Protein 1OLZ (pdb70)

GO terms:
  GO:0042802 identical protein binding (F, IPI)
  GO:0005515 protein binding (F, IPI)
  GO:0005102 signaling receptor binding (F, IDA)
  GO:0038023 signaling receptor activity (F, IDA)
  GO:0001934 positive regulation of protein phosphorylation (P, IDA)
  GO:0005886 plasma membrane (C, IDA)
  GO:0030335 positive regulation of cell migration (P, IDA)
  GO:0005886 plasma membrane (C, EXP)
  GO:0004888 transmembrane signaling receptor activity (F, IMP)
  GO:0043547 positive regulation of GTPase activity (P, IMP)
  GO:0031344 regulation of cell projection organization (P, IMP)
  GO:0051897 positive regulation of phosphatidylinositol 3-kinase/protein kinase B signal transduction (P, IMP)
  GO:0048672 positive regulation of collateral sprouting (P, IMP)
  GO:0048814 regulation of dendrite morphogenesis (P, IMP)
  GO:0071526 semaphorin-plexin signaling pathway (P, IMP)
  GO:0008360 regulation of cell shape (P, IMP)
  GO:0070486 leukocyte aggregation (P, IMP)
  GO:0043066 negative regulation of apoptotic process (P, TAS)
  GO:0006955 immune response (P, TAS)
  GO:0007155 cell adhesion (P, TAS)

InterPro domains:
  IPR001627 Sema domain [PF01403] (293-480)
  IPR001627 Sema domain [PS51004] (19-500)
  IPR001627 Sema domain [SM00630] (50-482)
  IPR002165 Plexin repeat [PF01437] (503-554)
  IPR003598 Immunoglobulin subtype 2 [SM00408] (567-631)
  IPR003599 Immunoglobulin domain subtype [SM00409] (561-647)
  IPR007110 Immunoglobulin-like domain [PS50835] (554-636)
  IPR013151 Immunoglobulin-like beta-sandwich domain [PF00047] (563-635)
  IPR013783 Immunoglobulin-like fold [G3DSA:2.60.40.10] (560-649)
  IPR015943 WD40/YVTN repeat-like-containing domain superfamily [G3DSA:2.130.10.10] (22-502)
  IPR016201 PSI domain [SM00423] (502-554)
  IPR027231 Semaphorin [PTHR11036] (15-802)
  IPR036179 Immunoglobulin-like domain superfamily [SSF48726] (563-650)
  IPR036352 Sema domain superfamily [SSF101912] (26-500)

B-factor: mean 39.12, std 22.1, range [2.0, 100.0]

Organism: Homo sapiens (NCBI:txid9606)

Solvent-accessible surface area: 52770 Å² total

Radius of gyration: 36.14 Å; Cα contacts (8 Å, |Δi|>4): 3297; chains: 2; bounding box: 96×76×99 Å

Secondary structure (P-SEA, 3-state):
cccccccccccccbbbbbbbccccccccbbbbcccccbbbbbcccbbbbccccccccccccccccccaaaaaaaaaacccccccccccccbbbbccccbbbbbcccccbbbbbbbcccccccccccccccccccccccccccccccccbbbbbccccccccccccccccccbbbbbcccccccccccccccccccccccbbbbbbbbbccccccccccccccbbbbbbbbcccccccccccccccccccbbbbbcccccccccccccbbbbbbbccccbbbbbbbbbbccccccccbbbbbbaaaaaaaacbbbbbbbcccccccccccccccccccccccccccaaaaaacccccccccaaaaaaaacccccccccccccccccccccccccccbbbbbbbcccccccbbbbbbcccbbbbbbbbcccccccccccccccccccccbbbbbccccccbbbbbcccbbbbbccccccccccaaaaaacccccccccccccccccccccccccccbbbbccccccccccccccccbbbbbcccbbbbbbbbbccccccccccccccccccccccbbbccccbbbbcccccccbbbbbbbbbbbcccbbbbbbcccccccccc/cccccccccccccbbbbbbbcccccccccccccccccbbbbbcccbbbbccccccccccbbbbbbbcaaaaaaaaaacccccccccccccbbbbccccbbbbbcccccbbbbbbbccccccccccccccccccccccccccbbbbcccbbbbbccccccccccccccccccbbbbccccccccccccccbbbbbbbcccbbbbbbbbbcccccccccccbbbbbbbbbbbccccccccccccccccbbbbbbcccccccccccccccbbbbbbcccccbbbbbbbbbbccccccccbbbbbbaaaaaaaacbbbbbbbbbccccbbbbbbbccccccccccccccaaaaaacccccccccaaaaaaaaaccccccccccccccccccccccccccbbbbbbbcccccccbbbbbbcccbbbbbbbbcccccccccccccccccccccbbbbbccccccbbbbbcccbbbbbccccccccccaaaaaaaccccccccccccccccccccccccccbbbbccccccccccccccbbbbbbccccbbbbbbbbbcccccccccccccbbbbcccccbbbccccbbbbcccccccbbbbbbbbbbbccccccccccbbbbbbbcc

Foldseek 3Di:
DADDAFFAAELPVDDWAFAFDPPWWAFQDWDAAPLLQWIWTFTWQKIWIAGNVHRNHTDDMEGHWADPVQLVVLCVVVDDSVPWQIWGWDAWADQDNQWTWTWTLNSQFIWIFIQGNVVRYTPPPGHGCQQAYGNTPPWAKEWDQDPNWIWIWFARHPVRHQTKTWIDDPAATAIADSDCLQAASKHWAYKAWAQDDDVDFIKIKTKTKHFDQADDDPDTDIFIKIWIATPQARAEAPFRRRYTQQIAMETAWAADVVVPGGFGGWQHWEWADDPPDDWIKIKTKTAHPPPGPAKIFIFIATVVLVVCQSPPFFFWAFDDPDPVHTHIGTDDDDADPVGGNDACDDVCVVVVNPHNHPDDVSSSVVCSGTRYTPDHRAGDVNHTLDMDPPFAWRYWYWDWDAFLVRDIWTWIWTFGQQQKIWTWTADVVHIHTLYMYRQDPNRHGFNDKDWRDDQAFIWMWTGGRRTIMIGGSDDQQSQQALLRQQQSLDRQWWAAVVVSGIDGPRRDPGPSVRTHYDNQSPSVPPDDADQAAEEEDEAEAQAKDKADFDDRTPQKQKFKAWPNGTDDADDPQWDQVPVTIIMGGRHHQVPFGKMWIKIWHCTHPDIDIHTHYIYGYGYDD/DADDAFFAAEQPVFDWAFADDPPWFAFQDWDAQPPAQWIWTFTWQKIWIARVVHRNHTDDMEGHWADVVLLVVLVVVVDDSPPFQTWGWDAWADQDNQWTWIWTLNSLFIWIWIQGNVVRYTPPPGDRCQQADGNTPPWAWEWDQDPNWIWIWTARHSVSPFTWTWTCDPQATAIADRDCLQAAAKHWAYKAWACDDDPDFIKIKTKTKHFDQADDDPDTDIFIKIWIATPQARAAAPFRRRYTQQIAMETAWAADVVVPGTFGGWQYWEWADDPVDPWIKIKTKGAHPPPGPAKIFIFIATPVLVVCQSPPFFFWAWDCPDHPDIHIGTDDDDADDPGGNGDCDDSNVVVVHDHNHPDDVSSSVVCSRTRYTDDHRAGDVRHTLDMDGPFAWRYWYWDWDAFLVGDIWTWIWTFGQQQKIWTWTCADNGIHTLYMYRQDPNRHGFNDKDWDDDDQWTWMWTAGRRTIMIGTNDRQQSQQAQLSQQQSLDRQWWAQVVVRGIHGQRNDPRPSVRTHYDSLSDSVPGPPLVGDAEDEAAAAAQDKDKAAFDDRGPQWQKFKADPHGGDDQDPDQWHADPRGIIMGGGRHFVRAAKMWIWIWHARHVDIDIGGRHIYGYGHDD

Nearest PDB structures (foldseek):
  1olz-assembly1_B  TM=9.917E-01  e=0.000E+00  Homo sapiens
  3ol2-assembly1_A-2  TM=9.903E-01  e=0.000E+00  Homo sapiens
  3oky-assembly1_B  TM=8.927E-01  e=6.796E-47  Mus musculus
  6wts-assembly1_A  TM=8.864E-01  e=2.588E-46  Homo sapiens
  3afc-assembly1_A  TM=8.771E-01  e=1.260E-46  Mus musculus

Structure (mmCIF, N/CA/C/O backbone):
data_1OLZ
#
_entry.id   1OLZ
#
_cell.length_a   73.320
_cell.length_b   76.760
_cell.length_c   89.410
_cell.angle_alpha   77.41
_cell.angle_beta   73.35
_cell.angle_gamma   63.57
#
_symmetry.space_group_name_H-M   'P 1'
#
loop_
_entity.id
_entity.type
_entity.pdbx_description
1 polymer 'SEMAPHORIN 4D'
2 water water
#
loop_
_atom_site.group_PDB
_atom_site.id
_atom_site.type_symbol
_atom_site.label_atom_id
_atom_site.label_alt_id
_atom_site.label_comp_id
_atom_site.label_asym_id
_atom_site.label_entity_id
_atom_site.label_seq_id
_atom_site.pdbx_PDB_ins_code
_atom_site.Cartn_x
_atom_site.Cartn_y
_atom_site.Cartn_z
_atom_site.occupancy
_atom_site.B_iso_or_equiv
_atom_site.auth_seq_id
_atom_site.auth_comp_id
_atom_site.auth_asym_id
_atom_site.auth_atom_id
_atom_site.pdbx_PDB_model_num
ATOM 1 N N . PHE A 1 3 ? 1.247 -13.590 -6.207 1.00 57.94 3 PHE A N 1
ATOM 2 C CA . PHE A 1 3 ? 2.154 -12.749 -7.038 1.00 58.93 3 PHE A CA 1
ATOM 3 C C . PHE A 1 3 ? 2.891 -13.583 -8.084 1.00 58.73 3 PHE A C 1
ATOM 4 O O . PHE A 1 3 ? 3.220 -14.748 -7.852 1.00 61.09 3 PHE A O 1
ATOM 12 N N . ALA A 1 4 ? 3.142 -12.978 -9.237 1.00 52.93 4 ALA A N 1
ATOM 13 C CA . ALA A 1 4 ? 3.831 -13.655 -10.321 1.00 48.99 4 ALA A CA 1
ATOM 14 C C . ALA A 1 4 ? 5.238 -14.058 -9.888 1.00 45.78 4 ALA A C 1
ATOM 15 O O . ALA A 1 4 ? 5.829 -13.427 -9.009 1.00 38.81 4 ALA A O 1
ATOM 17 N N . PRO A 1 5 ? 5.786 -15.128 -10.492 1.00 43.42 5 PRO A N 1
ATOM 18 C CA . PRO A 1 5 ? 7.137 -15.581 -10.142 1.00 42.14 5 PRO A CA 1
ATOM 19 C C . PRO A 1 5 ? 8.157 -14.643 -10.758 1.00 39.05 5 PRO A C 1
ATOM 20 O O . PRO A 1 5 ? 7.804 -13.718 -11.483 1.00 41.75 5 PRO A O 1
ATOM 24 N N . ILE A 1 6 ? 9.425 -14.865 -10.460 1.00 33.12 6 ILE A N 1
ATOM 25 C CA . ILE A 1 6 ? 10.450 -14.030 -11.045 1.00 27.97 6 ILE A CA 1
ATOM 26 C C . ILE A 1 6 ? 10.595 -14.521 -12.476 1.00 27.12 6 ILE A C 1
ATOM 27 O O . ILE A 1 6 ? 10.188 -15.639 -12.795 1.00 31.08 6 ILE A O 1
ATOM 32 N N . PRO A 1 7 ? 11.133 -13.681 -13.366 1.00 21.81 7 PRO A N 1
ATOM 33 C CA . PRO A 1 7 ? 11.314 -14.109 -14.755 1.00 26.49 7 PRO A CA 1
ATOM 34 C C . PRO A 1 7 ? 12.187 -15.364 -14.741 1.00 32.93 7 PRO A C 1
ATOM 35 O O . PRO A 1 7 ? 13.221 -15.402 -14.061 1.00 28.04 7 PRO A O 1
ATOM 39 N N . ARG A 1 8 ? 11.777 -16.382 -15.492 1.00 31.27 8 ARG A N 1
ATOM 40 C CA . ARG A 1 8 ? 12.521 -17.635 -15.537 1.00 24.09 8 ARG A CA 1
ATOM 41 C C . ARG A 1 8 ? 13.956 -17.490 -16.030 1.00 21.95 8 ARG A C 1
ATOM 42 O O . ARG A 1 8 ? 14.849 -18.142 -15.510 1.00 25.44 8 ARG A O 1
ATOM 50 N N . ILE A 1 9 ? 14.179 -16.641 -17.029 1.00 19.22 9 ILE A N 1
ATOM 51 C CA . ILE A 1 9 ? 15.519 -16.423 -17.575 1.00 18.51 9 ILE A CA 1
ATOM 52 C C . ILE A 1 9 ? 15.808 -14.942 -17.634 1.00 21.09 9 ILE A C 1
ATOM 53 O O . ILE A 1 9 ? 14.926 -14.142 -17.935 1.00 26.24 9 ILE A O 1
ATOM 58 N N . THR A 1 10 ? 17.050 -14.581 -17.356 1.00 29.70 10 THR A N 1
ATOM 59 C CA . THR A 1 10 ? 17.453 -13.193 -17.414 1.00 26.17 10 THR A CA 1
ATOM 60 C C . THR A 1 10 ? 18.536 -13.043 -18.458 1.00 34.07 10 THR A C 1
ATOM 61 O O . THR A 1 10 ? 19.622 -13.602 -18.308 1.00 32.98 10 THR A O 1
ATOM 65 N N . TRP A 1 11 ? 18.234 -12.298 -19.518 1.00 35.60 11 TRP A N 1
ATOM 66 C CA . TRP A 1 11 ? 19.195 -12.045 -20.586 1.00 33.83 11 TRP A CA 1
ATOM 67 C C . TRP A 1 11 ? 19.885 -10.720 -20.319 1.00 39.80 11 TRP A C 1
ATOM 68 O O . TRP A 1 11 ? 19.220 -9.698 -20.146 1.00 45.86 11 TRP A O 1
ATOM 79 N N . GLU A 1 12 ? 21.211 -10.723 -20.275 1.00 46.95 12 GLU A N 1
ATOM 80 C CA . GLU A 1 12 ? 21.939 -9.476 -20.075 1.00 53.69 12 GLU A CA 1
ATOM 81 C C . GLU A 1 12 ? 21.931 -8.827 -21.443 1.00 51.46 12 GLU A C 1
ATOM 82 O O . GLU A 1 12 ? 21.851 -9.528 -22.454 1.00 42.93 12 GLU A O 1
ATOM 88 N N . HIS A 1 13 ? 22.000 -7.500 -21.480 1.00 56.23 13 HIS A N 1
ATOM 89 C CA . HIS A 1 13 ? 21.995 -6.785 -22.751 1.00 58.70 13 HIS A CA 1
ATOM 90 C C . HIS A 1 13 ? 22.958 -7.487 -23.700 1.00 59.24 13 HIS A C 1
ATOM 91 O O . HIS A 1 13 ? 22.708 -7.585 -24.907 1.00 56.43 13 HIS A O 1
ATOM 98 N N . ARG A 1 14 ? 24.043 -7.999 -23.117 1.00 59.56 14 ARG A N 1
ATOM 99 C CA . ARG A 1 14 ? 25.104 -8.700 -23.834 1.00 55.48 14 ARG A CA 1
ATOM 100 C C . ARG A 1 14 ? 24.717 -9.992 -24.546 1.00 53.33 14 ARG A C 1
ATOM 101 O O . ARG A 1 14 ? 24.873 -10.100 -25.759 1.00 55.79 14 ARG A O 1
ATOM 109 N N . GLU A 1 15 ? 24.227 -10.974 -23.798 1.00 48.77 15 GLU A N 1
ATOM 110 C CA . GLU A 1 15 ? 23.880 -12.257 -24.396 1.00 47.55 15 GLU A CA 1
ATOM 111 C C . GLU A 1 15 ? 22.949 -12.218 -25.599 1.00 44.61 15 GLU A C 1
ATOM 112 O O . GLU A 1 15 ? 22.936 -13.155 -26.397 1.00 49.18 15 GLU A O 1
ATOM 118 N N . VAL A 1 16 ? 22.180 -11.147 -25.754 1.00 39.13 16 VAL A N 1
ATOM 119 C CA . VAL A 1 16 ? 21.248 -11.091 -26.869 1.00 31.69 16 VAL A CA 1
ATOM 120 C C . VAL A 1 16 ? 21.471 -9.963 -27.855 1.00 35.26 16 VAL A C 1
ATOM 121 O O . VAL A 1 16 ? 22.112 -8.960 -27.546 1.00 34.36 16 VAL A O 1
ATOM 125 N N . HIS A 1 17 ? 20.930 -10.143 -29.055 1.00 39.08 17 HIS A N 1
ATOM 126 C CA . HIS A 1 17 ? 21.069 -9.150 -30.101 1.00 44.92 17 HIS A CA 1
ATOM 127 C C . HIS A 1 17 ? 19.920 -8.152 -30.046 1.00 42.48 17 HIS A C 1
ATOM 128 O O . HIS A 1 17 ? 18.753 -8.501 -30.253 1.00 46.04 17 HIS A O 1
ATOM 135 N N . LEU A 1 18 ? 20.269 -6.908 -29.753 1.00 32.30 18 LEU A N 1
ATOM 136 C CA . LEU A 1 18 ? 19.303 -5.830 -29.678 1.00 19.93 18 LEU A CA 1
ATOM 137 C C . LEU A 1 18 ? 19.832 -4.692 -30.541 1.00 23.76 18 LEU A C 1
ATOM 138 O O . LEU A 1 18 ? 20.993 -4.307 -30.435 1.00 28.02 18 LEU A O 1
ATOM 143 N N . VAL A 1 19 ? 18.983 -4.160 -31.404 1.00 22.47 19 VAL A N 1
ATOM 144 C CA . VAL A 1 19 ? 19.392 -3.054 -32.244 1.00 23.40 19 VAL A CA 1
ATOM 145 C C . VAL A 1 19 ? 19.006 -1.778 -31.512 1.00 23.58 19 VAL A C 1
ATOM 146 O O . VAL A 1 19 ? 17.926 -1.687 -30.926 1.00 24.15 19 VAL A O 1
ATOM 150 N N . GLN A 1 20 ? 19.895 -0.797 -31.545 1.00 20.54 20 GLN A N 1
ATOM 151 C CA . GLN A 1 20 ? 19.647 0.461 -30.869 1.00 21.36 20 GLN A CA 1
ATOM 152 C C . GLN A 1 20 ? 19.766 1.639 -31.816 1.00 23.96 20 GLN A C 1
ATOM 153 O O . GLN A 1 20 ? 20.460 1.585 -32.828 1.00 26.78 20 GLN A O 1
ATOM 159 N N . PHE A 1 21 ? 19.062 2.706 -31.477 1.00 22.81 21 PHE A N 1
ATOM 160 C CA . PHE A 1 21 ? 19.136 3.923 -32.247 1.00 19.08 21 PHE A CA 1
ATOM 161 C C . PHE A 1 21 ? 19.151 5.087 -31.274 1.00 20.71 21 PHE A C 1
ATOM 162 O O . PHE A 1 21 ? 18.507 5.052 -30.233 1.00 25.72 21 PHE A O 1
ATOM 170 N N . HIS A 1 22 ? 19.905 6.111 -31.628 1.00 23.35 22 HIS A N 1
ATOM 171 C CA . HIS A 1 22 ? 19.968 7.336 -30.859 1.00 25.59 22 HIS A CA 1
ATOM 172 C C . HIS A 1 22 ? 20.775 8.263 -31.741 1.00 26.04 22 HIS A C 1
ATOM 173 O O . HIS A 1 22 ? 21.434 7.816 -32.670 1.00 20.67 22 HIS A O 1
ATOM 180 N N . GLU A 1 23 ? 20.677 9.555 -31.483 1.00 24.60 23 GLU A N 1
ATOM 181 C CA . GLU A 1 23 ? 21.403 10.528 -32.263 1.00 21.75 23 GLU A CA 1
ATOM 182 C C . GLU A 1 23 ? 22.210 11.328 -31.257 1.00 25.36 23 GLU A C 1
ATOM 183 O O . GLU A 1 23 ? 21.668 11.799 -30.262 1.00 21.95 23 GLU A O 1
ATOM 189 N N . PRO A 1 24 ? 23.530 11.449 -31.473 1.00 27.86 24 PRO A N 1
ATOM 190 C CA . PRO A 1 24 ? 24.333 12.219 -30.522 1.00 30.21 24 PRO A CA 1
ATOM 191 C C . PRO A 1 24 ? 23.660 13.546 -30.181 1.00 30.51 24 PRO A C 1
ATOM 192 O O . PRO A 1 24 ? 23.083 14.196 -31.055 1.00 30.65 24 PRO A O 1
ATOM 196 N N . ASP A 1 25 ? 23.709 13.910 -28.900 1.00 30.68 25 ASP A N 1
ATOM 197 C CA . ASP A 1 25 ? 23.136 15.159 -28.396 1.00 42.00 25 ASP A CA 1
ATOM 198 C C . ASP A 1 25 ? 21.616 15.358 -28.549 1.00 38.59 25 ASP A C 1
ATOM 199 O O . ASP A 1 25 ? 21.115 16.477 -28.406 1.00 43.71 25 ASP A O 1
ATOM 204 N N . ILE A 1 26 ? 20.889 14.283 -28.848 1.00 31.21 26 ILE A N 1
ATOM 205 C CA . ILE A 1 26 ? 19.426 14.338 -28.966 1.00 21.11 26 ILE A CA 1
ATOM 206 C C . ILE A 1 26 ? 18.909 13.338 -27.934 1.00 25.71 26 ILE A C 1
ATOM 207 O O . ILE A 1 26 ? 19.394 12.201 -27.865 1.00 26.78 26 ILE A O 1
ATOM 212 N N . TYR A 1 27 ? 17.937 13.764 -27.128 1.00 25.37 27 TYR A N 1
ATOM 213 C CA . TYR A 1 27 ? 17.394 12.914 -26.072 1.00 23.23 27 TYR A CA 1
ATOM 214 C C . TYR A 1 27 ? 15.877 12.860 -26.018 1.00 20.46 27 TYR A C 1
ATOM 215 O O . TYR A 1 27 ? 15.193 13.503 -26.811 1.00 21.67 27 TYR A O 1
ATOM 224 N N . ASN A 1 28 ? 15.378 12.089 -25.052 1.00 22.24 28 ASN A N 1
ATOM 225 C CA . ASN A 1 28 ? 13.950 11.900 -24.800 1.00 17.36 28 ASN A CA 1
ATOM 226 C C . ASN A 1 28 ? 13.164 11.381 -25.997 1.00 18.35 28 ASN A C 1
ATOM 227 O O . ASN A 1 28 ? 12.321 12.081 -26.558 1.00 21.81 28 ASN A O 1
ATOM 232 N N . TYR A 1 29 ? 13.434 10.134 -26.370 1.00 18.80 29 TYR A N 1
ATOM 233 C CA . TYR A 1 29 ? 12.765 9.488 -27.491 1.00 17.09 29 TYR A CA 1
ATOM 234 C C . TYR A 1 29 ? 11.458 8.920 -26.967 1.00 20.89 29 TYR A C 1
ATOM 235 O O . TYR A 1 29 ? 11.329 7.715 -26.747 1.00 25.62 29 TYR A O 1
ATOM 244 N N . SER A 1 30 ? 10.484 9.805 -26.789 1.00 27.63 30 SER A N 1
ATOM 245 C CA . SER A 1 30 ? 9.187 9.448 -26.221 1.00 26.30 30 SER A CA 1
ATOM 246 C C . SER A 1 30 ? 8.032 9.158 -27.170 1.00 20.93 30 SER A C 1
ATOM 247 O O . SER A 1 30 ? 6.971 8.739 -26.721 1.00 22.67 30 SER A O 1
ATOM 250 N N . ALA A 1 31 ? 8.220 9.376 -28.466 1.00 19.92 31 ALA A N 1
ATOM 251 C CA . ALA A 1 31 ? 7.146 9.130 -29.427 1.00 21.14 31 ALA A CA 1
ATOM 252 C C . ALA A 1 31 ? 7.557 8.204 -30.577 1.00 22.92 31 ALA A C 1
ATOM 253 O O . ALA A 1 31 ? 8.578 8.415 -31.234 1.00 26.02 31 ALA A O 1
ATOM 255 N N . LEU A 1 32 ? 6.754 7.172 -30.812 1.00 18.51 32 LEU A N 1
ATOM 256 C CA . LEU A 1 32 ? 7.019 6.210 -31.883 1.00 22.08 32 LEU A CA 1
ATOM 257 C C . LEU A 1 32 ? 5.776 6.015 -32.747 1.00 19.85 32 LEU A C 1
ATOM 258 O O . LEU A 1 32 ? 4.664 5.903 -32.242 1.00 23.78 32 LEU A O 1
ATOM 263 N N . LEU A 1 33 ? 5.963 5.977 -34.054 1.00 13.91 33 LEU A N 1
ATOM 264 C CA . LEU A 1 33 ? 4.843 5.787 -34.954 1.00 16.62 33 LEU A CA 1
ATOM 265 C C . LEU A 1 33 ? 5.313 5.045 -36.192 1.00 19.88 33 LEU A C 1
ATOM 266 O O . LEU A 1 33 ? 6.271 5.471 -36.847 1.00 24.78 33 LEU A O 1
ATOM 271 N N . LEU A 1 34 ? 4.638 3.944 -36.513 1.00 22.44 34 LEU A N 1
ATOM 272 C CA . LEU A 1 34 ? 4.992 3.140 -37.683 1.00 23.67 34 LEU A CA 1
ATOM 273 C C . LEU A 1 34 ? 4.367 3.755 -38.939 1.00 28.14 34 LEU A C 1
ATOM 274 O O . LEU A 1 34 ? 3.226 4.211 -38.904 1.00 28.39 34 LEU A O 1
ATOM 279 N N . SER A 1 35 ? 5.112 3.791 -40.042 1.00 25.56 35 SER A N 1
ATOM 280 C CA . SER A 1 35 ? 4.577 4.359 -41.276 1.00 27.88 35 SER A CA 1
ATOM 281 C C . SER A 1 35 ? 3.429 3.472 -41.749 1.00 28.44 35 SER A C 1
ATOM 282 O O . SER A 1 35 ? 3.303 2.330 -41.302 1.00 21.58 35 SER A O 1
ATOM 285 N N . GLU A 1 36 ? 2.598 3.984 -42.653 1.00 24.54 36 GLU A N 1
ATOM 286 C CA . GLU A 1 36 ? 1.475 3.194 -43.152 1.00 31.89 36 GLU A CA 1
ATOM 287 C C . GLU A 1 36 ? 1.919 1.935 -43.882 1.00 27.52 36 GLU A C 1
ATOM 288 O O . GLU A 1 36 ? 1.237 0.913 -43.797 1.00 31.04 36 GLU A O 1
ATOM 294 N N . ASP A 1 37 ? 3.037 1.994 -44.612 1.00 24.97 37 ASP A N 1
ATOM 295 C CA . ASP A 1 37 ? 3.507 0.794 -45.309 1.00 25.19 37 ASP A CA 1
ATOM 296 C C . ASP A 1 37 ? 4.192 -0.150 -44.324 1.00 26.01 37 ASP A C 1
ATOM 297 O O . ASP A 1 37 ? 4.497 -1.299 -44.654 1.00 24.15 37 ASP A O 1
ATOM 302 N N . LYS A 1 38 ? 4.426 0.357 -43.114 1.00 25.04 38 LYS A N 1
ATOM 303 C CA . LYS A 1 38 ? 5.032 -0.408 -42.028 1.00 27.83 38 LYS A CA 1
ATOM 304 C C . LYS A 1 38 ? 6.510 -0.738 -42.182 1.00 29.54 38 LYS A C 1
ATOM 305 O O . LYS A 1 38 ? 7.056 -1.532 -41.413 1.00 27.31 38 LYS A O 1
ATOM 311 N N . ASP A 1 39 ? 7.172 -0.130 -43.158 1.00 26.17 39 ASP A N 1
ATOM 312 C CA . ASP A 1 39 ? 8.582 -0.419 -43.362 1.00 24.35 39 ASP A CA 1
ATOM 313 C C . ASP A 1 39 ? 9.453 0.608 -42.664 1.00 20.83 39 ASP A C 1
ATOM 314 O O . ASP A 1 39 ? 10.652 0.393 -42.476 1.00 19.21 39 ASP A O 1
ATOM 319 N N . THR A 1 40 ? 8.842 1.721 -42.270 1.00 23.00 40 THR A N 1
ATOM 320 C CA . THR A 1 40 ? 9.561 2.807 -41.607 1.00 15.30 40 THR A CA 1
ATOM 321 C C . THR A 1 40 ? 8.974 3.120 -40.232 1.00 16.39 40 THR A C 1
ATOM 322 O O . THR A 1 40 ? 7.769 2.996 -40.009 1.00 17.74 40 THR A O 1
ATOM 326 N N . LEU A 1 41 ? 9.844 3.518 -39.312 1.00 16.84 41 LEU A N 1
ATOM 327 C CA . LEU A 1 41 ? 9.442 3.870 -37.962 1.00 20.36 41 LEU A CA 1
ATOM 328 C C . LEU A 1 41 ? 9.805 5.322 -37.746 1.00 18.69 41 LEU A C 1
ATOM 329 O O . LEU A 1 41 ? 10.960 5.700 -37.932 1.00 19.83 41 LEU A O 1
ATOM 334 N N . TYR A 1 42 ? 8.821 6.132 -37.363 1.00 17.78 42 TYR A N 1
ATOM 335 C CA . TYR A 1 42 ? 9.056 7.548 -37.096 1.00 15.50 42 TYR A CA 1
ATOM 336 C C . TYR A 1 42 ? 9.270 7.723 -35.604 1.00 18.52 42 TYR A C 1
ATOM 337 O O . TYR A 1 42 ? 8.516 7.189 -34.791 1.00 19.18 42 TYR A O 1
ATOM 346 N N . ILE A 1 43 ? 10.310 8.465 -35.250 1.00 18.66 43 ILE A N 1
ATOM 347 C CA . ILE A 1 43 ? 10.645 8.686 -33.853 1.00 18.60 43 ILE A CA 1
ATOM 348 C C . ILE A 1 43 ? 10.659 10.156 -33.499 1.00 23.80 43 ILE A C 1
ATOM 349 O O . ILE A 1 43 ? 11.445 10.931 -34.052 1.00 20.95 43 ILE A O 1
ATOM 354 N N . GLY A 1 44 ? 9.790 10.526 -32.562 1.00 18.43 44 GLY A N 1
ATOM 355 C CA . GLY A 1 44 ? 9.714 11.895 -32.110 1.00 11.20 44 GLY A CA 1
ATOM 356 C C . GLY A 1 44 ? 10.550 11.999 -30.856 1.00 20.13 44 GLY A C 1
ATOM 357 O O . GLY A 1 44 ? 10.343 11.262 -29.899 1.00 22.80 44 GLY A O 1
ATOM 358 N N . ALA A 1 45 ? 11.522 12.896 -30.857 1.00 22.76 45 ALA A N 1
ATOM 359 C CA . ALA A 1 45 ? 12.369 13.069 -29.688 1.00 23.71 45 ALA A CA 1
ATOM 360 C C . ALA A 1 45 ? 12.323 14.530 -29.304 1.00 29.19 45 ALA A C 1
ATOM 361 O O . ALA A 1 45 ? 11.435 15.260 -29.732 1.00 32.02 45 ALA A O 1
ATOM 363 N N . ARG A 1 46 ? 13.285 14.954 -28.500 1.00 26.90 46 ARG A N 1
ATOM 364 C CA . ARG A 1 46 ? 13.336 16.336 -28.086 1.00 24.31 46 ARG A CA 1
ATOM 365 C C . ARG A 1 46 ? 14.063 17.145 -29.142 1.00 25.75 46 ARG A C 1
ATOM 366 O O . ARG A 1 46 ? 15.266 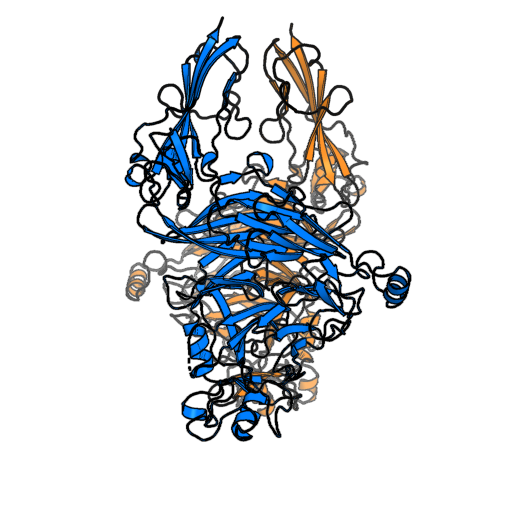16.978 -29.337 1.00 24.48 46 ARG A O 1
ATOM 374 N N . GLU A 1 47 ? 13.318 18.014 -29.818 1.00 23.67 47 GLU A N 1
ATOM 375 C CA . GLU A 1 47 ? 13.857 18.885 -30.856 1.00 26.19 47 GLU A CA 1
ATOM 376 C C . GLU A 1 47 ? 14.140 18.157 -32.159 1.00 28.00 47 GLU A C 1
ATOM 377 O O . GLU A 1 47 ? 14.845 18.679 -33.022 1.00 26.90 47 GLU A O 1
ATOM 383 N N . ALA A 1 48 ? 13.589 16.960 -32.316 1.00 23.07 48 ALA A N 1
ATOM 384 C CA . ALA A 1 48 ? 13.832 16.221 -33.539 1.00 21.53 48 ALA A CA 1
ATOM 385 C C . ALA A 1 48 ? 12.811 15.131 -33.829 1.00 24.04 48 ALA A C 1
ATOM 386 O O . ALA A 1 48 ? 12.055 14.720 -32.960 1.00 26.06 48 ALA A O 1
ATOM 388 N N . VAL A 1 49 ? 12.789 14.687 -35.079 1.00 24.58 49 VAL A N 1
ATOM 389 C CA . VAL A 1 49 ? 11.906 13.621 -35.516 1.00 18.71 49 VAL A CA 1
ATOM 390 C C . VAL A 1 49 ? 12.750 12.841 -36.504 1.00 23.41 49 VAL A C 1
ATOM 391 O O . VAL A 1 49 ? 13.372 13.429 -37.387 1.00 21.29 49 VAL A O 1
ATOM 395 N N . PHE A 1 50 ? 12.803 11.526 -36.340 1.00 17.74 50 PHE A N 1
ATOM 396 C CA . PHE A 1 50 ? 13.592 10.710 -37.238 1.00 14.02 50 PHE A CA 1
ATOM 397 C C . PHE A 1 50 ? 12.753 9.658 -37.912 1.00 17.14 50 PHE A C 1
ATOM 398 O O . PHE A 1 50 ? 11.668 9.318 -37.452 1.00 17.73 50 PHE A O 1
ATOM 406 N N . ALA A 1 51 ? 13.288 9.146 -39.011 1.00 16.77 51 ALA A N 1
ATOM 407 C CA . ALA A 1 51 ? 12.663 8.099 -39.790 1.00 15.52 51 ALA A CA 1
ATOM 408 C C . ALA A 1 51 ? 13.766 7.070 -39.878 1.00 23.64 51 ALA A C 1
ATOM 409 O O . ALA A 1 51 ? 14.879 7.402 -40.286 1.00 22.90 51 ALA A O 1
ATOM 411 N N . VAL A 1 52 ? 13.472 5.839 -39.466 1.00 17.08 52 VAL A N 1
ATOM 412 C CA . VAL A 1 52 ? 14.448 4.755 -39.499 1.00 19.77 52 VAL A CA 1
ATOM 413 C C . VAL A 1 52 ? 13.844 3.444 -40.052 1.00 22.52 52 VAL A C 1
ATOM 414 O O . VAL A 1 52 ? 12.631 3.254 -40.051 1.00 17.55 52 VAL A O 1
ATOM 418 N N . ASN A 1 53 ? 14.689 2.557 -40.556 1.00 14.58 53 ASN A N 1
ATOM 419 C CA . ASN A 1 53 ? 14.207 1.294 -41.107 1.00 19.71 53 ASN A CA 1
ATOM 420 C C . ASN A 1 53 ? 13.490 0.527 -39.994 1.00 22.65 53 ASN A C 1
ATOM 421 O O . ASN A 1 53 ? 14.079 0.245 -38.953 1.00 23.38 53 ASN A O 1
ATOM 426 N N . ALA A 1 54 ? 12.227 0.180 -40.194 1.00 22.61 54 ALA A N 1
ATOM 427 C CA . ALA A 1 54 ? 11.516 -0.538 -39.136 1.00 20.94 54 ALA A CA 1
ATOM 428 C C . ALA A 1 54 ? 12.083 -1.937 -38.883 1.00 21.52 54 ALA A C 1
ATOM 429 O O . ALA A 1 54 ? 11.757 -2.565 -37.885 1.00 28.52 54 ALA A O 1
ATOM 431 N N . LEU A 1 55 ? 12.940 -2.417 -39.780 1.00 24.27 55 LEU A N 1
ATOM 432 C CA . LEU A 1 55 ? 13.534 -3.753 -39.641 1.00 19.43 55 LEU A CA 1
ATOM 433 C C . LEU A 1 55 ? 14.891 -3.700 -38.938 1.00 16.33 55 LEU A C 1
ATOM 434 O O . LEU A 1 55 ? 15.396 -4.712 -38.452 1.00 20.52 55 LEU A O 1
ATOM 439 N N . ASN A 1 56 ? 15.477 -2.514 -38.896 1.00 18.58 56 ASN A N 1
ATOM 440 C CA . ASN A 1 56 ? 16.772 -2.298 -38.259 1.00 17.31 56 ASN A CA 1
ATOM 441 C C . ASN A 1 56 ? 16.798 -0.796 -37.987 1.00 20.92 56 ASN A C 1
ATOM 442 O O . ASN A 1 56 ? 17.196 -0.005 -38.838 1.00 21.85 56 ASN A O 1
ATOM 447 N N . ILE A 1 57 ? 16.351 -0.416 -36.794 1.00 23.16 57 ILE A N 1
ATOM 448 C CA . ILE A 1 57 ? 16.254 0.981 -36.422 1.00 16.38 57 ILE A CA 1
ATOM 449 C C . ILE A 1 57 ? 17.582 1.704 -36.316 1.00 19.93 57 ILE A C 1
ATOM 450 O O . ILE A 1 57 ? 17.612 2.926 -36.208 1.00 14.36 57 ILE A O 1
ATOM 455 N N . SER A 1 58 ? 18.686 0.966 -36.356 1.00 19.59 58 SER A N 1
ATOM 456 C CA . SER A 1 58 ? 19.987 1.624 -36.299 1.00 26.72 58 SER A CA 1
ATOM 457 C C . SER A 1 58 ? 20.233 2.305 -37.652 1.00 25.68 58 SER A C 1
ATOM 458 O O . SER A 1 58 ? 21.096 3.174 -37.771 1.00 29.01 58 SER A O 1
ATOM 461 N N . GLU A 1 59 ? 19.459 1.917 -38.665 1.00 27.45 59 GLU A N 1
ATOM 462 C CA . GLU A 1 59 ? 19.578 2.508 -40.003 1.00 23.31 59 GLU A CA 1
ATOM 463 C C . GLU A 1 59 ? 18.664 3.717 -40.132 1.00 24.88 59 GLU A C 1
ATOM 464 O O . GLU A 1 59 ? 17.450 3.575 -40.324 1.00 22.34 59 GLU A O 1
ATOM 470 N N . LYS A 1 60 ? 19.257 4.901 -40.041 1.00 20.90 60 LYS A N 1
ATOM 471 C CA . LYS A 1 60 ? 18.525 6.153 -40.131 1.00 22.08 60 LYS A CA 1
ATOM 472 C C . LYS A 1 60 ? 18.314 6.546 -41.589 1.00 25.89 60 LYS A C 1
ATOM 473 O O . LYS A 1 60 ? 19.268 6.618 -42.360 1.00 29.85 60 LYS A O 1
ATOM 479 N N . GLN A 1 61 ? 17.061 6.805 -41.954 1.00 25.81 61 GLN A N 1
ATOM 480 C CA . GLN A 1 61 ? 16.700 7.182 -43.321 1.00 25.91 61 GLN A CA 1
ATOM 481 C C . GLN A 1 61 ? 16.562 8.690 -43.504 1.00 25.58 61 GLN A C 1
ATOM 482 O O . GLN A 1 61 ? 16.953 9.236 -44.529 1.00 30.43 61 GLN A O 1
ATOM 488 N N . HIS A 1 62 ? 15.993 9.357 -42.509 1.00 27.63 62 HIS A N 1
ATOM 489 C CA . HIS A 1 62 ? 15.797 10.797 -42.560 1.00 20.81 62 HIS A CA 1
ATOM 490 C C . HIS A 1 62 ? 15.828 11.334 -41.152 1.00 24.38 62 HIS A C 1
ATOM 491 O O . HIS A 1 62 ? 15.758 10.580 -40.185 1.00 24.81 62 HIS A O 1
ATOM 498 N N . GLU A 1 63 ? 15.923 12.650 -41.045 1.00 22.73 63 GLU A N 1
ATOM 499 C CA . GLU A 1 63 ? 15.949 13.317 -39.763 1.00 24.83 63 GLU A CA 1
ATOM 500 C C . GLU A 1 63 ? 15.626 14.779 -40.041 1.00 31.63 63 GLU A C 1
ATOM 501 O O . GLU A 1 63 ? 15.933 15.297 -41.113 1.00 31.63 63 GLU A O 1
ATOM 507 N N . VAL A 1 64 ? 14.979 15.437 -39.091 1.00 27.61 64 VAL A N 1
ATOM 508 C CA . VAL A 1 64 ? 14.621 16.837 -39.257 1.00 29.75 64 VAL A CA 1
ATOM 509 C C . VAL A 1 64 ? 14.638 17.418 -37.864 1.00 28.38 64 VAL A C 1
ATOM 510 O O . VAL A 1 64 ? 14.378 16.706 -36.899 1.00 31.24 64 VAL A O 1
ATOM 514 N N . TYR A 1 65 ? 14.951 18.700 -37.747 1.00 28.40 65 TYR A N 1
ATOM 515 C CA . TYR A 1 65 ? 14.991 19.314 -36.436 1.00 27.94 65 TYR A CA 1
ATOM 516 C C . TYR A 1 65 ? 14.033 20.475 -36.320 1.00 30.00 65 TYR A C 1
ATOM 517 O O . TYR A 1 65 ? 13.641 21.079 -37.313 1.00 34.73 65 TYR A O 1
ATOM 526 N N . TRP A 1 66 ? 13.649 20.763 -35.086 1.00 29.76 66 TRP A N 1
ATOM 527 C CA . TRP A 1 66 ? 12.732 21.843 -34.781 1.00 27.77 66 TRP A CA 1
ATOM 528 C C . TRP A 1 66 ? 13.143 22.336 -33.399 1.00 31.33 66 TRP A C 1
ATOM 529 O O . TRP A 1 66 ? 12.446 22.102 -32.412 1.00 34.65 66 TRP A O 1
ATOM 540 N N . LYS A 1 67 ? 14.289 23.010 -33.343 1.00 30.33 67 LYS A N 1
ATOM 541 C CA . LYS A 1 67 ? 14.839 23.522 -32.089 1.00 39.60 67 LYS A CA 1
ATOM 542 C C . LYS A 1 67 ? 14.320 24.915 -31.719 1.00 41.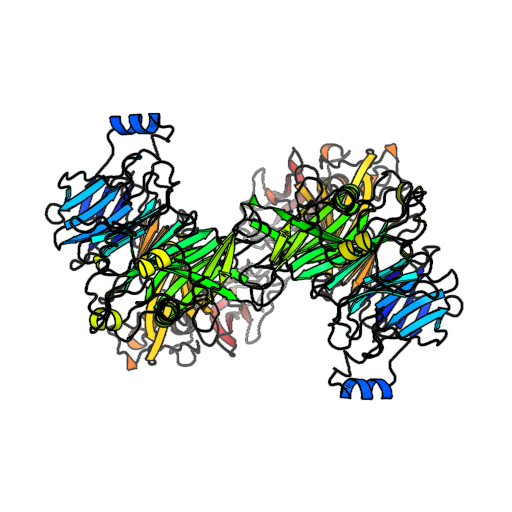00 67 LYS A C 1
ATOM 543 O O . LYS A 1 67 ? 13.906 25.683 -32.585 1.00 37.54 67 LYS A O 1
ATOM 549 N N . VAL A 1 68 ? 14.331 25.231 -30.427 1.00 42.41 68 VAL A N 1
ATOM 550 C CA . VAL A 1 68 ? 13.863 26.536 -29.977 1.00 44.37 68 VAL A CA 1
ATOM 551 C C . VAL A 1 68 ? 14.988 27.550 -30.151 1.00 44.61 68 VAL A C 1
ATOM 552 O O . VAL A 1 68 ? 16.124 27.303 -29.746 1.00 46.92 68 VAL A O 1
ATOM 556 N N . SER A 1 69 ? 14.672 28.681 -30.771 1.00 46.18 69 SER A N 1
ATOM 557 C CA . SER A 1 69 ? 15.658 29.733 -30.997 1.00 42.26 69 SER A CA 1
ATOM 558 C C . SER A 1 69 ? 16.280 30.122 -29.668 1.00 43.27 69 SER A C 1
ATOM 559 O O . SER A 1 69 ? 15.649 29.970 -28.617 1.00 43.69 69 SER A O 1
ATOM 562 N N . GLU A 1 70 ? 17.517 30.614 -29.709 1.00 48.35 70 GLU A N 1
ATOM 563 C CA . GLU A 1 70 ? 18.200 31.028 -28.485 1.00 53.46 70 GLU A CA 1
ATOM 564 C C . GLU A 1 70 ? 17.448 32.206 -27.874 1.00 51.57 70 GLU A C 1
ATOM 565 O O . GLU A 1 70 ? 17.498 32.439 -26.661 1.00 46.79 70 GLU A O 1
ATOM 571 N N . ASP A 1 71 ? 16.744 32.938 -28.730 1.00 51.93 71 ASP A N 1
ATOM 572 C CA . ASP A 1 71 ? 15.950 34.077 -28.295 1.00 56.52 71 ASP A CA 1
ATOM 573 C C . ASP A 1 71 ? 14.750 33.565 -27.505 1.00 53.22 71 ASP A C 1
ATOM 574 O O . ASP A 1 71 ? 14.523 33.965 -26.362 1.00 50.49 71 ASP A O 1
ATOM 579 N N . LYS A 1 72 ? 13.985 32.673 -28.125 1.00 49.46 72 LYS A N 1
ATOM 580 C CA . LYS A 1 72 ? 12.811 32.111 -27.480 1.00 45.77 72 LYS A CA 1
ATOM 581 C C . LYS A 1 72 ? 13.201 31.343 -26.221 1.00 46.10 72 LYS A C 1
ATOM 582 O O . LYS A 1 72 ? 12.467 31.333 -25.233 1.00 47.18 72 LYS A O 1
ATOM 588 N N . LYS A 1 73 ? 14.360 30.698 -26.255 1.00 47.64 73 LYS A N 1
ATOM 589 C CA . LYS A 1 73 ? 14.830 29.958 -25.094 1.00 49.35 73 LYS A CA 1
ATOM 590 C C . LYS A 1 73 ? 15.123 30.971 -23.987 1.00 51.51 73 LYS A C 1
ATOM 591 O O . LYS A 1 73 ? 15.109 30.638 -22.799 1.00 52.07 73 LYS A O 1
ATOM 597 N N . ALA A 1 74 ? 15.385 32.212 -24.393 1.00 52.65 74 ALA A N 1
ATOM 598 C CA . ALA A 1 74 ? 15.677 33.296 -23.457 1.00 50.18 74 ALA A CA 1
ATOM 599 C C . ALA A 1 74 ? 14.393 33.731 -22.755 1.00 43.09 74 ALA A C 1
ATOM 600 O O . ALA A 1 74 ? 14.331 33.796 -21.525 1.00 37.97 74 ALA A O 1
ATOM 602 N N . LYS A 1 75 ? 13.367 34.021 -23.546 1.00 39.80 75 LYS A N 1
ATOM 603 C CA . LYS A 1 75 ? 12.083 34.433 -23.000 1.00 41.32 75 LYS A CA 1
ATOM 604 C C . LYS A 1 75 ? 11.510 33.356 -22.087 1.00 43.17 75 LYS A C 1
ATOM 605 O O . LYS A 1 75 ? 10.844 33.659 -21.097 1.00 42.87 75 LYS A O 1
ATOM 611 N N . CYS A 1 76 ? 11.777 32.096 -22.417 1.00 42.46 76 CYS A N 1
ATOM 612 C CA . CYS A 1 76 ? 11.271 30.985 -21.625 1.00 40.55 76 CYS A CA 1
ATOM 613 C C . CYS A 1 76 ? 11.953 30.889 -20.261 1.00 38.51 76 CYS A C 1
ATOM 614 O O . CYS A 1 76 ? 11.305 30.620 -19.249 1.00 38.46 76 CYS A O 1
ATOM 617 N N . ALA A 1 77 ? 13.261 31.105 -20.230 1.00 42.04 77 ALA A N 1
ATOM 618 C CA . ALA A 1 77 ? 13.992 31.033 -18.972 1.00 43.91 77 ALA A CA 1
ATOM 619 C C . ALA A 1 77 ? 13.528 32.153 -18.049 1.00 44.25 77 ALA A C 1
ATOM 620 O O . ALA A 1 77 ? 13.565 32.017 -16.825 1.00 41.20 77 ALA A O 1
ATOM 622 N N . GLU A 1 78 ? 13.093 33.259 -18.653 1.00 42.65 78 GLU A N 1
ATOM 623 C CA . GLU A 1 78 ? 12.609 34.419 -17.911 1.00 45.38 78 GLU A CA 1
ATOM 624 C C . GLU A 1 78 ? 11.398 34.024 -17.088 1.00 45.73 78 GLU A C 1
ATOM 625 O O . GLU A 1 78 ? 11.181 34.533 -15.991 1.00 49.68 78 GLU A O 1
ATOM 631 N N . LYS A 1 79 ? 10.600 33.118 -17.636 1.00 43.36 79 LYS A N 1
ATOM 632 C CA . LYS A 1 79 ? 9.418 32.638 -16.947 1.00 36.80 79 LYS A CA 1
ATOM 633 C C . LYS A 1 79 ? 9.827 31.729 -15.798 1.00 34.77 79 LYS A C 1
ATOM 634 O O . LYS A 1 79 ? 8.982 31.107 -15.160 1.00 44.09 79 LYS A O 1
ATOM 640 N N . GLY A 1 80 ? 11.131 31.652 -15.547 1.00 34.72 80 GLY A N 1
ATOM 641 C CA . GLY A 1 80 ? 11.640 30.838 -14.456 1.00 36.29 80 GLY A CA 1
ATOM 642 C C . GLY A 1 80 ? 11.789 29.360 -14.746 1.00 42.00 80 GLY A C 1
ATOM 643 O O . GLY A 1 80 ? 11.718 28.539 -13.831 1.00 40.91 80 GLY A O 1
ATOM 644 N N . LYS A 1 81 ? 12.011 29.013 -16.009 1.00 47.68 81 LYS A N 1
ATOM 645 C CA . LYS A 1 81 ? 12.161 27.610 -16.394 1.00 46.18 81 LYS A CA 1
ATOM 646 C C . LYS A 1 81 ? 13.603 27.262 -16.729 1.00 43.45 81 LYS A C 1
ATOM 647 O O . LYS A 1 81 ? 14.366 28.111 -17.193 1.00 38.40 81 LYS A O 1
ATOM 653 N N . SER A 1 82 ? 13.967 26.006 -16.489 1.00 42.50 82 SER A N 1
ATOM 654 C CA . SER A 1 82 ? 15.312 25.525 -16.778 1.00 46.11 82 SER A CA 1
ATOM 655 C C . SER A 1 82 ? 15.583 25.744 -18.258 1.00 45.88 82 SER A C 1
ATOM 656 O O . SER A 1 82 ? 14.901 25.177 -19.114 1.00 50.37 82 SER A O 1
ATOM 659 N N . LYS A 1 83 ? 16.581 26.569 -18.552 1.00 45.23 83 LYS A N 1
ATOM 660 C CA . LYS A 1 83 ? 16.930 26.909 -19.924 1.00 50.03 83 LYS A CA 1
ATOM 661 C C . LYS A 1 83 ? 17.602 25.786 -20.690 1.00 51.13 83 LYS A C 1
ATOM 662 O O . LYS A 1 83 ? 17.661 25.814 -21.921 1.00 52.68 83 LYS A O 1
ATOM 668 N N . GLN A 1 84 ? 18.097 24.790 -19.968 1.00 56.41 84 GLN A N 1
ATOM 669 C CA . GLN A 1 84 ? 18.777 23.680 -20.612 1.00 62.35 84 GLN A CA 1
ATOM 670 C C . GLN A 1 84 ? 17.992 22.377 -20.638 1.00 60.62 84 GLN A C 1
ATOM 671 O O . GLN A 1 84 ? 18.420 21.402 -21.257 1.00 64.68 84 GLN A O 1
ATOM 677 N N . THR A 1 85 ? 16.839 22.359 -19.982 1.00 54.09 85 THR A N 1
ATOM 678 C CA . THR A 1 85 ? 16.019 21.158 -19.945 1.00 46.10 85 THR A CA 1
ATOM 679 C C . THR A 1 85 ? 14.573 21.439 -20.318 1.00 45.65 85 THR A C 1
ATOM 680 O O . THR A 1 85 ? 14.015 20.798 -21.209 1.00 49.19 85 THR A O 1
ATOM 684 N N . GLU A 1 86 ? 13.974 22.406 -19.633 1.00 44.23 86 GLU A N 1
ATOM 685 C CA . GLU A 1 86 ? 12.579 22.760 -19.857 1.00 39.82 86 GLU A CA 1
ATOM 686 C C . GLU A 1 86 ? 12.316 23.605 -21.087 1.00 35.67 86 GLU A C 1
ATOM 687 O O . GLU A 1 86 ? 11.315 23.407 -21.783 1.00 33.80 86 GLU A O 1
ATOM 693 N N . CYS A 1 87 ? 13.211 24.546 -21.354 1.00 33.57 87 CYS A N 1
ATOM 694 C CA . CYS A 1 87 ? 13.038 25.442 -22.483 1.00 31.81 87 CYS A CA 1
ATOM 695 C C . CYS A 1 87 ? 13.460 24.868 -23.823 1.00 33.61 87 CYS A C 1
ATOM 696 O O . CYS A 1 87 ? 14.195 25.500 -24.583 1.00 40.15 87 CYS A O 1
ATOM 699 N N . LEU A 1 88 ? 12.977 23.666 -24.113 1.00 32.65 88 LEU A N 1
ATOM 700 C CA . LEU A 1 88 ? 13.279 22.997 -25.372 1.00 27.04 88 LEU A CA 1
ATOM 701 C C . LEU A 1 88 ? 11.961 22.548 -26.000 1.00 24.94 88 LEU A C 1
ATOM 702 O O . LEU A 1 88 ? 10.902 22.648 -25.373 1.00 25.30 88 LEU A O 1
ATOM 707 N N . ASN A 1 89 ? 12.030 22.067 -27.237 1.00 19.88 89 ASN A N 1
ATOM 708 C CA . ASN A 1 89 ? 10.847 21.601 -27.950 1.00 22.03 89 ASN A CA 1
ATOM 709 C C . ASN A 1 89 ? 10.726 20.086 -27.852 1.00 26.08 89 ASN A C 1
ATOM 710 O O . ASN A 1 89 ? 11.322 19.356 -28.638 1.00 28.77 89 ASN A O 1
ATOM 715 N N . TYR A 1 90 ? 9.953 19.626 -26.878 1.00 23.74 90 TYR A N 1
ATOM 716 C CA . TYR A 1 90 ? 9.722 18.202 -26.666 1.00 17.53 90 TYR A CA 1
ATOM 717 C C . TYR A 1 90 ? 8.561 17.768 -27.538 1.00 16.57 90 TYR A C 1
ATOM 718 O O . TYR A 1 90 ? 7.453 18.253 -27.362 1.00 19.80 90 TYR A O 1
ATOM 727 N N . ILE A 1 91 ? 8.804 16.857 -28.473 1.00 20.87 91 ILE A N 1
ATOM 728 C CA . ILE A 1 91 ? 7.732 16.381 -29.341 1.00 22.28 91 ILE A CA 1
ATOM 729 C C . ILE A 1 91 ? 6.739 15.600 -28.498 1.00 20.06 91 ILE A C 1
ATOM 730 O O . ILE A 1 91 ? 7.118 14.673 -27.786 1.00 29.88 91 ILE A O 1
ATOM 735 N N . ARG A 1 92 ? 5.470 15.987 -28.583 1.00 25.92 92 ARG A N 1
ATOM 736 C CA . ARG A 1 92 ? 4.404 15.360 -27.814 1.00 20.42 92 ARG A CA 1
ATOM 737 C C . ARG A 1 92 ? 3.319 14.756 -28.697 1.00 22.87 92 ARG A C 1
ATOM 738 O O . ARG A 1 92 ? 2.613 13.846 -28.272 1.00 21.43 92 ARG A O 1
ATOM 746 N N . VAL A 1 93 ? 3.156 15.270 -29.911 1.00 25.10 93 VAL A N 1
ATOM 747 C CA . VAL A 1 93 ? 2.164 14.696 -30.819 1.00 23.04 93 VAL A CA 1
ATOM 748 C C . VAL A 1 93 ? 2.905 14.315 -32.099 1.00 26.24 93 VAL A C 1
ATOM 749 O O . VAL A 1 93 ? 3.729 15.078 -32.613 1.00 24.60 93 VAL A O 1
ATOM 753 N N . LEU A 1 94 ? 2.624 13.113 -32.586 1.00 23.34 94 LEU A N 1
ATOM 754 C CA . LEU A 1 94 ? 3.250 12.582 -33.786 1.00 17.54 94 LEU A CA 1
ATOM 755 C C . LEU A 1 94 ? 2.222 11.625 -34.346 1.00 23.47 94 LEU A C 1
ATOM 756 O O . LEU A 1 94 ? 2.205 10.432 -34.011 1.00 20.37 94 LEU A O 1
ATOM 761 N N . GLN A 1 95 ? 1.345 12.155 -35.185 1.00 19.33 95 GLN A N 1
ATOM 762 C CA . GLN A 1 95 ? 0.280 11.351 -35.765 1.00 17.67 95 GLN A CA 1
ATOM 763 C C . GLN A 1 95 ? 0.240 11.424 -37.277 1.00 22.16 95 GLN A C 1
ATOM 764 O O . GLN A 1 95 ? 0.779 12.348 -37.890 1.00 20.65 95 GLN A O 1
ATOM 770 N N . PRO A 1 96 ? -0.371 10.416 -37.904 1.00 20.35 96 PRO A N 1
ATOM 771 C CA . PRO A 1 96 ? -0.491 10.391 -39.361 1.00 23.71 96 PRO A CA 1
ATOM 772 C C . PRO A 1 96 ? -1.553 11.397 -39.810 1.00 28.65 96 PRO A C 1
ATOM 773 O O . PRO A 1 96 ? -2.633 11.495 -39.215 1.00 29.82 96 PRO A O 1
ATOM 777 N N . LEU A 1 97 ? -1.228 12.150 -40.853 1.00 30.58 97 LEU A N 1
ATOM 778 C CA . LEU A 1 97 ? -2.127 13.160 -41.398 1.00 37.36 97 LEU A CA 1
ATOM 779 C C . LEU A 1 97 ? -2.628 12.691 -42.748 1.00 38.67 97 LEU A C 1
ATOM 780 O O . LEU A 1 97 ? -3.805 12.817 -43.072 1.00 37.50 97 LEU A O 1
ATOM 785 N N . SER A 1 98 ? -1.708 12.158 -43.536 1.00 44.08 98 SER A N 1
ATOM 786 C CA . SER A 1 98 ? -2.017 11.630 -44.855 1.00 50.01 98 SER A CA 1
ATOM 787 C C . SER A 1 98 ? -0.854 10.738 -45.236 1.00 51.58 98 SER A C 1
ATOM 788 O O . SER A 1 98 ? -0.017 10.400 -44.396 1.00 58.28 98 SER A O 1
ATOM 791 N N . ALA A 1 99 ? -0.795 10.362 -46.504 1.00 59.02 99 ALA A N 1
ATOM 792 C CA . ALA A 1 99 ? 0.279 9.503 -46.986 1.00 57.52 99 ALA A CA 1
ATOM 793 C C . ALA A 1 99 ? 1.573 10.287 -47.083 1.00 51.24 99 ALA A C 1
ATOM 794 O O . ALA A 1 99 ? 2.663 9.757 -46.893 1.00 46.57 99 ALA A O 1
ATOM 796 N N . THR A 1 100 ? 1.426 11.571 -47.361 1.00 49.46 100 THR A N 1
ATOM 797 C CA . THR A 1 100 ? 2.556 12.452 -47.536 1.00 51.66 100 THR A CA 1
ATOM 798 C C . THR A 1 100 ? 2.941 13.272 -46.300 1.00 44.13 100 THR A C 1
ATOM 799 O O . THR A 1 100 ? 3.921 14.019 -46.337 1.00 45.72 100 THR A O 1
ATOM 803 N N . SER A 1 101 ? 2.207 13.129 -45.199 1.00 40.58 101 SER A N 1
ATOM 804 C CA . SER A 1 101 ? 2.526 13.943 -44.028 1.00 39.86 101 SER A CA 1
ATOM 805 C C . SER A 1 101 ? 2.135 13.444 -42.647 1.00 34.23 101 SER A C 1
ATOM 806 O O . SER A 1 101 ? 1.291 12.557 -42.490 1.00 35.26 101 SER A O 1
ATOM 809 N N . LEU A 1 102 ? 2.756 14.060 -41.646 1.00 28.45 102 LEU A N 1
ATOM 810 C CA . LEU A 1 102 ? 2.488 13.744 -40.248 1.00 30.35 102 LEU A CA 1
ATOM 811 C C . LEU A 1 102 ? 2.104 15.028 -39.517 1.00 31.78 102 LEU A C 1
ATOM 812 O O . LEU A 1 102 ? 2.562 16.125 -39.866 1.00 30.83 102 LEU A O 1
ATOM 817 N N . TYR A 1 103 ? 1.247 14.884 -38.515 1.00 23.63 103 TYR A N 1
ATOM 818 C CA . TYR A 1 103 ? 0.846 16.008 -37.689 1.00 26.07 103 TYR A CA 1
ATOM 819 C C . TYR A 1 103 ? 1.772 15.939 -36.479 1.00 25.85 103 TYR A C 1
ATOM 820 O O . TYR A 1 103 ? 1.790 14.936 -35.761 1.00 25.67 103 TYR A O 1
ATOM 829 N N . VAL A 1 104 ? 2.545 16.996 -36.261 1.00 21.99 104 VAL A N 1
ATOM 830 C CA . VAL A 1 104 ? 3.509 17.034 -35.165 1.00 22.46 104 VAL A CA 1
ATOM 831 C C . VAL A 1 104 ? 3.352 18.242 -34.240 1.00 27.53 104 VAL A C 1
ATOM 832 O O . VAL A 1 104 ? 3.286 19.386 -34.694 1.00 24.82 104 VAL A O 1
ATOM 836 N N . CYS A 1 105 ? 3.294 17.984 -32.937 1.00 22.32 105 CYS A N 1
ATOM 837 C CA . CYS A 1 105 ? 3.174 19.062 -31.958 1.00 23.38 105 CYS A CA 1
ATOM 838 C C . CYS A 1 105 ? 4.261 18.912 -30.892 1.00 26.96 105 CYS A C 1
ATOM 839 O O . CYS A 1 105 ? 4.595 17.792 -30.492 1.00 23.44 105 CYS A O 1
ATOM 842 N N . GLY A 1 106 ? 4.808 20.038 -30.440 1.00 24.20 106 GLY A N 1
ATOM 843 C CA . GLY A 1 106 ? 5.849 20.012 -29.424 1.00 19.75 106 GLY A CA 1
ATOM 844 C C . GLY A 1 106 ? 5.627 21.088 -28.379 1.00 26.80 106 GLY A C 1
ATOM 845 O O . GLY A 1 106 ? 4.932 22.073 -28.637 1.00 23.03 106 GLY A O 1
ATOM 846 N N . THR A 1 107 ? 6.220 20.918 -27.201 1.00 22.16 107 THR A N 1
ATOM 847 C CA . THR A 1 107 ? 6.047 21.892 -26.131 1.00 21.44 107 THR A CA 1
ATOM 848 C C . THR A 1 107 ? 6.612 23.262 -26.509 1.00 28.51 107 THR A C 1
ATOM 849 O O . THR A 1 107 ? 6.269 24.273 -25.903 1.00 28.46 107 THR A O 1
ATOM 853 N N . ASN A 1 108 ? 7.497 23.285 -27.496 1.00 28.77 108 ASN A N 1
ATOM 854 C CA . ASN A 1 108 ? 8.057 24.539 -27.984 1.00 29.39 108 ASN A CA 1
ATOM 855 C C . ASN A 1 108 ? 8.430 25.529 -26.870 1.00 31.45 108 ASN A C 1
ATOM 856 O O . ASN A 1 108 ? 8.018 26.686 -26.904 1.00 28.96 108 ASN A O 1
ATOM 861 N N . ALA A 1 109 ? 9.216 25.066 -25.900 1.00 27.80 109 ALA A N 1
ATOM 862 C CA . ALA A 1 109 ? 9.660 25.888 -24.775 1.00 29.97 109 ALA A CA 1
ATOM 863 C C . ALA A 1 109 ? 8.506 26.600 -24.080 1.00 35.79 109 ALA A C 1
ATOM 864 O O . ALA A 1 109 ? 8.512 27.818 -23.923 1.00 37.34 109 ALA A O 1
ATOM 866 N N . PHE A 1 110 ? 7.510 25.828 -23.670 1.00 34.36 110 PHE A N 1
ATOM 867 C CA . PHE A 1 110 ? 6.359 26.377 -22.978 1.00 31.65 110 PHE A CA 1
ATOM 868 C C . PHE A 1 110 ? 5.565 27.320 -23.848 1.00 32.05 110 PHE A C 1
ATOM 869 O O . PHE A 1 110 ? 5.084 28.344 -23.385 1.00 34.50 110 PHE A O 1
ATOM 877 N N . GLN A 1 111 ? 5.429 26.947 -25.114 1.00 33.78 111 GLN A N 1
ATOM 878 C CA . GLN A 1 111 ? 4.675 27.711 -26.101 1.00 33.24 111 GLN A CA 1
ATOM 879 C C . GLN A 1 111 ? 4.178 26.678 -27.119 1.00 33.22 111 GLN A C 1
ATOM 880 O O . GLN A 1 111 ? 4.520 26.748 -28.300 1.00 34.41 111 GLN A O 1
ATOM 886 N N . PRO A 1 112 ? 3.353 25.707 -26.668 1.00 32.27 112 PRO A N 1
ATOM 887 C CA . PRO A 1 112 ? 2.811 24.645 -27.525 1.00 27.71 112 PRO A CA 1
ATOM 888 C C . PRO A 1 112 ? 2.536 25.065 -28.965 1.00 33.21 112 PRO A C 1
ATOM 889 O O . PRO A 1 112 ? 1.859 26.067 -29.201 1.00 31.02 112 PRO A O 1
ATOM 893 N N . ALA A 1 113 ? 3.068 24.291 -29.918 1.00 29.06 113 ALA A N 1
ATOM 894 C CA . ALA A 1 113 ? 2.893 24.561 -31.348 1.00 30.42 113 ALA A CA 1
ATOM 895 C C . ALA A 1 113 ? 2.786 23.283 -32.168 1.00 26.11 113 ALA A C 1
ATOM 896 O O . ALA A 1 113 ? 3.382 22.266 -31.820 1.00 24.60 113 ALA A O 1
ATOM 898 N N . CYS A 1 114 ? 2.046 23.345 -33.270 1.00 23.73 114 CYS A N 1
ATOM 899 C CA . CYS A 1 114 ? 1.872 22.186 -34.137 1.00 28.89 114 CYS A CA 1
ATOM 900 C C . CYS A 1 114 ? 2.259 22.499 -35.570 1.00 30.92 114 CYS A C 1
ATOM 901 O O . CYS A 1 114 ? 2.170 23.638 -36.023 1.00 35.13 114 CYS A O 1
ATOM 904 N N . ASP A 1 115 ? 2.683 21.473 -36.286 1.00 29.08 115 ASP A N 1
ATOM 905 C CA . ASP A 1 115 ? 3.097 21.639 -37.665 1.00 29.68 115 ASP A CA 1
ATOM 906 C C . ASP A 1 115 ? 2.780 20.399 -38.469 1.00 29.47 115 ASP A C 1
ATOM 907 O O . ASP A 1 115 ? 2.274 19.403 -37.948 1.00 25.43 115 ASP A O 1
ATOM 912 N N . HIS A 1 116 ? 3.072 20.475 -39.757 1.00 30.28 116 HIS A N 1
ATOM 913 C CA . HIS A 1 116 ? 2.851 19.357 -40.649 1.00 27.72 116 HIS A CA 1
ATOM 914 C C . HIS A 1 116 ? 4.230 18.957 -41.105 1.00 29.90 116 HIS A C 1
ATOM 915 O O . HIS A 1 116 ? 5.037 19.817 -41.452 1.00 26.17 116 HIS A O 1
ATOM 922 N N . LEU A 1 117 ? 4.525 17.665 -41.067 1.00 22.26 117 LEU A N 1
ATOM 923 C CA . LEU A 1 117 ? 5.821 17.219 -41.527 1.00 23.14 117 LEU A CA 1
ATOM 924 C C . LEU A 1 117 ? 5.566 16.592 -42.880 1.00 23.69 117 LEU A C 1
ATOM 925 O O . LEU A 1 117 ? 4.808 15.631 -42.984 1.00 31.06 117 LEU A O 1
ATOM 930 N N . ASN A 1 118 ? 6.162 17.173 -43.917 1.00 30.32 118 ASN A N 1
ATOM 931 C CA . ASN A 1 118 ? 6.019 16.664 -45.277 1.00 32.69 118 ASN A CA 1
ATOM 932 C C . ASN A 1 118 ? 6.930 15.452 -45.333 1.00 30.27 118 ASN A C 1
ATOM 933 O O . ASN A 1 118 ? 8.152 15.583 -45.259 1.00 27.72 118 ASN A O 1
ATOM 938 N N . LEU A 1 119 ? 6.336 14.273 -45.447 1.00 26.46 119 LEU A N 1
ATOM 939 C CA . LEU A 1 119 ? 7.113 13.046 -45.479 1.00 26.10 119 LEU A CA 1
ATOM 940 C C . LEU A 1 119 ? 7.968 12.955 -46.727 1.00 35.17 119 LEU A C 1
ATOM 941 O O . LEU A 1 119 ? 9.084 12.441 -46.692 1.00 36.79 119 LEU A O 1
ATOM 946 N N . THR A 1 120 ? 7.453 13.476 -47.832 1.00 42.15 120 THR A N 1
ATOM 947 C CA . THR A 1 120 ? 8.190 13.433 -49.083 1.00 42.63 120 THR A CA 1
ATOM 948 C C . THR A 1 120 ? 9.517 14.172 -48.965 1.00 37.82 120 THR A C 1
ATOM 949 O O . THR A 1 120 ? 10.570 13.620 -49.272 1.00 37.78 120 THR A O 1
ATOM 953 N N . SER A 1 121 ? 9.468 15.417 -48.504 1.00 37.78 121 SER A N 1
ATOM 954 C CA . SER A 1 121 ? 10.680 16.216 -48.355 1.00 33.57 121 SER A CA 1
ATOM 955 C C . SER A 1 121 ? 11.241 16.080 -46.956 1.00 34.73 121 SER A C 1
ATOM 956 O O . SER A 1 121 ? 12.363 16.497 -46.688 1.00 39.42 121 SER A O 1
ATOM 959 N N . PHE A 1 122 ? 10.446 15.486 -46.073 1.00 36.37 122 PHE A N 1
ATOM 960 C CA . PHE A 1 122 ? 10.809 15.324 -44.673 1.00 29.53 122 PHE A CA 1
ATOM 961 C C . PHE A 1 122 ? 11.227 16.671 -44.101 1.00 31.70 122 PHE A C 1
ATOM 962 O O . PHE A 1 122 ? 12.198 16.789 -43.359 1.00 31.39 122 PHE A O 1
ATOM 970 N N . LYS A 1 123 ? 10.468 17.694 -44.467 1.00 33.22 123 LYS A N 1
ATOM 971 C CA . LYS A 1 123 ? 10.703 19.049 -44.003 1.00 33.94 123 LYS A CA 1
ATOM 972 C C . LYS A 1 123 ? 9.393 19.530 -43.384 1.00 30.35 123 LYS A C 1
ATOM 973 O O . LYS A 1 123 ? 8.319 19.184 -43.876 1.00 33.29 123 LYS A O 1
ATOM 979 N N . PHE A 1 124 ? 9.471 20.311 -42.307 1.00 29.13 124 PHE A N 1
ATOM 980 C CA . PHE A 1 124 ? 8.257 20.832 -41.683 1.00 33.83 124 PHE A CA 1
ATOM 981 C C . PHE A 1 124 ? 7.723 21.941 -42.590 1.00 42.62 124 PHE A C 1
ATOM 982 O O . PHE A 1 124 ? 8.503 22.724 -43.139 1.00 47.83 124 PHE A O 1
ATOM 990 N N . LEU A 1 125 ? 6.402 22.007 -42.756 1.00 46.34 125 LEU A N 1
ATOM 991 C CA . LEU A 1 125 ? 5.791 23.022 -43.614 1.00 47.77 125 LEU A CA 1
ATOM 992 C C . LEU A 1 125 ? 5.825 24.439 -43.038 1.00 54.33 125 LEU A C 1
ATOM 993 O O . LEU A 1 125 ? 5.582 25.409 -43.757 1.00 61.47 125 LEU A O 1
ATOM 998 N N . GLY A 1 126 ? 6.123 24.554 -41.747 1.00 55.73 126 GLY A N 1
ATOM 999 C CA . GLY A 1 126 ? 6.213 25.860 -41.109 1.00 53.83 126 GLY A CA 1
ATOM 1000 C C . GLY A 1 126 ? 4.919 26.584 -40.781 1.00 52.58 126 GLY A C 1
ATOM 1001 O O . GLY A 1 126 ? 4.899 27.814 -40.724 1.00 54.45 126 GLY A O 1
ATOM 1002 N N . LYS A 1 127 ? 3.842 25.834 -40.561 1.00 50.22 127 LYS A N 1
ATOM 1003 C CA . LYS A 1 127 ? 2.550 26.427 -40.228 1.00 47.50 127 LYS A CA 1
ATOM 1004 C C . LYS A 1 127 ? 2.575 27.055 -38.841 1.00 47.29 127 LYS A C 1
ATOM 1005 O O . LYS A 1 127 ? 1.981 28.103 -38.614 1.00 49.85 127 LYS A O 1
ATOM 1011 N N . ASN A 1 128 ? 3.273 26.406 -37.918 1.00 54.27 128 ASN A N 1
ATOM 1012 C CA . ASN A 1 128 ? 3.363 26.870 -36.540 1.00 56.88 128 ASN A CA 1
ATOM 1013 C C . ASN A 1 128 ? 1.986 27.221 -35.993 1.00 53.85 128 ASN A C 1
ATOM 1014 O O . ASN A 1 128 ? 1.719 28.370 -35.658 1.00 64.01 128 ASN A O 1
ATOM 1019 N N . GLU A 1 129 ? 1.110 26.227 -35.916 1.00 52.56 129 GLU A N 1
ATOM 1020 C CA . GLU A 1 129 ? -0.232 26.432 -35.385 1.00 46.36 129 GLU A CA 1
ATOM 1021 C C . GLU A 1 129 ? -0.152 26.486 -33.860 1.00 41.95 129 GLU A C 1
ATOM 1022 O O . GLU A 1 129 ? 0.811 26.002 -33.266 1.00 42.31 129 GLU A O 1
ATOM 1028 N N . ASP A 1 130 ? -1.150 27.086 -33.223 1.00 38.30 130 ASP A N 1
ATOM 1029 C CA . ASP A 1 130 ? -1.159 27.146 -31.772 1.00 37.80 130 ASP A CA 1
ATOM 1030 C C . ASP A 1 130 ? -1.503 25.745 -31.259 1.00 39.20 130 ASP A C 1
ATOM 1031 O O . ASP A 1 130 ? -2.481 25.130 -31.703 1.00 38.31 130 ASP A O 1
ATOM 1036 N N . GLY A 1 131 ? -0.692 25.244 -30.329 1.00 38.27 131 GLY A N 1
ATOM 1037 C CA . GLY A 1 131 ? -0.902 23.909 -29.799 1.00 38.95 131 GLY A CA 1
ATOM 1038 C C . GLY A 1 131 ? -1.607 23.835 -28.461 1.00 32.55 131 GLY A C 1
ATOM 1039 O O . GLY A 1 131 ? -1.758 22.747 -27.915 1.00 32.16 131 GLY A O 1
ATOM 1040 N N . LYS A 1 132 ? -2.036 24.980 -27.933 1.00 32.86 132 LYS A N 1
ATOM 1041 C CA . LYS A 1 132 ? -2.729 25.015 -26.649 1.00 34.22 132 LYS A CA 1
ATOM 1042 C C . LYS A 1 132 ? -3.945 24.117 -26.719 1.00 35.33 132 LYS A C 1
ATOM 1043 O O . LYS A 1 132 ? -4.778 24.262 -27.616 1.00 37.26 132 LYS A O 1
ATOM 1049 N N . GLY A 1 133 ? -4.037 23.178 -25.781 1.00 37.47 133 GLY A N 1
ATOM 1050 C CA . GLY A 1 133 ? -5.166 22.262 -25.759 1.00 35.25 133 GLY A CA 1
ATOM 1051 C C . GLY A 1 133 ? -4.925 20.922 -26.436 1.00 32.17 133 GLY A C 1
ATOM 1052 O O . GLY A 1 133 ? -5.663 19.965 -26.209 1.00 40.03 133 GLY A O 1
ATOM 1053 N N . ARG A 1 134 ? -3.893 20.834 -27.264 1.00 29.87 134 ARG A N 1
ATOM 1054 C CA . ARG A 1 134 ? -3.604 19.581 -27.955 1.00 35.41 134 ARG A CA 1
ATOM 1055 C C . ARG A 1 134 ? -2.218 19.044 -27.614 1.00 36.27 134 ARG A C 1
ATOM 1056 O O . ARG A 1 134 ? -1.880 17.906 -27.937 1.00 39.95 134 ARG A O 1
ATOM 1064 N N . CYS A 1 135 ? -1.426 19.876 -26.952 1.00 28.25 135 CYS A N 1
ATOM 1065 C CA . CYS A 1 135 ? -0.076 19.521 -26.566 1.00 22.93 135 CYS A CA 1
ATOM 1066 C C . CYS A 1 135 ? 0.222 20.334 -25.313 1.00 27.56 135 CYS A C 1
ATOM 1067 O O . CYS A 1 135 ? -0.125 21.515 -25.253 1.00 29.73 135 CYS A O 1
ATOM 1070 N N . PRO A 1 136 ? 0.825 19.706 -24.278 1.00 29.67 136 PRO A N 1
ATOM 1071 C CA . PRO A 1 136 ? 1.145 20.430 -23.038 1.00 23.88 136 PRO A CA 1
ATOM 1072 C C . PRO A 1 136 ? 2.298 21.424 -23.172 1.00 18.95 136 PRO A C 1
ATOM 1073 O O . PRO A 1 136 ? 3.045 21.413 -24.154 1.00 18.34 136 PRO A O 1
ATOM 1077 N N . PHE A 1 137 ? 2.427 22.280 -22.166 1.00 19.90 137 PHE A N 1
ATOM 1078 C CA . PHE A 1 137 ? 3.460 23.314 -22.116 1.00 26.58 137 PHE A CA 1
ATOM 1079 C C . PHE A 1 137 ? 4.763 22.774 -21.550 1.00 24.22 137 PHE A C 1
ATOM 1080 O O . PHE A 1 137 ? 5.856 23.063 -22.034 1.00 30.18 137 PHE A O 1
ATOM 1088 N N . ASP A 1 138 ? 4.615 22.012 -20.484 1.00 24.71 138 ASP A N 1
ATOM 1089 C CA . ASP A 1 138 ? 5.720 21.448 -19.737 1.00 27.07 138 ASP A CA 1
ATOM 1090 C C . ASP A 1 138 ? 5.964 19.997 -20.129 1.00 31.20 138 ASP A C 1
ATOM 1091 O O . ASP A 1 138 ? 5.015 19.220 -20.283 1.00 26.94 138 ASP A O 1
ATOM 1096 N N . PRO A 1 139 ? 7.238 19.623 -20.330 1.00 28.52 139 PRO A N 1
ATOM 1097 C CA . PRO A 1 139 ? 7.585 18.246 -20.692 1.00 28.09 139 PRO A CA 1
ATOM 1098 C C . PRO A 1 139 ? 7.181 17.226 -19.609 1.00 24.29 139 PRO A C 1
ATOM 1099 O O . PRO A 1 139 ? 7.094 16.029 -19.885 1.00 27.78 139 PRO A O 1
ATOM 1103 N N . ALA A 1 140 ? 6.925 17.700 -18.389 1.00 21.17 140 ALA A N 1
ATOM 1104 C CA . ALA A 1 140 ? 6.538 16.822 -17.282 1.00 16.09 140 ALA A CA 1
ATOM 1105 C C . ALA A 1 140 ? 5.038 16.589 -17.201 1.00 22.14 140 ALA A C 1
ATOM 1106 O O . ALA A 1 140 ? 4.591 15.631 -16.574 1.00 25.68 140 ALA A O 1
ATOM 1108 N N . HIS A 1 141 ? 4.254 17.457 -17.832 1.00 22.01 141 HIS A N 1
ATOM 1109 C CA . HIS A 1 141 ? 2.798 17.323 -17.805 1.00 20.16 141 HIS A CA 1
ATOM 1110 C C . HIS A 1 141 ? 2.322 16.123 -18.608 1.00 21.90 141 HIS A C 1
ATOM 1111 O O . HIS A 1 141 ? 2.921 15.765 -19.621 1.00 20.11 141 HIS A O 1
ATOM 1118 N N . SER A 1 142 ? 1.228 15.519 -18.159 1.00 16.41 142 SER A N 1
ATOM 1119 C CA . SER A 1 142 ? 0.669 14.359 -18.831 1.00 13.60 142 SER A CA 1
ATOM 1120 C C . SER A 1 142 ? -0.126 14.773 -20.059 1.00 23.04 142 SER A C 1
ATOM 1121 O O . SER A 1 142 ? -0.644 15.885 -20.133 1.00 24.02 142 SER A O 1
ATOM 1124 N N . TYR A 1 143 ? -0.228 13.864 -21.021 1.00 17.06 143 TYR A N 1
ATOM 1125 C CA . TYR A 1 143 ? -0.944 14.131 -22.256 1.00 14.68 143 TYR A CA 1
ATOM 1126 C C . TYR A 1 143 ? -1.330 12.818 -22.927 1.00 17.56 143 TYR A C 1
ATOM 1127 O O . TYR A 1 143 ? -0.805 11.758 -22.607 1.00 17.05 143 TYR A O 1
ATOM 1136 N N . THR A 1 144 ? -2.263 12.910 -23.860 1.00 20.00 144 THR A N 1
ATOM 1137 C CA . THR A 1 144 ? -2.695 11.769 -24.642 1.00 24.89 144 THR A CA 1
ATOM 1138 C C . THR A 1 144 ? -3.411 12.341 -25.850 1.00 23.62 144 THR A C 1
ATOM 1139 O O . THR A 1 144 ? -3.901 13.464 -25.806 1.00 17.38 144 THR A O 1
ATOM 1143 N N . SER A 1 145 ? -3.466 11.576 -26.930 1.00 20.08 145 SER A N 1
ATOM 1144 C CA . SER A 1 145 ? -4.123 12.058 -28.132 1.00 25.35 145 SER A CA 1
ATOM 1145 C C . SER A 1 145 ? -4.305 10.933 -29.131 1.00 21.44 145 SER A C 1
ATOM 1146 O O . SER A 1 145 ? -3.579 9.946 -29.103 1.00 23.29 145 SER A O 1
ATOM 1149 N N . VAL A 1 146 ? -5.297 11.073 -30.000 1.00 19.37 146 VAL A N 1
ATOM 1150 C CA . VAL A 1 146 ? -5.569 10.069 -31.012 1.00 21.60 146 VAL A CA 1
ATOM 1151 C C . VAL A 1 146 ? -6.175 10.729 -32.257 1.00 30.99 146 VAL A C 1
ATOM 1152 O O . VAL A 1 146 ? -7.142 11.491 -32.159 1.00 29.93 146 VAL A O 1
ATOM 1156 N N . MET A 1 147 ? -5.584 10.448 -33.417 1.00 28.68 147 MET A N 1
ATOM 1157 C CA . MET A 1 147 ? -6.059 10.988 -34.685 1.00 28.63 147 MET A CA 1
ATOM 1158 C C . MET A 1 147 ? -7.225 10.102 -35.157 1.00 32.78 147 MET A C 1
ATOM 1159 O O . MET A 1 147 ? -7.057 8.904 -35.398 1.00 31.80 147 MET A O 1
ATOM 1164 N N . VAL A 1 148 ? -8.408 10.704 -35.259 1.00 29.38 148 VAL A N 1
ATOM 1165 C CA . VAL A 1 148 ? -9.613 10.000 -35.665 1.00 28.18 148 VAL A CA 1
ATOM 1166 C C . VAL A 1 148 ? -10.235 10.668 -36.884 1.00 40.94 148 VAL A C 1
ATOM 1167 O O . VAL A 1 148 ? -10.820 11.752 -36.779 1.00 40.35 148 VAL A O 1
ATOM 1171 N N . ASP A 1 149 ? -10.106 10.014 -38.037 1.00 43.68 149 ASP A N 1
ATOM 1172 C CA . ASP A 1 149 ? -10.643 10.529 -39.294 1.00 43.34 149 ASP A CA 1
ATOM 1173 C C . ASP A 1 149 ? -10.174 11.962 -39.547 1.00 40.84 149 ASP A C 1
ATOM 1174 O O . ASP A 1 149 ? -10.978 12.832 -39.886 1.00 40.18 149 ASP A O 1
ATOM 1179 N N . GLY A 1 150 ? -8.875 12.206 -39.377 1.00 36.01 150 GLY A N 1
ATOM 1180 C CA . GLY A 1 150 ? -8.336 13.537 -39.600 1.00 31.32 150 GLY A CA 1
ATOM 1181 C C . GLY A 1 150 ? -8.577 14.540 -38.482 1.00 39.75 150 GLY A C 1
ATOM 1182 O O . GLY A 1 150 ? -8.148 15.696 -38.576 1.00 42.16 150 GLY A O 1
ATOM 1183 N N . GLU A 1 151 ? -9.266 14.122 -37.425 1.00 36.43 151 GLU A N 1
ATOM 1184 C CA . GLU A 1 151 ? -9.524 15.015 -36.297 1.00 32.99 151 GLU A CA 1
ATOM 1185 C C . GLU A 1 151 ? -8.683 14.583 -35.101 1.00 27.93 151 GLU A C 1
ATOM 1186 O O . GLU A 1 151 ? -8.693 13.416 -34.725 1.00 25.60 151 GLU A O 1
ATOM 1192 N N . LEU A 1 152 ? -7.956 15.516 -34.500 1.00 26.16 152 LEU A N 1
ATOM 1193 C CA . LEU A 1 152 ? -7.150 15.179 -33.342 1.00 21.40 152 LEU A CA 1
ATOM 1194 C C . LEU A 1 152 ? -7.938 15.316 -32.034 1.00 25.22 152 LEU A C 1
ATOM 1195 O O . LEU A 1 152 ? -8.426 16.396 -31.691 1.00 27.56 152 LEU A O 1
ATOM 1200 N N . TYR A 1 153 ? -8.078 14.205 -31.316 1.00 22.80 153 TYR A N 1
ATOM 1201 C CA . TYR A 1 153 ? -8.775 14.204 -30.033 1.00 19.13 153 TYR A CA 1
ATOM 1202 C C . TYR A 1 153 ? -7.670 14.240 -28.984 1.00 23.88 153 TYR A C 1
ATOM 1203 O O . TYR A 1 153 ? -6.803 13.368 -28.957 1.00 23.63 153 TYR A O 1
ATOM 1212 N N . SER A 1 154 ? -7.694 15.243 -28.118 1.00 23.39 154 SER A N 1
ATOM 1213 C CA . SER A 1 154 ? -6.640 15.374 -27.140 1.00 19.03 154 SER A CA 1
ATOM 1214 C C . SER A 1 154 ? -7.079 15.444 -25.695 1.00 27.03 154 SER A C 1
ATOM 1215 O O . SER A 1 154 ? -8.216 15.782 -25.391 1.00 26.73 154 SER A O 1
ATOM 1218 N N . GLY A 1 155 ? -6.139 15.115 -24.814 1.00 27.02 155 GLY A N 1
ATOM 1219 C CA . GLY A 1 155 ? -6.358 15.155 -23.384 1.00 18.88 155 GLY A CA 1
ATOM 1220 C C . GLY A 1 155 ? -5.078 15.715 -22.797 1.00 19.33 155 GLY A C 1
ATOM 1221 O O . GLY A 1 155 ? -4.012 15.127 -22.946 1.00 23.27 155 GLY A O 1
ATOM 1222 N N . THR A 1 156 ? -5.155 16.866 -22.151 1.00 22.09 156 THR A N 1
ATOM 1223 C CA . THR A 1 156 ? -3.963 17.455 -21.573 1.00 22.28 156 THR A CA 1
ATOM 1224 C C . THR A 1 156 ? -4.317 18.721 -20.809 1.00 28.44 156 THR A C 1
ATOM 1225 O O . THR A 1 156 ? -5.493 19.049 -20.654 1.00 29.66 156 THR A O 1
ATOM 1229 N N . SER A 1 157 ? -3.295 19.410 -20.314 1.00 22.71 157 SER A N 1
ATOM 1230 C CA . SER A 1 157 ? -3.471 20.642 -19.555 1.00 25.10 157 SER A CA 1
ATOM 1231 C C . SER A 1 157 ? -3.523 21.831 -20.509 1.00 26.49 157 SER A C 1
ATOM 1232 O O . SER A 1 157 ? -2.753 21.900 -21.472 1.00 25.50 157 SER A O 1
ATOM 1235 N N . TYR A 1 158 ? -4.415 22.778 -20.243 1.00 30.69 158 TYR A N 1
ATOM 1236 C CA . TYR A 1 158 ? -4.537 23.931 -21.126 1.00 27.68 158 TYR A CA 1
ATOM 1237 C C . TYR A 1 158 ? -3.550 25.053 -20.855 1.00 27.95 158 TYR A C 1
ATOM 1238 O O . TYR A 1 158 ? -3.365 25.933 -21.694 1.00 36.48 158 TYR A O 1
ATOM 1247 N N . ASN A 1 159 ? -2.891 25.032 -19.704 1.00 31.32 159 ASN A N 1
ATOM 1248 C CA . ASN A 1 159 ? -1.969 26.113 -19.404 1.00 27.05 159 ASN A CA 1
ATOM 1249 C C . ASN A 1 159 ? -0.579 25.713 -18.966 1.00 30.77 159 ASN A C 1
ATOM 1250 O O . ASN A 1 159 ? -0.256 24.533 -18.859 1.00 35.36 159 ASN A O 1
ATOM 1255 N N . PHE A 1 160 ? 0.228 26.742 -18.731 1.00 27.19 160 PHE A N 1
ATOM 1256 C CA . PHE A 1 160 ? 1.615 26.656 -18.296 1.00 22.50 160 PHE A CA 1
ATOM 1257 C C . PHE A 1 160 ? 1.783 25.931 -16.951 1.00 33.53 160 PHE A C 1
ATOM 1258 O O . PHE A 1 160 ? 2.761 25.210 -16.742 1.00 39.90 160 PHE A O 1
ATOM 1266 N N . LEU A 1 161 ? 0.835 26.113 -16.040 1.00 28.67 161 LEU A N 1
ATOM 1267 C CA . LEU A 1 161 ? 0.926 25.490 -14.728 1.00 26.21 161 LEU A CA 1
ATOM 1268 C C . LEU A 1 161 ? 0.584 24.007 -14.742 1.00 25.01 161 LEU A C 1
ATOM 1269 O O . LEU A 1 161 ? 0.887 23.292 -13.793 1.00 30.81 161 LEU A O 1
ATOM 1274 N N . GLY A 1 162 ? -0.062 23.545 -15.802 1.00 23.48 162 GLY A N 1
ATOM 1275 C CA . GLY A 1 162 ? -0.439 22.153 -15.850 1.00 21.35 162 GLY A CA 1
ATOM 1276 C C . GLY A 1 162 ? -1.865 21.956 -15.375 1.00 27.99 162 GLY A C 1
ATOM 1277 O O . GLY A 1 162 ? -2.345 20.826 -15.288 1.00 24.19 162 GLY A O 1
ATOM 1278 N N . SER A 1 163 ? -2.551 23.049 -15.053 1.00 28.62 163 SER A N 1
ATOM 1279 C CA . SER A 1 163 ? -3.940 22.943 -14.611 1.00 28.91 163 SER A CA 1
ATOM 1280 C C . SER A 1 163 ? -4.853 23.223 -15.805 1.00 36.59 163 SER A C 1
ATOM 1281 O O . SER A 1 163 ? -4.378 23.374 -16.939 1.00 34.51 163 SER A O 1
ATOM 1284 N N . GLU A 1 164 ? -6.155 23.292 -15.548 1.00 33.52 164 GLU A N 1
ATOM 1285 C CA . GLU A 1 164 ? -7.138 23.522 -16.601 1.00 32.60 164 GLU A CA 1
ATOM 1286 C C . GLU A 1 164 ? -7.088 22.334 -17.556 1.00 30.95 164 GLU A C 1
ATOM 1287 O O . GLU A 1 164 ? -6.778 22.470 -18.740 1.00 28.74 164 GLU A O 1
ATOM 1293 N N . PRO A 1 165 ? -7.398 21.143 -17.037 1.00 22.05 165 PRO A N 1
ATOM 1294 C CA . PRO A 1 165 ? -7.400 19.904 -17.818 1.00 22.15 165 PRO A CA 1
ATOM 1295 C C . PRO A 1 165 ? -8.471 20.005 -18.871 1.00 24.47 165 PRO A C 1
ATOM 1296 O O . PRO A 1 165 ? -9.542 20.558 -18.630 1.00 27.19 165 PRO A O 1
ATOM 1300 N N . ILE A 1 166 ? -8.199 19.447 -20.037 1.00 28.49 166 ILE A N 1
ATOM 1301 C CA . ILE A 1 166 ? -9.155 19.529 -21.114 1.00 25.14 166 ILE A CA 1
ATOM 1302 C C . ILE A 1 166 ? -9.037 18.352 -22.075 1.00 23.42 166 ILE A C 1
ATOM 1303 O O . ILE A 1 166 ? -7.936 17.949 -22.460 1.00 22.52 166 ILE A O 1
ATOM 1308 N N . ILE A 1 167 ? -10.187 17.793 -22.426 1.00 19.90 167 ILE A N 1
ATOM 1309 C CA . ILE A 1 167 ? -10.280 16.709 -23.396 1.00 22.38 167 ILE A CA 1
ATOM 1310 C C . ILE A 1 167 ? -11.034 17.392 -24.540 1.00 24.40 167 ILE A C 1
ATOM 1311 O O . ILE A 1 167 ? -12.228 17.669 -24.425 1.00 23.91 167 ILE A O 1
ATOM 1316 N N . SER A 1 168 ? -10.351 17.690 -25.635 1.00 20.95 168 SER A N 1
ATOM 1317 C CA . SER A 1 168 ? -11.028 18.370 -26.728 1.00 23.47 168 SER A CA 1
ATOM 1318 C C . SER A 1 168 ? -10.707 17.863 -28.112 1.00 27.59 168 SER A C 1
ATOM 1319 O O . SER A 1 168 ? -9.644 17.297 -28.355 1.00 30.72 168 SER A O 1
ATOM 1322 N N . ARG A 1 169 ? -11.655 18.066 -29.017 1.00 31.84 169 ARG A N 1
ATOM 1323 C CA . ARG A 1 169 ? -11.458 17.710 -30.408 1.00 35.23 169 ARG A CA 1
ATOM 1324 C C . ARG A 1 169 ? -11.454 19.045 -31.125 1.00 41.49 169 ARG A C 1
ATOM 1325 O O . ARG A 1 169 ? -12.454 19.762 -31.110 1.00 35.86 169 ARG A O 1
ATOM 1333 N N . ASN A 1 170 ? -10.336 19.421 -31.723 1.00 52.52 170 ASN A N 1
ATOM 1334 C CA . ASN A 1 170 ? -10.371 20.667 -32.450 1.00 63.05 170 ASN A CA 1
ATOM 1335 C C . ASN A 1 170 ? -10.414 20.329 -33.920 1.00 65.32 170 ASN A C 1
ATOM 1336 O O . ASN A 1 170 ? -9.526 19.659 -34.459 1.00 61.85 170 ASN A O 1
ATOM 1341 N N . SER A 1 171 ? -11.491 20.775 -34.547 1.00 61.80 171 SER A N 1
ATOM 1342 C CA . SER A 1 171 ? -11.727 20.547 -35.955 1.00 65.37 171 SER A CA 1
ATOM 1343 C C . SER A 1 171 ? -12.204 21.857 -36.545 1.00 66.96 171 SER A C 1
ATOM 1344 O O . SER A 1 171 ? -12.520 22.798 -35.815 1.00 67.67 171 SER A O 1
ATOM 1347 N N . SER A 1 172 ? -12.259 21.921 -37.867 1.00 72.89 172 SER A N 1
ATOM 1348 C CA . SER A 1 172 ? -12.715 23.133 -38.522 1.00 77.96 172 SER A CA 1
ATOM 1349 C C . SER A 1 172 ? -14.227 23.231 -38.362 1.00 78.34 172 SER A C 1
ATOM 1350 O O . SER A 1 172 ? -14.774 24.318 -38.164 1.00 81.66 172 SER A O 1
ATOM 1353 N N . HIS A 1 173 ? -14.899 22.085 -38.429 1.00 74.22 173 HIS A N 1
ATOM 1354 C CA . HIS A 1 173 ? -16.344 22.067 -38.299 1.00 72.64 173 HIS A CA 1
ATOM 1355 C C . HIS A 1 173 ? -16.838 22.111 -36.863 1.00 71.53 173 HIS A C 1
ATOM 1356 O O . HIS A 1 173 ? -17.164 23.183 -36.360 1.00 78.57 173 HIS A O 1
ATOM 1363 N N . SER A 1 174 ? -16.889 20.967 -36.191 1.00 63.61 174 SER A N 1
ATOM 1364 C CA . SER A 1 174 ? -17.397 20.956 -34.823 1.00 58.96 174 SER A CA 1
ATOM 1365 C C . SER A 1 174 ? -16.353 20.772 -33.719 1.00 56.17 174 SER A C 1
ATOM 1366 O O . SER A 1 174 ? -16.101 19.647 -33.276 1.00 57.24 174 SER A O 1
ATOM 1369 N N . PRO A 1 175 ? -15.743 21.883 -33.253 1.00 47.13 175 PRO A N 1
ATOM 1370 C CA . PRO A 1 175 ? -14.727 21.867 -32.193 1.00 44.07 175 PRO A CA 1
ATOM 1371 C C . PRO A 1 175 ? -15.370 21.838 -30.817 1.00 41.46 175 PRO A C 1
ATOM 1372 O O . PRO A 1 175 ? -15.946 22.829 -30.374 1.00 48.40 175 PRO A O 1
ATOM 1376 N N . LEU A 1 176 ? -15.264 20.702 -30.142 1.00 38.46 176 LEU A N 1
ATOM 1377 C CA . LEU A 1 176 ? -15.851 20.547 -28.822 1.00 30.01 176 LEU A CA 1
ATOM 1378 C C . LEU A 1 176 ? -14.790 20.414 -27.734 1.00 29.93 176 LEU A C 1
ATOM 1379 O O . LEU A 1 176 ? -13.615 20.170 -28.008 1.00 33.18 176 LEU A O 1
ATOM 1384 N N . ARG A 1 177 ? -15.211 20.590 -26.493 1.00 24.25 177 ARG A N 1
ATOM 1385 C CA . ARG A 1 177 ? -14.300 20.459 -25.379 1.00 24.05 177 ARG A CA 1
ATOM 1386 C C . ARG A 1 177 ? -15.081 20.154 -24.118 1.00 28.70 177 ARG A C 1
ATOM 1387 O O . ARG A 1 177 ? -16.317 20.172 -24.112 1.00 28.35 177 ARG A O 1
ATOM 1395 N N . THR A 1 178 ? -14.353 19.830 -23.059 1.00 24.92 178 THR A N 1
ATOM 1396 C CA . THR A 1 178 ? -14.968 19.516 -21.788 1.00 21.03 178 THR A CA 1
ATOM 1397 C C . THR A 1 178 ? -15.207 20.819 -21.034 1.00 24.50 178 THR A C 1
ATOM 1398 O O . THR A 1 178 ? -14.620 21.858 -21.348 1.00 21.10 178 THR A O 1
ATOM 1402 N N . GLU A 1 179 ? -16.077 20.748 -20.039 1.00 25.39 179 GLU A N 1
ATOM 1403 C CA . GLU A 1 179 ? -16.367 21.886 -19.192 1.00 25.89 179 GLU A CA 1
ATOM 1404 C C . GLU A 1 179 ? -15.208 21.998 -18.203 1.00 29.97 179 GLU A C 1
ATOM 1405 O O . GLU A 1 179 ? -14.643 20.978 -17.798 1.00 32.69 179 GLU A O 1
ATOM 1411 N N . TYR A 1 180 ? -14.834 23.215 -17.825 1.00 25.66 180 TYR A N 1
ATOM 1412 C CA . TYR A 1 180 ? -13.772 23.382 -16.839 1.00 30.56 180 TYR A CA 1
ATOM 1413 C C . TYR A 1 180 ? -14.462 23.211 -15.487 1.00 30.60 180 TYR A C 1
ATOM 1414 O O . TYR A 1 180 ? -14.765 24.190 -14.817 1.00 44.30 180 TYR A O 1
ATOM 1423 N N . ALA A 1 181 ? -14.727 21.972 -15.092 1.00 27.78 181 ALA A N 1
ATOM 1424 C CA . ALA A 1 181 ? -15.397 21.714 -13.823 1.00 27.37 181 ALA A CA 1
ATOM 1425 C C . ALA A 1 181 ? -14.992 20.376 -13.204 1.00 27.23 181 ALA A C 1
ATOM 1426 O O . ALA A 1 181 ? -15.003 19.336 -13.870 1.00 24.98 181 ALA A O 1
ATOM 1428 N N . ILE A 1 182 ? -14.679 20.412 -11.912 1.00 25.41 182 ILE A N 1
ATOM 1429 C CA . ILE A 1 182 ? -14.262 19.222 -11.174 1.00 22.20 182 ILE A CA 1
ATOM 1430 C C . ILE A 1 182 ? -15.114 17.990 -11.460 1.00 23.94 182 ILE A C 1
ATOM 1431 O O . ILE A 1 182 ? -14.583 16.891 -11.584 1.00 29.95 182 ILE A O 1
ATOM 1436 N N . PRO A 1 183 ? -16.444 18.142 -11.545 1.00 21.91 183 PRO A N 1
ATOM 1437 C CA . PRO A 1 183 ? -17.245 16.947 -11.826 1.00 18.65 183 PRO A CA 1
ATOM 1438 C C . PRO A 1 183 ? -16.895 16.296 -13.165 1.00 28.87 183 PRO A C 1
ATOM 1439 O O . PRO A 1 183 ? -17.139 15.102 -13.363 1.00 22.94 183 PRO A O 1
ATOM 1443 N N . TRP A 1 184 ? -16.327 17.073 -14.084 1.00 16.49 184 TRP A N 1
ATOM 1444 C CA . TRP A 1 184 ? -15.957 16.535 -15.389 1.00 20.52 184 TRP A CA 1
ATOM 1445 C C . TRP A 1 184 ? -14.550 15.948 -15.325 1.00 18.44 184 TRP A C 1
ATOM 1446 O O . TRP A 1 184 ? -14.328 14.787 -15.672 1.00 18.03 184 TRP A O 1
ATOM 1457 N N . LEU A 1 185 ? -13.607 16.769 -14.877 1.00 22.32 185 LEU A N 1
ATOM 1458 C CA . LEU A 1 185 ? -12.210 16.374 -14.763 1.00 22.38 185 LEU A CA 1
ATOM 1459 C C . LEU A 1 185 ? -11.614 16.975 -13.491 1.00 24.41 185 LEU A C 1
ATOM 1460 O O . LEU A 1 185 ? -11.609 18.191 -13.317 1.00 29.84 185 LEU A O 1
ATOM 1465 N N . ASN A 1 186 ? -11.093 16.124 -12.612 1.00 26.83 186 ASN A N 1
ATOM 1466 C CA . ASN A 1 186 ? -10.519 16.592 -11.350 1.00 25.00 186 ASN A CA 1
ATOM 1467 C C . ASN A 1 186 ? -9.022 16.264 -11.242 1.00 26.30 186 ASN A C 1
ATOM 1468 O O . ASN A 1 186 ? -8.651 15.214 -10.726 1.00 25.38 186 ASN A O 1
ATOM 1473 N N . GLU A 1 187 ? -8.169 17.173 -11.716 1.00 22.56 187 GLU A N 1
ATOM 1474 C CA . GLU A 1 187 ? -6.718 16.965 -11.698 1.00 26.45 187 GLU A CA 1
ATOM 1475 C C . GLU A 1 187 ? -6.368 15.587 -12.283 1.00 29.23 187 GLU A C 1
ATOM 1476 O O . GLU A 1 187 ? -5.768 14.745 -11.614 1.00 28.70 187 GLU A O 1
ATOM 1482 N N . PRO A 1 188 ? -6.706 15.357 -13.560 1.00 25.10 188 PRO A N 1
ATOM 1483 C CA . PRO A 1 188 ? -6.414 14.060 -14.174 1.00 24.93 188 PRO A CA 1
ATOM 1484 C C . PRO A 1 188 ? -5.001 13.969 -14.717 1.00 25.96 188 PRO A C 1
ATOM 1485 O O . PRO A 1 188 ? -4.384 14.984 -15.039 1.00 17.56 188 PRO A O 1
ATOM 1489 N N . SER A 1 189 ? -4.487 12.749 -14.797 1.00 18.25 189 SER A N 1
ATOM 1490 C CA . SER A 1 189 ? -3.168 12.493 -15.379 1.00 16.90 189 SER A CA 1
ATOM 1491 C C . SER A 1 189 ? -3.535 11.594 -16.533 1.00 19.70 189 SER A C 1
ATOM 1492 O O . SER A 1 189 ? -3.909 10.438 -16.328 1.00 13.28 189 SER A O 1
ATOM 1495 N N . PHE A 1 190 ? -3.444 12.130 -17.742 1.00 13.38 190 PHE A N 1
ATOM 1496 C CA . PHE A 1 190 ? -3.817 11.388 -18.936 1.00 18.35 190 PHE A CA 1
ATOM 1497 C C . PHE A 1 190 ? -2.865 10.282 -19.284 1.00 15.86 190 PHE A C 1
ATOM 1498 O O . PHE A 1 190 ? -1.648 10.442 -19.234 1.00 19.84 190 PHE A O 1
ATOM 1506 N N . VAL A 1 191 ? -3.445 9.155 -19.666 1.00 16.67 191 VAL A N 1
ATOM 1507 C CA . VAL A 1 191 ? -2.668 7.980 -19.991 1.00 15.83 191 VAL A CA 1
ATOM 1508 C C . VAL A 1 191 ? -2.821 7.475 -21.425 1.00 16.42 191 VAL A C 1
ATOM 1509 O O . VAL A 1 191 ? -1.839 7.231 -22.116 1.00 18.92 191 VAL A O 1
ATOM 1513 N N . PHE A 1 192 ? -4.057 7.321 -21.876 1.00 19.53 192 PHE A N 1
ATOM 1514 C CA . PHE A 1 192 ? -4.285 6.757 -23.193 1.00 16.77 192 PHE A CA 1
ATOM 1515 C C . PHE A 1 192 ? -5.601 7.232 -23.778 1.00 12.71 192 PHE A C 1
ATOM 1516 O O . PHE A 1 192 ? -6.473 7.680 -23.050 1.00 17.65 192 PHE A O 1
ATOM 1524 N N . ALA A 1 193 ? -5.726 7.115 -25.094 1.00 13.74 193 ALA A N 1
ATOM 1525 C CA . ALA A 1 193 ? -6.936 7.479 -25.817 1.00 15.17 193 ALA A CA 1
ATOM 1526 C C . ALA A 1 193 ? -6.928 6.693 -27.122 1.00 20.30 193 ALA A C 1
ATOM 1527 O O . ALA A 1 193 ? -5.907 6.618 -27.807 1.00 22.94 193 ALA A O 1
ATOM 1529 N N . ASP A 1 194 ? -8.058 6.095 -27.465 1.00 17.66 194 ASP A N 1
ATOM 1530 C CA . ASP A 1 194 ? -8.144 5.348 -28.708 1.00 24.46 194 ASP A CA 1
ATOM 1531 C C . ASP A 1 194 ? -9.588 5.331 -29.176 1.00 26.02 194 ASP A C 1
ATOM 1532 O O . ASP A 1 194 ? -10.502 5.595 -28.404 1.00 26.54 194 ASP A O 1
ATOM 1537 N N . VAL A 1 195 ? -9.785 5.033 -30.453 1.00 32.86 195 VAL A N 1
ATOM 1538 C CA . VAL A 1 195 ? -11.120 4.959 -31.006 1.00 30.89 195 VAL A CA 1
ATOM 1539 C C . VAL A 1 195 ? -11.542 3.509 -31.069 1.00 27.37 195 VAL A C 1
ATOM 1540 O O . VAL A 1 195 ? -10.756 2.632 -31.416 1.00 33.98 195 VAL A O 1
ATOM 1544 N N . ILE A 1 196 ? -12.785 3.259 -30.697 1.00 36.35 196 ILE A N 1
ATOM 1545 C CA . ILE A 1 196 ? -13.343 1.925 -30.764 1.00 38.10 196 ILE A CA 1
ATOM 1546 C C . ILE A 1 196 ? -14.429 2.131 -31.803 1.00 40.82 196 ILE A C 1
ATOM 1547 O O . ILE A 1 196 ? -15.523 2.604 -31.491 1.00 36.37 196 ILE A O 1
ATOM 1552 N N . ARG A 1 197 ? -14.113 1.808 -33.050 1.00 41.38 197 ARG A N 1
ATOM 1553 C CA . ARG A 1 197 ? -15.069 2.010 -34.116 1.00 56.43 197 ARG A CA 1
ATOM 1554 C C . ARG A 1 197 ? -15.717 0.735 -34.580 1.00 62.04 197 ARG A C 1
ATOM 1555 O O . ARG A 1 197 ? -16.903 0.495 -34.331 1.00 55.64 197 ARG A O 1
ATOM 1563 N N . LYS A 1 198 ? -14.918 -0.071 -35.267 1.00 80.68 198 LYS A N 1
ATOM 1564 C CA . LYS A 1 198 ? -15.358 -1.343 -35.823 1.00 96.18 198 LYS A CA 1
ATOM 1565 C C . LYS A 1 198 ? -16.689 -1.242 -36.570 1.00 98.36 198 LYS A C 1
ATOM 1566 O O . LYS A 1 198 ? -16.760 -0.649 -37.651 1.00 96.82 198 LYS A O 1
ATOM 1572 N N . SER A 1 199 ? -17.739 -1.817 -35.990 1.00 100.00 199 SER A N 1
ATOM 1573 C CA . SER A 1 199 ? -19.050 -1.811 -36.626 1.00 100.00 199 SER A CA 1
ATOM 1574 C C . SER A 1 199 ? -20.199 -1.703 -35.630 1.00 100.00 199 SER A C 1
ATOM 1575 O O . SER A 1 199 ? -20.110 -2.205 -34.504 1.00 100.00 199 SER A O 1
ATOM 1578 N N . PRO A 1 200 ? -21.285 -1.011 -36.017 1.00 100.00 200 PRO A N 1
ATOM 1579 C CA . PRO A 1 200 ? -21.453 -0.336 -37.313 1.00 98.26 200 PRO A CA 1
ATOM 1580 C C . PRO A 1 200 ? -20.831 1.069 -37.334 1.00 92.91 200 PRO A C 1
ATOM 1581 O O . PRO A 1 200 ? -19.822 1.274 -36.617 1.00 86.47 200 PRO A O 1
ATOM 1585 N N . GLY A 1 205 ? -26.987 1.871 -37.591 1.00 56.03 205 GLY A N 1
ATOM 1586 C CA . GLY A 1 205 ? -26.152 3.117 -37.700 1.00 61.78 205 GLY A CA 1
ATOM 1587 C C . GLY A 1 205 ? -25.486 3.516 -36.390 1.00 63.18 205 GLY A C 1
ATOM 1588 O O . GLY A 1 205 ? -25.884 4.491 -35.744 1.00 63.66 205 GLY A O 1
ATOM 1589 N N . GLU A 1 206 ? -24.459 2.768 -36.001 1.00 55.54 206 GLU A N 1
ATOM 1590 C CA . GLU A 1 206 ? -23.743 3.035 -34.759 1.00 57.29 206 GLU A CA 1
ATOM 1591 C C . GLU A 1 206 ? -22.555 3.977 -34.945 1.00 57.72 206 GLU A C 1
ATOM 1592 O O . GLU A 1 206 ? -21.723 3.784 -35.837 1.00 61.64 206 GLU A O 1
ATOM 1598 N N . ASP A 1 207 ? -22.478 4.995 -34.092 1.00 43.59 207 ASP A N 1
ATOM 1599 C CA . ASP A 1 207 ? -21.388 5.955 -34.152 1.00 41.77 207 ASP A CA 1
ATOM 1600 C C . ASP A 1 207 ? -20.148 5.310 -33.534 1.00 44.30 207 ASP A C 1
ATOM 1601 O O . ASP A 1 207 ? -20.238 4.267 -32.892 1.00 41.87 207 ASP A O 1
ATOM 1606 N N . ASP A 1 208 ? -18.986 5.916 -33.739 1.00 42.53 208 ASP A N 1
ATOM 1607 C CA . ASP A 1 208 ? -17.766 5.385 -33.151 1.00 33.90 208 ASP A CA 1
ATOM 1608 C C . ASP A 1 208 ? -17.531 6.170 -31.866 1.00 31.83 208 ASP A C 1
ATOM 1609 O O . ASP A 1 208 ? -17.936 7.329 -31.754 1.00 26.50 208 ASP A O 1
ATOM 1614 N N . ARG A 1 209 ? -16.884 5.536 -30.897 1.00 27.24 209 ARG A N 1
ATOM 1615 C CA . ARG A 1 209 ? -16.588 6.190 -29.632 1.00 23.15 209 ARG A CA 1
ATOM 1616 C C . ARG A 1 209 ? -15.085 6.362 -29.465 1.00 21.12 209 ARG A C 1
ATOM 1617 O O . ARG A 1 209 ? -14.310 5.491 -29.853 1.00 26.81 209 ARG A O 1
ATOM 1625 N N . VAL A 1 210 ? -14.670 7.492 -28.908 1.00 20.57 210 VAL A N 1
ATOM 1626 C CA . VAL A 1 210 ? -13.251 7.720 -28.659 1.00 23.26 210 VAL A CA 1
ATOM 1627 C C . VAL A 1 210 ? -13.076 7.620 -27.148 1.00 18.99 210 VAL A C 1
ATOM 1628 O O . VAL A 1 210 ? -13.637 8.426 -26.399 1.00 18.30 210 VAL A O 1
ATOM 1632 N N . TYR A 1 211 ? -12.323 6.621 -26.703 1.00 21.27 211 TYR A N 1
ATOM 1633 C CA . TYR A 1 211 ? -12.097 6.410 -25.276 1.00 16.65 211 TYR A CA 1
ATOM 1634 C C . TYR A 1 211 ? -10.859 7.110 -24.768 1.00 19.27 211 TYR A C 1
ATOM 1635 O O . TYR A 1 211 ? -9.830 7.163 -25.450 1.00 20.77 211 TYR A O 1
ATOM 1644 N N . PHE A 1 212 ? -10.977 7.645 -23.559 1.00 11.68 212 PHE A N 1
ATOM 1645 C CA . PHE A 1 212 ? -9.878 8.317 -22.895 1.00 12.65 212 PHE A CA 1
ATOM 1646 C C . PHE A 1 212 ? -9.672 7.643 -21.544 1.00 19.65 212 PHE A C 1
ATOM 1647 O O . PHE A 1 212 ? -10.641 7.295 -20.858 1.00 14.57 212 PHE A O 1
ATOM 1655 N N . PHE A 1 213 ? -8.409 7.447 -21.180 1.00 14.17 213 PHE A N 1
ATOM 1656 C CA . PHE A 1 213 ? -8.049 6.813 -19.919 1.00 14.46 213 PHE A CA 1
ATOM 1657 C C . PHE A 1 213 ? -7.150 7.731 -19.115 1.00 14.48 213 PHE A C 1
ATOM 1658 O O . PHE A 1 213 ? -6.233 8.345 -19.668 1.00 19.45 213 PHE A O 1
ATOM 1666 N N . PHE A 1 214 ? -7.402 7.829 -17.814 1.00 14.01 214 PHE A N 1
ATOM 1667 C CA . PHE A 1 214 ? -6.598 8.706 -16.972 1.00 13.24 214 PHE A CA 1
ATOM 1668 C C . PHE A 1 214 ? -6.811 8.424 -15.502 1.00 9.01 214 PHE A C 1
ATOM 1669 O O . PHE A 1 214 ? -7.727 7.720 -15.123 1.00 16.57 214 PHE A O 1
ATOM 1677 N N . THR A 1 215 ? -5.955 8.998 -14.676 1.00 13.54 215 THR A N 1
ATOM 1678 C CA . THR A 1 215 ? -6.069 8.856 -13.233 1.00 17.06 215 THR A CA 1
ATOM 1679 C C . THR A 1 215 ? -6.461 10.256 -12.745 1.00 18.60 215 THR A C 1
ATOM 1680 O O . THR A 1 215 ? -5.939 11.260 -13.232 1.00 13.65 215 THR A O 1
ATOM 1684 N N . GLU A 1 216 ? -7.390 10.335 -11.804 1.00 17.85 216 GLU A N 1
ATOM 1685 C CA . GLU A 1 216 ? -7.797 11.642 -11.307 1.00 19.23 216 GLU A CA 1
ATOM 1686 C C . GLU A 1 216 ? -8.192 11.529 -9.854 1.00 14.38 216 GLU A C 1
ATOM 1687 O O . GLU A 1 216 ? -8.337 10.427 -9.342 1.00 20.69 216 GLU A O 1
ATOM 1693 N N . VAL A 1 217 ? -8.344 12.669 -9.188 1.00 19.26 217 VAL A N 1
ATOM 1694 C CA . VAL A 1 217 ? -8.749 12.691 -7.782 1.00 18.92 217 VAL A CA 1
ATOM 1695 C C . VAL A 1 217 ? -10.229 12.332 -7.714 1.00 19.21 217 VAL A C 1
ATOM 1696 O O . VAL A 1 217 ? -11.068 12.937 -8.381 1.00 20.74 217 VAL A O 1
ATOM 1700 N N . SER A 1 218 ? -10.532 11.322 -6.910 1.00 24.41 218 SER A N 1
ATOM 1701 C CA . SER A 1 218 ? -11.892 10.837 -6.736 1.00 23.31 218 SER A CA 1
ATOM 1702 C C . SER A 1 218 ? -12.762 11.816 -5.953 1.00 27.82 218 SER A C 1
ATOM 1703 O O . SER A 1 218 ? -12.327 12.369 -4.948 1.00 28.98 218 SER A O 1
ATOM 1706 N N . VAL A 1 219 ? -13.993 12.025 -6.414 1.00 22.27 219 VAL A N 1
ATOM 1707 C CA . VAL A 1 219 ? -14.920 12.916 -5.725 1.00 22.12 219 VAL A CA 1
ATOM 1708 C C . VAL A 1 219 ? -15.861 12.032 -4.916 1.00 23.25 219 VAL A C 1
ATOM 1709 O O . VAL A 1 219 ? -16.557 12.502 -4.014 1.00 27.09 219 VAL A O 1
ATOM 1713 N N . GLU A 1 220 ? -15.869 10.742 -5.241 1.00 23.14 220 GLU A N 1
ATOM 1714 C CA . GLU A 1 220 ? -16.735 9.788 -4.557 1.00 27.32 220 GLU A CA 1
ATOM 1715 C C . GLU A 1 220 ? -16.052 9.002 -3.427 1.00 30.79 220 GLU A C 1
ATOM 1716 O O . GLU A 1 220 ? -16.710 8.236 -2.716 1.00 30.50 220 GLU A O 1
ATOM 1722 N N . TYR A 1 221 ? -14.744 9.178 -3.261 1.00 23.23 221 TYR A N 1
ATOM 1723 C CA . TYR A 1 221 ? -14.021 8.461 -2.218 1.00 23.48 221 TYR A CA 1
ATOM 1724 C C . TYR A 1 221 ? -13.317 9.434 -1.298 1.00 27.87 221 TYR A C 1
ATOM 1725 O O . TYR A 1 221 ? -12.763 10.437 -1.747 1.00 32.91 221 TYR A O 1
ATOM 1734 N N . GLU A 1 222 ? -13.338 9.125 -0.005 1.00 29.18 222 GLU A N 1
ATOM 1735 C CA . GLU A 1 222 ? -12.709 9.965 1.010 1.00 28.82 222 GLU A CA 1
ATOM 1736 C C . GLU A 1 222 ? -11.757 9.119 1.858 1.00 32.65 222 GLU A C 1
ATOM 1737 O O . GLU A 1 222 ? -12.086 7.990 2.238 1.00 28.28 222 GLU A O 1
ATOM 1743 N N . PHE A 1 223 ? -10.575 9.648 2.149 1.00 24.83 223 PHE A N 1
ATOM 1744 C CA . PHE A 1 223 ? -9.615 8.908 2.960 1.00 26.37 223 PHE A CA 1
ATOM 1745 C C . PHE A 1 223 ? -8.760 9.869 3.777 1.00 28.24 223 PHE A C 1
ATOM 1746 O O . PHE A 1 223 ? -9.113 11.041 3.929 1.00 34.65 223 PHE A O 1
ATOM 1754 N N . VAL A 1 224 ? -7.649 9.373 4.316 1.00 28.49 224 VAL A N 1
ATOM 1755 C CA . VAL A 1 224 ? -6.765 10.207 5.117 1.00 32.22 224 VAL A CA 1
ATOM 1756 C C . VAL A 1 224 ? -6.348 11.399 4.254 1.00 33.20 224 VAL A C 1
ATOM 1757 O O . VAL A 1 224 ? -6.344 12.541 4.717 1.00 34.49 224 VAL A O 1
ATOM 1761 N N . PHE A 1 225 ? -5.978 11.131 3.007 1.00 35.26 225 PHE A N 1
ATOM 1762 C CA . PHE A 1 225 ? -5.677 12.209 2.073 1.00 37.09 225 PHE A CA 1
ATOM 1763 C C . PHE A 1 225 ? -6.356 11.894 0.737 1.00 26.19 225 PHE A C 1
ATOM 1764 O O . PHE A 1 225 ? -7.002 10.860 0.588 1.00 21.56 225 PHE A O 1
ATOM 1772 N N . ARG A 1 226 ? -6.229 12.794 -0.224 1.00 24.50 226 ARG A N 1
ATOM 1773 C CA . ARG A 1 226 ? -6.863 12.619 -1.525 1.00 27.45 226 ARG A CA 1
ATOM 1774 C C . ARG A 1 226 ? -6.596 11.278 -2.180 1.00 21.98 226 ARG A C 1
ATOM 1775 O O . ARG A 1 226 ? -5.452 10.890 -2.364 1.00 32.92 226 ARG A O 1
ATOM 1783 N N . VAL A 1 227 ? -7.664 10.574 -2.536 1.00 23.16 227 VAL A N 1
ATOM 1784 C CA . VAL A 1 227 ? -7.534 9.272 -3.170 1.00 25.18 227 VAL A CA 1
ATOM 1785 C C . VAL A 1 227 ? -7.604 9.375 -4.689 1.00 26.31 227 VAL A C 1
ATOM 1786 O O . VAL A 1 227 ? -8.525 9.971 -5.246 1.00 24.63 227 VAL A O 1
ATOM 1790 N N . LEU A 1 228 ? -6.610 8.792 -5.350 1.00 23.92 228 LEU A N 1
ATOM 1791 C CA . LEU A 1 228 ? -6.557 8.774 -6.802 1.00 20.75 228 LEU A CA 1
ATOM 1792 C C . LEU A 1 228 ? -7.400 7.622 -7.312 1.00 16.30 228 LEU A C 1
ATOM 1793 O O . LEU A 1 228 ? -7.569 6.604 -6.636 1.00 21.68 228 LEU A O 1
ATOM 1798 N N . ILE A 1 229 ? -7.945 7.787 -8.505 1.00 15.68 229 ILE A N 1
ATOM 1799 C CA . ILE A 1 229 ? -8.757 6.741 -9.081 1.00 19.68 229 ILE A CA 1
ATOM 1800 C C . ILE A 1 229 ? -8.646 6.729 -10.611 1.00 18.40 229 ILE A C 1
ATOM 1801 O O . ILE A 1 229 ? -8.626 7.776 -11.255 1.00 18.99 229 ILE A O 1
ATOM 1806 N N . PRO A 1 230 ? -8.487 5.538 -11.201 1.00 20.07 230 PRO A N 1
ATOM 1807 C CA . PRO A 1 230 ? -8.383 5.424 -12.658 1.00 16.75 230 PRO A CA 1
ATOM 1808 C C . PRO A 1 230 ? -9.771 5.558 -13.283 1.00 19.98 230 PRO A C 1
ATOM 1809 O O . PRO A 1 230 ? -10.767 5.105 -12.712 1.00 19.34 230 PRO A O 1
ATOM 1813 N N . ARG A 1 231 ? -9.836 6.168 -14.457 1.00 17.45 231 ARG A N 1
ATOM 1814 C CA . ARG A 1 231 ? -11.109 6.345 -15.133 1.00 14.28 231 ARG A CA 1
ATOM 1815 C C . ARG A 1 231 ? -11.068 5.857 -16.563 1.00 17.19 231 ARG A C 1
ATOM 1816 O O . ARG A 1 231 ? -10.038 5.944 -17.226 1.00 15.53 231 ARG A O 1
ATOM 1824 N N . ILE A 1 232 ? -12.182 5.300 -17.021 1.00 14.47 232 ILE A N 1
ATOM 1825 C CA . ILE A 1 232 ? -12.313 4.939 -18.417 1.00 20.21 232 ILE A CA 1
ATOM 1826 C C . ILE A 1 232 ? -13.431 5.905 -18.816 1.00 24.99 232 ILE A C 1
ATOM 1827 O O . ILE A 1 232 ? -14.473 5.957 -18.159 1.00 19.94 232 ILE A O 1
ATOM 1832 N N . ALA A 1 233 ? -13.210 6.687 -19.866 1.00 24.24 233 ALA A N 1
ATOM 1833 C CA . ALA A 1 233 ? -14.212 7.650 -20.314 1.00 19.45 233 ALA A CA 1
ATOM 1834 C C . ALA A 1 233 ? -14.343 7.590 -21.829 1.00 23.38 233 ALA A C 1
ATOM 1835 O O . ALA A 1 233 ? -13.471 7.040 -22.500 1.00 24.42 233 ALA A O 1
ATOM 1837 N N . ARG A 1 234 ? -15.428 8.146 -22.371 1.00 23.64 234 ARG A N 1
ATOM 1838 C CA . ARG A 1 234 ? -15.620 8.179 -23.826 1.00 24.69 234 ARG A CA 1
ATOM 1839 C C . ARG A 1 234 ? -16.599 9.245 -24.277 1.00 27.41 234 ARG A C 1
ATOM 1840 O O . ARG A 1 234 ? -17.464 9.665 -23.508 1.00 21.54 234 ARG A O 1
ATOM 1848 N N . VAL A 1 235 ? -16.424 9.689 -25.523 1.00 23.08 235 VAL A N 1
ATOM 1849 C CA . VAL A 1 235 ? -17.311 10.654 -26.168 1.00 22.30 235 VAL A CA 1
ATOM 1850 C C . VAL A 1 235 ? -17.647 10.010 -27.508 1.00 25.97 235 VAL A C 1
ATOM 1851 O O . VAL A 1 235 ? -16.962 9.084 -27.938 1.00 28.25 235 VAL A O 1
ATOM 1855 N N . CYS A 1 236 ? -18.701 10.481 -28.162 1.00 28.81 236 CYS A N 1
ATOM 1856 C CA . CYS A 1 236 ? -19.074 9.927 -29.454 1.00 29.79 236 CYS A CA 1
ATOM 1857 C C . CYS A 1 236 ? -18.404 10.745 -30.541 1.00 27.87 236 CYS A C 1
ATOM 1858 O O . CYS A 1 236 ? -18.375 11.973 -30.479 1.00 29.55 236 CYS A O 1
ATOM 1861 N N . LYS A 1 237 ? -17.852 10.062 -31.531 1.00 26.01 237 LYS A N 1
ATOM 1862 C CA . LYS A 1 237 ? -17.179 10.749 -32.618 1.00 32.31 237 LYS A CA 1
ATOM 1863 C C . LYS A 1 237 ? -18.132 11.732 -33.313 1.00 32.57 237 LYS A C 1
ATOM 1864 O O . LYS A 1 237 ? -17.734 12.837 -33.676 1.00 30.19 237 LYS A O 1
ATOM 1870 N N . GLY A 1 238 ? -19.390 11.336 -33.478 1.00 26.14 238 GLY A N 1
ATOM 1871 C CA . GLY A 1 238 ? -20.357 12.202 -34.137 1.00 37.55 238 GLY A CA 1
ATOM 1872 C C . GLY A 1 238 ? -20.922 13.346 -33.303 1.00 38.85 238 GLY A C 1
ATOM 1873 O O . GLY A 1 238 ? -21.773 14.101 -33.769 1.00 42.49 238 GLY A O 1
ATOM 1874 N N . ASP A 1 239 ? -20.462 13.475 -32.067 1.00 36.11 239 ASP A N 1
ATOM 1875 C CA . ASP A 1 239 ? -20.937 14.540 -31.192 1.00 39.49 239 ASP A CA 1
ATOM 1876 C C . ASP A 1 239 ? -20.831 15.887 -31.907 1.00 37.64 239 ASP A C 1
ATOM 1877 O O . ASP A 1 239 ? -19.901 16.112 -32.690 1.00 31.11 239 ASP A O 1
ATOM 1882 N N . GLN A 1 240 ? -21.778 16.778 -31.625 1.00 37.71 240 GLN A N 1
ATOM 1883 C CA . GLN A 1 240 ? -21.790 18.112 -32.228 1.00 43.11 240 GLN A CA 1
ATOM 1884 C C . GLN A 1 240 ? -22.006 19.233 -31.203 1.00 41.74 240 GLN A C 1
ATOM 1885 O O . GLN A 1 240 ? -22.024 20.411 -31.563 1.00 46.74 240 GLN A O 1
ATOM 1891 N N . GLY A 1 241 ? -22.155 18.872 -29.931 1.00 36.38 241 GLY A N 1
ATOM 1892 C CA . GLY A 1 241 ? -22.390 19.873 -28.901 1.00 32.44 241 GLY A CA 1
ATOM 1893 C C . GLY A 1 241 ? -23.879 20.185 -28.835 1.00 32.81 241 GLY A C 1
ATOM 1894 O O . GLY A 1 241 ? -24.640 19.767 -29.710 1.00 31.62 241 GLY A O 1
ATOM 1895 N N . GLY A 1 242 ? -24.304 20.904 -27.802 1.00 34.30 242 GLY A N 1
ATOM 1896 C CA . GLY A 1 242 ? -25.711 21.241 -27.670 1.00 38.74 242 GLY A CA 1
ATOM 1897 C C . GLY A 1 242 ? -26.052 22.541 -28.374 1.00 46.17 242 GLY A C 1
ATOM 1898 O O . GLY A 1 242 ? -25.155 23.281 -28.792 1.00 44.82 242 GLY A O 1
ATOM 1899 N N . LEU A 1 243 ? -27.344 22.828 -28.512 1.00 50.43 243 LEU A N 1
ATOM 1900 C CA . LEU A 1 243 ? -27.774 24.056 -29.177 1.00 52.31 243 LEU A CA 1
ATOM 1901 C C . LEU A 1 243 ? -27.777 25.243 -28.224 1.00 52.78 243 LEU A C 1
ATOM 1902 O O . LEU A 1 243 ? -27.151 26.270 -28.496 1.00 53.48 243 LEU A O 1
ATOM 1907 N N . ARG A 1 244 ? -28.495 25.098 -27.112 1.00 57.10 244 ARG A N 1
ATOM 1908 C CA . ARG A 1 244 ? -28.581 26.152 -26.105 1.00 62.88 244 ARG A CA 1
ATOM 1909 C C . ARG A 1 244 ? -27.780 25.784 -24.851 1.00 62.91 244 ARG A C 1
ATOM 1910 O O . ARG A 1 244 ? -27.356 26.666 -24.102 1.00 66.67 244 ARG A O 1
ATOM 1918 N N . THR A 1 245 ? -27.593 24.481 -24.632 1.00 60.06 245 THR A N 1
ATOM 1919 C CA . THR A 1 245 ? -26.835 23.951 -23.492 1.00 52.39 245 THR A CA 1
ATOM 1920 C C . THR A 1 245 ? -25.629 23.178 -24.015 1.00 47.11 245 THR A C 1
ATOM 1921 O O . THR A 1 245 ? -25.705 22.540 -25.062 1.00 45.02 245 THR A O 1
ATOM 1925 N N . LEU A 1 246 ? -24.529 23.215 -23.273 1.00 44.04 246 LEU A N 1
ATOM 1926 C CA . LEU A 1 246 ? -23.320 22.513 -23.686 1.00 39.91 246 LEU A CA 1
ATOM 1927 C C . LEU A 1 246 ? -22.967 22.972 -25.083 1.00 36.13 246 LEU A C 1
ATOM 1928 O O . LEU A 1 246 ? -22.691 22.159 -25.961 1.00 33.09 246 LEU A O 1
ATOM 1933 N N . GLN A 1 247 ? -22.997 24.283 -25.286 1.00 37.88 247 GLN A N 1
ATOM 1934 C CA . GLN A 1 247 ? -22.678 24.855 -26.584 1.00 37.38 247 GLN A CA 1
ATOM 1935 C C . GLN A 1 247 ? -21.185 24.743 -26.801 1.00 34.85 247 GLN A C 1
ATOM 1936 O O . GLN A 1 247 ? -20.397 25.335 -26.064 1.00 37.08 247 GLN A O 1
ATOM 1942 N N . LYS A 1 248 ? -20.795 23.986 -27.817 1.00 32.42 248 LYS A N 1
ATOM 1943 C CA . LYS A 1 248 ? -19.383 23.804 -28.124 1.00 36.82 248 LYS A CA 1
ATOM 1944 C C . LYS A 1 248 ? -18.681 22.936 -27.065 1.00 39.95 248 LYS A C 1
ATOM 1945 O O . LYS A 1 248 ? -17.503 23.132 -26.759 1.00 38.44 248 LYS A O 1
ATOM 1951 N N . LYS A 1 249 ? -19.427 21.988 -26.505 1.00 32.72 249 LYS A N 1
ATOM 1952 C CA . LYS A 1 249 ? -18.903 21.062 -25.509 1.00 30.58 249 LYS A CA 1
ATOM 1953 C C . LYS A 1 249 ? -19.526 19.715 -25.795 1.00 28.68 249 LYS A C 1
ATOM 1954 O O . LYS A 1 249 ? -20.571 19.636 -26.446 1.00 25.02 249 LYS A O 1
ATOM 1960 N N . TRP A 1 250 ? -18.882 18.661 -25.308 1.00 28.27 250 TRP A N 1
ATOM 1961 C CA . TRP A 1 250 ? -19.377 17.307 -25.510 1.00 26.70 250 TRP A CA 1
ATOM 1962 C C . TRP A 1 250 ? -20.753 17.164 -24.892 1.00 23.01 250 TRP A C 1
ATOM 1963 O O . TRP A 1 250 ? -21.040 17.781 -23.869 1.00 30.14 250 TRP A O 1
ATOM 1974 N N . THR A 1 251 ? -21.606 16.367 -25.523 1.00 22.12 251 THR A N 1
ATOM 1975 C CA . THR A 1 251 ? -22.935 16.097 -24.988 1.00 24.08 251 THR A CA 1
ATOM 1976 C C . THR A 1 251 ? -22.953 14.600 -24.785 1.00 24.80 251 THR A C 1
ATOM 1977 O O . THR A 1 251 ? -23.960 14.027 -24.382 1.00 28.57 251 THR A O 1
ATOM 1981 N N . SER A 1 252 ? -21.815 13.974 -25.082 1.00 26.11 252 SER A N 1
ATOM 1982 C CA . SER A 1 252 ? -21.656 12.530 -24.952 1.00 20.02 252 SER A CA 1
ATOM 1983 C C . SER A 1 252 ? -20.549 12.128 -23.968 1.00 23.70 252 SER A C 1
ATOM 1984 O O . SER A 1 252 ? -20.182 10.966 -23.904 1.00 26.15 252 SER A O 1
ATOM 1987 N N . PHE A 1 253 ? -20.011 13.068 -23.201 1.00 21.68 253 PHE A N 1
ATOM 1988 C CA . PHE A 1 253 ? -18.948 12.710 -22.273 1.00 23.64 253 PHE A CA 1
ATOM 1989 C C . PHE A 1 253 ? -19.450 12.014 -21.003 1.00 22.86 253 PHE A C 1
ATOM 1990 O O . PHE A 1 253 ? -20.215 12.579 -20.229 1.00 21.58 253 PHE A O 1
ATOM 1998 N N . LEU A 1 254 ? -19.024 10.767 -20.814 1.00 21.39 254 LEU A N 1
ATOM 1999 C CA . LEU A 1 254 ? -19.372 9.972 -19.639 1.00 18.32 254 LEU A CA 1
ATOM 2000 C C . LEU A 1 254 ? -18.075 9.310 -19.163 1.00 24.71 254 LEU A C 1
ATOM 2001 O O . LEU A 1 254 ? -17.182 9.044 -19.972 1.00 17.70 254 LEU A O 1
ATOM 2006 N N . LYS A 1 255 ? -17.962 9.058 -17.860 1.00 22.89 255 LYS A N 1
ATOM 2007 C CA . LYS A 1 255 ? -16.776 8.404 -17.312 1.00 22.39 255 LYS A CA 1
ATOM 2008 C C . LYS A 1 255 ? -17.173 7.430 -16.196 1.00 25.15 255 LYS A C 1
ATOM 2009 O O . LYS A 1 255 ? -18.273 7.515 -15.637 1.00 24.04 255 LYS A O 1
ATOM 2015 N N . ALA A 1 256 ? -16.283 6.486 -15.903 1.00 22.75 256 ALA A N 1
ATOM 2016 C CA . ALA A 1 256 ? -16.513 5.470 -14.877 1.00 21.06 256 ALA A CA 1
ATOM 2017 C C . ALA A 1 256 ? -15.201 5.041 -14.226 1.00 25.82 256 ALA A C 1
ATOM 2018 O O . ALA A 1 256 ? -14.120 5.270 -14.776 1.00 23.89 256 ALA A O 1
ATOM 2020 N N . ARG A 1 257 ? -15.297 4.413 -13.059 1.00 26.10 257 ARG A N 1
ATOM 2021 C CA . ARG A 1 257 ? -14.111 3.930 -12.366 1.00 28.03 257 ARG A CA 1
ATOM 2022 C C . ARG A 1 257 ? -13.611 2.665 -13.055 1.00 29.09 257 ARG A C 1
ATOM 2023 O O . ARG A 1 257 ? -14.394 1.859 -13.554 1.00 27.88 257 ARG A O 1
ATOM 2031 N N . LEU A 1 258 ? -12.296 2.497 -13.053 1.00 25.51 258 LEU A N 1
ATOM 2032 C CA . LEU A 1 258 ? -11.644 1.339 -13.637 1.00 25.92 258 LEU A CA 1
ATOM 2033 C C . LEU A 1 258 ? -10.927 0.701 -12.456 1.00 27.76 258 LEU A C 1
ATOM 2034 O O . LEU A 1 258 ? -9.876 1.182 -12.036 1.00 32.76 258 LEU A O 1
ATOM 2039 N N . ILE A 1 259 ? -11.498 -0.376 -11.925 1.00 24.00 259 ILE A N 1
ATOM 2040 C CA . ILE A 1 259 ? -10.948 -1.065 -10.754 1.00 29.83 259 ILE A CA 1
ATOM 2041 C C . ILE A 1 259 ? -9.988 -2.244 -10.991 1.00 30.47 259 ILE A C 1
ATOM 2042 O O . ILE A 1 259 ? -10.302 -3.186 -11.720 1.00 28.24 259 ILE A O 1
ATOM 2047 N N . CYS A 1 260 ? -8.815 -2.174 -10.363 1.00 30.52 260 CYS A N 1
ATOM 2048 C CA . CYS A 1 260 ? -7.820 -3.249 -10.413 1.00 29.26 260 CYS A CA 1
ATOM 2049 C C . CYS A 1 260 ? -7.422 -3.458 -8.954 1.00 28.41 260 CYS A C 1
ATOM 2050 O O . CYS A 1 260 ? -6.749 -2.621 -8.343 1.00 30.44 260 CYS A O 1
ATOM 2053 N N . SER A 1 261 ? -7.875 -4.562 -8.380 1.00 26.76 261 SER A N 1
ATOM 2054 C CA . SER A 1 261 ? -7.569 -4.846 -6.993 1.00 32.52 261 SER A CA 1
ATOM 2055 C C . SER A 1 261 ? -7.763 -6.319 -6.677 1.00 37.69 261 SER A C 1
ATOM 2056 O O . SER A 1 261 ? -8.242 -7.088 -7.511 1.00 29.21 261 SER A O 1
ATOM 2059 N N . ARG A 1 262 ? -7.356 -6.690 -5.465 1.00 43.70 262 ARG A N 1
ATOM 2060 C CA . ARG A 1 262 ? -7.504 -8.042 -4.932 1.00 47.82 262 ARG A CA 1
ATOM 2061 C C . ARG A 1 262 ? -7.885 -7.785 -3.481 1.00 48.01 262 ARG A C 1
ATOM 2062 O O . ARG A 1 262 ? -7.030 -7.753 -2.600 1.00 47.91 262 ARG A O 1
ATOM 2070 N N . PRO A 1 263 ? -9.186 -7.574 -3.228 1.00 54.94 263 PRO A N 1
ATOM 2071 C CA . PRO A 1 263 ? -9.772 -7.295 -1.911 1.00 55.01 263 PRO A CA 1
ATOM 2072 C C . PRO A 1 263 ? -9.302 -8.176 -0.766 1.00 48.76 263 PRO A C 1
ATOM 2073 O O . PRO A 1 263 ? -8.938 -7.677 0.295 1.00 42.78 263 PRO A O 1
ATOM 2077 N N . ASP A 1 264 ? -9.311 -9.483 -0.981 1.00 50.43 264 ASP A N 1
ATOM 2078 C CA . ASP A 1 264 ? -8.887 -10.410 0.054 1.00 63.28 264 ASP A CA 1
ATOM 2079 C C . ASP A 1 264 ? -7.462 -10.149 0.507 1.00 61.79 264 ASP A C 1
ATOM 2080 O O . ASP A 1 264 ? -7.087 -10.502 1.623 1.00 68.80 264 ASP A O 1
ATOM 2085 N N . SER A 1 265 ? -6.671 -9.531 -0.361 1.00 54.36 265 SER A N 1
ATOM 2086 C CA . SER A 1 265 ? -5.286 -9.212 -0.046 1.00 49.87 265 SER A CA 1
ATOM 2087 C C . SER A 1 265 ? -5.163 -7.742 0.385 1.00 45.36 265 SER A C 1
ATOM 2088 O O . SER A 1 265 ? -4.104 -7.300 0.842 1.00 39.84 265 SER A O 1
ATOM 2091 N N . GLY A 1 266 ? -6.255 -6.992 0.251 1.00 34.31 266 GLY A N 1
ATOM 2092 C CA . GLY A 1 266 ? -6.224 -5.585 0.609 1.00 34.81 266 GLY A CA 1
ATOM 2093 C C . GLY A 1 266 ? -5.337 -4.828 -0.366 1.00 31.04 266 GLY A C 1
ATOM 2094 O O . GLY A 1 266 ? -4.716 -3.821 -0.019 1.00 31.03 266 GLY A O 1
ATOM 2095 N N . LEU A 1 267 ? -5.278 -5.331 -1.595 1.00 30.97 267 LEU A N 1
ATOM 2096 C CA . LEU A 1 267 ? -4.470 -4.731 -2.647 1.00 23.27 267 LEU A CA 1
ATOM 2097 C C . LEU A 1 267 ? -5.346 -3.854 -3.529 1.00 22.14 267 LEU A C 1
ATOM 2098 O O . LEU A 1 267 ? -6.354 -4.306 -4.058 1.00 21.28 267 LEU A O 1
ATOM 2103 N N . VAL A 1 268 ? -4.964 -2.594 -3.680 1.00 18.88 268 VAL A N 1
ATOM 2104 C CA . VAL A 1 268 ? -5.731 -1.686 -4.515 1.00 18.71 268 VAL A CA 1
ATOM 2105 C C . VAL A 1 268 ? -4.743 -0.896 -5.372 1.00 20.17 268 VAL A C 1
ATOM 2106 O O . VAL A 1 268 ? -3.873 -0.189 -4.849 1.00 18.41 268 VAL A O 1
ATOM 2110 N N . PHE A 1 269 ? -4.847 -1.065 -6.690 1.00 16.24 269 PHE A N 1
ATOM 2111 C CA . PHE A 1 269 ? -3.959 -0.383 -7.633 1.00 27.05 269 PHE A CA 1
ATOM 2112 C C . PHE A 1 269 ? -4.776 0.713 -8.296 1.00 19.54 269 PHE A C 1
ATOM 2113 O O . PHE A 1 269 ? -5.355 0.513 -9.355 1.00 22.40 269 PHE A O 1
ATOM 2121 N N . ASN A 1 270 ? -4.809 1.874 -7.652 1.00 21.38 270 ASN A N 1
ATOM 2122 C CA . ASN A 1 270 ? -5.615 2.985 -8.120 1.00 18.47 270 ASN A CA 1
ATOM 2123 C C . ASN A 1 270 ? -4.893 4.020 -8.950 1.00 20.04 270 ASN A C 1
ATOM 2124 O O . ASN A 1 270 ? -5.372 5.141 -9.089 1.00 26.49 270 ASN A O 1
ATOM 2129 N N . VAL A 1 271 ? -3.734 3.665 -9.483 1.00 18.09 271 VAL A N 1
ATOM 2130 C CA . VAL A 1 271 ? -3.013 4.587 -10.336 1.00 14.88 271 VAL A CA 1
ATOM 2131 C C . VAL A 1 271 ? -2.790 3.871 -11.650 1.00 16.46 271 VAL A C 1
ATOM 2132 O O . VAL A 1 271 ? -2.157 2.820 -11.702 1.00 17.62 271 VAL A O 1
ATOM 2136 N N . LEU A 1 272 ? -3.350 4.443 -12.708 1.00 12.09 272 LEU A N 1
ATOM 2137 C CA . LEU A 1 272 ? -3.256 3.894 -14.048 1.00 12.26 272 LEU A CA 1
ATOM 2138 C C . LEU A 1 272 ? -1.973 4.349 -14.736 1.00 17.93 272 LEU A C 1
ATOM 2139 O O . LEU A 1 272 ? -1.703 5.549 -14.825 1.00 16.97 272 LEU A O 1
ATOM 2144 N N . ARG A 1 273 ? -1.190 3.389 -15.227 1.00 14.04 273 ARG A N 1
ATOM 2145 C CA . ARG A 1 273 ? 0.080 3.687 -15.882 1.00 18.65 273 ARG A CA 1
ATOM 2146 C C . ARG A 1 273 ? 0.045 3.584 -17.401 1.00 19.69 273 ARG A C 1
ATOM 2147 O O . ARG A 1 273 ? 0.712 4.351 -18.101 1.00 15.73 273 ARG A O 1
ATOM 2155 N N . ASP A 1 274 ? -0.705 2.620 -17.918 1.00 13.35 274 ASP A N 1
ATOM 2156 C CA . ASP A 1 274 ? -0.769 2.454 -19.358 1.00 14.25 274 ASP A CA 1
ATOM 2157 C C . ASP A 1 274 ? -1.964 1.601 -19.741 1.00 18.36 274 ASP A C 1
ATOM 2158 O O . ASP A 1 274 ? -2.511 0.882 -18.905 1.00 17.05 274 ASP A O 1
ATOM 2163 N N . VAL A 1 275 ? -2.386 1.712 -20.998 1.00 13.68 275 VAL A N 1
ATOM 2164 C CA . VAL A 1 275 ? -3.504 0.930 -21.507 1.00 17.32 275 VAL A CA 1
ATOM 2165 C C . VAL A 1 275 ? -3.143 0.486 -22.918 1.00 20.00 275 VAL A C 1
ATOM 2166 O O . VAL A 1 275 ? -2.502 1.224 -23.669 1.00 16.74 275 VAL A O 1
ATOM 2170 N N . PHE A 1 276 ? -3.533 -0.732 -23.265 1.00 15.48 276 PHE A N 1
ATOM 2171 C CA . PHE A 1 276 ? -3.265 -1.254 -24.589 1.00 15.14 276 PHE A CA 1
ATOM 2172 C C . PHE A 1 276 ? -4.549 -1.897 -25.072 1.00 16.22 276 PHE A C 1
ATOM 2173 O O . PHE A 1 276 ? -5.201 -2.608 -24.317 1.00 19.69 276 PHE A O 1
ATOM 2181 N N . VAL A 1 277 ? -4.928 -1.641 -26.319 1.00 20.10 277 VAL A N 1
ATOM 2182 C CA . VAL A 1 277 ? -6.140 -2.244 -26.850 1.00 17.82 277 VAL A CA 1
ATOM 2183 C C . VAL A 1 277 ? -5.743 -3.419 -27.713 1.00 22.13 277 VAL A C 1
ATOM 2184 O O . VAL A 1 277 ? -5.049 -3.257 -28.709 1.00 25.00 277 VAL A O 1
ATOM 2188 N N . LEU A 1 278 ? -6.174 -4.606 -27.312 1.00 24.73 278 LEU A N 1
ATOM 2189 C CA . LEU A 1 278 ? -5.860 -5.816 -28.044 1.00 23.67 278 LEU A CA 1
ATOM 2190 C C . LEU A 1 278 ? -6.930 -6.079 -29.074 1.00 28.04 278 LEU A C 1
ATOM 2191 O O . LEU A 1 278 ? -8.072 -6.359 -28.719 1.00 28.49 278 LEU A O 1
ATOM 2196 N N . ARG A 1 279 ? -6.557 -5.996 -30.346 1.00 29.17 279 ARG A N 1
ATOM 2197 C CA . ARG A 1 279 ? -7.493 -6.225 -31.432 1.00 34.08 279 ARG A CA 1
ATOM 2198 C C . ARG A 1 279 ? -7.101 -7.489 -32.145 1.00 46.54 279 ARG A C 1
ATOM 2199 O O . ARG A 1 279 ? -5.977 -7.618 -32.636 1.00 50.71 279 ARG A O 1
ATOM 2207 N N . SER A 1 280 ? -8.050 -8.413 -32.204 1.00 61.07 280 SER A N 1
ATOM 2208 C CA . SER A 1 280 ? -7.834 -9.714 -32.816 1.00 71.19 280 SER A CA 1
ATOM 2209 C C . SER A 1 280 ? -8.754 -9.962 -34.006 1.00 75.02 280 SER A C 1
ATOM 2210 O O . SER A 1 280 ? -9.974 -9.838 -33.887 1.00 70.74 280 SER A O 1
ATOM 2213 N N . PRO A 1 281 ? -8.176 -10.305 -35.174 1.00 80.76 281 PRO A N 1
ATOM 2214 C CA . PRO A 1 281 ? -8.984 -10.575 -36.370 1.00 83.09 281 PRO A CA 1
ATOM 2215 C C . PRO A 1 281 ? -9.950 -11.736 -36.120 1.00 82.60 281 PRO A C 1
ATOM 2216 O O . PRO A 1 281 ? -11.043 -11.790 -36.691 1.00 79.82 281 PRO A O 1
ATOM 2220 N N . GLY A 1 282 ? -9.536 -12.653 -35.246 1.00 82.49 282 GLY A N 1
ATOM 2221 C CA . GLY A 1 282 ? -10.349 -13.812 -34.926 1.00 86.83 282 GLY A CA 1
ATOM 2222 C C . GLY A 1 282 ? -11.354 -13.635 -33.800 1.00 91.39 282 GLY A C 1
ATOM 2223 O O . GLY A 1 282 ? -12.220 -14.493 -33.609 1.00 95.19 282 GLY A O 1
ATOM 2224 N N . LEU A 1 283 ? -11.245 -12.543 -33.043 1.00 92.02 283 LEU A N 1
ATOM 2225 C CA . LEU A 1 283 ? -12.175 -12.277 -31.940 1.00 89.35 283 LEU A CA 1
ATOM 2226 C C . LEU A 1 283 ? -12.964 -10.989 -32.201 1.00 86.37 283 LEU A C 1
ATOM 2227 O O . LEU A 1 283 ? -12.388 -9.951 -32.538 1.00 88.68 283 LEU A O 1
ATOM 2232 N N . LYS A 1 284 ? -14.283 -11.064 -32.033 1.00 79.85 284 LYS A N 1
ATOM 2233 C CA . LYS A 1 284 ? -15.177 -9.935 -32.299 1.00 75.40 284 LYS A CA 1
ATOM 2234 C C . LYS A 1 284 ? -15.093 -8.701 -31.394 1.00 68.80 284 LYS A C 1
ATOM 2235 O O . LYS A 1 284 ? -15.465 -7.606 -31.817 1.00 69.70 284 LYS A O 1
ATOM 2241 N N . VAL A 1 285 ? -14.622 -8.852 -30.161 1.00 60.64 285 VAL A N 1
ATOM 2242 C CA . VAL A 1 285 ? -14.541 -7.697 -29.271 1.00 52.96 285 VAL A CA 1
ATOM 2243 C C . VAL A 1 285 ? -13.139 -7.414 -28.758 1.00 46.82 285 VAL A C 1
ATOM 2244 O O . VAL A 1 285 ? -12.472 -8.292 -28.211 1.00 42.35 285 VAL A O 1
ATOM 2248 N N . PRO A 1 286 ? -12.672 -6.171 -28.933 1.00 40.96 286 PRO A N 1
ATOM 2249 C CA . PRO A 1 286 ? -11.330 -5.811 -28.465 1.00 38.85 286 PRO A CA 1
ATOM 2250 C C . PRO A 1 286 ? -11.288 -5.885 -26.947 1.00 34.46 286 PRO A C 1
ATOM 2251 O O . PRO A 1 286 ? -12.323 -5.797 -26.288 1.00 30.25 286 PRO A O 1
ATOM 2255 N N . VAL A 1 287 ? -10.092 -6.058 -26.400 1.00 31.25 287 VAL A N 1
ATOM 2256 C CA . VAL A 1 287 ? -9.922 -6.133 -24.959 1.00 27.60 287 VAL A CA 1
ATOM 2257 C C . VAL A 1 287 ? -8.940 -5.051 -24.548 1.00 22.31 287 VAL A C 1
ATOM 2258 O O . VAL A 1 287 ? -7.956 -4.816 -25.239 1.00 29.78 287 VAL A O 1
ATOM 2262 N N . PHE A 1 288 ? -9.226 -4.376 -23.441 1.00 24.31 288 PHE A N 1
ATOM 2263 C CA . PHE A 1 288 ? -8.337 -3.342 -22.922 1.00 21.08 288 PHE A CA 1
ATOM 2264 C C . PHE A 1 288 ? -7.416 -3.978 -21.886 1.00 25.08 288 PHE A C 1
ATOM 2265 O O . PHE A 1 288 ? -7.890 -4.565 -20.921 1.00 28.85 288 PHE A O 1
ATOM 2273 N N . TYR A 1 289 ? -6.110 -3.888 -22.083 1.00 26.63 289 TYR A N 1
ATOM 2274 C CA . TYR A 1 289 ? -5.183 -4.408 -21.085 1.00 19.39 289 TYR A CA 1
ATOM 2275 C C . TYR A 1 289 ? -4.684 -3.139 -20.420 1.00 21.78 289 TYR A C 1
ATOM 2276 O O . TYR A 1 289 ? -4.225 -2.224 -21.111 1.00 19.87 289 TYR A O 1
ATOM 2285 N N . ALA A 1 290 ? -4.789 -3.070 -19.096 1.00 13.38 290 ALA A N 1
ATOM 2286 C CA . ALA A 1 290 ? -4.351 -1.886 -18.367 1.00 15.00 290 ALA A CA 1
ATOM 2287 C C . ALA A 1 290 ? -3.296 -2.186 -17.301 1.00 15.69 290 ALA A C 1
ATOM 2288 O O . ALA A 1 290 ? -3.337 -3.210 -16.618 1.00 13.04 290 ALA A O 1
ATOM 2290 N N . LEU A 1 291 ? -2.342 -1.276 -17.169 1.00 13.78 291 LEU A N 1
ATOM 2291 C CA . LEU A 1 291 ? -1.270 -1.418 -16.189 1.00 11.96 291 LEU A CA 1
ATOM 2292 C C . LEU A 1 291 ? -1.441 -0.432 -15.033 1.00 20.07 291 LEU A C 1
ATOM 2293 O O . LEU A 1 291 ? -1.504 0.797 -15.235 1.00 14.42 291 LEU A O 1
ATOM 2298 N N . PHE A 1 292 ? -1.509 -0.966 -13.814 1.00 13.05 292 PHE A N 1
ATOM 2299 C CA . PHE A 1 292 ? -1.685 -0.125 -12.626 1.00 15.71 292 PHE A CA 1
ATOM 2300 C C . PHE A 1 292 ? -0.620 -0.270 -11.545 1.00 15.50 292 PHE A C 1
ATOM 2301 O O . PHE A 1 292 ? 0.060 -1.286 -11.453 1.00 17.32 292 PHE A O 1
ATOM 2309 N N . THR A 1 293 ? -0.498 0.762 -10.720 1.00 14.69 293 THR A N 1
ATOM 2310 C CA . THR A 1 293 ? 0.397 0.732 -9.567 1.00 15.17 293 THR A CA 1
ATOM 2311 C C . THR A 1 293 ? -0.482 1.269 -8.429 1.00 20.18 293 THR A C 1
ATOM 2312 O O . THR A 1 293 ? -1.514 1.891 -8.687 1.00 14.18 293 THR A O 1
ATOM 2316 N N . PRO A 1 294 ? -0.120 0.995 -7.165 1.00 20.65 294 PRO A N 1
ATOM 2317 C CA . PRO A 1 294 ? -0.934 1.494 -6.055 1.00 18.39 294 PRO A CA 1
ATOM 2318 C C . PRO A 1 294 ? -0.498 2.899 -5.700 1.00 23.34 294 PRO A C 1
ATOM 2319 O O . PRO A 1 294 ? 0.667 3.250 -5.867 1.00 23.37 294 PRO A O 1
ATOM 2323 N N . GLN A 1 295 ? -1.426 3.713 -5.216 1.00 21.55 295 GLN A N 1
ATOM 2324 C CA . GLN A 1 295 ? -1.062 5.060 -4.814 1.00 19.43 295 GLN A CA 1
ATOM 2325 C C . GLN A 1 295 ? -0.527 4.982 -3.381 1.00 18.45 295 GLN A C 1
ATOM 2326 O O . GLN A 1 295 ? 0.433 5.654 -3.028 1.00 19.66 295 GLN A O 1
ATOM 2332 N N . LEU A 1 296 ? -1.140 4.119 -2.575 1.00 24.69 296 LEU A N 1
ATOM 2333 C CA . LEU A 1 296 ? -0.775 3.961 -1.167 1.00 27.99 296 LEU A CA 1
ATOM 2334 C C . LEU A 1 296 ? 0.227 2.860 -0.823 1.00 22.27 296 LEU A C 1
ATOM 2335 O O . LEU A 1 296 ? 0.064 1.704 -1.211 1.00 20.48 296 LEU A O 1
ATOM 2340 N N . ASN A 1 297 ? 1.254 3.234 -0.070 1.00 22.24 297 ASN A N 1
ATOM 2341 C CA . ASN A 1 297 ? 2.259 2.287 0.386 1.00 24.69 297 ASN A CA 1
ATOM 2342 C C . ASN A 1 297 ? 2.902 1.530 -0.749 1.00 21.28 297 ASN A C 1
ATOM 2343 O O . ASN A 1 297 ? 3.104 0.324 -0.664 1.00 22.69 297 ASN A O 1
ATOM 2348 N N . ASN A 1 298 ? 3.232 2.246 -1.813 1.00 20.37 298 ASN A N 1
ATOM 2349 C CA . ASN A 1 298 ? 3.851 1.607 -2.956 1.00 20.98 298 ASN A CA 1
ATOM 2350 C C . ASN A 1 298 ? 5.331 1.367 -2.730 1.00 32.21 298 ASN A C 1
ATOM 2351 O O . ASN A 1 298 ? 6.164 2.244 -2.961 1.00 26.78 298 ASN A O 1
ATOM 2356 N N . VAL A 1 299 ? 5.645 0.166 -2.256 1.00 31.67 299 VAL A N 1
ATOM 2357 C CA . VAL A 1 299 ? 7.018 -0.238 -2.006 1.00 34.11 299 VAL A CA 1
ATOM 2358 C C . VAL A 1 299 ? 7.617 -0.692 -3.349 1.00 35.88 299 VAL A C 1
ATOM 2359 O O . VAL A 1 299 ? 8.831 -0.814 -3.499 1.00 37.70 299 VAL A O 1
ATOM 2363 N N . GLY A 1 300 ? 6.737 -0.910 -4.327 1.00 33.99 300 GLY A N 1
ATOM 2364 C CA . GLY A 1 300 ? 7.150 -1.346 -5.647 1.00 19.86 300 GLY A CA 1
ATOM 2365 C C . GLY A 1 300 ? 6.261 -2.477 -6.105 1.00 22.26 300 GLY A C 1
ATOM 2366 O O . GLY A 1 300 ? 6.728 -3.591 -6.303 1.00 29.15 300 GLY A O 1
ATOM 2367 N N . LEU A 1 301 ? 4.973 -2.196 -6.263 1.00 23.93 301 LEU A N 1
ATOM 2368 C CA . LEU A 1 301 ? 4.000 -3.205 -6.699 1.00 19.90 301 LEU A CA 1
ATOM 2369 C C . LEU A 1 301 ? 3.401 -2.753 -8.025 1.00 22.03 301 LEU A C 1
ATOM 2370 O O . LEU A 1 301 ? 3.205 -1.557 -8.240 1.00 24.29 301 LEU A O 1
ATOM 2375 N N . SER A 1 302 ? 3.111 -3.701 -8.909 1.00 19.08 302 SER A N 1
ATOM 2376 C CA . SER A 1 302 ? 2.526 -3.383 -10.212 1.00 16.97 302 SER A CA 1
ATOM 2377 C C . SER A 1 302 ? 1.510 -4.450 -10.511 1.00 18.51 302 SER A C 1
ATOM 2378 O O . SER A 1 302 ? 1.655 -5.575 -10.046 1.00 19.04 302 SER A O 1
ATOM 2381 N N . ALA A 1 303 ? 0.492 -4.103 -11.292 1.00 10.67 303 ALA A N 1
ATOM 2382 C CA . ALA A 1 303 ? -0.545 -5.060 -11.655 1.00 11.63 303 ALA A CA 1
ATOM 2383 C C . ALA A 1 303 ? -1.069 -4.813 -13.067 1.00 18.30 303 ALA A C 1
ATOM 2384 O O . ALA A 1 303 ? -1.036 -3.692 -13.579 1.00 17.19 303 ALA A O 1
ATOM 2386 N N . VAL A 1 304 ? -1.548 -5.878 -13.690 1.00 15.21 304 VAL A N 1
ATOM 2387 C CA . VAL A 1 304 ? -2.088 -5.807 -15.034 1.00 17.16 304 VAL A CA 1
ATOM 2388 C C . VAL A 1 304 ? -3.492 -6.379 -14.978 1.00 27.11 304 VAL A C 1
ATOM 2389 O O . VAL A 1 304 ? -3.688 -7.490 -14.501 1.00 20.57 304 VAL A O 1
ATOM 2393 N N . CYS A 1 305 ? -4.469 -5.626 -15.466 1.00 26.11 305 CYS A N 1
ATOM 2394 C CA . CYS A 1 305 ? -5.854 -6.090 -15.457 1.00 24.70 305 CYS A CA 1
ATOM 2395 C C . CYS A 1 305 ? -6.379 -6.035 -16.906 1.00 25.68 305 CYS A C 1
ATOM 2396 O O . CYS A 1 305 ? -5.992 -5.147 -17.664 1.00 23.47 305 CYS A O 1
ATOM 2399 N N . ALA A 1 306 ? -7.236 -6.981 -17.293 1.00 23.82 306 ALA A N 1
ATOM 2400 C CA . ALA A 1 306 ? -7.805 -7.012 -18.643 1.00 20.80 306 ALA A CA 1
ATOM 2401 C C . ALA A 1 306 ? -9.303 -6.788 -18.550 1.00 23.96 306 ALA A C 1
ATOM 2402 O O . ALA A 1 306 ? -9.969 -7.400 -17.726 1.00 31.38 306 ALA A O 1
ATOM 2404 N N . TYR A 1 307 ? -9.828 -5.909 -19.398 1.00 24.74 307 TYR A N 1
ATOM 2405 C CA . TYR A 1 307 ? -11.248 -5.581 -19.388 1.00 25.30 307 TYR A CA 1
ATOM 2406 C C . TYR A 1 307 ? -11.938 -5.834 -20.7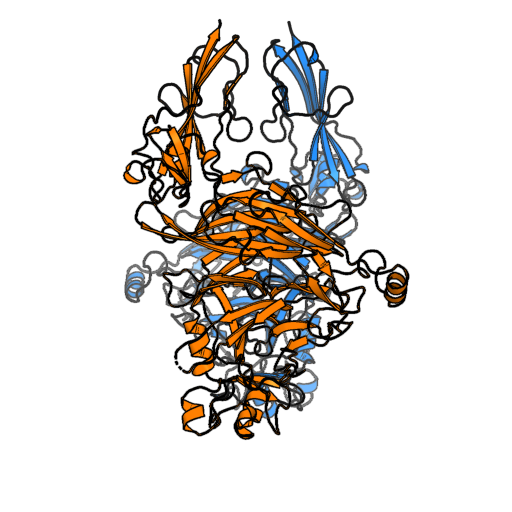17 1.00 28.21 307 TYR A C 1
ATOM 2407 O O . TYR A 1 307 ? -11.393 -5.534 -21.775 1.00 32.04 307 TYR A O 1
ATOM 2416 N N . ASN A 1 308 ? -13.147 -6.374 -20.660 1.00 31.37 308 ASN A N 1
ATOM 2417 C CA . ASN A 1 308 ? -13.916 -6.612 -21.873 1.00 32.42 308 ASN A CA 1
ATOM 2418 C C . ASN A 1 308 ? -14.618 -5.303 -22.226 1.00 27.63 308 ASN A C 1
ATOM 2419 O O . ASN A 1 308 ? -15.268 -4.693 -21.380 1.00 35.05 308 ASN A O 1
ATOM 2424 N N . LEU A 1 309 ? -14.486 -4.865 -23.469 1.00 28.65 309 LEU A N 1
ATOM 2425 C CA . LEU A 1 309 ? -15.119 -3.619 -23.898 1.00 32.20 309 LEU A CA 1
ATOM 2426 C C . LEU A 1 309 ? -16.626 -3.614 -23.623 1.00 29.74 309 LEU A C 1
ATOM 2427 O O . LEU A 1 309 ? -17.200 -2.578 -23.299 1.00 30.99 309 LEU A O 1
ATOM 2432 N N . SER A 1 310 ? -17.251 -4.780 -23.749 1.00 31.43 310 SER A N 1
ATOM 2433 C CA . SER A 1 310 ? -18.686 -4.933 -23.522 1.00 34.52 310 SER A CA 1
ATOM 2434 C C . SER A 1 310 ? -19.064 -4.659 -22.082 1.00 31.14 310 SER A C 1
ATOM 2435 O O . SER A 1 310 ? -20.200 -4.312 -21.781 1.00 35.67 310 SER A O 1
ATOM 2438 N N . THR A 1 311 ? -18.110 -4.836 -21.183 1.00 37.48 311 THR A N 1
ATOM 2439 C CA . THR A 1 311 ? -18.350 -4.584 -19.774 1.00 32.41 311 THR A CA 1
ATOM 2440 C C . THR A 1 311 ? -18.408 -3.076 -19.588 1.00 33.70 311 THR A C 1
ATOM 2441 O O . THR A 1 311 ? -19.244 -2.559 -18.852 1.00 34.68 311 THR A O 1
ATOM 2445 N N . ALA A 1 312 ? -17.506 -2.373 -20.262 1.00 32.87 312 ALA A N 1
ATOM 2446 C CA . ALA A 1 312 ? -17.472 -0.923 -20.170 1.00 36.91 312 ALA A CA 1
ATOM 2447 C C . ALA A 1 312 ? -18.722 -0.342 -20.818 1.00 39.59 312 ALA A C 1
ATOM 2448 O O . ALA A 1 312 ? -19.311 0.613 -20.307 1.00 32.61 312 ALA A O 1
ATOM 2450 N N . GLU A 1 313 ? -19.128 -0.932 -21.940 1.00 36.96 313 GLU A N 1
ATOM 2451 C CA . GLU A 1 313 ? -20.293 -0.460 -22.679 1.00 37.19 313 GLU A CA 1
ATOM 2452 C C . GLU A 1 313 ? -21.609 -0.625 -21.936 1.00 36.22 313 GLU A C 1
ATOM 2453 O O . GLU A 1 313 ? -22.504 0.210 -22.057 1.00 37.09 313 GLU A O 1
ATOM 2459 N N . GLU A 1 314 ? -21.728 -1.694 -21.164 1.00 36.93 314 GLU A N 1
ATOM 2460 C CA . GLU A 1 314 ? -22.948 -1.930 -20.413 1.00 42.40 314 GLU A CA 1
ATOM 2461 C C . GLU A 1 314 ? -23.118 -0.900 -19.298 1.00 39.97 314 GLU A C 1
ATOM 2462 O O . GLU A 1 314 ? -24.236 -0.534 -18.946 1.00 46.76 314 GLU A O 1
ATOM 2468 N N . VAL A 1 315 ? -22.011 -0.426 -18.746 1.00 26.35 315 VAL A N 1
ATOM 2469 C CA . VAL A 1 315 ? -22.079 0.545 -17.665 1.00 24.25 315 VAL A CA 1
ATOM 2470 C C . VAL A 1 315 ? -22.541 1.897 -18.202 1.00 29.68 315 VAL A C 1
ATOM 2471 O O . VAL A 1 315 ? -23.409 2.547 -17.617 1.00 31.39 315 VAL A O 1
ATOM 2475 N N . PHE A 1 316 ? -21.967 2.316 -19.322 1.00 24.76 316 PHE A N 1
ATOM 2476 C CA . PHE A 1 316 ? -22.322 3.599 -19.902 1.00 26.15 316 PHE A CA 1
ATOM 2477 C C . PHE A 1 316 ? -23.720 3.584 -20.509 1.00 32.95 316 PHE A C 1
ATOM 2478 O O . PHE A 1 316 ? -24.416 4.600 -20.525 1.00 30.66 316 PHE A O 1
ATOM 2486 N N . SER A 1 317 ? -24.142 2.423 -20.992 1.00 33.19 317 SER A N 1
ATOM 2487 C CA . SER A 1 317 ? -25.446 2.324 -21.630 1.00 37.81 317 SER A CA 1
ATOM 2488 C C . SER A 1 317 ? -26.593 1.909 -20.724 1.00 38.50 317 SER A C 1
ATOM 2489 O O . SER A 1 317 ? -27.745 2.212 -21.015 1.00 43.70 317 SER A O 1
ATOM 2492 N N . HIS A 1 318 ? -26.294 1.234 -19.621 1.00 35.30 318 HIS A N 1
ATOM 2493 C CA . HIS A 1 318 ? -27.358 0.781 -18.743 1.00 36.34 318 HIS A CA 1
ATOM 2494 C C . HIS A 1 318 ? -27.117 0.969 -17.248 1.00 43.25 318 HIS A C 1
ATOM 2495 O O . HIS A 1 318 ? -27.953 0.591 -16.431 1.00 51.09 318 HIS A O 1
ATOM 2502 N N . GLY A 1 319 ? -25.990 1.549 -16.870 1.00 39.40 319 GLY A N 1
ATOM 2503 C CA . GLY A 1 319 ? -25.744 1.717 -15.453 1.00 34.15 319 GLY A CA 1
ATOM 2504 C C . GLY A 1 319 ? -26.362 2.982 -14.903 1.00 33.65 319 GLY A C 1
ATOM 2505 O O . GLY A 1 319 ? -26.824 3.839 -15.656 1.00 36.09 319 GLY A O 1
ATOM 2506 N N . LYS A 1 320 ? -26.365 3.095 -13.580 1.00 34.60 320 LYS A N 1
ATOM 2507 C CA . LYS A 1 320 ? -26.911 4.265 -12.905 1.00 35.73 320 LYS A CA 1
ATOM 2508 C C . LYS A 1 320 ? -25.854 5.355 -12.904 1.00 31.31 320 LYS A C 1
ATOM 2509 O O . LYS A 1 320 ? -24.670 5.068 -13.017 1.00 37.08 320 LYS A O 1
ATOM 2515 N N . TYR A 1 321 ? -26.281 6.604 -12.786 1.00 32.48 321 TYR A N 1
ATOM 2516 C CA . TYR A 1 321 ? -25.344 7.716 -12.738 1.00 36.48 321 TYR A CA 1
ATOM 2517 C C . TYR A 1 321 ? -25.144 8.039 -11.268 1.00 39.57 321 TYR A C 1
ATOM 2518 O O . TYR A 1 321 ? -25.861 7.530 -10.408 1.00 39.70 321 TYR A O 1
ATOM 2527 N N . MET A 1 322 ? -24.150 8.863 -10.981 1.00 39.20 322 MET A N 1
ATOM 2528 C CA . MET A 1 322 ? -23.901 9.279 -9.617 1.00 42.64 322 MET A CA 1
ATOM 2529 C C . MET A 1 322 ? -24.434 10.698 -9.608 1.00 46.93 322 MET A C 1
ATOM 2530 O O . MET A 1 322 ? -24.549 11.326 -10.660 1.00 47.77 322 MET A O 1
ATOM 2535 N N . GLN A 1 323 ? -24.784 11.204 -8.438 1.00 49.23 323 GLN A N 1
ATOM 2536 C CA . GLN A 1 323 ? -25.306 12.552 -8.370 1.00 47.80 323 GLN A CA 1
ATOM 2537 C C . GLN A 1 323 ? -24.705 13.321 -7.212 1.00 47.06 323 GLN A C 1
ATOM 2538 O O . GLN A 1 323 ? -24.548 12.803 -6.101 1.00 46.46 323 GLN A O 1
ATOM 2544 N N . SER A 1 324 ? -24.340 14.561 -7.494 1.00 41.99 324 SER A N 1
ATOM 2545 C CA . SER A 1 324 ? -23.757 15.412 -6.483 1.00 48.20 324 SER A CA 1
ATOM 2546 C C . SER A 1 324 ? -24.883 15.977 -5.644 1.00 51.03 324 SER A C 1
ATOM 2547 O O . SER A 1 324 ? -25.553 16.921 -6.052 1.00 54.21 324 SER A O 1
ATOM 2550 N N . THR A 1 325 ? -25.120 15.371 -4.490 1.00 58.43 325 THR A N 1
ATOM 2551 C CA . THR A 1 325 ? -26.154 15.864 -3.594 1.00 65.38 325 THR A CA 1
ATOM 2552 C C . THR A 1 325 ? -25.430 16.861 -2.696 1.00 66.75 325 THR A C 1
ATOM 2553 O O . THR A 1 325 ? -24.410 16.530 -2.087 1.00 60.67 325 THR A O 1
ATOM 2557 N N . THR A 1 326 ? -25.951 18.084 -2.640 1.00 76.79 326 THR A N 1
ATOM 2558 C CA . THR A 1 326 ? -25.356 19.175 -1.864 1.00 90.79 326 THR A CA 1
ATOM 2559 C C . THR A 1 326 ? -23.936 19.474 -2.361 1.00 97.08 326 THR A C 1
ATOM 2560 O O . THR A 1 326 ? -23.057 18.607 -2.338 1.00 100.00 326 THR A O 1
ATOM 2564 N N . VAL A 1 327 ? -23.732 20.703 -2.839 1.00 99.85 327 VAL A N 1
ATOM 2565 C CA . VAL A 1 327 ? -22.428 21.136 -3.343 1.00 99.81 327 VAL A CA 1
ATOM 2566 C C . VAL A 1 327 ? -22.051 22.535 -2.842 1.00 100.00 327 VAL A C 1
ATOM 2567 O O . VAL A 1 327 ? -22.267 23.538 -3.529 1.00 100.00 327 VAL A O 1
ATOM 2571 N N . GLU A 1 328 ? -21.496 22.586 -1.632 1.00 100.00 328 GLU A N 1
ATOM 2572 C CA . GLU A 1 328 ? -21.056 23.839 -1.019 1.00 100.00 328 GLU A CA 1
ATOM 2573 C C . GLU A 1 328 ? -20.299 23.578 0.286 1.00 100.00 328 GLU A C 1
ATOM 2574 O O . GLU A 1 328 ? -19.553 22.599 0.397 1.00 100.00 328 GLU A O 1
ATOM 2580 N N . GLN A 1 329 ? -20.499 24.454 1.271 1.00 100.00 329 GLN A N 1
ATOM 2581 C CA . GLN A 1 329 ? -19.822 24.330 2.556 1.00 98.92 329 GLN A CA 1
ATOM 2582 C C . GLN A 1 329 ? -20.328 23.167 3.404 1.00 98.65 329 GLN A C 1
ATOM 2583 O O . GLN A 1 329 ? -19.645 22.728 4.331 1.00 99.58 329 GLN A O 1
ATOM 2589 N N . SER A 1 330 ? -21.526 22.676 3.103 1.00 96.91 330 SER A N 1
ATOM 2590 C CA . SER A 1 330 ? -22.040 21.521 3.825 1.00 97.10 330 SER A CA 1
ATOM 2591 C C . SER A 1 330 ? -21.223 20.369 3.231 1.00 99.74 330 SER A C 1
ATOM 2592 O O . SER A 1 330 ? -21.183 19.258 3.768 1.00 100.00 330 SER A O 1
ATOM 2595 N N . HIS A 1 331 ? -20.568 20.689 2.111 1.00 97.16 331 HIS A N 1
ATOM 2596 C CA . HIS A 1 331 ? -19.690 19.797 1.347 1.00 91.26 331 HIS A CA 1
ATOM 2597 C C . HIS A 1 331 ? -20.361 18.906 0.311 1.00 84.87 331 HIS A C 1
ATOM 2598 O O . HIS A 1 331 ? -21.394 18.285 0.572 1.00 81.59 331 HIS A O 1
ATOM 2605 N N . THR A 1 332 ? -19.740 18.856 -0.868 1.00 78.16 332 THR A N 1
ATOM 2606 C CA . THR A 1 332 ? -20.219 18.084 -2.016 1.00 67.68 332 THR A CA 1
ATOM 2607 C C . THR A 1 332 ? -20.099 16.568 -1.875 1.00 63.66 332 THR A C 1
ATOM 2608 O O . THR A 1 332 ? -18.996 16.020 -1.877 1.00 64.03 332 THR A O 1
ATOM 2612 N N . LYS A 1 333 ? -21.239 15.894 -1.773 1.00 58.21 333 LYS A N 1
ATOM 2613 C CA . LYS A 1 333 ? -21.250 14.443 -1.645 1.00 57.60 333 LYS A CA 1
ATOM 2614 C C . LYS A 1 333 ? -21.800 13.784 -2.903 1.00 53.41 333 LYS A C 1
ATOM 2615 O O . LYS A 1 333 ? -22.860 14.162 -3.401 1.00 54.38 333 LYS A O 1
ATOM 2621 N N . TRP A 1 334 ? -21.073 12.794 -3.413 1.00 46.87 334 TRP A N 1
ATOM 2622 C CA . TRP A 1 334 ? -21.497 12.075 -4.608 1.00 40.58 334 TRP A CA 1
ATOM 2623 C C . TRP A 1 334 ? -22.096 10.732 -4.227 1.00 36.65 334 TRP A C 1
ATOM 2624 O O . TRP A 1 334 ? -21.469 9.923 -3.544 1.00 37.73 334 TRP A O 1
ATOM 2635 N N . VAL A 1 335 ? -23.324 10.506 -4.666 1.00 32.79 335 VAL A N 1
ATOM 2636 C CA . VAL A 1 335 ? -24.014 9.268 -4.357 1.00 32.91 335 VAL A CA 1
ATOM 2637 C C . VAL A 1 335 ? -24.763 8.725 -5.571 1.00 32.67 335 VAL A C 1
ATOM 2638 O O . VAL A 1 335 ? -24.945 9.428 -6.562 1.00 33.01 335 VAL A O 1
ATOM 2642 N N . ARG A 1 336 ? -25.184 7.468 -5.496 1.00 31.93 336 ARG A N 1
ATOM 2643 C CA . ARG A 1 336 ? -25.909 6.854 -6.595 1.00 36.46 336 ARG A CA 1
ATOM 2644 C C . ARG A 1 336 ? -27.204 7.608 -6.837 1.00 41.69 336 ARG A C 1
ATOM 2645 O O . ARG A 1 336 ? -27.913 7.958 -5.893 1.00 48.37 336 ARG A O 1
ATOM 2653 N N . TYR A 1 337 ? -27.505 7.860 -8.103 1.00 40.84 337 TYR A N 1
ATOM 2654 C CA . TYR A 1 337 ? -28.722 8.563 -8.467 1.00 39.23 337 TYR A CA 1
ATOM 2655 C C . TYR A 1 337 ? -29.793 7.521 -8.738 1.00 41.58 337 TYR A C 1
ATOM 2656 O O . TYR A 1 337 ? -29.623 6.657 -9.596 1.00 33.81 337 TYR A O 1
ATOM 2665 N N . ASN A 1 338 ? -30.900 7.607 -8.005 1.00 50.94 338 ASN A N 1
ATOM 2666 C CA . ASN A 1 338 ? -31.985 6.644 -8.160 1.00 57.07 338 ASN A CA 1
ATOM 2667 C C . ASN A 1 338 ? -33.215 7.176 -8.901 1.00 58.34 338 ASN A C 1
ATOM 2668 O O . ASN A 1 338 ? -34.112 6.406 -9.249 1.00 59.53 338 ASN A O 1
ATOM 2673 N N . GLY A 1 339 ? -33.253 8.480 -9.153 1.00 59.43 339 GLY A N 1
ATOM 2674 C CA . GLY A 1 339 ? -34.400 9.064 -9.833 1.00 61.45 339 GLY A CA 1
ATOM 2675 C C . GLY A 1 339 ? -34.633 8.584 -11.257 1.00 61.26 339 GLY A C 1
ATOM 2676 O O . GLY A 1 339 ? -34.132 7.530 -11.647 1.00 61.69 339 GLY A O 1
ATOM 2677 N N . PRO A 1 340 ? -35.416 9.331 -12.056 1.00 57.35 340 PRO A N 1
ATOM 2678 C CA . PRO A 1 340 ? -35.693 8.953 -13.439 1.00 52.35 340 PRO A CA 1
ATOM 2679 C C . PRO A 1 340 ? -34.642 9.562 -14.361 1.00 47.98 340 PRO A C 1
ATOM 2680 O O . PRO A 1 340 ? -34.074 10.616 -14.063 1.00 42.56 340 PRO A O 1
ATOM 2684 N N . VAL A 1 341 ? -34.401 8.891 -15.481 1.00 45.56 341 VAL A N 1
ATOM 2685 C CA . VAL A 1 341 ? -33.413 9.325 -16.462 1.00 42.88 341 VAL A CA 1
ATOM 2686 C C . VAL A 1 341 ? -34.077 9.868 -17.726 1.00 42.92 341 VAL A C 1
ATOM 2687 O O . VAL A 1 341 ? -34.925 9.194 -18.316 1.00 39.28 341 VAL A O 1
ATOM 2691 N N . PRO A 1 342 ? -33.694 11.092 -18.159 1.00 41.49 342 PRO A N 1
ATOM 2692 C CA . PRO A 1 342 ? -34.243 11.739 -19.360 1.00 35.95 342 PRO A CA 1
ATOM 2693 C C . PRO A 1 342 ? -34.301 10.756 -20.517 1.00 48.61 342 PRO A C 1
ATOM 2694 O O . PRO A 1 342 ? -33.355 9.995 -20.728 1.00 46.45 342 PRO A O 1
ATOM 2698 N N . LYS A 1 343 ? -35.400 10.777 -21.272 1.00 60.00 343 LYS A N 1
ATOM 2699 C CA . LYS A 1 343 ? -35.562 9.835 -22.372 1.00 67.47 343 LYS A CA 1
ATOM 2700 C C . LYS A 1 343 ? -34.332 9.694 -23.237 1.00 72.17 343 LYS A C 1
ATOM 2701 O O . LYS A 1 343 ? -33.642 8.679 -23.138 1.00 87.15 343 LYS A O 1
ATOM 2707 N N . PRO A 1 344 ? -34.027 10.688 -24.104 1.00 64.09 344 PRO A N 1
ATOM 2708 C CA . PRO A 1 344 ? -32.802 10.385 -24.855 1.00 55.44 344 PRO A CA 1
ATOM 2709 C C . PRO A 1 344 ? -31.763 10.234 -23.749 1.00 49.12 344 PRO A C 1
ATOM 2710 O O . PRO A 1 344 ? -31.483 11.184 -23.013 1.00 44.79 344 PRO A O 1
ATOM 2714 N N . ARG A 1 345 ? -31.238 9.025 -23.593 1.00 37.58 345 ARG A N 1
ATOM 2715 C CA . ARG A 1 345 ? -30.291 8.793 -22.523 1.00 38.99 345 ARG A CA 1
ATOM 2716 C C . ARG A 1 345 ? -29.120 9.741 -22.558 1.00 36.06 345 ARG A C 1
ATOM 2717 O O . ARG A 1 345 ? -28.447 9.886 -23.578 1.00 41.82 345 ARG A O 1
ATOM 2725 N N . PRO A 1 346 ? -28.889 10.436 -21.437 1.00 41.39 346 PRO A N 1
ATOM 2726 C CA . PRO A 1 346 ? -27.775 11.383 -21.340 1.00 40.07 346 PRO A CA 1
ATOM 2727 C C . PRO A 1 346 ? -26.452 10.665 -21.597 1.00 34.98 346 PRO A C 1
ATOM 2728 O O . PRO A 1 346 ? -26.192 9.595 -21.042 1.00 28.53 346 PRO A O 1
ATOM 2732 N N . GLY A 1 347 ? -25.636 11.244 -22.469 1.00 30.80 347 GLY A N 1
ATOM 2733 C CA . GLY A 1 347 ? -24.349 10.654 -22.773 1.00 29.60 347 GLY A CA 1
ATOM 2734 C C . GLY A 1 347 ? -24.349 9.646 -23.902 1.00 28.61 347 GLY A C 1
ATOM 2735 O O . GLY A 1 347 ? -23.282 9.244 -24.365 1.00 30.76 347 GLY A O 1
ATOM 2736 N N . ALA A 1 348 ? -25.532 9.233 -24.343 1.00 24.48 348 ALA A N 1
ATOM 2737 C CA . ALA A 1 348 ? -25.652 8.270 -25.427 1.00 25.85 348 ALA A CA 1
ATOM 2738 C C . ALA A 1 348 ? -25.331 8.862 -26.811 1.00 33.83 348 ALA A C 1
ATOM 2739 O O . ALA A 1 348 ? -25.531 10.052 -27.069 1.00 31.75 348 ALA A O 1
ATOM 2741 N N . CYS A 1 349 ? -24.810 8.020 -27.696 1.00 39.59 349 CYS A N 1
ATOM 2742 C CA . CYS A 1 349 ? -24.492 8.453 -29.046 1.00 45.89 349 CYS A CA 1
ATOM 2743 C C . CYS A 1 349 ? -25.817 8.438 -29.773 1.00 43.44 349 CYS A C 1
ATOM 2744 O O . CYS A 1 349 ? -26.680 7.628 -29.448 1.00 43.24 349 CYS A O 1
ATOM 2747 N N . ILE A 1 350 ? -25.991 9.328 -30.741 1.00 44.74 350 ILE A N 1
ATOM 2748 C CA . ILE A 1 350 ? -27.239 9.355 -31.495 1.00 47.09 350 ILE A CA 1
ATOM 2749 C C . ILE A 1 350 ? -27.356 8.008 -32.192 1.00 46.90 350 ILE A C 1
ATOM 2750 O O . ILE A 1 350 ? -26.457 7.602 -32.927 1.00 54.26 350 ILE A O 1
ATOM 2755 N N . ASP A 1 351 ? -28.458 7.310 -31.952 1.00 51.95 351 ASP A N 1
ATOM 2756 C CA . ASP A 1 351 ? -28.661 5.995 -32.549 1.00 66.07 351 ASP A CA 1
ATOM 2757 C C . ASP A 1 351 ? -29.985 5.859 -33.301 1.00 69.60 351 ASP A C 1
ATOM 2758 O O . ASP A 1 351 ? -30.652 6.852 -33.609 1.00 65.18 351 ASP A O 1
ATOM 2763 N N . SER A 1 352 ? -30.353 4.613 -33.585 1.00 73.41 352 SER A N 1
ATOM 2764 C CA . SER A 1 352 ? -31.583 4.297 -34.301 1.00 76.36 352 SER A CA 1
ATOM 2765 C C . SER A 1 352 ? -32.793 4.968 -33.661 1.00 74.10 352 SER A C 1
ATOM 2766 O O . SER A 1 352 ? -33.514 5.719 -34.318 1.00 69.01 352 SER A O 1
ATOM 2769 N N . GLU A 1 353 ? -33.005 4.694 -32.377 1.00 75.21 353 GLU A N 1
ATOM 2770 C CA . GLU A 1 353 ? -34.127 5.271 -31.642 1.00 76.98 353 GLU A CA 1
ATOM 2771 C C . GLU A 1 353 ? -34.089 6.798 -31.684 1.00 73.01 353 GLU A C 1
ATOM 2772 O O . GLU A 1 353 ? -35.038 7.438 -32.133 1.00 72.07 353 GLU A O 1
ATOM 2778 N N . ALA A 1 354 ? -32.988 7.375 -31.215 1.00 69.44 354 ALA A N 1
ATOM 2779 C CA . ALA A 1 354 ? -32.823 8.826 -31.204 1.00 64.55 354 ALA A CA 1
ATOM 2780 C C . ALA A 1 354 ? -33.131 9.392 -32.581 1.00 62.44 354 ALA A C 1
ATOM 2781 O O . ALA A 1 354 ? -33.845 10.391 -32.713 1.00 53.03 354 ALA A O 1
ATOM 2783 N N . ARG A 1 355 ? -32.579 8.741 -33.602 1.00 65.00 355 ARG A N 1
ATOM 2784 C CA . ARG A 1 355 ? -32.779 9.153 -34.985 1.00 66.70 355 ARG A CA 1
ATOM 2785 C C . ARG A 1 355 ? -34.236 8.925 -35.377 1.00 69.27 355 ARG A C 1
ATOM 2786 O O . ARG A 1 355 ? -34.850 9.768 -36.037 1.00 68.05 355 ARG A O 1
ATOM 2794 N N . ALA A 1 356 ? -34.785 7.786 -34.962 1.00 66.83 356 ALA A N 1
ATOM 2795 C CA . ALA A 1 356 ? -36.176 7.458 -35.253 1.00 66.02 356 ALA A CA 1
ATOM 2796 C C . ALA A 1 356 ? -37.084 8.208 -34.281 1.00 65.03 356 ALA A C 1
ATOM 2797 O O . ALA A 1 356 ? -38.026 7.639 -33.727 1.00 69.15 356 ALA A O 1
ATOM 2799 N N . ALA A 1 357 ? -36.774 9.484 -34.067 1.00 57.92 357 ALA A N 1
ATOM 2800 C CA . ALA A 1 357 ? -37.542 10.350 -33.182 1.00 51.01 357 ALA A CA 1
ATOM 2801 C C . ALA A 1 357 ? -37.169 11.785 -33.510 1.00 52.59 357 ALA A C 1
ATOM 2802 O O . ALA A 1 357 ? -37.403 12.698 -32.719 1.00 53.54 357 ALA A O 1
ATOM 2804 N N . ASN A 1 358 ? -36.576 11.958 -34.689 1.00 54.88 358 ASN A N 1
ATOM 2805 C CA . ASN A 1 358 ? -36.158 13.257 -35.215 1.00 63.54 358 ASN A CA 1
ATOM 2806 C C . ASN A 1 358 ? -34.819 13.770 -34.688 1.00 65.24 358 ASN A C 1
ATOM 2807 O O . ASN A 1 358 ? -34.266 14.736 -35.224 1.00 65.13 358 ASN A O 1
ATOM 2812 N N . TYR A 1 359 ? -34.296 13.142 -33.639 1.00 66.33 359 TYR A N 1
ATOM 2813 C CA . TYR A 1 359 ? -33.006 13.567 -33.100 1.00 61.49 359 TYR A CA 1
ATOM 2814 C C . TYR A 1 359 ? -31.936 13.028 -34.031 1.00 62.32 359 TYR A C 1
ATOM 2815 O O . TYR A 1 359 ? -31.500 11.887 -33.902 1.00 65.39 359 TYR A O 1
ATOM 2824 N N . THR A 1 360 ? -31.521 13.859 -34.976 1.00 60.41 360 THR A N 1
ATOM 2825 C CA . THR A 1 360 ? -30.525 13.462 -35.951 1.00 57.40 360 THR A CA 1
ATOM 2826 C C . THR A 1 360 ? -29.106 13.797 -35.512 1.00 54.14 360 THR A C 1
ATOM 2827 O O . THR A 1 360 ? -28.158 13.124 -35.903 1.00 62.53 360 THR A O 1
ATOM 2831 N N . SER A 1 361 ? -28.962 14.842 -34.706 1.00 47.40 361 SER A N 1
ATOM 2832 C CA . SER A 1 361 ? -27.655 15.259 -34.216 1.00 39.46 361 SER A CA 1
ATOM 2833 C C . SER A 1 361 ? -27.780 15.764 -32.789 1.00 39.43 361 SER A C 1
ATOM 2834 O O . SER A 1 361 ? -28.874 16.104 -32.333 1.00 40.83 361 SER A O 1
ATOM 2837 N N . SER A 1 362 ? -26.656 15.807 -32.084 1.00 39.33 362 SER A N 1
ATOM 2838 C CA . SER A 1 362 ? -26.631 16.260 -30.698 1.00 39.13 362 SER A CA 1
ATOM 2839 C C . SER A 1 362 ? -27.231 17.648 -30.544 1.00 41.59 362 SER A C 1
ATOM 2840 O O . SER A 1 362 ? -27.784 17.977 -29.494 1.00 38.62 362 SER A O 1
ATOM 2843 N N . LEU A 1 363 ? -27.129 18.452 -31.599 1.00 44.77 363 LEU A N 1
ATOM 2844 C CA . LEU A 1 363 ? -27.637 19.823 -31.596 1.00 47.53 363 LEU A CA 1
ATOM 2845 C C . LEU A 1 363 ? -29.140 19.977 -31.380 1.00 46.13 363 LEU A C 1
ATOM 2846 O O . LEU A 1 363 ? -29.609 21.059 -31.031 1.00 52.76 363 LEU A O 1
ATOM 2851 N N . ASN A 1 364 ? -29.898 18.908 -31.583 1.00 41.74 364 ASN A N 1
ATOM 2852 C CA . ASN A 1 364 ? -31.332 18.998 -31.380 1.00 42.04 364 ASN A CA 1
ATOM 2853 C C . ASN A 1 364 ? -31.816 18.069 -30.268 1.00 46.67 364 ASN A C 1
ATOM 2854 O O . ASN A 1 364 ? -32.983 17.677 -30.226 1.00 49.45 364 ASN A O 1
ATOM 2859 N N . LEU A 1 365 ? -30.914 17.716 -29.361 1.00 43.16 365 LEU A N 1
ATOM 2860 C CA . LEU A 1 365 ? -31.285 16.854 -28.249 1.00 37.39 365 LEU A CA 1
ATOM 2861 C C . LEU A 1 365 ? -32.032 17.743 -27.265 1.00 34.75 365 LEU A C 1
ATOM 2862 O O . LEU A 1 365 ? -31.783 18.947 -27.203 1.00 43.58 365 LEU A O 1
ATOM 2867 N N . PRO A 1 366 ? -32.968 17.171 -26.493 1.00 32.92 366 PRO A N 1
ATOM 2868 C CA . PRO A 1 366 ? -33.709 17.987 -25.522 1.00 33.62 366 PRO A CA 1
ATOM 2869 C C . PRO A 1 366 ? -32.772 18.575 -24.466 1.00 38.41 366 PRO A C 1
ATOM 2870 O O . PRO A 1 366 ? -31.754 17.974 -24.127 1.00 43.11 366 PRO A O 1
ATOM 2874 N N . ASP A 1 367 ? -33.121 19.746 -23.945 1.00 41.13 367 ASP A N 1
ATOM 2875 C CA . ASP A 1 367 ? -32.307 20.403 -22.926 1.00 42.63 367 ASP A CA 1
ATOM 2876 C C . ASP A 1 367 ? -32.316 19.588 -21.647 1.00 48.27 367 ASP A C 1
ATOM 2877 O O . ASP A 1 367 ? -31.397 19.683 -20.837 1.00 53.92 367 ASP A O 1
ATOM 2882 N N . LYS A 1 368 ? -33.368 18.798 -21.465 1.00 48.99 368 LYS A N 1
ATOM 2883 C CA . LYS A 1 368 ? -33.485 17.959 -20.287 1.00 50.21 368 LYS A CA 1
ATOM 2884 C C . LYS A 1 368 ? -32.336 16.965 -20.330 1.00 50.20 368 LYS A C 1
ATOM 2885 O O . LYS A 1 368 ? -31.567 16.841 -19.377 1.00 51.81 368 LYS A O 1
ATOM 2891 N N . THR A 1 369 ? -32.220 16.266 -21.452 1.00 44.09 369 THR A N 1
ATOM 2892 C CA . THR A 1 369 ? -31.167 15.289 -21.627 1.00 35.70 369 THR A CA 1
ATOM 2893 C C . THR A 1 369 ? -29.785 15.930 -21.542 1.00 38.44 369 THR A C 1
ATOM 2894 O O . THR A 1 369 ? -28.876 15.361 -20.945 1.00 37.50 369 THR A O 1
ATOM 2898 N N . LEU A 1 370 ? -29.640 17.118 -22.123 1.00 36.55 370 LEU A N 1
ATOM 2899 C CA . LEU A 1 370 ? -28.365 17.828 -22.125 1.00 34.16 370 LEU A CA 1
ATOM 2900 C C . LEU A 1 370 ? -27.984 18.392 -20.763 1.00 43.22 370 LEU A C 1
ATOM 2901 O O . LEU A 1 370 ? -26.804 18.406 -20.391 1.00 43.97 370 LEU A O 1
ATOM 2906 N N . GLN A 1 371 ? -28.972 18.867 -20.018 1.00 40.36 371 GLN A N 1
ATOM 2907 C CA . GLN A 1 371 ? -28.693 19.403 -18.697 1.00 42.61 371 GLN A CA 1
ATOM 2908 C C . GLN A 1 371 ? -28.284 18.265 -17.777 1.00 39.10 371 GLN A C 1
ATOM 2909 O O . GLN A 1 371 ? -27.411 18.415 -16.930 1.00 41.52 371 GLN A O 1
ATOM 2915 N N . PHE A 1 372 ? -28.928 17.122 -17.951 1.00 33.23 372 PHE A N 1
ATOM 2916 C CA . PHE A 1 372 ? -28.624 15.969 -17.128 1.00 35.17 372 PHE A CA 1
ATOM 2917 C C . PHE A 1 372 ? -27.185 15.500 -17.314 1.00 36.32 372 PHE A C 1
ATOM 2918 O O . PHE A 1 372 ? -26.456 15.338 -16.338 1.00 41.21 372 PHE A O 1
ATOM 2926 N N . VAL A 1 373 ? -26.776 15.286 -18.562 1.00 37.66 373 VAL A N 1
ATOM 2927 C CA . VAL A 1 373 ? -25.420 14.824 -18.843 1.00 34.40 373 VAL A CA 1
ATOM 2928 C C . VAL A 1 373 ? -24.359 15.810 -18.331 1.00 37.05 373 VAL A C 1
ATOM 2929 O O . VAL A 1 373 ? -23.314 15.411 -17.816 1.00 39.87 373 VAL A O 1
ATOM 2933 N N . LYS A 1 374 ? -24.647 17.097 -18.451 1.00 33.00 374 LYS A N 1
ATOM 2934 C CA . LYS A 1 374 ? -23.735 18.130 -18.015 1.00 29.03 374 LYS A CA 1
ATOM 2935 C C . LYS A 1 374 ? -23.529 18.086 -16.506 1.00 36.39 374 LYS A C 1
ATOM 2936 O O . LYS A 1 374 ? -22.514 18.563 -15.999 1.00 38.09 374 LYS A O 1
ATOM 2942 N N . ASP A 1 375 ? -24.487 17.503 -15.793 1.00 31.25 375 ASP A N 1
ATOM 2943 C CA . ASP A 1 375 ? -24.414 17.440 -14.338 1.00 34.40 375 ASP A CA 1
ATOM 2944 C C . ASP A 1 375 ? -24.112 16.049 -13.781 1.00 28.90 375 ASP A C 1
ATOM 2945 O O . ASP A 1 375 ? -23.780 15.901 -12.605 1.00 26.72 375 ASP A O 1
ATOM 2950 N N . HIS A 1 376 ? -24.229 15.034 -14.624 1.00 26.95 376 HIS A N 1
ATOM 2951 C CA . HIS A 1 376 ? -23.984 13.665 -14.188 1.00 29.63 376 HIS A CA 1
ATOM 2952 C C . HIS A 1 376 ? -22.996 12.936 -15.101 1.00 26.38 376 HIS A C 1
ATOM 2953 O O . HIS A 1 376 ? -23.349 11.932 -15.725 1.00 21.41 376 HIS A O 1
ATOM 2960 N N . PRO A 1 377 ? -21.741 13.425 -15.186 1.00 17.46 377 PRO A N 1
ATOM 2961 C CA . PRO A 1 377 ? -20.769 12.750 -16.055 1.00 25.71 377 PRO A CA 1
ATOM 2962 C C . PRO A 1 377 ? -20.176 11.456 -15.481 1.00 27.81 377 PRO A C 1
ATOM 2963 O O . PRO A 1 377 ? -19.589 10.663 -16.209 1.00 28.67 377 PRO A O 1
ATOM 2967 N N . LEU A 1 378 ? -20.348 11.244 -14.180 1.00 28.58 378 LEU A N 1
ATOM 2968 C CA . LEU A 1 378 ? -19.807 10.071 -13.508 1.00 27.24 378 LEU A CA 1
ATOM 2969 C C . LEU A 1 378 ? -20.831 8.961 -13.348 1.00 22.66 378 LEU A C 1
ATOM 2970 O O . LEU A 1 378 ? -21.938 9.197 -12.879 1.00 28.32 378 LEU A O 1
ATOM 2975 N N . MET A 1 379 ? -20.453 7.748 -13.742 1.00 24.31 379 MET A N 1
ATOM 2976 C CA . MET A 1 379 ? -21.338 6.594 -13.633 1.00 25.41 379 MET A CA 1
ATOM 2977 C C . MET A 1 379 ? -21.183 6.014 -12.234 1.00 29.95 379 MET A C 1
ATOM 2978 O O . MET A 1 379 ? -20.132 6.163 -11.614 1.00 34.38 379 MET A O 1
ATOM 2983 N N . ASP A 1 380 ? -22.226 5.365 -11.729 1.00 31.98 380 ASP A N 1
ATOM 2984 C CA . ASP A 1 380 ? -22.172 4.795 -10.389 1.00 32.10 380 ASP A CA 1
ATOM 2985 C C . ASP A 1 380 ? -21.452 3.462 -10.351 1.00 33.19 380 ASP A C 1
ATOM 2986 O O . ASP A 1 380 ? -20.813 3.126 -9.355 1.00 33.29 380 ASP A O 1
ATOM 2991 N N . ASP A 1 381 ? -21.555 2.702 -11.437 1.00 34.11 381 ASP A N 1
ATOM 2992 C CA . ASP A 1 381 ? -20.921 1.390 -11.511 1.00 35.82 381 ASP A CA 1
ATOM 2993 C C . ASP A 1 381 ? -19.443 1.453 -11.884 1.00 34.43 381 ASP A C 1
ATOM 2994 O O . ASP A 1 381 ? -19.001 2.378 -12.562 1.00 28.77 381 ASP A O 1
ATOM 2999 N N . SER A 1 382 ? -18.688 0.461 -11.417 1.00 38.71 382 SER A N 1
ATOM 3000 C CA . SER A 1 382 ? -17.260 0.346 -11.693 1.00 34.75 382 SER A CA 1
ATOM 3001 C C . SER A 1 382 ? -17.097 -0.608 -12.863 1.00 33.89 382 SER A C 1
ATOM 3002 O O . SER A 1 382 ? -17.872 -1.558 -13.014 1.00 33.11 382 SER A O 1
ATOM 3005 N N . VAL A 1 383 ? -16.098 -0.355 -13.699 1.00 37.91 383 VAL A N 1
ATOM 3006 C CA . VAL A 1 383 ? -15.822 -1.258 -14.812 1.00 35.34 383 VAL A CA 1
ATOM 3007 C C . VAL A 1 383 ? -14.831 -2.235 -14.190 1.00 25.82 383 VAL A C 1
ATOM 3008 O O . VAL A 1 383 ? -13.742 -1.836 -13.763 1.00 22.27 383 VAL A O 1
ATOM 3012 N N . THR A 1 384 ? -15.222 -3.505 -14.111 1.00 33.68 384 THR A N 1
ATOM 3013 C CA . THR A 1 384 ? -14.384 -4.534 -13.491 1.00 33.82 384 THR A CA 1
ATOM 3014 C C . THR A 1 384 ? -13.637 -5.392 -14.498 1.00 27.25 384 THR A C 1
ATOM 3015 O O . THR A 1 384 ? -14.101 -5.593 -15.618 1.00 37.60 384 THR A O 1
ATOM 3019 N N . PRO A 1 385 ? -12.482 -5.945 -14.095 1.00 29.30 385 PRO A N 1
ATOM 3020 C CA . PRO A 1 385 ? -11.707 -6.769 -15.023 1.00 32.81 385 PRO A CA 1
ATOM 3021 C C . PRO A 1 385 ? -12.292 -8.130 -15.292 1.00 33.30 385 PRO A C 1
ATOM 3022 O O . PRO A 1 385 ? -13.171 -8.605 -14.575 1.00 32.14 385 PRO A O 1
ATOM 3026 N N . ILE A 1 386 ? -11.800 -8.745 -16.355 1.00 32.13 386 ILE A N 1
ATOM 3027 C CA . ILE A 1 386 ? -12.235 -10.064 -16.732 1.00 32.06 386 ILE A CA 1
ATOM 3028 C C . ILE A 1 386 ? -11.840 -10.988 -15.582 1.00 38.53 386 ILE A C 1
ATOM 3029 O O . ILE A 1 386 ? -10.690 -10.986 -15.136 1.00 43.71 386 ILE A O 1
ATOM 3034 N N . ASP A 1 387 ? -12.809 -11.753 -15.086 1.00 44.75 387 ASP A N 1
ATOM 3035 C CA . ASP A 1 387 ? -12.588 -12.695 -13.989 1.00 44.53 387 ASP A CA 1
ATOM 3036 C C . ASP A 1 387 ? -12.543 -11.991 -12.647 1.00 43.38 387 ASP A C 1
ATOM 3037 O O . ASP A 1 387 ? -12.257 -12.600 -11.617 1.00 43.11 387 ASP A O 1
ATOM 3042 N N . ASN A 1 388 ? -12.838 -10.698 -12.672 1.00 46.97 388 ASN A N 1
ATOM 3043 C CA . ASN A 1 388 ? -12.856 -9.869 -11.473 1.00 50.26 388 ASN A CA 1
ATOM 3044 C C . ASN A 1 388 ? -11.562 -9.862 -10.666 1.00 46.72 388 ASN A C 1
ATOM 3045 O O . ASN A 1 388 ? -11.574 -9.582 -9.468 1.00 52.03 388 ASN A O 1
ATOM 3050 N N . ARG A 1 389 ? -10.446 -10.151 -11.326 1.00 44.13 389 ARG A N 1
ATOM 3051 C CA . ARG A 1 389 ? -9.144 -10.153 -10.666 1.00 41.00 389 ARG A CA 1
ATOM 3052 C C . ARG A 1 389 ? -8.053 -9.734 -11.649 1.00 34.10 389 ARG A C 1
ATOM 3053 O O . ARG A 1 389 ? -8.254 -9.782 -12.866 1.00 23.68 389 ARG A O 1
ATOM 3061 N N . PRO A 1 390 ? -6.894 -9.286 -11.133 1.00 25.00 390 PRO A N 1
ATOM 3062 C CA . PRO A 1 390 ? -5.799 -8.878 -12.015 1.00 24.24 390 PRO A CA 1
ATOM 3063 C C . PRO A 1 390 ? -5.237 -10.076 -12.775 1.00 31.20 390 PRO A C 1
ATOM 3064 O O . PRO A 1 390 ? -5.295 -11.206 -12.298 1.00 31.30 390 PRO A O 1
ATOM 3068 N N . ARG A 1 391 ? -4.701 -9.823 -13.962 1.00 30.93 391 ARG A N 1
ATOM 3069 C CA . ARG A 1 391 ? -4.114 -10.874 -14.781 1.00 29.54 391 ARG A CA 1
ATOM 3070 C C . ARG A 1 391 ? -2.726 -11.205 -14.245 1.00 30.68 391 ARG A C 1
ATOM 3071 O O . ARG A 1 391 ? -2.235 -12.327 -14.394 1.00 29.98 391 ARG A O 1
ATOM 3079 N N . LEU A 1 392 ? -2.111 -10.224 -13.595 1.00 26.02 392 LEU A N 1
ATOM 3080 C CA . LEU A 1 392 ? -0.764 -10.381 -13.069 1.00 23.60 392 LEU A CA 1
ATOM 3081 C C . LEU A 1 392 ? -0.473 -9.319 -12.008 1.00 24.62 392 LEU A C 1
ATOM 3082 O O . LEU A 1 392 ? -0.779 -8.143 -12.197 1.00 21.13 392 LEU A O 1
ATOM 3087 N N . ILE A 1 393 ? 0.082 -9.745 -10.876 1.00 24.31 393 ILE A N 1
ATOM 3088 C CA . ILE A 1 393 ? 0.476 -8.829 -9.806 1.00 21.59 393 ILE A CA 1
ATOM 3089 C C . ILE A 1 393 ? 1.937 -9.150 -9.531 1.00 21.38 393 ILE A C 1
ATOM 3090 O O . ILE A 1 393 ? 2.296 -10.303 -9.319 1.00 24.50 393 ILE A O 1
ATOM 3095 N N . LYS A 1 394 ? 2.790 -8.142 -9.531 1.00 18.22 394 LYS A N 1
ATOM 3096 C CA . LYS A 1 394 ? 4.195 -8.409 -9.317 1.00 18.63 394 LYS A CA 1
ATOM 3097 C C . LYS A 1 394 ? 4.824 -7.498 -8.278 1.00 29.80 394 LYS A C 1
ATOM 3098 O O . LYS A 1 394 ? 4.664 -6.279 -8.326 1.00 25.61 394 LYS A O 1
ATOM 3104 N N . LYS A 1 395 ? 5.549 -8.113 -7.345 1.00 34.74 395 LYS A N 1
ATOM 3105 C CA . LYS A 1 395 ? 6.260 -7.405 -6.283 1.00 33.45 395 LYS A CA 1
ATOM 3106 C C . LYS A 1 395 ? 7.670 -7.051 -6.761 1.00 31.47 395 LYS A C 1
ATOM 3107 O O . LYS A 1 395 ? 8.224 -7.704 -7.653 1.00 32.32 395 LYS A O 1
ATOM 3113 N N . ASP A 1 396 ? 8.249 -6.024 -6.152 1.00 27.82 396 ASP A N 1
ATOM 3114 C CA . ASP A 1 396 ? 9.610 -5.598 -6.473 1.00 37.78 396 ASP A CA 1
ATOM 3115 C C . ASP A 1 396 ? 9.858 -5.158 -7.915 1.00 32.49 396 ASP A C 1
ATOM 3116 O O . ASP A 1 396 ? 10.931 -5.401 -8.469 1.00 32.35 396 ASP A O 1
ATOM 3121 N N . VAL A 1 397 ? 8.874 -4.516 -8.531 1.00 30.22 397 VAL A N 1
ATOM 3122 C CA . VAL A 1 397 ? 9.058 -4.026 -9.893 1.00 23.66 397 VAL A CA 1
ATOM 3123 C C . VAL A 1 397 ? 8.079 -2.908 -10.180 1.00 24.45 397 VAL A C 1
ATOM 3124 O O . VAL A 1 397 ? 6.910 -2.985 -9.825 1.00 22.76 397 VAL A O 1
ATOM 3128 N N . ASN A 1 398 ? 8.580 -1.848 -10.792 1.00 20.68 398 ASN A N 1
ATOM 3129 C CA . ASN A 1 398 ? 7.736 -0.732 -11.168 1.00 21.92 398 ASN A CA 1
ATOM 3130 C C . ASN A 1 398 ? 7.599 -0.788 -12.703 1.00 19.20 398 ASN A C 1
ATOM 3131 O O . ASN A 1 398 ? 8.494 -0.368 -13.437 1.00 22.38 398 ASN A O 1
ATOM 3136 N N . TYR A 1 399 ? 6.490 -1.351 -13.178 1.00 12.44 399 TYR A N 1
ATOM 3137 C CA . TYR A 1 399 ? 6.235 -1.466 -14.613 1.00 7.53 399 TYR A CA 1
ATOM 3138 C C . TYR A 1 399 ? 5.773 -0.113 -15.146 1.00 14.61 399 TYR A C 1
ATOM 3139 O O . TYR A 1 399 ? 5.045 0.604 -14.464 1.00 13.74 399 TYR A O 1
ATOM 3148 N N . THR A 1 400 ? 6.191 0.228 -16.365 1.00 17.20 400 THR A N 1
ATOM 3149 C CA . THR A 1 400 ? 5.824 1.511 -16.965 1.00 15.08 400 THR A CA 1
ATOM 3150 C C . THR A 1 400 ? 4.934 1.477 -18.209 1.00 15.68 400 THR A C 1
ATOM 3151 O O . THR A 1 400 ? 4.160 2.408 -18.441 1.00 19.76 400 THR A O 1
ATOM 3155 N N . GLN A 1 401 ? 5.032 0.415 -19.003 1.00 16.63 401 GLN A N 1
ATOM 3156 C CA . GLN A 1 401 ? 4.253 0.301 -20.243 1.00 13.98 401 GLN A CA 1
ATOM 3157 C C . GLN A 1 401 ? 3.902 -1.132 -20.525 1.00 14.63 401 GLN A C 1
ATOM 3158 O O . GLN A 1 401 ? 4.510 -2.047 -19.986 1.00 18.27 401 GLN A O 1
ATOM 3164 N N . ILE A 1 402 ? 2.933 -1.321 -21.405 1.00 15.42 402 ILE A N 1
ATOM 3165 C CA . ILE A 1 402 ? 2.517 -2.653 -21.778 1.00 16.10 402 ILE A CA 1
ATOM 3166 C C . ILE A 1 402 ? 1.981 -2.735 -23.204 1.00 15.91 402 ILE A C 1
ATOM 3167 O O . ILE A 1 402 ? 1.267 -1.839 -23.673 1.00 14.61 402 ILE A O 1
ATOM 3172 N N . VAL A 1 403 ? 2.389 -3.787 -23.907 1.00 18.31 403 VAL A N 1
ATOM 3173 C CA . VAL A 1 403 ? 1.858 -4.092 -25.237 1.00 13.56 403 VAL A CA 1
ATOM 3174 C C . VAL A 1 403 ? 1.540 -5.598 -25.165 1.00 19.07 403 VAL A C 1
ATOM 3175 O O . VAL A 1 403 ? 2.173 -6.347 -24.422 1.00 11.58 403 VAL A O 1
ATOM 3179 N N . VAL A 1 404 ? 0.518 -6.028 -25.885 1.00 13.30 404 VAL A N 1
ATOM 3180 C CA . VAL A 1 404 ? 0.121 -7.429 -25.848 1.00 18.59 404 VAL A CA 1
ATOM 3181 C C . VAL A 1 404 ? 0.035 -7.999 -27.260 1.00 22.28 404 VAL A C 1
ATOM 3182 O O . VAL A 1 404 ? -0.570 -7.395 -28.155 1.00 19.19 404 VAL A O 1
ATOM 3186 N N . ASP A 1 405 ? 0.657 -9.162 -27.442 1.00 21.32 405 ASP A N 1
ATOM 3187 C CA . ASP A 1 405 ? 0.686 -9.856 -28.724 1.00 21.57 405 ASP A CA 1
ATOM 3188 C C . ASP A 1 405 ? -0.088 -11.160 -28.656 1.00 28.57 405 ASP A C 1
ATOM 3189 O O . ASP A 1 405 ? 0.211 -12.028 -27.838 1.00 28.67 405 ASP A O 1
ATOM 3194 N N . ARG A 1 406 ? -1.087 -11.305 -29.514 1.00 34.03 406 ARG A N 1
ATOM 3195 C CA . ARG A 1 406 ? -1.863 -12.540 -29.535 1.00 42.35 406 ARG A CA 1
ATOM 3196 C C . ARG A 1 406 ? -1.169 -13.518 -30.489 1.00 42.39 406 ARG A C 1
ATOM 3197 O O . ARG A 1 406 ? -1.051 -13.250 -31.693 1.00 42.75 406 ARG A O 1
ATOM 3205 N N . THR A 1 407 ? -0.690 -14.640 -29.955 1.00 38.13 407 THR A N 1
ATOM 3206 C CA . THR A 1 407 ? -0.008 -15.624 -30.788 1.00 33.23 407 THR A CA 1
ATOM 3207 C C . THR A 1 407 ? -0.497 -17.052 -30.545 1.00 37.06 407 THR A C 1
ATOM 3208 O O . THR A 1 407 ? -1.027 -17.375 -29.479 1.00 35.12 407 THR A O 1
ATOM 3212 N N . GLN A 1 408 ? -0.311 -17.902 -31.550 1.00 36.39 408 GLN A N 1
ATOM 3213 C CA . GLN A 1 408 ? -0.750 -19.294 -31.479 1.00 40.93 408 GLN A CA 1
ATOM 3214 C C . GLN A 1 408 ? 0.384 -20.294 -31.290 1.00 31.10 408 GLN A C 1
ATOM 3215 O O . GLN A 1 408 ? 1.326 -20.332 -32.077 1.00 30.29 408 GLN A O 1
ATOM 3221 N N . ALA A 1 409 ? 0.286 -21.111 -30.250 1.00 30.24 409 ALA A N 1
ATOM 3222 C CA . ALA A 1 409 ? 1.307 -22.116 -30.007 1.00 34.85 409 ALA A CA 1
ATOM 3223 C C . ALA A 1 409 ? 1.193 -23.161 -31.116 1.00 40.05 409 ALA A C 1
ATOM 3224 O O . ALA A 1 409 ? 0.192 -23.206 -31.826 1.00 40.74 409 ALA A O 1
ATOM 3226 N N . LEU A 1 410 ? 2.222 -23.986 -31.269 1.00 46.77 410 LEU A N 1
ATOM 3227 C CA . LEU A 1 410 ? 2.233 -25.035 -32.290 1.00 47.74 410 LEU A CA 1
ATOM 3228 C C . LEU A 1 410 ? 0.906 -25.799 -32.343 1.00 48.04 410 LEU A C 1
ATOM 3229 O O . LEU A 1 410 ? 0.426 -26.146 -33.420 1.00 46.04 410 LEU A O 1
ATOM 3234 N N . ASP A 1 411 ? 0.318 -26.044 -31.175 1.00 49.56 411 ASP A N 1
ATOM 3235 C CA . ASP A 1 411 ? -0.941 -26.781 -31.069 1.00 49.86 411 ASP A CA 1
ATOM 3236 C C . ASP A 1 411 ? -2.208 -25.960 -31.306 1.00 51.43 411 ASP A C 1
ATOM 3237 O O . ASP A 1 411 ? -3.311 -26.429 -31.016 1.00 54.96 411 ASP A O 1
ATOM 3242 N N . GLY A 1 412 ? -2.058 -24.739 -31.809 1.00 53.16 412 GLY A N 1
ATOM 3243 C CA . GLY A 1 412 ? -3.221 -23.906 -32.074 1.00 50.22 412 GLY A CA 1
ATOM 3244 C C . GLY A 1 412 ? -3.719 -23.063 -30.912 1.00 51.19 412 GLY A C 1
ATOM 3245 O O . GLY A 1 412 ? -4.500 -22.131 -31.113 1.00 50.06 412 GLY A O 1
ATOM 3246 N N . THR A 1 413 ? -3.291 -23.382 -29.695 1.00 50.88 413 THR A N 1
ATOM 3247 C CA . THR A 1 413 ? -3.722 -22.612 -28.533 1.00 51.64 413 THR A CA 1
ATOM 3248 C C . THR A 1 413 ? -3.279 -21.174 -28.722 1.00 52.56 413 THR A C 1
ATOM 3249 O O . THR A 1 413 ? -2.138 -20.914 -29.110 1.00 49.10 413 THR A O 1
ATOM 3253 N N . VAL A 1 414 ? -4.188 -20.242 -28.457 1.00 52.72 414 VAL A N 1
ATOM 3254 C CA . VAL A 1 414 ? -3.887 -18.824 -28.604 1.00 49.66 414 VAL A CA 1
ATOM 3255 C C . VAL A 1 414 ? -3.455 -18.227 -27.271 1.00 42.38 414 VAL A C 1
ATOM 3256 O O . VAL A 1 414 ? -4.086 -18.465 -26.245 1.00 45.73 414 VAL A O 1
ATOM 3260 N N . TYR A 1 415 ? -2.373 -17.459 -27.289 1.00 37.50 415 TYR A N 1
ATOM 3261 C CA . TYR A 1 415 ? -1.869 -16.847 -26.069 1.00 38.78 415 TYR A CA 1
ATOM 3262 C C . TYR A 1 415 ? -1.756 -15.343 -26.202 1.00 39.19 415 TYR A C 1
ATOM 3263 O O . TYR A 1 415 ? -1.359 -14.828 -27.250 1.00 36.02 415 TYR A O 1
ATOM 3272 N N . ASP A 1 416 ? -2.104 -14.647 -25.124 1.00 37.85 416 ASP A N 1
ATOM 3273 C CA . ASP A 1 416 ? -2.003 -13.195 -25.077 1.00 39.80 416 ASP A CA 1
ATOM 3274 C C . ASP A 1 416 ? -0.708 -12.905 -24.320 1.00 30.59 416 ASP A C 1
ATOM 3275 O O . ASP A 1 416 ? -0.695 -12.775 -23.096 1.00 33.29 416 ASP A O 1
ATOM 3280 N N . VAL A 1 417 ? 0.389 -12.834 -25.058 1.00 24.91 417 VAL A N 1
ATOM 3281 C CA . VAL A 1 417 ? 1.681 -12.582 -24.451 1.00 23.19 417 VAL A CA 1
ATOM 3282 C C . VAL A 1 417 ? 1.802 -11.118 -24.079 1.00 22.00 417 VAL A C 1
ATOM 3283 O O . VAL A 1 417 ? 1.682 -10.250 -24.932 1.00 26.45 417 VAL A O 1
ATOM 3287 N N . MET A 1 418 ? 2.034 -10.858 -22.795 1.00 22.89 418 MET A N 1
ATOM 3288 C CA . MET A 1 418 ? 2.181 -9.501 -22.284 1.00 18.06 418 MET A CA 1
ATOM 3289 C C . MET A 1 418 ? 3.651 -9.076 -22.242 1.00 20.99 418 MET A C 1
ATOM 3290 O O . MET A 1 418 ? 4.487 -9.772 -21.681 1.00 18.81 418 MET A O 1
ATOM 3295 N N . PHE A 1 419 ? 3.968 -7.940 -22.850 1.00 17.55 419 PHE A N 1
ATOM 3296 C CA . PHE A 1 419 ? 5.328 -7.406 -22.814 1.00 14.76 419 PHE A CA 1
ATOM 3297 C C . PHE A 1 419 ? 5.205 -6.144 -21.965 1.00 17.12 419 PHE A C 1
ATOM 3298 O O . PHE A 1 419 ? 4.512 -5.202 -22.340 1.00 11.85 419 PHE A O 1
ATOM 3306 N N . VAL A 1 420 ? 5.847 -6.135 -20.807 1.00 15.87 420 VAL A N 1
ATOM 3307 C CA . VAL A 1 420 ? 5.761 -4.987 -19.923 1.00 12.97 420 VAL A CA 1
ATOM 3308 C C . VAL A 1 420 ? 7.150 -4.488 -19.565 1.00 18.50 420 VAL A C 1
ATOM 3309 O O . VAL A 1 420 ? 7.996 -5.269 -19.142 1.00 18.37 420 VAL A O 1
ATOM 3313 N N . SER A 1 421 ? 7.391 -3.191 -19.735 1.00 11.08 421 SER A N 1
ATOM 3314 C CA . SER A 1 421 ? 8.699 -2.635 -19.423 1.00 12.71 421 SER A CA 1
ATOM 3315 C C . SER A 1 421 ? 8.776 -2.123 -17.988 1.00 15.19 421 SER A C 1
ATOM 3316 O O . SER A 1 421 ? 7.761 -2.017 -17.309 1.00 16.77 421 SER A O 1
ATOM 3319 N N . THR A 1 422 ? 9.989 -1.809 -17.531 1.00 15.39 422 THR A N 1
ATOM 3320 C CA . THR A 1 422 ? 10.192 -1.306 -16.176 1.00 16.26 422 THR A CA 1
ATOM 3321 C C . THR A 1 422 ? 10.881 0.054 -16.130 1.00 18.33 422 THR A C 1
ATOM 3322 O O . THR A 1 422 ? 11.486 0.513 -17.116 1.00 19.99 422 THR A O 1
ATOM 3326 N N . ASP A 1 423 ? 10.807 0.683 -14.959 1.00 15.13 423 ASP A N 1
ATOM 3327 C CA . ASP A 1 423 ? 11.443 1.976 -14.757 1.00 20.88 423 ASP A CA 1
ATOM 3328 C C . ASP A 1 423 ? 12.969 1.839 -14.632 1.00 22.94 423 ASP A C 1
ATOM 3329 O O . ASP A 1 423 ? 13.668 2.800 -14.314 1.00 19.14 423 ASP A O 1
ATOM 3334 N N . ARG A 1 424 ? 13.485 0.639 -14.885 1.00 16.44 424 ARG A N 1
ATOM 3335 C CA . ARG A 1 424 ? 14.923 0.419 -14.831 1.00 22.45 424 ARG A CA 1
ATOM 3336 C C . ARG A 1 424 ? 15.437 -0.032 -16.197 1.00 26.58 424 ARG A C 1
ATOM 3337 O O . ARG A 1 424 ? 16.553 -0.544 -16.316 1.00 27.09 424 ARG A O 1
ATOM 3345 N N . GLY A 1 425 ? 14.605 0.154 -17.225 1.00 21.75 425 GLY A N 1
ATOM 3346 C CA . GLY A 1 425 ? 14.994 -0.197 -18.582 1.00 15.10 425 GLY A CA 1
ATOM 3347 C C . GLY A 1 425 ? 14.910 -1.648 -19.028 1.00 16.08 425 GLY A C 1
ATOM 3348 O O . GLY A 1 425 ? 15.519 -2.014 -20.030 1.00 16.29 425 GLY A O 1
ATOM 3349 N N . ALA A 1 426 ? 14.154 -2.475 -18.315 1.00 14.03 426 ALA A N 1
ATOM 3350 C CA . ALA A 1 426 ? 14.045 -3.878 -18.693 1.00 15.45 426 ALA A CA 1
ATOM 3351 C C . ALA A 1 426 ? 12.692 -4.162 -19.324 1.00 21.24 426 ALA A C 1
ATOM 3352 O O . ALA A 1 426 ? 11.806 -3.309 -19.316 1.00 20.23 426 ALA A O 1
ATOM 3354 N N . LEU A 1 427 ? 12.545 -5.371 -19.864 1.00 19.92 427 LEU A N 1
ATOM 3355 C CA . LEU A 1 427 ? 11.311 -5.805 -20.506 1.00 9.28 427 LEU A CA 1
ATOM 3356 C C . LEU A 1 427 ? 11.032 -7.228 -20.068 1.00 18.49 427 LEU A C 1
ATOM 3357 O O . LEU A 1 427 ? 11.891 -8.084 -20.208 1.00 18.91 427 LEU A O 1
ATOM 3362 N N . HIS A 1 428 ? 9.835 -7.470 -19.539 1.00 17.28 428 HIS A N 1
ATOM 3363 C CA . HIS A 1 428 ? 9.412 -8.801 -19.094 1.00 14.38 428 HIS A CA 1
ATOM 3364 C C . HIS A 1 428 ? 8.406 -9.358 -20.092 1.00 18.72 428 HIS A C 1
ATOM 3365 O O . HIS A 1 428 ? 7.562 -8.623 -20.603 1.00 18.77 428 HIS A O 1
ATOM 3372 N N . LYS A 1 429 ? 8.493 -10.653 -20.375 1.00 16.26 429 LYS A N 1
ATOM 3373 C CA . LYS A 1 429 ? 7.555 -11.274 -21.296 1.00 15.09 429 LYS A CA 1
ATOM 3374 C C . LYS A 1 429 ? 6.818 -12.297 -20.466 1.00 20.68 429 LYS A C 1
ATOM 3375 O O . LYS A 1 429 ? 7.429 -13.180 -19.872 1.00 21.87 429 LYS A O 1
ATOM 3381 N N . ALA A 1 430 ? 5.500 -12.168 -20.420 1.00 17.82 430 ALA A N 1
ATOM 3382 C CA . ALA A 1 430 ? 4.694 -13.036 -19.598 1.00 19.57 430 ALA A CA 1
ATOM 3383 C C . ALA A 1 430 ? 3.438 -13.518 -20.297 1.00 28.20 430 ALA A C 1
ATOM 3384 O O . ALA A 1 430 ? 2.921 -12.869 -21.208 1.00 29.60 430 ALA A O 1
ATOM 3386 N N . ILE A 1 431 ? 2.964 -14.674 -19.854 1.00 30.15 431 ILE A N 1
ATOM 3387 C CA . ILE A 1 431 ? 1.748 -15.274 -20.367 1.00 29.93 431 ILE A CA 1
ATOM 3388 C C . ILE A 1 431 ? 1.068 -15.879 -19.156 1.00 25.28 431 ILE A C 1
ATOM 3389 O O . ILE A 1 431 ? 1.727 -16.333 -18.224 1.00 30.38 431 ILE A O 1
ATOM 3394 N N . SER A 1 432 ? -0.252 -15.857 -19.149 1.00 27.09 432 SER A N 1
ATOM 3395 C CA . SER A 1 432 ? -0.972 -16.452 -18.042 1.00 42.98 432 SER A CA 1
ATOM 3396 C C . SER A 1 432 ? -1.061 -17.925 -18.411 1.00 46.33 432 SER A C 1
ATOM 3397 O O . SER A 1 432 ? -1.534 -18.266 -19.498 1.00 47.86 432 SER A O 1
ATOM 3400 N N . LEU A 1 433 ? -0.581 -18.794 -17.530 1.00 51.92 433 LEU A N 1
ATOM 3401 C CA . LEU A 1 433 ? -0.611 -20.227 -17.797 1.00 52.48 433 LEU A CA 1
ATOM 3402 C C . LEU A 1 433 ? -1.584 -20.907 -16.852 1.00 60.25 433 LEU A C 1
ATOM 3403 O O . LEU A 1 433 ? -1.179 -21.727 -16.028 1.00 64.08 433 LEU A O 1
ATOM 3408 N N . GLU A 1 434 ? -2.861 -20.548 -16.982 1.00 68.00 434 GLU A N 1
ATOM 3409 C CA . GLU A 1 434 ? -3.946 -21.092 -16.161 1.00 76.01 434 GLU A CA 1
ATOM 3410 C C . GLU A 1 434 ? -3.436 -21.894 -14.976 1.00 78.40 434 GLU A C 1
ATOM 3411 O O . GLU A 1 434 ? -2.984 -23.029 -15.139 1.00 78.17 434 GLU A O 1
ATOM 3417 N N . HIS A 1 435 ? -3.533 -21.286 -13.795 1.00 79.53 435 HIS A N 1
ATOM 3418 C CA . HIS A 1 435 ? -3.081 -21.842 -12.517 1.00 81.76 435 HIS A CA 1
ATOM 3419 C C . HIS A 1 435 ? -2.039 -20.872 -11.984 1.00 80.46 435 HIS A C 1
ATOM 3420 O O . HIS A 1 435 ? -1.713 -20.884 -10.796 1.00 86.22 435 HIS A O 1
ATOM 3427 N N . ALA A 1 436 ? -1.519 -20.035 -12.882 1.00 69.58 436 ALA A N 1
ATOM 3428 C CA . ALA A 1 436 ? -0.508 -19.047 -12.524 1.00 55.29 436 ALA A CA 1
ATOM 3429 C C . ALA A 1 436 ? -0.031 -18.259 -13.735 1.00 50.24 436 ALA A C 1
ATOM 3430 O O . ALA A 1 436 ? -0.441 -18.517 -14.873 1.00 45.70 436 ALA A O 1
ATOM 3432 N N . VAL A 1 437 ? 0.838 -17.291 -13.467 1.00 40.43 437 VAL A N 1
ATOM 3433 C CA . VAL A 1 437 ? 1.406 -16.456 -14.503 1.00 35.42 437 VAL A CA 1
ATOM 3434 C C . VAL A 1 437 ? 2.811 -16.959 -14.720 1.00 29.28 437 VAL A C 1
ATOM 3435 O O . VAL A 1 437 ? 3.542 -17.193 -13.769 1.00 35.51 437 VAL A O 1
ATOM 3439 N N . HIS A 1 438 ? 3.190 -17.120 -15.976 1.00 26.44 438 HIS A N 1
ATOM 3440 C CA . HIS A 1 438 ? 4.526 -17.569 -16.285 1.00 25.42 438 HIS A CA 1
ATOM 3441 C C . HIS A 1 438 ? 5.307 -16.408 -16.907 1.00 24.58 438 HIS A C 1
ATOM 3442 O O . HIS A 1 438 ? 4.945 -15.929 -17.983 1.00 28.23 438 HIS A O 1
ATOM 3449 N N . ILE A 1 439 ? 6.348 -15.932 -16.225 1.00 20.25 439 ILE A N 1
ATOM 3450 C CA . ILE A 1 439 ? 7.165 -14.866 -16.785 1.00 22.15 439 ILE A CA 1
ATOM 3451 C C . ILE A 1 439 ? 8.325 -15.553 -17.494 1.00 26.01 439 ILE A C 1
ATOM 3452 O O . ILE A 1 439 ? 9.325 -15.946 -16.883 1.00 22.67 439 ILE A O 1
ATOM 3457 N N . ILE A 1 440 ? 8.170 -15.697 -18.800 1.00 21.59 440 ILE A N 1
ATOM 3458 C CA . ILE A 1 440 ? 9.154 -16.373 -19.612 1.00 23.13 440 ILE A CA 1
ATOM 3459 C C . ILE A 1 440 ? 10.557 -15.850 -19.430 1.00 27.80 440 ILE A C 1
ATOM 3460 O O . ILE A 1 440 ? 11.485 -16.614 -19.170 1.00 27.38 440 ILE A O 1
ATOM 3465 N N . GLU A 1 441 ? 10.729 -14.546 -19.560 1.00 20.79 441 GLU A N 1
ATOM 3466 C CA . GLU A 1 441 ? 12.065 -14.001 -19.437 1.00 23.11 441 GLU A CA 1
ATOM 3467 C C . GLU A 1 441 ? 12.022 -12.507 -19.231 1.00 22.80 441 GLU A C 1
ATOM 3468 O O . GLU A 1 441 ? 10.960 -11.891 -19.300 1.00 20.54 441 GLU A O 1
ATOM 3474 N N . GLU A 1 442 ? 13.197 -11.946 -18.974 1.00 23.26 442 GLU A N 1
ATOM 3475 C CA . GLU A 1 442 ? 13.379 -10.516 -18.806 1.00 26.05 442 GLU A CA 1
ATOM 3476 C C . GLU A 1 442 ? 14.677 -10.179 -19.518 1.00 25.77 442 GLU A C 1
ATOM 3477 O O . GLU A 1 442 ? 15.652 -10.930 -19.452 1.00 20.90 442 GLU A O 1
ATOM 3483 N N . THR A 1 443 ? 14.664 -9.050 -20.213 1.00 24.73 443 THR A N 1
ATOM 3484 C CA . THR A 1 443 ? 15.801 -8.579 -20.982 1.00 23.92 443 THR A CA 1
ATOM 3485 C C . THR A 1 443 ? 16.099 -7.136 -20.639 1.00 21.97 443 THR A C 1
ATOM 3486 O O . THR A 1 443 ? 15.192 -6.318 -20.576 1.00 18.13 443 THR A O 1
ATOM 3490 N N . GLN A 1 444 ? 17.373 -6.827 -20.441 1.00 17.61 444 GLN A N 1
ATOM 3491 C CA . GLN A 1 444 ? 17.794 -5.469 -20.129 1.00 14.56 444 GLN A CA 1
ATOM 3492 C C . GLN A 1 444 ? 17.927 -4.716 -21.436 1.00 20.33 444 GLN A C 1
ATOM 3493 O O . GLN A 1 444 ? 18.939 -4.829 -22.122 1.00 24.89 444 GLN A O 1
ATOM 3499 N N . LEU A 1 445 ? 16.907 -3.939 -21.776 1.00 20.73 445 LEU A N 1
ATOM 3500 C CA . LEU A 1 445 ? 16.913 -3.183 -23.016 1.00 17.21 445 LEU A CA 1
ATOM 3501 C C . LEU A 1 445 ? 17.882 -2.015 -22.967 1.00 20.35 445 LEU A C 1
ATOM 3502 O O . LEU A 1 445 ? 18.653 -1.806 -23.899 1.00 24.93 445 LEU A O 1
ATOM 3507 N N . PHE A 1 446 ? 17.840 -1.243 -21.888 1.00 20.01 446 PHE A N 1
ATOM 3508 C CA . PHE A 1 446 ? 18.738 -0.106 -21.758 1.00 28.49 446 PHE A CA 1
ATOM 3509 C C . PHE A 1 446 ? 19.796 -0.370 -20.696 1.00 27.45 446 PHE A C 1
ATOM 3510 O O . PHE A 1 446 ? 19.481 -0.550 -19.520 1.00 25.53 446 PHE A O 1
ATOM 3518 N N . GLN A 1 447 ? 21.054 -0.419 -21.131 1.00 33.86 447 GLN A N 1
ATOM 3519 C CA . GLN A 1 447 ? 22.176 -0.669 -20.234 1.00 36.39 447 GLN A CA 1
ATOM 3520 C C . GLN A 1 447 ? 22.398 0.461 -19.224 1.00 34.27 447 GLN A C 1
ATOM 3521 O O . GLN A 1 447 ? 23.055 0.264 -18.201 1.00 35.55 447 GLN A O 1
ATOM 3527 N N . ASP A 1 448 ? 21.865 1.647 -19.504 1.00 35.38 448 ASP A N 1
ATOM 3528 C CA . ASP A 1 448 ? 22.016 2.756 -18.566 1.00 32.93 448 ASP A CA 1
ATOM 3529 C C . ASP A 1 448 ? 20.896 2.720 -17.529 1.00 29.86 448 ASP A C 1
ATOM 3530 O O . ASP A 1 448 ? 20.825 3.564 -16.645 1.00 36.79 448 ASP A O 1
ATOM 3535 N N . PHE A 1 449 ? 20.021 1.726 -17.642 1.00 30.91 449 PHE A N 1
ATOM 3536 C CA . PHE A 1 449 ? 18.906 1.569 -16.711 1.00 27.95 449 PHE A CA 1
ATOM 3537 C C . PHE A 1 449 ? 17.886 2.689 -16.785 1.00 24.98 449 PHE A C 1
ATOM 3538 O O . PHE A 1 449 ? 17.233 2.992 -15.796 1.00 28.17 449 PHE A O 1
ATOM 3546 N N . GLU A 1 450 ? 17.757 3.305 -17.951 1.00 24.13 450 GLU A N 1
ATOM 3547 C CA . GLU A 1 450 ? 16.788 4.376 -18.138 1.00 29.04 450 GLU A CA 1
ATOM 3548 C C . GLU A 1 450 ? 15.386 3.771 -18.123 1.00 26.20 450 GLU A C 1
ATOM 3549 O O . GLU A 1 450 ? 15.164 2.682 -18.650 1.00 27.71 450 GLU A O 1
ATOM 3555 N N . PRO A 1 451 ? 14.432 4.439 -17.468 1.00 21.38 451 PRO A N 1
ATOM 3556 C CA . PRO A 1 451 ? 13.077 3.871 -17.472 1.00 22.41 451 PRO A CA 1
ATOM 3557 C C . PRO A 1 451 ? 12.534 3.827 -18.909 1.00 24.72 451 PRO A C 1
ATOM 3558 O O . PRO A 1 451 ? 12.816 4.716 -19.727 1.00 20.84 451 PRO A O 1
ATOM 3562 N N . VAL A 1 452 ? 11.762 2.798 -19.227 1.00 17.69 452 VAL A N 1
ATOM 3563 C CA . VAL A 1 452 ? 11.196 2.705 -20.566 1.00 14.04 452 VAL A CA 1
ATOM 3564 C C . VAL A 1 452 ? 9.973 3.601 -20.546 1.00 19.51 452 VAL A C 1
ATOM 3565 O O . VAL A 1 452 ? 9.101 3.442 -19.684 1.00 17.11 452 VAL A O 1
ATOM 3569 N N . GLN A 1 453 ? 9.901 4.543 -21.486 1.00 16.40 453 GLN A N 1
ATOM 3570 C CA . GLN A 1 453 ? 8.784 5.491 -21.529 1.00 18.16 453 GLN A CA 1
ATOM 3571 C C . GLN A 1 453 ? 7.710 5.171 -22.543 1.00 20.36 453 GLN A C 1
ATOM 3572 O O . GLN A 1 453 ? 6.578 5.620 -22.401 1.00 22.11 453 GLN A O 1
ATOM 3578 N N . THR A 1 454 ? 8.055 4.423 -23.582 1.00 18.00 454 THR A N 1
ATOM 3579 C CA . THR A 1 454 ? 7.062 4.094 -24.595 1.00 17.99 454 THR A CA 1
ATOM 3580 C C . THR A 1 454 ? 7.380 2.757 -25.247 1.00 16.85 454 THR A C 1
ATOM 3581 O O . THR A 1 454 ? 8.547 2.399 -25.418 1.00 20.38 454 THR A O 1
ATOM 3585 N N . LEU A 1 455 ? 6.336 2.013 -25.592 1.00 15.61 455 LEU A N 1
ATOM 3586 C CA . LEU A 1 455 ? 6.497 0.700 -26.206 1.00 14.99 455 LEU A CA 1
ATOM 3587 C C . LEU A 1 455 ? 5.623 0.582 -27.461 1.00 18.46 455 LEU A C 1
ATOM 3588 O O . LEU A 1 455 ? 4.534 1.147 -27.518 1.00 18.11 455 LEU A O 1
ATOM 3593 N N . LEU A 1 456 ? 6.104 -0.140 -28.471 1.00 14.87 456 LEU A N 1
ATOM 3594 C CA . LEU A 1 456 ? 5.335 -0.320 -29.703 1.00 19.23 456 LEU A CA 1
ATOM 3595 C C . LEU A 1 456 ? 5.681 -1.632 -30.407 1.00 19.97 456 LEU A C 1
ATOM 3596 O O . LEU A 1 456 ? 6.842 -1.928 -30.666 1.00 25.13 456 LEU A O 1
ATOM 3601 N N . LEU A 1 457 ? 4.656 -2.410 -30.710 1.00 19.60 457 LEU A N 1
ATOM 3602 C CA . LEU A 1 457 ? 4.812 -3.689 -31.396 1.00 22.83 457 LEU A CA 1
ATOM 3603 C C . LEU A 1 457 ? 4.923 -3.446 -32.906 1.00 25.60 457 LEU A C 1
ATOM 3604 O O . LEU A 1 457 ? 4.236 -2.583 -33.453 1.00 28.72 457 LEU A O 1
ATOM 3609 N N . SER A 1 458 ? 5.781 -4.202 -33.584 1.00 29.21 458 SER A N 1
ATOM 3610 C CA . SER A 1 458 ? 5.918 -4.050 -35.027 1.00 25.23 458 SER A CA 1
ATOM 3611 C C . SER A 1 458 ? 4.678 -4.678 -35.644 1.00 29.96 458 SER A C 1
ATOM 3612 O O . SER A 1 458 ? 4.068 -5.565 -35.050 1.00 27.63 458 SER A O 1
ATOM 3615 N N . SER A 1 459 ? 4.299 -4.222 -36.832 1.00 31.71 459 SER A N 1
ATOM 3616 C CA . SER A 1 459 ? 3.102 -4.752 -37.474 1.00 37.65 459 SER A CA 1
ATOM 3617 C C . SER A 1 459 ? 3.347 -5.371 -38.840 1.00 35.77 459 SER A C 1
ATOM 3618 O O . SER A 1 459 ? 2.524 -6.136 -39.330 1.00 35.10 459 SER A O 1
ATOM 3621 N N . LYS A 1 460 ? 4.472 -5.034 -39.461 1.00 39.06 460 LYS A N 1
ATOM 3622 C CA . LYS A 1 460 ? 4.779 -5.577 -40.774 1.00 37.02 460 LYS A CA 1
ATOM 3623 C C . LYS A 1 460 ? 4.638 -7.091 -40.809 1.00 42.86 460 LYS A C 1
ATOM 3624 O O . LYS A 1 460 ? 4.895 -7.778 -39.815 1.00 34.00 460 LYS A O 1
ATOM 3630 N N . LYS A 1 461 ? 4.206 -7.601 -41.959 1.00 44.84 461 LYS A N 1
ATOM 3631 C CA . LYS A 1 461 ? 4.087 -9.035 -42.162 1.00 44.57 461 LYS A CA 1
ATOM 3632 C C . LYS A 1 461 ? 5.524 -9.542 -42.050 1.00 44.71 461 LYS A C 1
ATOM 3633 O O . LYS A 1 461 ? 6.446 -8.910 -42.578 1.00 44.40 461 LYS A O 1
ATOM 3639 N N . GLY A 1 462 ? 5.728 -10.657 -41.353 1.00 40.46 462 GLY A N 1
ATOM 3640 C CA . GLY A 1 462 ? 7.071 -11.197 -41.232 1.00 36.70 462 GLY A CA 1
ATOM 3641 C C . GLY A 1 462 ? 7.573 -11.306 -39.809 1.00 42.95 462 GLY A C 1
ATOM 3642 O O . GLY A 1 462 ? 6.833 -11.717 -38.916 1.00 44.93 462 GLY A O 1
ATOM 3643 N N . ASN A 1 463 ? 8.839 -10.945 -39.601 1.00 45.69 463 ASN A N 1
ATOM 3644 C CA . ASN A 1 463 ? 9.450 -10.994 -38.275 1.00 41.62 463 ASN A CA 1
ATOM 3645 C C . ASN A 1 463 ? 8.860 -9.904 -37.388 1.00 41.62 463 ASN A C 1
ATOM 3646 O O . ASN A 1 463 ? 8.716 -8.753 -37.806 1.00 32.47 463 ASN A O 1
ATOM 3651 N N . ARG A 1 464 ? 8.520 -10.274 -36.158 1.00 36.98 464 ARG A N 1
ATOM 3652 C CA . ARG A 1 464 ? 7.936 -9.331 -35.216 1.00 34.18 464 ARG A CA 1
ATOM 3653 C C . ARG A 1 464 ? 8.961 -8.764 -34.233 1.00 28.77 464 ARG A C 1
ATOM 3654 O O . ARG A 1 464 ? 9.872 -9.459 -33.787 1.00 29.44 464 ARG A O 1
ATOM 3662 N N . PHE A 1 465 ? 8.792 -7.490 -33.902 1.00 25.23 465 PHE A N 1
ATOM 3663 C CA . PHE A 1 465 ? 9.675 -6.791 -32.973 1.00 27.31 465 PHE A CA 1
ATOM 3664 C C . PHE A 1 465 ? 8.872 -5.887 -32.039 1.00 24.17 465 PHE A C 1
ATOM 3665 O O . PHE A 1 465 ? 7.694 -5.616 -32.275 1.00 20.98 465 PHE A O 1
ATOM 3673 N N . VAL A 1 466 ? 9.535 -5.424 -30.984 1.00 16.13 466 VAL A N 1
ATOM 3674 C CA . VAL A 1 466 ? 8.961 -4.488 -30.032 1.00 14.66 466 VAL A CA 1
ATOM 3675 C C . VAL A 1 466 ? 9.962 -3.356 -30.033 1.00 13.55 466 VAL A C 1
ATOM 3676 O O . VAL A 1 466 ? 11.163 -3.597 -30.037 1.00 20.96 466 VAL A O 1
ATOM 3680 N N . TYR A 1 467 ? 9.476 -2.128 -30.048 1.00 13.14 467 TYR A N 1
ATOM 3681 C CA . TYR A 1 467 ? 10.354 -0.973 -30.012 1.00 11.09 467 TYR A CA 1
ATOM 3682 C C . TYR A 1 467 ? 10.120 -0.336 -28.645 1.00 13.82 467 TYR A C 1
ATOM 3683 O O . TYR A 1 467 ? 8.982 -0.227 -28.198 1.00 16.63 467 TYR A O 1
ATOM 3692 N N . ALA A 1 468 ? 11.193 0.060 -27.973 1.00 10.48 468 ALA A N 1
ATOM 3693 C CA . ALA A 1 468 ? 11.092 0.663 -26.647 1.00 17.86 468 ALA A CA 1
ATOM 3694 C C . ALA A 1 468 ? 11.837 1.980 -26.669 1.00 17.03 468 ALA A C 1
ATOM 3695 O O . ALA A 1 468 ? 12.983 2.031 -27.095 1.00 24.51 468 ALA A O 1
ATOM 3697 N N . GLY A 1 469 ? 11.193 3.042 -26.205 1.00 18.74 469 GLY A N 1
ATOM 3698 C CA . GLY A 1 469 ? 11.850 4.334 -26.205 1.00 10.27 469 GLY A CA 1
ATOM 3699 C C . GLY A 1 469 ? 12.125 4.857 -24.810 1.00 16.24 469 GLY A C 1
ATOM 3700 O O . GLY A 1 469 ? 11.325 4.672 -23.889 1.00 16.98 469 GLY A O 1
ATOM 3701 N N . SER A 1 470 ? 13.271 5.511 -24.653 1.00 16.34 470 SER A N 1
ATOM 3702 C CA . SER A 1 470 ? 13.635 6.092 -23.372 1.00 17.37 470 SER A CA 1
ATOM 3703 C C . SER A 1 470 ? 14.340 7.436 -23.588 1.00 16.71 470 SER A C 1
ATOM 3704 O O . SER A 1 470 ? 14.397 7.947 -24.707 1.00 15.06 470 SER A O 1
ATOM 3707 N N . ASN A 1 471 ? 14.854 8.013 -22.512 1.00 15.93 471 ASN A N 1
ATOM 3708 C CA . ASN A 1 471 ? 15.542 9.294 -22.588 1.00 20.03 471 ASN A CA 1
ATOM 3709 C C . ASN A 1 471 ? 16.814 9.194 -23.425 1.00 18.71 471 ASN A C 1
ATOM 3710 O O . ASN A 1 471 ? 17.185 10.148 -24.109 1.00 19.49 471 ASN A O 1
ATOM 3715 N N . SER A 1 472 ? 17.462 8.028 -23.380 1.00 19.10 472 SER A N 1
ATOM 3716 C CA . SER A 1 472 ? 18.720 7.794 -24.099 1.00 16.56 472 SER A CA 1
ATOM 3717 C C . SER A 1 472 ? 18.644 7.178 -25.494 1.00 16.01 472 SER A C 1
ATOM 3718 O O . SER A 1 472 ? 19.657 7.089 -26.177 1.00 23.87 472 SER A O 1
ATOM 3721 N N . GLY A 1 473 ? 17.466 6.750 -25.927 1.00 12.98 473 GLY A N 1
ATOM 3722 C CA . GLY A 1 473 ? 17.373 6.189 -27.261 1.00 14.86 473 GLY A CA 1
ATOM 3723 C C . GLY A 1 473 ? 16.217 5.237 -27.450 1.00 16.99 473 GLY A C 1
ATOM 3724 O O . GLY A 1 473 ? 15.316 5.157 -26.616 1.00 24.25 473 GLY A O 1
ATOM 3725 N N . VAL A 1 474 ? 16.243 4.517 -28.565 1.00 14.90 474 VAL A N 1
ATOM 3726 C CA . VAL A 1 474 ? 15.203 3.541 -28.873 1.00 12.57 474 VAL A CA 1
ATOM 3727 C C . VAL A 1 474 ? 15.865 2.196 -29.040 1.00 14.17 474 VAL A C 1
ATOM 3728 O O . VAL A 1 474 ? 16.994 2.109 -29.516 1.00 15.75 474 VAL A O 1
ATOM 3732 N N . VAL A 1 475 ? 15.172 1.147 -28.622 1.00 15.14 475 VAL A N 1
ATOM 3733 C CA . VAL A 1 475 ? 15.702 -0.190 -28.738 1.00 15.83 475 VAL A CA 1
ATOM 3734 C C . VAL A 1 475 ? 14.693 -1.075 -29.443 1.00 21.76 475 VAL A C 1
ATOM 3735 O O . VAL A 1 475 ? 13.499 -1.009 -29.175 1.00 17.93 475 VAL A O 1
ATOM 3739 N N . GLN A 1 476 ? 15.186 -1.895 -30.363 1.00 24.24 476 GLN A N 1
ATOM 3740 C CA . GLN A 1 476 ? 14.337 -2.812 -31.105 1.00 17.70 476 GLN A CA 1
ATOM 3741 C C . GLN A 1 476 ? 14.693 -4.221 -30.673 1.00 21.89 476 GLN A C 1
ATOM 3742 O O . GLN A 1 476 ? 15.862 -4.602 -30.691 1.00 25.05 476 GLN A O 1
ATOM 3748 N N . ALA A 1 477 ? 13.688 -4.987 -30.275 1.00 19.72 477 ALA A N 1
ATOM 3749 C CA . ALA A 1 477 ? 13.912 -6.348 -29.837 1.00 18.39 477 ALA A CA 1
ATOM 3750 C C . ALA A 1 477 ? 12.930 -7.293 -30.498 1.00 24.31 477 ALA A C 1
ATOM 3751 O O . ALA A 1 477 ? 11.788 -6.931 -30.776 1.00 23.44 477 ALA A O 1
ATOM 3753 N N . PRO A 1 478 ? 13.367 -8.527 -30.761 1.00 24.29 478 PRO A N 1
ATOM 3754 C CA . PRO A 1 478 ? 12.486 -9.512 -31.387 1.00 20.78 478 PRO A CA 1
ATOM 3755 C C . PRO A 1 478 ? 11.547 -9.976 -30.289 1.00 19.75 478 PRO A C 1
ATOM 3756 O O . PRO A 1 478 ? 11.832 -9.762 -29.118 1.00 24.79 478 PRO A O 1
ATOM 3760 N N . LEU A 1 479 ? 10.425 -10.583 -30.645 1.00 19.90 479 LEU A N 1
ATOM 3761 C CA . LEU A 1 479 ? 9.494 -11.042 -29.626 1.00 17.09 479 LEU A CA 1
ATOM 3762 C C . LEU A 1 479 ? 10.039 -12.243 -28.842 1.00 22.29 479 LEU A C 1
ATOM 3763 O O . LEU A 1 479 ? 9.542 -12.553 -27.761 1.00 21.97 479 LEU A O 1
ATOM 3768 N N . ALA A 1 480 ? 11.065 -12.908 -29.372 1.00 21.23 480 ALA A N 1
ATOM 3769 C CA . ALA A 1 480 ? 11.656 -14.070 -28.694 1.00 27.95 480 ALA A CA 1
ATOM 3770 C C . ALA A 1 480 ? 13.109 -14.288 -29.105 1.00 25.44 480 ALA A C 1
ATOM 3771 O O . ALA A 1 480 ? 13.549 -13.764 -30.121 1.00 33.23 480 ALA A O 1
ATOM 3773 N N . PHE A 1 481 ? 13.850 -15.051 -28.300 1.00 32.33 481 PHE A N 1
ATOM 3774 C CA . PHE A 1 481 ? 15.262 -15.368 -28.575 1.00 36.41 481 PHE A CA 1
ATOM 3775 C C . PHE A 1 481 ? 15.397 -16.892 -28.637 1.00 39.16 481 PHE A C 1
ATOM 3776 O O . PHE A 1 481 ? 16.290 -17.478 -28.016 1.00 36.69 481 PHE A O 1
ATOM 3784 N N . CYS A 1 482 ? 14.496 -17.521 -29.384 1.00 34.90 482 CYS A N 1
ATOM 3785 C CA . CYS A 1 482 ? 14.466 -18.968 -29.518 1.00 38.01 482 CYS A CA 1
ATOM 3786 C C . CYS A 1 482 ? 15.835 -19.574 -29.763 1.00 37.74 482 CYS A C 1
ATOM 3787 O O . CYS A 1 482 ? 16.186 -20.595 -29.171 1.00 35.99 482 CYS A O 1
ATOM 3790 N N . GLY A 1 483 ? 16.609 -18.939 -30.633 1.00 37.16 483 GLY A N 1
ATOM 3791 C CA . GLY A 1 483 ? 17.934 -19.441 -30.930 1.00 38.23 483 GLY A CA 1
ATOM 3792 C C . GLY A 1 483 ? 18.823 -19.572 -29.707 1.00 38.02 483 GLY A C 1
ATOM 3793 O O . GLY A 1 483 ? 19.746 -20.378 -29.697 1.00 46.72 483 GLY A O 1
ATOM 3794 N N . LYS A 1 484 ? 18.552 -18.793 -28.668 1.00 32.31 484 LYS A N 1
ATOM 3795 C CA . LYS A 1 484 ? 19.370 -18.853 -27.462 1.00 32.75 484 LYS A CA 1
ATOM 3796 C C . LYS A 1 484 ? 19.282 -20.193 -26.731 1.00 31.39 484 LYS A C 1
ATOM 3797 O O . LYS A 1 484 ? 20.145 -20.508 -25.913 1.00 37.86 484 LYS A O 1
ATOM 3803 N N . HIS A 1 485 ? 18.240 -20.972 -27.008 1.00 28.11 485 HIS A N 1
ATOM 3804 C CA . HIS A 1 485 ? 18.078 -22.284 -26.377 1.00 32.77 485 HIS A CA 1
ATOM 3805 C C . HIS A 1 485 ? 18.804 -23.336 -27.234 1.00 39.77 485 HIS A C 1
ATOM 3806 O O . HIS A 1 485 ? 18.375 -23.640 -28.351 1.00 38.35 485 HIS A O 1
ATOM 3813 N N . GLY A 1 486 ? 19.898 -23.884 -26.702 1.00 41.83 486 GLY A N 1
ATOM 3814 C CA . GLY A 1 486 ? 20.696 -24.856 -27.436 1.00 40.50 486 GLY A CA 1
ATOM 3815 C C . GLY A 1 486 ? 20.225 -26.296 -27.586 1.00 41.83 486 GLY A C 1
ATOM 3816 O O . GLY A 1 486 ? 20.783 -27.044 -28.388 1.00 48.98 486 GLY A O 1
ATOM 3817 N N . THR A 1 487 ? 19.217 -26.706 -26.828 1.00 38.28 487 THR A N 1
ATOM 3818 C CA . THR A 1 487 ? 18.729 -28.070 -26.931 1.00 35.28 487 THR A CA 1
ATOM 3819 C C . THR A 1 487 ? 17.239 -28.116 -26.771 1.00 37.34 487 THR A C 1
ATOM 3820 O O . THR A 1 487 ? 16.640 -27.250 -26.143 1.00 44.12 487 THR A O 1
ATOM 3824 N N . CYS A 1 488 ? 16.654 -29.160 -27.332 1.00 34.29 488 CYS A N 1
ATOM 3825 C CA . CYS A 1 488 ? 15.224 -29.373 -27.299 1.00 38.33 488 CYS A CA 1
ATOM 3826 C C . CYS A 1 488 ? 14.610 -29.249 -25.902 1.00 38.75 488 CYS A C 1
ATOM 3827 O O . CYS A 1 488 ? 13.555 -28.627 -25.741 1.00 39.38 488 CYS A O 1
ATOM 3830 N N . GLU A 1 489 ? 15.264 -29.822 -24.893 1.00 37.13 489 GLU A N 1
ATOM 3831 C CA . GLU A 1 489 ? 14.736 -29.767 -23.530 1.00 40.29 489 GLU A CA 1
ATOM 3832 C C . GLU A 1 489 ? 14.580 -28.333 -23.057 1.00 46.78 489 GLU A C 1
ATOM 3833 O O . GLU A 1 489 ? 13.601 -27.992 -22.393 1.00 48.73 489 GLU A O 1
ATOM 3839 N N . ASP A 1 490 ? 15.555 -27.498 -23.401 1.00 45.28 490 ASP A N 1
ATOM 3840 C CA . ASP A 1 490 ? 15.540 -26.093 -23.014 1.00 44.52 490 ASP A CA 1
ATOM 3841 C C . ASP A 1 490 ? 14.500 -25.290 -23.791 1.00 41.42 490 ASP A C 1
ATOM 3842 O O . ASP A 1 490 ? 13.774 -24.474 -23.220 1.00 43.50 490 ASP A O 1
ATOM 3847 N N . CYS A 1 491 ? 14.436 -25.524 -25.095 1.00 34.90 491 CYS A N 1
ATOM 3848 C CA . CYS A 1 491 ? 13.479 -24.845 -25.949 1.00 33.78 491 CYS A CA 1
ATOM 3849 C C . CYS A 1 491 ? 12.078 -25.165 -25.446 1.00 36.99 491 CYS A C 1
ATOM 3850 O O . CYS A 1 491 ? 11.197 -24.307 -25.440 1.00 41.97 491 CYS A O 1
ATOM 3853 N N . VAL A 1 492 ? 11.893 -26.404 -25.003 1.00 31.84 492 VAL A N 1
ATOM 3854 C CA . VAL A 1 492 ? 10.606 -26.880 -24.501 1.00 33.00 492 VAL A CA 1
ATOM 3855 C C . VAL A 1 492 ? 10.296 -26.408 -23.088 1.00 33.71 492 VAL A C 1
ATOM 3856 O O . VAL A 1 492 ? 9.131 -26.160 -22.753 1.00 34.04 492 VAL A O 1
ATOM 3860 N N . LEU A 1 493 ? 11.334 -26.301 -22.262 1.00 27.71 493 LEU A N 1
ATOM 3861 C CA . LEU A 1 493 ? 11.183 -25.865 -20.878 1.00 28.15 493 LEU A CA 1
ATOM 3862 C C . LEU A 1 493 ? 10.934 -24.363 -20.767 1.00 35.58 493 LEU A C 1
ATOM 3863 O O . LEU A 1 493 ? 10.389 -23.893 -19.765 1.00 35.26 493 LEU A O 1
ATOM 3868 N N . ALA A 1 494 ? 11.339 -23.615 -21.791 1.00 29.80 494 ALA A N 1
ATOM 3869 C CA . ALA A 1 494 ? 11.136 -22.178 -21.792 1.00 28.49 494 ALA A CA 1
ATOM 3870 C C . ALA A 1 494 ? 9.638 -21.900 -21.713 1.00 33.10 494 ALA A C 1
ATOM 3871 O O . ALA A 1 494 ? 9.215 -20.902 -21.132 1.00 37.53 494 ALA A O 1
ATOM 3873 N N . ARG A 1 495 ? 8.838 -22.807 -22.270 1.00 28.83 495 ARG A N 1
ATOM 3874 C CA . ARG A 1 495 ? 7.386 -22.655 -22.302 1.00 26.82 495 ARG A CA 1
ATOM 3875 C C . ARG A 1 495 ? 7.046 -21.305 -22.939 1.00 30.36 495 ARG A C 1
ATOM 3876 O O . ARG A 1 495 ? 6.231 -20.540 -22.429 1.00 32.61 495 ARG A O 1
ATOM 3884 N N . ASP A 1 496 ? 7.703 -21.025 -24.060 1.00 28.81 496 ASP A N 1
ATOM 3885 C CA . ASP A 1 496 ? 7.503 -19.796 -24.814 1.00 24.40 496 ASP A CA 1
ATOM 3886 C C . ASP A 1 496 ? 6.717 -20.175 -26.074 1.00 26.87 496 ASP A C 1
ATOM 3887 O O . ASP A 1 496 ? 7.208 -20.930 -26.911 1.00 26.15 496 ASP A O 1
ATOM 3892 N N . PRO A 1 497 ? 5.492 -19.634 -26.229 1.00 26.33 497 PRO A N 1
ATOM 3893 C CA . PRO A 1 497 ? 4.642 -19.942 -27.387 1.00 23.67 497 PRO A CA 1
ATOM 3894 C C . PRO A 1 497 ? 5.216 -19.590 -28.753 1.00 27.58 497 PRO A C 1
ATOM 3895 O O . PRO A 1 497 ? 4.682 -20.018 -29.778 1.00 25.40 497 PRO A O 1
ATOM 3899 N N . TYR A 1 498 ? 6.303 -18.823 -28.762 1.00 21.95 498 TYR A N 1
ATOM 3900 C CA . TYR A 1 498 ? 6.934 -18.399 -30.000 1.00 25.22 498 TYR A CA 1
ATOM 3901 C C . TYR A 1 498 ? 8.027 -19.339 -30.432 1.00 26.26 498 TYR A C 1
ATOM 3902 O O . TYR A 1 498 ? 8.514 -19.219 -31.549 1.00 33.00 498 TYR A O 1
ATOM 3911 N N . CYS A 1 499 ? 8.425 -20.253 -29.550 1.00 26.00 499 CYS A N 1
ATOM 3912 C CA . CYS A 1 499 ? 9.518 -21.170 -29.847 1.00 30.21 499 CYS A CA 1
ATOM 3913 C C . CYS A 1 499 ? 9.157 -22.645 -29.918 1.00 28.15 499 CYS A C 1
ATOM 3914 O O . CYS A 1 499 ? 8.364 -23.148 -29.120 1.00 25.70 499 CYS A O 1
ATOM 3917 N N . ALA A 1 500 ? 9.767 -23.328 -30.882 1.00 29.16 500 ALA A N 1
ATOM 3918 C CA . ALA A 1 500 ? 9.569 -24.760 -31.083 1.00 30.11 500 ALA A CA 1
ATOM 3919 C C . ALA A 1 500 ? 10.912 -25.348 -31.502 1.00 32.41 500 ALA A C 1
ATOM 3920 O O . ALA A 1 500 ? 11.750 -24.637 -32.062 1.00 33.90 500 ALA A O 1
ATOM 3922 N N . TRP A 1 501 ? 11.124 -26.633 -31.217 1.00 34.29 501 TRP A N 1
ATOM 3923 C CA . TRP A 1 501 ? 12.375 -27.301 -31.588 1.00 37.61 501 TRP A CA 1
ATOM 3924 C C . TRP A 1 501 ? 12.283 -27.920 -32.981 1.00 33.09 501 TRP A C 1
ATOM 3925 O O . TRP A 1 501 ? 11.295 -28.571 -33.319 1.00 39.02 501 TRP A O 1
ATOM 3936 N N . SER A 1 502 ? 13.312 -27.704 -33.792 1.00 36.34 502 SER A N 1
ATOM 3937 C CA . SER A 1 502 ? 13.349 -28.251 -35.147 1.00 43.82 502 SER A CA 1
ATOM 3938 C C . SER A 1 502 ? 14.478 -29.288 -35.228 1.00 48.43 502 SER A C 1
ATOM 3939 O O . SER A 1 502 ? 15.646 -28.927 -35.390 1.00 47.19 502 SER A O 1
ATOM 3942 N N . PRO A 1 503 ? 14.137 -30.587 -35.100 1.00 49.80 503 PRO A N 1
ATOM 3943 C CA . PRO A 1 503 ? 15.090 -31.708 -35.151 1.00 50.26 503 PRO A CA 1
ATOM 3944 C C . PRO A 1 503 ? 16.007 -31.704 -36.370 1.00 53.47 503 PRO A C 1
ATOM 3945 O O . PRO A 1 503 ? 17.225 -31.823 -36.232 1.00 54.18 503 PRO A O 1
ATOM 3949 N N . PRO A 1 504 ? 15.437 -31.591 -37.583 1.00 54.60 504 PRO A N 1
ATOM 3950 C CA . PRO A 1 504 ? 16.252 -31.566 -38.803 1.00 58.95 504 PRO A CA 1
ATOM 3951 C C . PRO A 1 504 ? 17.340 -30.498 -38.779 1.00 62.60 504 PRO A C 1
ATOM 3952 O O . PRO A 1 504 ? 18.425 -30.698 -39.329 1.00 71.04 504 PRO A O 1
ATOM 3956 N N . THR A 1 505 ? 17.049 -29.360 -38.158 1.00 57.19 505 THR A N 1
ATOM 3957 C CA . THR A 1 505 ? 18.024 -28.278 -38.086 1.00 52.84 505 THR A CA 1
ATOM 3958 C C . THR A 1 505 ? 18.780 -28.271 -36.766 1.00 51.52 505 THR A C 1
ATOM 3959 O O . THR A 1 505 ? 19.826 -27.626 -36.650 1.00 51.07 505 THR A O 1
ATOM 3963 N N . ALA A 1 506 ? 18.258 -29.002 -35.782 1.00 49.27 506 ALA A N 1
ATOM 3964 C CA . ALA A 1 506 ? 18.877 -29.076 -34.459 1.00 52.96 506 ALA A CA 1
ATOM 3965 C C . ALA A 1 506 ? 18.965 -27.667 -33.868 1.00 53.92 506 ALA A C 1
ATOM 3966 O O . ALA A 1 506 ? 20.016 -27.233 -33.387 1.00 50.76 506 ALA A O 1
ATOM 3968 N N . THR A 1 507 ? 17.847 -26.953 -33.919 1.00 51.50 507 THR A N 1
ATOM 3969 C CA . THR A 1 507 ? 17.793 -25.600 -33.396 1.00 50.77 507 THR A CA 1
ATOM 3970 C C . THR A 1 507 ? 16.405 -25.290 -32.865 1.00 47.27 507 THR A C 1
ATOM 3971 O O . THR A 1 507 ? 15.407 -25.861 -33.318 1.00 41.00 507 THR A O 1
ATOM 3975 N N . CYS A 1 508 ? 16.358 -24.397 -31.883 1.00 43.64 508 CYS A N 1
ATOM 3976 C CA . CYS A 1 508 ? 15.101 -23.956 -31.309 1.00 39.81 508 CYS A CA 1
ATOM 3977 C C . CYS A 1 508 ? 14.721 -22.818 -32.247 1.00 40.88 508 CYS A C 1
ATOM 3978 O O . CYS A 1 508 ? 15.468 -21.850 -32.392 1.00 41.69 508 CYS A O 1
ATOM 3981 N N . VAL A 1 509 ? 13.575 -22.938 -32.904 1.00 37.62 509 VAL A N 1
ATOM 3982 C CA . VAL A 1 509 ? 13.163 -21.922 -33.867 1.00 38.11 509 VAL A CA 1
ATOM 3983 C C . VAL A 1 509 ? 11.949 -21.087 -33.480 1.00 34.35 509 VAL A C 1
ATOM 3984 O O . VAL A 1 509 ? 11.144 -21.474 -32.640 1.00 32.60 509 VAL A O 1
ATOM 3988 N N . ALA A 1 510 ? 11.831 -19.934 -34.122 1.00 38.63 510 ALA A N 1
ATOM 3989 C CA . ALA A 1 510 ? 10.708 -19.044 -33.893 1.00 33.64 510 ALA A CA 1
ATOM 3990 C C . ALA A 1 510 ? 9.620 -19.469 -34.863 1.00 31.79 510 ALA A C 1
ATOM 3991 O O . ALA A 1 510 ? 9.831 -19.455 -36.078 1.00 31.68 510 ALA A O 1
ATOM 3993 N N . LEU A 1 511 ? 8.468 -19.863 -34.327 1.00 29.39 511 LEU A N 1
ATOM 3994 C CA . LEU A 1 511 ? 7.336 -20.277 -35.149 1.00 33.73 511 LEU A CA 1
ATOM 3995 C C . LEU A 1 511 ? 6.949 -19.193 -36.137 1.00 45.77 511 LEU A C 1
ATOM 3996 O O . LEU A 1 511 ? 7.685 -18.229 -36.335 1.00 55.26 511 LEU A O 1
ATOM 4001 N N . HIS A 1 512 ? 5.775 -19.354 -36.739 1.00 61.23 512 HIS A N 1
ATOM 4002 C CA . HIS A 1 512 ? 5.245 -18.397 -37.710 1.00 72.06 512 HIS A CA 1
ATOM 4003 C C . HIS A 1 512 ? 6.321 -17.460 -38.244 1.00 75.65 512 HIS A C 1
ATOM 4004 O O . HIS A 1 512 ? 6.576 -16.401 -37.667 1.00 78.67 512 HIS A O 1
ATOM 4011 N N . GLN A 1 513 ? 6.941 -17.873 -39.346 1.00 78.79 513 GLN A N 1
ATOM 4012 C CA . GLN A 1 513 ? 8.013 -17.147 -40.034 1.00 81.31 513 GLN A CA 1
ATOM 4013 C C . GLN A 1 513 ? 9.057 -18.196 -40.380 1.00 82.42 513 GLN A C 1
ATOM 4014 O O . GLN A 1 513 ? 9.786 -18.076 -41.368 1.00 77.45 513 GLN A O 1
ATOM 4020 N N . THR A 1 514 ? 9.099 -19.237 -39.550 1.00 89.42 514 THR A N 1
ATOM 4021 C CA . THR A 1 514 ? 10.029 -20.345 -39.723 1.00 93.26 514 THR A CA 1
ATOM 4022 C C . THR A 1 514 ? 9.622 -21.233 -40.883 1.00 98.11 514 THR A C 1
ATOM 4023 O O . THR A 1 514 ? 8.445 -21.305 -41.251 1.00 100.00 514 THR A O 1
ATOM 4027 N N . GLU A 1 515 ? 10.610 -21.921 -41.440 1.00 100.00 515 GLU A N 1
ATOM 4028 C CA . GLU A 1 515 ? 10.396 -22.826 -42.559 1.00 100.00 515 GLU A CA 1
ATOM 4029 C C . GLU A 1 515 ? 10.405 -24.266 -42.038 1.00 100.00 515 GLU A C 1
ATOM 4030 O O . GLU A 1 515 ? 9.723 -25.138 -42.578 1.00 100.00 515 GLU A O 1
ATOM 4036 N N . SER A 1 516 ? 11.176 -24.483 -40.973 1.00 96.76 516 SER A N 1
ATOM 4037 C CA . SER A 1 516 ? 11.337 -25.785 -40.326 1.00 93.83 516 SER A CA 1
ATOM 4038 C C . SER A 1 516 ? 10.149 -26.753 -40.447 1.00 95.60 516 SER A C 1
ATOM 4039 O O . SER A 1 516 ? 9.013 -26.337 -40.708 1.00 91.42 516 SER A O 1
ATOM 4042 N N . PRO A 1 517 ? 10.401 -28.062 -40.215 1.00 98.25 517 PRO A N 1
ATOM 4043 C CA . PRO A 1 517 ? 9.406 -29.145 -40.294 1.00 95.54 517 PRO A CA 1
ATOM 4044 C C . PRO A 1 517 ? 8.099 -28.784 -39.624 1.00 94.86 517 PRO A C 1
ATOM 4045 O O . PRO A 1 517 ? 7.872 -29.151 -38.475 1.00 94.45 517 PRO A O 1
ATOM 4049 N N . SER A 1 518 ? 7.242 -28.067 -40.346 1.00 95.47 518 SER A N 1
ATOM 4050 C CA . SER A 1 518 ? 5.961 -27.644 -39.799 1.00 100.00 518 SER A CA 1
ATOM 4051 C C . SER A 1 518 ? 5.401 -28.663 -38.803 1.00 100.00 518 SER A C 1
ATOM 4052 O O . SER A 1 518 ? 5.382 -28.416 -37.594 1.00 100.00 518 SER A O 1
ATOM 4055 N N . ARG A 1 519 ? 4.962 -29.812 -39.310 1.00 100.00 519 ARG A N 1
ATOM 4056 C CA . ARG A 1 519 ? 4.404 -30.852 -38.452 1.00 98.56 519 ARG A CA 1
ATOM 4057 C C . ARG A 1 519 ? 5.499 -31.642 -37.721 1.00 95.32 519 ARG A C 1
ATOM 4058 O O . ARG A 1 519 ? 5.208 -32.531 -36.915 1.00 94.67 519 ARG A O 1
ATOM 4066 N N . GLY A 1 520 ? 6.755 -31.300 -38.000 1.00 88.67 520 GLY A N 1
ATOM 4067 C CA . GLY A 1 520 ? 7.874 -31.978 -37.370 1.00 74.64 520 GLY A CA 1
ATOM 4068 C C . GLY A 1 520 ? 8.523 -31.196 -36.242 1.00 67.52 520 GLY A C 1
ATOM 4069 O O . GLY A 1 520 ? 9.484 -31.663 -35.630 1.00 66.82 520 GLY A O 1
ATOM 4070 N N . LEU A 1 521 ? 8.005 -30.004 -35.964 1.00 56.72 521 LEU A N 1
ATOM 4071 C CA . LEU A 1 521 ? 8.547 -29.174 -34.895 1.00 43.98 521 LEU A CA 1
ATOM 4072 C C . LEU A 1 521 ? 8.020 -29.688 -33.563 1.00 41.64 521 LEU A C 1
ATOM 4073 O O . LEU A 1 521 ? 6.937 -30.272 -33.496 1.00 38.47 521 LEU A O 1
ATOM 4078 N N . ILE A 1 522 ? 8.790 -29.480 -32.503 1.00 37.08 522 ILE A N 1
ATOM 4079 C CA . ILE A 1 522 ? 8.387 -29.936 -31.179 1.00 38.37 522 ILE A CA 1
ATOM 4080 C C . ILE A 1 522 ? 8.163 -28.749 -30.249 1.00 40.15 522 ILE A C 1
ATOM 4081 O O . ILE A 1 522 ? 8.943 -27.798 -30.254 1.00 39.10 522 ILE A O 1
ATOM 4086 N N . GLN A 1 523 ? 7.098 -28.810 -29.454 1.00 36.34 523 GLN A N 1
ATOM 4087 C CA . GLN A 1 523 ? 6.785 -27.751 -28.496 1.00 33.91 523 GLN A CA 1
ATOM 4088 C C . GLN A 1 523 ? 5.770 -28.264 -27.494 1.00 35.90 523 GLN A C 1
ATOM 4089 O O . GLN A 1 523 ? 4.777 -28.877 -27.871 1.00 39.93 523 GLN A O 1
ATOM 4095 N N . GLU A 1 524 ? 6.016 -27.996 -26.219 1.00 34.64 524 GLU A N 1
ATOM 4096 C CA . GLU A 1 524 ? 5.129 -28.443 -25.161 1.00 37.44 524 GLU A CA 1
ATOM 4097 C C . GLU A 1 524 ? 4.905 -27.326 -24.157 1.00 40.15 524 GLU A C 1
ATOM 4098 O O . GLU A 1 524 ? 5.720 -27.120 -23.258 1.00 42.44 524 GLU A O 1
ATOM 4104 N N . MET A 1 525 ? 3.799 -26.609 -24.299 1.00 44.12 525 MET A N 1
ATOM 4105 C CA . MET A 1 525 ? 3.501 -25.511 -23.387 1.00 41.63 525 MET A CA 1
ATOM 4106 C C . MET A 1 525 ? 3.299 -26.015 -21.960 1.00 43.67 525 MET A C 1
ATOM 4107 O O . MET A 1 525 ? 3.024 -25.231 -21.050 1.00 45.90 525 MET A O 1
ATOM 4112 N N . SER A 1 526 ? 3.446 -27.325 -21.773 1.00 40.85 526 SER A N 1
ATOM 4113 C CA . SER A 1 526 ? 3.301 -27.948 -20.458 1.00 45.42 526 SER A CA 1
ATOM 4114 C C . SER A 1 526 ? 4.673 -28.084 -19.798 1.00 45.51 526 SER A C 1
ATOM 4115 O O . SER A 1 526 ? 4.780 -28.358 -18.596 1.00 44.10 526 SER A O 1
ATOM 4118 N N . GLY A 1 527 ? 5.717 -27.903 -20.601 1.00 43.49 527 GLY A N 1
ATOM 4119 C CA . GLY A 1 527 ? 7.074 -27.996 -20.100 1.00 48.01 527 GLY A CA 1
ATOM 4120 C C . GLY A 1 527 ? 7.592 -29.418 -20.011 1.00 53.26 527 GLY A C 1
ATOM 4121 O O . GLY A 1 527 ? 8.679 -29.658 -19.478 1.00 53.39 527 GLY A O 1
ATOM 4122 N N . ASP A 1 528 ? 6.813 -30.365 -20.528 1.00 53.28 528 ASP A N 1
ATOM 4123 C CA . ASP A 1 528 ? 7.208 -31.766 -20.513 1.00 54.67 528 ASP A CA 1
ATOM 4124 C C . ASP A 1 528 ? 8.205 -32.052 -21.630 1.00 57.36 528 ASP A C 1
ATOM 4125 O O . ASP A 1 528 ? 7.821 -32.433 -22.740 1.00 49.22 528 ASP A O 1
ATOM 4130 N N . ALA A 1 529 ? 9.487 -31.866 -21.318 1.00 60.47 529 ALA A N 1
ATOM 4131 C CA . ALA A 1 529 ? 10.569 -32.079 -22.271 1.00 62.49 529 ALA A CA 1
ATOM 4132 C C . ALA A 1 529 ? 10.770 -33.560 -22.578 1.00 65.45 529 ALA A C 1
ATOM 4133 O O . ALA A 1 529 ? 11.630 -33.925 -23.379 1.00 65.72 529 ALA A O 1
ATOM 4135 N N . SER A 1 530 ? 9.976 -34.410 -21.936 1.00 64.58 530 SER A N 1
ATOM 4136 C CA . SER A 1 530 ? 10.068 -35.847 -22.158 1.00 67.47 530 SER A CA 1
ATOM 4137 C C . SER A 1 530 ? 9.745 -36.171 -23.614 1.00 69.43 530 SER A C 1
ATOM 4138 O O . SER A 1 530 ? 10.075 -37.249 -24.113 1.00 71.83 530 SER A O 1
ATOM 4141 N N . VAL A 1 531 ? 9.101 -35.226 -24.292 1.00 66.59 531 VAL A N 1
ATOM 4142 C CA . VAL A 1 531 ? 8.724 -35.407 -25.686 1.00 63.04 531 VAL A CA 1
ATOM 4143 C C . VAL A 1 531 ? 9.897 -35.191 -26.634 1.00 61.08 531 VAL A C 1
ATOM 4144 O O . VAL A 1 531 ? 9.771 -35.405 -27.838 1.00 60.04 531 VAL A O 1
ATOM 4148 N N . CYS A 1 532 ? 11.036 -34.762 -26.098 1.00 63.51 532 CYS A N 1
ATOM 4149 C CA . CYS A 1 532 ? 12.214 -34.538 -26.931 1.00 65.72 532 CYS A CA 1
ATOM 4150 C C . CYS A 1 532 ? 12.808 -35.868 -27.399 1.00 64.40 532 CYS A C 1
ATOM 4151 O O . CYS A 1 532 ? 12.671 -36.892 -26.732 1.00 52.13 532 CYS A O 1
ATOM 4154 N N . PRO A 1 533 ? 13.484 -35.861 -28.552 1.00 70.44 533 PRO A N 1
ATOM 4155 C CA . PRO A 1 533 ? 14.091 -37.067 -29.122 1.00 76.81 533 PRO A CA 1
ATOM 4156 C C . PRO A 1 533 ? 15.319 -37.595 -28.397 1.00 80.00 533 PRO A C 1
ATOM 4157 O O . PRO A 1 533 ? 15.447 -38.798 -28.164 1.00 82.78 533 PRO A O 1
ATOM 4161 N N . ASP A 1 534 ? 16.229 -36.697 -28.052 1.00 81.21 534 ASP A N 1
ATOM 4162 C CA . ASP A 1 534 ? 17.439 -37.106 -27.363 1.00 81.35 534 ASP A CA 1
ATOM 4163 C C . ASP A 1 534 ? 17.413 -36.558 -25.948 1.00 77.68 534 ASP A C 1
ATOM 4164 O O . ASP A 1 534 ? 16.533 -35.773 -25.593 1.00 75.38 534 ASP A O 1
ATOM 4169 N N . LYS A 1 535 ? 18.366 -37.001 -25.138 1.00 78.72 535 LYS A N 1
ATOM 4170 C CA . LYS A 1 535 ? 18.489 -36.548 -23.760 1.00 83.09 535 LYS A CA 1
ATOM 4171 C C . LYS A 1 535 ? 19.898 -35.995 -23.564 1.00 85.63 535 LYS A C 1
ATOM 4172 O O . LYS A 1 535 ? 20.778 -36.689 -23.044 1.00 89.78 535 LYS A O 1
ATOM 4178 N N . SER A 1 536 ? 20.107 -34.752 -23.999 1.00 83.96 536 SER A N 1
ATOM 4179 C CA . SER A 1 536 ? 21.403 -34.088 -23.878 1.00 79.19 536 SER A CA 1
ATOM 4180 C C . SER A 1 536 ? 22.016 -34.450 -22.532 1.00 74.01 536 SER A C 1
ATOM 4181 O O . SER A 1 536 ? 21.334 -34.417 -21.506 1.00 69.75 536 SER A O 1
ATOM 4184 N N . LYS A 1 537 ? 23.294 -34.813 -22.533 1.00 69.48 537 LYS A N 1
ATOM 4185 C CA . LYS A 1 537 ? 23.939 -35.179 -21.282 1.00 68.72 537 LYS A CA 1
ATOM 4186 C C . LYS A 1 537 ? 24.853 -34.084 -20.756 1.00 63.51 537 LYS A C 1
ATOM 4187 O O . LYS A 1 537 ? 25.795 -34.351 -20.011 1.00 67.54 537 LYS A O 1
ATOM 4193 N N . GLY A 1 538 ? 24.561 -32.848 -21.144 1.00 56.97 538 GLY A N 1
ATOM 4194 C CA . GLY A 1 538 ? 25.346 -31.720 -20.681 1.00 47.99 538 GLY A CA 1
ATOM 4195 C C . GLY A 1 538 ? 26.759 -31.682 -21.215 1.00 45.72 538 GLY A C 1
ATOM 4196 O O . GLY A 1 538 ? 27.075 -32.332 -22.208 1.00 47.19 538 GLY A O 1
ATOM 4197 N N . SER A 1 539 ? 27.610 -30.908 -20.546 1.00 45.29 539 SER A N 1
ATOM 4198 C CA . SER A 1 539 ? 29.006 -30.759 -20.936 1.00 45.75 539 SER A CA 1
ATOM 4199 C C . SER A 1 539 ? 29.867 -31.845 -20.304 1.00 46.05 539 SER A C 1
ATOM 4200 O O . SER A 1 539 ? 29.615 -32.276 -19.180 1.00 49.24 539 SER A O 1
ATOM 4203 N N . TYR A 1 540 ? 30.892 -32.277 -21.027 1.00 37.25 540 TYR A N 1
ATOM 4204 C CA . TYR A 1 540 ? 31.772 -33.304 -20.519 1.00 31.77 540 TYR A CA 1
ATOM 4205 C C . TYR A 1 540 ? 33.185 -32.777 -20.540 1.00 36.25 540 TYR A C 1
ATOM 4206 O O . TYR A 1 540 ? 33.600 -32.150 -21.509 1.00 40.76 540 TYR A O 1
ATOM 4215 N N . ARG A 1 541 ? 33.930 -33.039 -19.473 1.00 37.08 541 ARG A N 1
ATOM 4216 C CA . ARG A 1 541 ? 35.298 -32.562 -19.402 1.00 36.51 541 ARG A CA 1
ATOM 4217 C C . ARG A 1 541 ? 36.158 -33.373 -18.446 1.00 33.80 541 ARG A C 1
ATOM 4218 O O . ARG A 1 541 ? 35.690 -33.792 -17.382 1.00 30.72 541 ARG A O 1
ATOM 4226 N N . GLN A 1 542 ? 37.414 -33.595 -18.837 1.00 38.62 542 GLN A N 1
ATOM 4227 C CA . GLN A 1 542 ? 38.365 -34.328 -18.001 1.00 43.75 542 GLN A CA 1
ATOM 4228 C C . GLN A 1 542 ? 39.356 -33.345 -17.389 1.00 38.78 542 GLN A C 1
ATOM 4229 O O . GLN A 1 542 ? 39.784 -32.397 -18.042 1.00 35.72 542 GLN A O 1
ATOM 4235 N N . HIS A 1 543 ? 39.722 -33.589 -16.135 1.00 39.45 543 HIS A N 1
ATOM 4236 C CA . HIS A 1 543 ? 40.654 -32.725 -15.428 1.00 39.91 543 HIS A CA 1
ATOM 4237 C C . HIS A 1 543 ? 41.788 -33.526 -14.815 1.00 38.30 543 HIS A C 1
ATOM 4238 O O . HIS A 1 543 ? 41.592 -34.650 -14.348 1.00 36.85 543 HIS A O 1
ATOM 4245 N N . PHE A 1 544 ? 42.972 -32.932 -14.812 1.00 35.35 544 PHE A N 1
ATOM 4246 C CA . PHE A 1 544 ? 44.150 -33.562 -14.237 1.00 41.76 544 PHE A CA 1
ATOM 4247 C C . PHE A 1 544 ? 44.776 -32.513 -13.336 1.00 41.49 544 PHE A C 1
ATOM 4248 O O . PHE A 1 544 ? 45.375 -31.556 -13.818 1.00 42.11 544 PHE A O 1
ATOM 4256 N N . PHE A 1 545 ? 44.619 -32.684 -12.031 1.00 39.88 545 PHE A N 1
ATOM 4257 C CA . PHE A 1 545 ? 45.146 -31.714 -11.084 1.00 46.53 545 PHE A CA 1
ATOM 4258 C C . PHE A 1 545 ? 46.275 -32.233 -10.209 1.00 51.74 545 PHE A C 1
ATOM 4259 O O . PHE A 1 545 ? 46.413 -33.437 -9.990 1.00 52.82 545 PHE A O 1
ATOM 4267 N N . LYS A 1 546 ? 47.071 -31.287 -9.715 1.00 58.63 546 LYS A N 1
ATOM 4268 C CA . LYS A 1 546 ? 48.212 -31.544 -8.841 1.00 57.71 546 LYS A CA 1
ATOM 4269 C C . LYS A 1 546 ? 47.722 -31.888 -7.441 1.00 56.03 546 LYS A C 1
ATOM 4270 O O . LYS A 1 546 ? 46.925 -31.153 -6.863 1.00 57.90 546 LYS A O 1
ATOM 4276 N N . HIS A 1 547 ? 48.193 -33.005 -6.900 1.00 55.90 547 HIS A N 1
ATOM 4277 C CA . HIS A 1 547 ? 47.810 -33.416 -5.559 1.00 56.77 547 HIS A CA 1
ATOM 4278 C C . HIS A 1 547 ? 47.986 -32.215 -4.629 1.00 62.64 547 HIS A C 1
ATOM 4279 O O . HIS A 1 547 ? 48.863 -31.376 -4.847 1.00 60.40 547 HIS A O 1
ATOM 4286 N N . GLY A 1 548 ? 47.145 -32.128 -3.602 1.00 67.69 548 GLY A N 1
ATOM 4287 C CA . GLY A 1 548 ? 47.224 -31.016 -2.670 1.00 71.48 548 GLY A CA 1
ATOM 4288 C C . GLY A 1 548 ? 46.502 -29.780 -3.178 1.00 71.35 548 GLY A C 1
ATOM 4289 O O . GLY A 1 548 ? 45.763 -29.140 -2.432 1.00 78.31 548 GLY A O 1
ATOM 4290 N N . GLY A 1 549 ? 46.716 -29.451 -4.452 1.00 69.16 549 GLY A N 1
ATOM 4291 C CA . GLY A 1 549 ? 46.082 -28.291 -5.062 1.00 62.31 549 GLY A CA 1
ATOM 4292 C C . GLY A 1 549 ? 44.574 -28.215 -4.889 1.00 57.48 549 GLY A C 1
ATOM 4293 O O . GLY A 1 549 ? 43.973 -29.015 -4.172 1.00 48.40 549 GLY A O 1
ATOM 4294 N N . THR A 1 550 ? 43.955 -27.251 -5.562 1.00 59.82 550 THR A N 1
ATOM 4295 C CA . THR A 1 550 ? 42.509 -27.062 -5.455 1.00 64.84 550 THR A CA 1
ATOM 4296 C C . THR A 1 550 ? 41.794 -27.095 -6.816 1.00 62.45 550 THR A C 1
ATOM 4297 O O . THR A 1 550 ? 42.266 -26.504 -7.791 1.00 62.23 550 THR A O 1
ATOM 4301 N N . ALA A 1 551 ? 40.653 -27.785 -6.870 1.00 54.11 551 ALA A N 1
ATOM 4302 C CA . ALA A 1 551 ? 39.873 -27.903 -8.105 1.00 51.18 551 ALA A CA 1
ATOM 4303 C C . ALA A 1 551 ? 38.648 -26.986 -8.181 1.00 49.66 551 ALA A C 1
ATOM 4304 O O . ALA A 1 551 ? 37.965 -26.742 -7.185 1.00 42.66 551 ALA A O 1
ATOM 4306 N N . GLU A 1 552 ? 38.377 -26.495 -9.386 1.00 55.04 552 GLU A N 1
ATOM 4307 C CA . GLU A 1 552 ? 37.233 -25.628 -9.656 1.00 55.47 552 GLU A CA 1
ATOM 4308 C C . GLU A 1 552 ? 36.509 -26.174 -10.895 1.00 51.02 552 GLU A C 1
ATOM 4309 O O . GLU A 1 552 ? 36.999 -26.067 -12.026 1.00 48.30 552 GLU A O 1
ATOM 4315 N N . LEU A 1 553 ? 35.346 -26.774 -10.672 1.00 47.38 553 LEU A N 1
ATOM 4316 C CA . LEU A 1 553 ? 34.573 -27.356 -11.760 1.00 41.56 553 LEU A CA 1
ATOM 4317 C C . LEU A 1 553 ? 33.431 -26.446 -12.180 1.00 38.80 553 LEU A C 1
ATOM 4318 O O . LEU A 1 553 ? 32.527 -26.178 -11.397 1.00 38.08 553 LEU A O 1
ATOM 4323 N N . LYS A 1 554 ? 33.478 -25.981 -13.424 1.00 42.87 554 LYS A N 1
ATOM 4324 C CA . LYS A 1 554 ? 32.458 -25.079 -13.955 1.00 42.06 554 LYS A CA 1
ATOM 4325 C C . LYS A 1 554 ? 31.123 -25.738 -14.250 1.00 41.64 554 LYS A C 1
ATOM 4326 O O . LYS A 1 554 ? 31.051 -26.818 -14.823 1.00 42.17 554 LYS A O 1
ATOM 4332 N N . CYS A 1 555 ? 30.060 -25.057 -13.859 1.00 45.01 555 CYS A N 1
ATOM 4333 C CA . CYS A 1 555 ? 28.712 -25.523 -14.111 1.00 46.07 555 CYS A CA 1
ATOM 4334 C C . CYS A 1 555 ? 27.796 -24.327 -13.966 1.00 51.57 555 CYS A C 1
ATOM 4335 O O . CYS A 1 555 ? 27.934 -23.545 -13.024 1.00 57.82 555 CYS A O 1
ATOM 4338 N N . SER A 1 556 ? 26.865 -24.182 -14.896 1.00 45.39 556 SER A N 1
ATOM 4339 C CA . SER A 1 556 ? 25.924 -23.076 -14.848 1.00 49.08 556 SER A CA 1
ATOM 4340 C C . SER A 1 556 ? 24.840 -23.285 -15.884 1.00 44.70 556 SER A C 1
ATOM 4341 O O . SER A 1 556 ? 25.075 -23.871 -16.936 1.00 48.77 556 SER A O 1
ATOM 4344 N N . GLN A 1 557 ? 23.646 -22.807 -15.578 1.00 41.91 557 GLN A N 1
ATOM 4345 C CA . GLN A 1 557 ? 22.528 -22.945 -16.487 1.00 39.02 557 GLN A CA 1
ATOM 4346 C C . GLN A 1 557 ? 21.765 -21.609 -16.480 1.00 40.35 557 GLN A C 1
ATOM 4347 O O . GLN A 1 557 ? 22.015 -20.757 -15.620 1.00 45.55 557 GLN A O 1
ATOM 4353 N N . LYS A 1 558 ? 20.843 -21.418 -17.421 1.00 34.03 558 LYS A N 1
ATOM 4354 C CA . LYS A 1 558 ? 20.108 -20.154 -17.514 1.00 28.97 558 LYS A CA 1
ATOM 4355 C C . LYS A 1 558 ? 18.898 -19.962 -16.608 1.00 32.23 558 LYS A C 1
ATOM 4356 O O . LYS A 1 558 ? 18.639 -18.847 -16.168 1.00 37.49 558 LYS A O 1
ATOM 4362 N N . SER A 1 559 ? 18.158 -21.029 -16.328 1.00 22.59 559 SER A N 1
ATOM 4363 C CA . SER A 1 559 ? 16.966 -20.928 -15.490 1.00 20.85 559 SER A CA 1
ATOM 4364 C C . SER A 1 559 ? 17.149 -20.453 -14.043 1.00 29.51 559 SER A C 1
ATOM 4365 O O . SER A 1 559 ? 17.951 -20.993 -13.283 1.00 29.47 559 SER A O 1
ATOM 4368 N N . ASN A 1 560 ? 16.365 -19.447 -13.668 1.00 31.75 560 ASN A N 1
ATOM 4369 C CA . ASN A 1 560 ? 16.389 -18.879 -12.323 1.00 29.84 560 ASN A CA 1
ATOM 4370 C C . ASN A 1 560 ? 15.481 -19.688 -11.392 1.00 25.69 560 ASN A C 1
ATOM 4371 O O . ASN A 1 560 ? 15.554 -19.560 -10.169 1.00 28.83 560 ASN A O 1
ATOM 4376 N N . LEU A 1 561 ? 14.616 -20.509 -11.976 1.00 25.52 561 LEU A N 1
ATOM 4377 C CA . LEU A 1 561 ? 13.678 -21.312 -11.191 1.00 33.40 561 LEU A CA 1
ATOM 4378 C C . LEU A 1 561 ? 14.092 -22.771 -11.001 1.00 35.51 561 LEU A C 1
ATOM 4379 O O . LEU A 1 561 ? 13.305 -23.594 -10.530 1.00 37.36 561 LEU A O 1
ATOM 4384 N N . ALA A 1 562 ? 15.322 -23.089 -11.372 1.00 37.01 562 ALA A N 1
ATOM 4385 C CA . ALA A 1 562 ? 15.813 -24.447 -11.236 1.00 35.74 562 ALA A CA 1
ATOM 4386 C C . ALA A 1 562 ? 16.895 -24.519 -10.163 1.00 36.47 562 ALA A C 1
ATOM 4387 O O . ALA A 1 562 ? 17.716 -23.606 -10.031 1.00 32.55 562 ALA A O 1
ATOM 4389 N N . ARG A 1 563 ? 16.874 -25.598 -9.385 1.00 39.11 563 ARG A N 1
ATOM 4390 C CA . ARG A 1 563 ? 17.864 -25.809 -8.333 1.00 41.77 563 ARG A CA 1
ATOM 4391 C C . ARG A 1 563 ? 18.946 -26.706 -8.904 1.00 34.40 563 ARG A C 1
ATOM 4392 O O . ARG A 1 563 ? 18.656 -27.757 -9.457 1.00 34.68 563 ARG A O 1
ATOM 4400 N N . VAL A 1 564 ? 20.194 -26.283 -8.796 1.00 37.78 564 VAL A N 1
ATOM 4401 C CA . VAL A 1 564 ? 21.274 -27.093 -9.315 1.00 43.99 564 VAL A CA 1
ATOM 4402 C C . VAL A 1 564 ? 22.132 -27.575 -8.160 1.00 46.08 564 VAL A C 1
ATOM 4403 O O . VAL A 1 564 ? 22.329 -26.868 -7.171 1.00 43.44 564 VAL A O 1
ATOM 4407 N N . PHE A 1 565 ? 22.628 -28.796 -8.281 1.00 43.98 565 PHE A N 1
ATOM 4408 C CA . PHE A 1 565 ? 23.445 -29.369 -7.234 1.00 38.49 565 PHE A CA 1
ATOM 4409 C C . PHE A 1 565 ? 24.453 -30.330 -7.833 1.00 34.54 565 PHE A C 1
ATOM 4410 O O . PHE A 1 565 ? 24.310 -30.781 -8.967 1.00 30.77 565 PHE A O 1
ATOM 4418 N N . TRP A 1 566 ? 25.470 -30.651 -7.050 1.00 33.81 566 TRP A N 1
ATOM 4419 C CA . TRP A 1 566 ? 26.501 -31.562 -7.489 1.00 34.46 566 TRP A CA 1
ATOM 4420 C C . TRP A 1 566 ? 26.308 -32.943 -6.900 1.00 36.88 566 TRP A C 1
ATOM 4421 O O . TRP A 1 566 ? 25.746 -33.098 -5.816 1.00 37.52 566 TRP A O 1
ATOM 4432 N N . LYS A 1 567 ? 26.759 -33.947 -7.643 1.00 39.65 567 LYS A N 1
ATOM 4433 C CA . LYS A 1 567 ? 26.689 -35.337 -7.210 1.00 43.45 567 LYS A CA 1
ATOM 4434 C C . LYS A 1 567 ? 28.075 -35.931 -7.452 1.00 48.93 567 LYS A C 1
ATOM 4435 O O . LYS A 1 567 ? 28.777 -35.537 -8.385 1.00 46.90 567 LYS A O 1
ATOM 4441 N N . PHE A 1 568 ? 28.475 -36.866 -6.599 1.00 55.03 568 PHE A N 1
ATOM 4442 C CA . PHE A 1 568 ? 29.775 -37.506 -6.730 1.00 55.14 568 PHE A CA 1
ATOM 4443 C C . PHE A 1 568 ? 29.692 -38.920 -6.198 1.00 58.59 568 PHE A C 1
ATOM 4444 O O . PHE A 1 568 ? 29.338 -39.134 -5.037 1.00 64.77 568 PHE A O 1
ATOM 4452 N N . GLN A 1 569 ? 30.009 -39.887 -7.050 1.00 61.08 569 GLN A N 1
ATOM 4453 C CA . GLN A 1 569 ? 29.967 -41.283 -6.645 1.00 69.63 569 GLN A CA 1
ATOM 4454 C C . GLN A 1 569 ? 28.591 -41.659 -6.087 1.00 73.24 569 GLN A C 1
ATOM 4455 O O . GLN A 1 569 ? 28.455 -42.002 -4.908 1.00 69.94 569 GLN A O 1
ATOM 4461 N N . ASN A 1 570 ? 27.580 -41.574 -6.950 1.00 75.79 570 ASN A N 1
ATOM 4462 C CA . ASN A 1 570 ? 26.196 -41.914 -6.616 1.00 74.57 570 ASN A CA 1
ATOM 4463 C C . ASN A 1 570 ? 25.579 -41.164 -5.430 1.00 66.37 570 ASN A C 1
ATOM 4464 O O . ASN A 1 570 ? 24.584 -41.619 -4.866 1.00 63.97 570 ASN A O 1
ATOM 4469 N N . GLY A 1 571 ? 26.145 -40.022 -5.050 1.00 59.49 571 GLY A N 1
ATOM 4470 C CA . GLY A 1 571 ? 25.587 -39.296 -3.922 1.00 53.26 571 GLY A CA 1
ATOM 4471 C C . GLY A 1 571 ? 25.662 -37.788 -4.034 1.00 56.36 571 GLY A C 1
ATOM 4472 O O . GLY A 1 571 ? 26.553 -37.258 -4.696 1.00 56.64 571 GLY A O 1
ATOM 4473 N N . VAL A 1 572 ? 24.732 -37.093 -3.380 1.00 59.21 572 VAL A N 1
ATOM 4474 C CA . VAL A 1 572 ? 24.701 -35.632 -3.419 1.00 62.10 572 VAL A CA 1
ATOM 4475 C C . VAL A 1 572 ? 25.774 -34.993 -2.546 1.00 58.72 572 VAL A C 1
ATOM 4476 O O . VAL A 1 572 ? 25.799 -35.150 -1.323 1.00 60.29 572 VAL A O 1
ATOM 4480 N N . LEU A 1 573 ? 26.656 -34.263 -3.211 1.00 53.70 573 LEU A N 1
ATOM 4481 C CA . LEU A 1 573 ? 27.768 -33.581 -2.582 1.00 51.97 573 LEU A CA 1
ATOM 4482 C C . LEU A 1 573 ? 27.308 -32.426 -1.697 1.00 61.79 573 LEU A C 1
ATOM 4483 O O . LEU A 1 573 ? 26.465 -31.616 -2.094 1.00 60.93 573 LEU A O 1
ATOM 4488 N N . LYS A 1 574 ? 27.867 -32.365 -0.494 1.00 69.86 574 LYS A N 1
ATOM 4489 C CA . LYS A 1 574 ? 27.559 -31.305 0.458 1.00 71.42 574 LYS A CA 1
ATOM 4490 C C . LYS A 1 574 ? 28.735 -30.339 0.382 1.00 71.24 574 LYS A C 1
ATOM 4491 O O . LYS A 1 574 ? 29.770 -30.559 1.013 1.00 70.69 574 LYS A O 1
ATOM 4497 N N . ALA A 1 575 ? 28.568 -29.280 -0.404 1.00 74.54 575 ALA A N 1
ATOM 4498 C CA . ALA A 1 575 ? 29.623 -28.291 -0.615 1.00 79.00 575 ALA A CA 1
ATOM 4499 C C . ALA A 1 575 ? 29.661 -27.168 0.411 1.00 84.51 575 ALA A C 1
ATOM 4500 O O . ALA A 1 575 ? 29.024 -26.130 0.228 1.00 87.31 575 ALA A O 1
ATOM 4502 N N . GLU A 1 576 ? 30.434 -27.367 1.474 1.00 90.17 576 GLU A N 1
ATOM 4503 C CA . GLU A 1 576 ? 30.544 -26.369 2.532 1.00 91.34 576 GLU A CA 1
ATOM 4504 C C . GLU A 1 576 ? 31.988 -25.928 2.764 1.00 89.85 576 GLU A C 1
ATOM 4505 O O . GLU A 1 576 ? 32.460 -24.971 2.143 1.00 89.37 576 GLU A O 1
ATOM 4511 N N . SER A 1 577 ? 32.683 -26.622 3.662 1.00 84.69 577 SER A N 1
ATOM 4512 C CA . SER A 1 577 ? 34.065 -26.287 3.965 1.00 81.38 577 SER A CA 1
ATOM 4513 C C . SER A 1 577 ? 34.646 -27.139 5.092 1.00 80.14 577 SER A C 1
ATOM 4514 O O . SER A 1 577 ? 33.918 -27.829 5.803 1.00 78.02 577 SER A O 1
ATOM 4517 N N . PRO A 1 578 ? 35.983 -27.127 5.241 1.00 80.90 578 PRO A N 1
ATOM 4518 C CA . PRO A 1 578 ? 36.857 -26.347 4.359 1.00 80.74 578 PRO A CA 1
ATOM 4519 C C . PRO A 1 578 ? 37.103 -27.153 3.086 1.00 79.96 578 PRO A C 1
ATOM 4520 O O . PRO A 1 578 ? 37.855 -26.735 2.207 1.00 77.43 578 PRO A O 1
ATOM 4524 N N . LYS A 1 579 ? 36.437 -28.304 3.004 1.00 80.32 579 LYS A N 1
ATOM 4525 C CA . LYS A 1 579 ? 36.557 -29.222 1.875 1.00 76.14 579 LYS A CA 1
ATOM 4526 C C . LYS A 1 579 ? 36.078 -28.671 0.538 1.00 72.07 579 LYS A C 1
ATOM 4527 O O . LYS A 1 579 ? 36.754 -28.841 -0.482 1.00 63.38 579 LYS A O 1
ATOM 4533 N N . TYR A 1 580 ? 34.918 -28.017 0.542 1.00 71.68 580 TYR A N 1
ATOM 4534 C CA . TYR A 1 580 ? 34.357 -27.467 -0.690 1.00 72.87 580 TYR A CA 1
ATOM 4535 C C . TYR A 1 580 ? 34.169 -25.960 -0.746 1.00 75.72 580 TYR A C 1
ATOM 4536 O O . TYR A 1 580 ? 34.281 -25.256 0.260 1.00 82.57 580 TYR A O 1
ATOM 4545 N N . GLY A 1 581 ? 33.891 -25.484 -1.955 1.00 75.77 581 GLY A N 1
ATOM 4546 C CA . GLY A 1 581 ? 33.660 -24.075 -2.193 1.00 73.36 581 GLY A CA 1
ATOM 4547 C C . GLY A 1 581 ? 32.420 -24.003 -3.054 1.00 71.56 581 GLY A C 1
ATOM 4548 O O . GLY A 1 581 ? 31.632 -24.951 -3.072 1.00 68.81 581 GLY A O 1
ATOM 4549 N N . LEU A 1 582 ? 32.239 -22.894 -3.763 1.00 71.03 582 LEU A N 1
ATOM 4550 C CA . LEU A 1 582 ? 31.080 -22.728 -4.635 1.00 69.87 582 LEU A CA 1
ATOM 4551 C C . LEU A 1 582 ? 31.094 -21.367 -5.307 1.00 67.00 582 LEU A C 1
ATOM 4552 O O . LEU A 1 582 ? 30.137 -20.602 -5.210 1.00 68.88 582 LEU A O 1
ATOM 4557 N N . MET A 1 583 ? 32.183 -21.078 -6.005 1.00 68.96 583 MET A N 1
ATOM 4558 C CA . MET A 1 583 ? 32.337 -19.800 -6.676 1.00 76.44 583 MET A CA 1
ATOM 4559 C C . MET A 1 583 ? 31.292 -19.528 -7.763 1.00 78.77 583 MET A C 1
ATOM 4560 O O . MET A 1 583 ? 31.372 -20.046 -8.878 1.00 79.23 583 MET A O 1
ATOM 4565 N N . GLY A 1 584 ? 30.309 -18.701 -7.412 1.00 79.19 584 GLY A N 1
ATOM 4566 C CA . GLY A 1 584 ? 29.257 -18.337 -8.340 1.00 74.46 584 GLY A CA 1
ATOM 4567 C C . GLY A 1 584 ? 27.977 -19.105 -8.100 1.00 77.22 584 GLY A C 1
ATOM 4568 O O . GLY A 1 584 ? 27.115 -19.162 -8.978 1.00 77.59 584 GLY A O 1
ATOM 4569 N N . ARG A 1 585 ? 27.837 -19.679 -6.907 1.00 80.02 585 ARG A N 1
ATOM 4570 C CA . ARG A 1 585 ? 26.650 -20.469 -6.574 1.00 84.69 585 ARG A CA 1
ATOM 4571 C C . ARG A 1 585 ? 26.321 -21.334 -7.791 1.00 83.68 585 ARG A C 1
ATOM 4572 O O . ARG A 1 585 ? 25.219 -21.270 -8.340 1.00 85.44 585 ARG A O 1
ATOM 4580 N N . LYS A 1 586 ? 27.303 -22.132 -8.207 1.00 79.86 586 LYS A N 1
ATOM 4581 C CA . LYS A 1 586 ? 27.169 -23.005 -9.368 1.00 68.70 586 LYS A CA 1
ATOM 4582 C C . LYS A 1 586 ? 28.452 -23.810 -9.573 1.00 60.10 586 LYS A C 1
ATOM 4583 O O . LYS A 1 586 ? 28.410 -24.998 -9.878 1.00 58.90 586 LYS A O 1
ATOM 4589 N N . ASN A 1 587 ? 29.592 -23.148 -9.411 1.00 51.64 587 ASN A N 1
ATOM 4590 C CA . ASN A 1 587 ? 30.882 -23.792 -9.589 1.00 47.45 587 ASN A CA 1
ATOM 4591 C C . ASN A 1 587 ? 31.371 -24.475 -8.329 1.00 49.40 587 ASN A C 1
ATOM 4592 O O . ASN A 1 587 ? 31.389 -23.877 -7.256 1.00 50.04 587 ASN A O 1
ATOM 4597 N N . LEU A 1 588 ? 31.777 -25.734 -8.478 1.00 49.77 588 LEU A N 1
ATOM 4598 C CA . LEU A 1 588 ? 32.278 -26.531 -7.368 1.00 42.53 588 LEU A CA 1
ATOM 4599 C C . LEU A 1 588 ? 33.757 -26.283 -7.154 1.00 44.65 588 LEU A C 1
ATOM 4600 O O . LEU A 1 588 ? 34.526 -26.161 -8.112 1.00 41.86 588 LEU A O 1
ATOM 4605 N N . LEU A 1 589 ? 34.145 -26.196 -5.887 1.00 48.63 589 LEU A N 1
ATOM 4606 C CA . LEU A 1 589 ? 35.535 -25.987 -5.526 1.00 48.29 589 LEU A CA 1
ATOM 4607 C C . LEU A 1 589 ? 35.942 -27.111 -4.598 1.00 49.06 589 LEU A C 1
ATOM 4608 O O . LEU A 1 589 ? 35.217 -27.436 -3.662 1.00 51.28 589 LEU A O 1
ATOM 4613 N N . ILE A 1 590 ? 37.081 -27.730 -4.884 1.00 48.21 590 ILE A N 1
ATOM 4614 C CA . ILE A 1 590 ? 37.589 -28.812 -4.049 1.00 55.32 590 ILE A CA 1
ATOM 4615 C C . ILE A 1 590 ? 38.989 -28.370 -3.650 1.00 58.20 590 ILE A C 1
ATOM 4616 O O . ILE A 1 590 ? 39.869 -28.222 -4.499 1.00 53.24 590 ILE A O 1
ATOM 4621 N N . PHE A 1 591 ? 39.175 -28.159 -2.349 1.00 61.84 591 PHE A N 1
ATOM 4622 C CA . PHE A 1 591 ? 40.423 -27.638 -1.805 1.00 67.07 591 PHE A CA 1
ATOM 4623 C C . PHE A 1 591 ? 41.623 -28.544 -1.553 1.00 72.55 591 PHE A C 1
ATOM 4624 O O . PHE A 1 591 ? 42.682 -28.338 -2.157 1.00 72.73 591 PHE A O 1
ATOM 4632 N N . ASN A 1 592 ? 41.505 -29.518 -0.656 1.00 74.25 592 ASN A N 1
ATOM 4633 C CA . ASN A 1 592 ? 42.653 -30.389 -0.425 1.00 81.04 592 ASN A CA 1
ATOM 4634 C C . ASN A 1 592 ? 42.593 -31.565 -1.383 1.00 78.54 592 ASN A C 1
ATOM 4635 O O . ASN A 1 592 ? 42.049 -32.626 -1.060 1.00 79.49 592 ASN A O 1
ATOM 4640 N N . LEU A 1 593 ? 43.166 -31.365 -2.565 1.00 70.70 593 LEU A N 1
ATOM 4641 C CA . LEU A 1 593 ? 43.160 -32.385 -3.598 1.00 62.09 593 LEU A CA 1
ATOM 4642 C C . LEU A 1 593 ? 44.040 -33.592 -3.296 1.00 62.25 593 LEU A C 1
ATOM 4643 O O . LEU A 1 593 ? 45.253 -33.563 -3.484 1.00 62.40 593 LEU A O 1
ATOM 4648 N N . SER A 1 594 ? 43.408 -34.654 -2.815 1.00 60.22 594 SER A N 1
ATOM 4649 C CA . SER A 1 594 ? 44.095 -35.896 -2.517 1.00 61.45 594 SER A CA 1
ATOM 4650 C C . SER A 1 594 ? 43.470 -36.949 -3.434 1.00 60.47 594 SER A C 1
ATOM 4651 O O . SER A 1 594 ? 42.500 -36.668 -4.132 1.00 58.94 594 SER A O 1
ATOM 4654 N N . GLU A 1 595 ? 44.019 -38.155 -3.432 1.00 63.10 595 GLU A N 1
ATOM 4655 C CA . GLU A 1 595 ? 43.513 -39.221 -4.290 1.00 64.20 595 GLU A CA 1
ATOM 4656 C C . GLU A 1 595 ? 42.059 -39.631 -4.046 1.00 58.01 595 GLU A C 1
ATOM 4657 O O . GLU A 1 595 ? 41.463 -40.327 -4.866 1.00 56.42 595 GLU A O 1
ATOM 4663 N N . GLY A 1 596 ? 41.488 -39.206 -2.926 1.00 53.74 596 GLY A N 1
ATOM 4664 C CA . GLY A 1 596 ? 40.110 -39.567 -2.641 1.00 52.76 596 GLY A CA 1
ATOM 4665 C C . GLY A 1 596 ? 39.135 -38.761 -3.479 1.00 48.27 596 GLY A C 1
ATOM 4666 O O . GLY A 1 596 ? 37.965 -39.123 -3.622 1.00 48.09 596 GLY A O 1
ATOM 4667 N N . ASP A 1 597 ? 39.629 -37.663 -4.039 1.00 45.06 597 ASP A N 1
ATOM 4668 C CA . ASP A 1 597 ? 38.817 -36.772 -4.857 1.00 49.32 597 ASP A CA 1
ATOM 4669 C C . ASP A 1 597 ? 38.722 -37.209 -6.325 1.00 51.65 597 ASP A C 1
ATOM 4670 O O . ASP A 1 597 ? 37.965 -36.623 -7.101 1.00 50.83 597 ASP A O 1
ATOM 4675 N N . SER A 1 598 ? 39.491 -38.228 -6.704 1.00 49.07 598 SER A N 1
ATOM 4676 C CA . SER A 1 598 ? 39.468 -38.717 -8.076 1.00 37.05 598 SER A CA 1
ATOM 4677 C C . SER A 1 598 ? 38.098 -39.274 -8.363 1.00 26.86 598 SER A C 1
ATOM 4678 O O . SER A 1 598 ? 37.540 -40.007 -7.554 1.00 33.59 598 SER A O 1
ATOM 4681 N N . GLY A 1 599 ? 37.543 -38.923 -9.511 1.00 25.41 599 GLY A N 1
ATOM 4682 C CA . GLY A 1 599 ? 36.231 -39.431 -9.825 1.00 25.19 599 GLY A CA 1
ATOM 4683 C C . GLY A 1 599 ? 35.430 -38.612 -10.804 1.00 25.47 599 GLY A C 1
ATOM 4684 O O . GLY A 1 599 ? 35.919 -37.652 -11.409 1.00 28.78 599 GLY A O 1
ATOM 4685 N N . VAL A 1 600 ? 34.178 -39.018 -10.950 1.00 25.05 600 VAL A N 1
ATOM 4686 C CA . VAL A 1 600 ? 33.236 -38.387 -11.852 1.00 30.19 600 VAL A CA 1
ATOM 4687 C C . VAL A 1 600 ? 32.288 -37.472 -11.069 1.00 34.46 600 VAL A C 1
ATOM 4688 O O . VAL A 1 600 ? 31.594 -37.912 -10.151 1.00 31.99 600 VAL A O 1
ATOM 4692 N N . TYR A 1 601 ? 32.274 -36.194 -11.439 1.00 37.74 601 TYR A N 1
ATOM 4693 C CA . TYR A 1 601 ? 31.416 -35.202 -10.788 1.00 35.31 601 TYR A CA 1
ATOM 4694 C C . TYR A 1 601 ? 30.332 -34.743 -11.747 1.00 32.91 601 TYR A C 1
ATOM 4695 O O . TYR A 1 601 ? 30.610 -34.428 -12.906 1.00 29.20 601 TYR A O 1
ATOM 4704 N N . GLN A 1 602 ? 29.098 -34.697 -11.258 1.00 30.30 602 GLN A N 1
ATOM 4705 C CA . GLN A 1 602 ? 27.979 -34.266 -12.081 1.00 32.81 602 GLN A CA 1
ATOM 4706 C C . GLN A 1 602 ? 27.242 -33.072 -11.503 1.00 28.48 602 GLN A C 1
ATOM 4707 O O . GLN A 1 602 ? 26.939 -33.022 -10.315 1.00 31.88 602 GLN A O 1
ATOM 4713 N N . CYS A 1 603 ? 26.939 -32.111 -12.359 1.00 27.86 603 CYS A N 1
ATOM 4714 C CA . CYS A 1 603 ? 26.179 -30.960 -11.923 1.00 26.54 603 CYS A CA 1
ATOM 4715 C C . CYS A 1 603 ? 24.784 -31.166 -12.505 1.00 22.94 603 CYS A C 1
ATOM 4716 O O . CYS A 1 603 ? 24.597 -31.104 -13.715 1.00 29.89 603 CYS A O 1
ATOM 4719 N N . LEU A 1 604 ? 23.816 -31.454 -11.643 1.00 31.97 604 LEU A N 1
ATOM 4720 C CA . LEU A 1 604 ? 22.444 -31.687 -12.083 1.00 31.19 604 LEU A CA 1
ATOM 4721 C C . LEU A 1 604 ? 21.551 -30.495 -11.787 1.00 32.46 604 LEU A C 1
ATOM 4722 O O . LEU A 1 604 ? 21.886 -29.637 -10.967 1.00 24.18 604 LEU A O 1
ATOM 4727 N N . SER A 1 605 ? 20.412 -30.455 -12.466 1.00 32.13 605 SER A N 1
ATOM 4728 C CA . SER A 1 605 ? 19.448 -29.388 -12.270 1.00 38.04 605 SER A CA 1
ATOM 4729 C C . SER A 1 605 ? 18.051 -29.985 -12.196 1.00 38.88 605 SER A C 1
ATOM 4730 O O . SER A 1 605 ? 17.725 -30.924 -12.919 1.00 44.42 605 SER A O 1
ATOM 4733 N N . GLU A 1 606 ? 17.233 -29.445 -11.303 1.00 41.82 606 GLU A N 1
ATOM 4734 C CA . GLU A 1 606 ? 15.863 -29.901 -11.145 1.00 48.16 606 GLU A CA 1
ATOM 4735 C C . GLU A 1 606 ? 14.935 -28.691 -11.279 1.00 48.15 606 GLU A C 1
ATOM 4736 O O . GLU A 1 606 ? 15.034 -27.725 -10.517 1.00 43.70 606 GLU A O 1
ATOM 4742 N N . GLU A 1 607 ? 14.048 -28.738 -12.265 1.00 46.59 607 GLU A N 1
ATOM 4743 C CA . GLU A 1 607 ? 13.112 -27.650 -12.476 1.00 41.14 607 GLU A CA 1
ATOM 4744 C C . GLU A 1 607 ? 11.689 -28.178 -12.459 1.00 43.15 607 GLU A C 1
ATOM 4745 O O . GLU A 1 607 ? 11.297 -28.994 -13.294 1.00 45.33 607 GLU A O 1
ATOM 4751 N N . ARG A 1 608 ? 10.929 -27.713 -11.481 1.00 45.48 608 ARG A N 1
ATOM 4752 C CA . ARG A 1 608 ? 9.535 -28.086 -11.322 1.00 49.81 608 ARG A CA 1
ATOM 4753 C C . ARG A 1 608 ? 8.728 -27.330 -12.366 1.00 51.54 608 ARG A C 1
ATOM 4754 O O . ARG A 1 608 ? 8.608 -26.108 -12.293 1.00 49.46 608 ARG A O 1
ATOM 4762 N N . VAL A 1 609 ? 8.184 -28.047 -13.344 1.00 55.99 609 VAL A N 1
ATOM 4763 C CA . VAL A 1 609 ? 7.397 -27.404 -14.383 1.00 62.15 609 VAL A CA 1
ATOM 4764 C C . VAL A 1 609 ? 5.910 -27.555 -14.062 1.00 67.97 609 VAL A C 1
ATOM 4765 O O . VAL A 1 609 ? 5.503 -27.266 -12.938 1.00 73.81 609 VAL A O 1
ATOM 4769 N N . LYS A 1 610 ? 5.099 -28.005 -15.017 1.00 73.5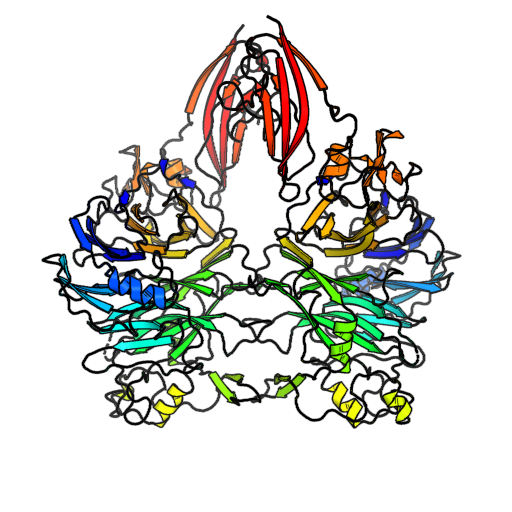6 610 LYS A N 1
ATOM 4770 C CA . LYS A 1 610 ? 3.665 -28.154 -14.774 1.00 78.65 610 LYS A CA 1
ATOM 4771 C C . LYS A 1 610 ? 3.337 -29.210 -13.715 1.00 82.78 610 LYS A C 1
ATOM 4772 O O . LYS A 1 610 ? 3.314 -28.900 -12.522 1.00 88.89 610 LYS A O 1
ATOM 4778 N N . ASN A 1 611 ? 3.073 -30.446 -14.136 1.00 81.98 611 ASN A N 1
ATOM 4779 C CA . ASN A 1 611 ? 2.757 -31.507 -13.181 1.00 79.99 611 ASN A CA 1
ATOM 4780 C C . ASN A 1 611 ? 4.000 -32.284 -12.741 1.00 80.00 611 ASN A C 1
ATOM 4781 O O . ASN A 1 611 ? 4.147 -32.634 -11.564 1.00 79.82 611 ASN A O 1
ATOM 4786 N N . LYS A 1 612 ? 4.897 -32.543 -13.687 1.00 77.00 612 LYS A N 1
ATOM 4787 C CA . LYS A 1 612 ? 6.120 -33.277 -13.394 1.00 75.71 612 LYS A CA 1
ATOM 4788 C C . LYS A 1 612 ? 7.309 -32.338 -13.223 1.00 76.05 612 LYS A C 1
ATOM 4789 O O . LYS A 1 612 ? 7.282 -31.202 -13.688 1.00 81.48 612 LYS A O 1
ATOM 4795 N N . THR A 1 613 ? 8.342 -32.812 -12.535 1.00 71.02 613 THR A N 1
ATOM 4796 C CA . THR A 1 613 ? 9.551 -32.022 -12.348 1.00 64.50 613 THR A CA 1
ATOM 4797 C C . THR A 1 613 ? 10.580 -32.580 -13.336 1.00 59.19 613 THR A C 1
ATOM 4798 O O . THR A 1 613 ? 10.645 -33.785 -13.559 1.00 58.90 613 THR A O 1
ATOM 4802 N N . VAL A 1 614 ? 11.372 -31.704 -13.939 1.00 52.13 614 VAL A N 1
ATOM 4803 C CA . VAL A 1 614 ? 12.352 -32.139 -14.922 1.00 45.09 614 VAL A CA 1
ATOM 4804 C C . VAL A 1 614 ? 13.791 -32.087 -14.416 1.00 44.94 614 VAL A C 1
ATOM 4805 O O . VAL A 1 614 ? 14.215 -31.102 -13.821 1.00 47.02 614 VAL A O 1
ATOM 4809 N N . PHE A 1 615 ? 14.541 -33.157 -14.665 1.00 46.79 615 PHE A N 1
ATOM 4810 C CA . PHE A 1 615 ? 15.937 -33.235 -14.239 1.00 44.03 615 PHE A CA 1
ATOM 4811 C C . PHE A 1 615 ? 16.856 -33.193 -15.455 1.00 38.87 615 PHE A C 1
ATOM 4812 O O . PHE A 1 615 ? 16.500 -33.681 -16.530 1.00 43.40 615 PHE A O 1
ATOM 4820 N N . GLN A 1 616 ? 18.039 -32.616 -15.288 1.00 35.08 616 GLN A N 1
ATOM 4821 C CA . GLN A 1 616 ? 18.990 -32.519 -16.391 1.00 34.69 616 GLN A CA 1
ATOM 4822 C C . GLN A 1 616 ? 20.435 -32.567 -15.921 1.00 32.64 616 GLN A C 1
ATOM 4823 O O . GLN A 1 616 ? 20.769 -32.077 -14.842 1.00 37.36 616 GLN A O 1
ATOM 4829 N N . VAL A 1 617 ? 21.295 -33.167 -16.732 1.00 33.72 617 VAL A N 1
ATOM 4830 C CA . VAL A 1 617 ? 22.709 -33.209 -16.404 1.00 34.59 617 VAL A CA 1
ATOM 4831 C C . VAL A 1 617 ? 23.267 -31.983 -17.103 1.00 34.25 617 VAL A C 1
ATOM 4832 O O . VAL A 1 617 ? 23.308 -31.931 -18.331 1.00 34.89 617 VAL A O 1
ATOM 4836 N N . VAL A 1 618 ? 23.669 -30.990 -16.320 1.00 29.35 618 VAL A N 1
ATOM 4837 C CA . VAL A 1 618 ? 24.214 -29.757 -16.872 1.00 27.86 618 VAL A CA 1
ATOM 4838 C C . VAL A 1 618 ? 25.653 -29.971 -17.281 1.00 29.17 618 VAL A C 1
ATOM 4839 O O . VAL A 1 618 ? 26.054 -29.627 -18.388 1.00 36.76 618 VAL A O 1
ATOM 4843 N N . ALA A 1 619 ? 26.435 -30.542 -16.377 1.00 30.20 619 ALA A N 1
ATOM 4844 C CA . ALA A 1 619 ? 27.836 -30.794 -16.657 1.00 33.36 619 ALA A CA 1
ATOM 4845 C C . ALA A 1 619 ? 28.328 -32.067 -15.969 1.00 37.36 619 ALA A C 1
ATOM 4846 O O . ALA A 1 619 ? 27.879 -32.410 -14.876 1.00 33.59 619 ALA A O 1
ATOM 4848 N N . LYS A 1 620 ? 29.243 -32.763 -16.640 1.00 36.78 620 LYS A N 1
ATOM 4849 C CA . LYS A 1 620 ? 29.848 -33.987 -16.130 1.00 31.82 620 LYS A CA 1
ATOM 4850 C C . LYS A 1 620 ? 31.350 -33.738 -16.165 1.00 28.55 620 LYS A C 1
ATOM 4851 O O . LYS A 1 620 ? 31.888 -33.316 -17.191 1.00 33.00 620 LYS A O 1
ATOM 4857 N N . HIS A 1 621 ? 32.023 -33.971 -15.044 1.00 27.26 621 HIS A N 1
ATOM 4858 C CA . HIS A 1 621 ? 33.466 -33.754 -14.976 1.00 32.27 621 HIS A CA 1
ATOM 4859 C C . HIS A 1 621 ? 34.181 -35.010 -14.511 1.00 31.89 621 HIS A C 1
ATOM 4860 O O . HIS A 1 621 ? 33.795 -35.610 -13.508 1.00 24.89 621 HIS A O 1
ATOM 4867 N N . VAL A 1 622 ? 35.217 -35.411 -15.242 1.00 34.09 622 VAL A N 1
ATOM 4868 C CA . VAL A 1 622 ? 35.989 -36.577 -14.845 1.00 29.95 622 VAL A CA 1
ATOM 4869 C C . VAL A 1 622 ? 37.236 -36.003 -14.201 1.00 35.12 622 VAL A C 1
ATOM 4870 O O . VAL A 1 622 ? 38.080 -35.391 -14.864 1.00 28.26 622 VAL A O 1
ATOM 4874 N N . LEU A 1 623 ? 37.341 -36.196 -12.896 1.00 33.10 623 LEU A N 1
ATOM 4875 C CA . LEU A 1 623 ? 38.458 -35.651 -12.152 1.00 37.56 623 LEU A CA 1
ATOM 4876 C C . LEU A 1 623 ? 39.509 -36.662 -11.727 1.00 39.53 623 LEU A C 1
ATOM 4877 O O . LEU A 1 623 ? 39.208 -37.668 -11.077 1.00 37.52 623 LEU A O 1
ATOM 4882 N N . GLU A 1 624 ? 40.750 -36.363 -12.088 1.00 38.49 624 GLU A N 1
ATOM 4883 C CA . GLU A 1 624 ? 41.882 -37.206 -11.745 1.00 42.94 624 GLU A CA 1
ATOM 4884 C C . GLU A 1 624 ? 42.937 -36.386 -11.014 1.00 43.47 624 GLU A C 1
ATOM 4885 O O . GLU A 1 624 ? 43.560 -35.500 -11.604 1.00 44.02 624 GLU A O 1
ATOM 4891 N N . VAL A 1 625 ? 43.127 -36.661 -9.729 1.00 42.91 625 VAL A N 1
ATOM 4892 C CA . VAL A 1 625 ? 44.150 -35.953 -8.981 1.00 50.74 625 VAL A CA 1
ATOM 4893 C C . VAL A 1 625 ? 45.376 -36.842 -9.112 1.00 57.11 625 VAL A C 1
ATOM 4894 O O . VAL A 1 625 ? 45.324 -38.039 -8.827 1.00 58.25 625 VAL A O 1
ATOM 4898 N N . LYS A 1 626 ? 46.471 -36.256 -9.577 1.00 61.27 626 LYS A N 1
ATOM 4899 C CA . LYS A 1 626 ? 47.701 -37.006 -9.778 1.00 65.80 626 LYS A CA 1
ATOM 4900 C C . LYS A 1 626 ? 48.658 -36.976 -8.592 1.00 71.87 626 LYS A C 1
ATOM 4901 O O . LYS A 1 626 ? 48.417 -36.305 -7.586 1.00 71.73 626 LYS A O 1
ATOM 4907 N N . VAL A 1 627 ? 49.742 -37.733 -8.735 1.00 80.71 627 VAL A N 1
ATOM 4908 C CA . VAL A 1 627 ? 50.814 -37.826 -7.749 1.00 84.19 627 VAL A CA 1
ATOM 4909 C C . VAL A 1 627 ? 51.760 -38.958 -8.135 1.00 88.89 627 VAL A C 1
ATOM 4910 O O . VAL A 1 627 ? 51.267 -40.016 -8.593 1.00 87.60 627 VAL A O 1
ATOM 4914 N N . VAL A 1 628 ? 52.986 -38.757 -7.989 1.00 96.06 628 VAL A N 1
ATOM 4915 N N . PHE B 1 3 ? 12.919 5.172 4.740 1.00 36.70 3 PHE B N 1
ATOM 4916 C CA . PHE B 1 3 ? 12.780 3.923 5.526 1.00 36.33 3 PHE B CA 1
ATOM 4917 C C . PHE B 1 3 ? 14.038 3.641 6.326 1.00 37.23 3 PHE B C 1
ATOM 4918 O O . PHE B 1 3 ? 15.145 3.848 5.843 1.00 40.34 3 PHE B O 1
ATOM 4926 N N . ALA B 1 4 ? 13.859 3.180 7.556 1.00 32.31 4 ALA B N 1
ATOM 4927 C CA . ALA B 1 4 ? 14.981 2.866 8.421 1.00 28.39 4 ALA B CA 1
ATOM 4928 C C . ALA B 1 4 ? 15.875 1.796 7.792 1.00 25.97 4 ALA B C 1
ATOM 4929 O O . ALA B 1 4 ? 15.418 1.003 6.964 1.00 23.16 4 ALA B O 1
ATOM 4931 N N . PRO B 1 5 ? 17.165 1.763 8.182 1.00 24.76 5 PRO B N 1
ATOM 4932 C CA . PRO B 1 5 ? 18.102 0.765 7.642 1.00 25.51 5 PRO B CA 1
ATOM 4933 C C . PRO B 1 5 ? 17.855 -0.573 8.312 1.00 22.45 5 PRO B C 1
ATOM 4934 O O . PRO B 1 5 ? 16.981 -0.689 9.166 1.00 21.95 5 PRO B O 1
ATOM 4938 N N . ILE B 1 6 ? 18.617 -1.582 7.916 1.00 21.05 6 ILE B N 1
ATOM 4939 C CA . ILE B 1 6 ? 18.471 -2.898 8.511 1.00 22.80 6 ILE B CA 1
ATOM 4940 C C . ILE B 1 6 ? 19.233 -2.889 9.834 1.00 22.64 6 ILE B C 1
ATOM 4941 O O . ILE B 1 6 ? 20.086 -2.030 10.050 1.00 26.76 6 ILE B O 1
ATOM 4946 N N . PRO B 1 7 ? 18.899 -3.810 10.754 1.00 19.06 7 PRO B N 1
ATOM 4947 C CA . PRO B 1 7 ? 19.623 -3.839 12.026 1.00 17.37 7 PRO B CA 1
ATOM 4948 C C . PRO B 1 7 ? 21.120 -3.865 11.737 1.00 24.17 7 PRO B C 1
ATOM 4949 O O . PRO B 1 7 ? 21.581 -4.671 10.927 1.00 25.93 7 PRO B O 1
ATOM 4953 N N . ARG B 1 8 ? 21.877 -2.985 12.382 1.00 19.59 8 ARG B N 1
ATOM 4954 C CA . ARG B 1 8 ? 23.309 -2.950 12.147 1.00 15.83 8 ARG B CA 1
ATOM 4955 C C . ARG B 1 8 ? 24.020 -4.204 12.649 1.00 17.71 8 ARG B C 1
ATOM 4956 O O . ARG B 1 8 ? 24.919 -4.705 11.991 1.00 21.95 8 ARG B O 1
ATOM 4964 N N . ILE B 1 9 ? 23.623 -4.722 13.804 1.00 12.91 9 ILE B N 1
ATOM 4965 C CA . ILE B 1 9 ? 24.254 -5.923 14.332 1.00 16.91 9 ILE B CA 1
ATOM 4966 C C . ILE B 1 9 ? 23.180 -6.973 14.506 1.00 13.32 9 ILE B C 1
ATOM 4967 O O . ILE B 1 9 ? 22.055 -6.655 14.872 1.00 15.47 9 ILE B O 1
ATOM 4972 N N . THR B 1 10 ? 23.537 -8.222 14.243 1.00 23.94 10 THR B N 1
ATOM 4973 C CA . THR B 1 10 ? 22.606 -9.328 14.387 1.00 22.12 10 THR B CA 1
ATOM 4974 C C . THR B 1 10 ? 23.111 -10.335 15.420 1.00 29.70 10 THR B C 1
ATOM 4975 O O . THR B 1 10 ? 24.126 -10.998 15.215 1.00 32.58 10 THR B O 1
ATOM 4979 N N . TRP B 1 11 ? 22.404 -10.437 16.538 1.00 24.17 11 TRP B N 1
ATOM 4980 C CA . TRP B 1 11 ? 22.781 -11.386 17.565 1.00 27.08 11 TRP B CA 1
ATOM 4981 C C . TRP B 1 11 ? 21.974 -12.670 17.412 1.00 38.25 11 TRP B C 1
ATOM 4982 O O . TRP B 1 11 ? 20.743 -12.633 17.367 1.00 39.96 11 TRP B O 1
ATOM 4993 N N . GLU B 1 12 ? 22.665 -13.803 17.337 1.00 53.97 12 GLU B N 1
ATOM 4994 C CA . GLU B 1 12 ? 21.995 -15.101 17.250 1.00 61.21 12 GLU B CA 1
ATOM 4995 C C . GLU B 1 12 ? 21.424 -15.374 18.645 1.00 64.07 12 GLU B C 1
ATOM 4996 O O . GLU B 1 12 ? 21.918 -14.833 19.640 1.00 63.34 12 GLU B O 1
ATOM 5002 N N . HIS B 1 13 ? 20.390 -16.203 18.723 1.00 64.65 13 HIS B N 1
ATOM 5003 C CA . HIS B 1 13 ? 19.787 -16.529 20.009 1.00 65.00 13 HIS B CA 1
ATOM 5004 C C . HIS B 1 13 ? 20.862 -17.047 20.973 1.00 67.29 13 HIS B C 1
ATOM 5005 O O . HIS B 1 13 ? 20.817 -16.783 22.180 1.00 65.20 13 HIS B O 1
ATOM 5012 N N . ARG B 1 14 ? 21.846 -17.756 20.422 1.00 68.77 14 ARG B N 1
ATOM 5013 C CA . ARG B 1 14 ? 22.910 -18.356 21.223 1.00 70.19 14 ARG B CA 1
ATOM 5014 C C . ARG B 1 14 ? 24.174 -17.539 21.549 1.00 66.48 14 ARG B C 1
ATOM 5015 O O . ARG B 1 14 ? 24.856 -17.853 22.525 1.00 65.59 14 ARG B O 1
ATOM 5023 N N . GLU B 1 15 ? 24.508 -16.511 20.765 1.00 60.99 15 GLU B N 1
ATOM 5024 C CA . GLU B 1 15 ? 25.708 -15.733 21.085 1.00 52.49 15 GLU B CA 1
ATOM 5025 C C . GLU B 1 15 ? 25.479 -14.778 22.252 1.00 47.90 15 GLU B C 1
ATOM 5026 O O . GLU B 1 15 ? 26.417 -14.404 22.955 1.00 53.71 15 GLU B O 1
ATOM 5032 N N . VAL B 1 16 ? 24.234 -14.369 22.451 1.00 43.01 16 VAL B N 1
ATOM 5033 C CA . VAL B 1 16 ? 23.904 -13.491 23.564 1.00 38.59 16 VAL B CA 1
ATOM 5034 C C . VAL B 1 16 ? 23.150 -14.379 24.531 1.00 40.81 16 VAL B C 1
ATOM 5035 O O . VAL B 1 16 ? 22.584 -15.393 24.119 1.00 50.32 16 VAL B O 1
ATOM 5039 N N . HIS B 1 17 ? 23.132 -14.046 25.812 1.00 40.51 17 HIS B N 1
ATOM 5040 C CA . HIS B 1 17 ? 22.388 -14.922 26.685 1.00 52.35 17 HIS B CA 1
ATOM 5041 C C . HIS B 1 17 ? 21.072 -14.386 27.195 1.00 47.46 17 HIS B C 1
ATOM 5042 O O . HIS B 1 17 ? 20.984 -13.333 27.835 1.00 42.99 17 HIS B O 1
ATOM 5049 N N . LEU B 1 18 ? 20.045 -15.160 26.865 1.00 41.45 18 LEU B N 1
ATOM 5050 C CA . LEU B 1 18 ? 18.676 -14.866 27.199 1.00 28.22 18 LEU B CA 1
ATOM 5051 C C . LEU B 1 18 ? 18.164 -15.942 28.127 1.00 29.12 18 LEU B C 1
ATOM 5052 O O . LEU B 1 18 ? 18.376 -17.125 27.885 1.00 35.13 18 LEU B O 1
ATOM 5057 N N . VAL B 1 19 ? 17.518 -15.521 29.205 1.00 30.96 19 VAL B N 1
ATOM 5058 C CA . VAL B 1 19 ? 16.946 -16.446 30.169 1.00 27.98 19 VAL B CA 1
ATOM 5059 C C . VAL B 1 19 ? 15.547 -16.718 29.654 1.00 33.66 19 VAL B C 1
ATOM 5060 O O . VAL B 1 19 ? 14.869 -15.804 29.174 1.00 34.94 19 VAL B O 1
ATOM 5064 N N . GLN B 1 20 ? 15.110 -17.965 29.744 1.00 34.99 20 GLN B N 1
ATOM 5065 C CA . GLN B 1 20 ? 13.790 -18.314 29.255 1.00 38.21 20 GLN B CA 1
ATOM 5066 C C . GLN B 1 20 ? 12.979 -19.090 30.273 1.00 41.26 20 GLN B C 1
ATOM 5067 O O . GLN B 1 20 ? 13.530 -19.833 31.082 1.00 48.31 20 GLN B O 1
ATOM 5073 N N . PHE B 1 21 ? 11.666 -18.898 30.250 1.00 42.11 21 PHE B N 1
ATOM 5074 C CA . PHE B 1 21 ? 10.797 -19.643 31.142 1.00 34.40 21 PHE B CA 1
ATOM 5075 C C . PHE B 1 21 ? 9.668 -20.251 30.354 1.00 35.36 21 PHE B C 1
ATOM 5076 O O . PHE B 1 21 ? 9.148 -19.635 29.431 1.00 33.28 21 PHE B O 1
ATOM 5084 N N . HIS B 1 22 ? 9.291 -21.463 30.734 1.00 38.41 22 HIS B N 1
ATOM 5085 C CA . HIS B 1 22 ? 8.192 -22.173 30.100 1.00 44.45 22 HIS B CA 1
ATOM 5086 C C . HIS B 1 22 ? 7.906 -23.419 30.929 1.00 43.95 22 HIS B C 1
ATOM 5087 O O . HIS B 1 22 ? 8.802 -23.987 31.556 1.00 46.68 22 HIS B O 1
ATOM 5094 N N . GLU B 1 23 ? 6.647 -23.821 30.948 1.00 41.25 23 GLU B N 1
ATOM 5095 C CA . GLU B 1 23 ? 6.241 -24.989 31.700 1.00 41.00 23 GLU B CA 1
ATOM 5096 C C . GLU B 1 23 ? 5.835 -26.057 30.699 1.00 42.73 23 GLU B C 1
ATOM 5097 O O . GLU B 1 23 ? 5.213 -25.759 29.680 1.00 43.73 23 GLU B O 1
ATOM 5103 N N . PRO B 1 24 ? 6.210 -27.320 30.958 1.00 47.27 24 PRO B N 1
ATOM 5104 C CA . PRO B 1 24 ? 5.862 -28.425 30.052 1.00 39.76 24 PRO B CA 1
ATOM 5105 C C . PRO B 1 24 ? 4.352 -28.571 29.855 1.00 35.16 24 PRO B C 1
ATOM 5106 O O . PRO B 1 24 ? 3.584 -28.599 30.817 1.00 33.47 24 PRO B O 1
ATOM 5110 N N . ASP B 1 25 ? 3.940 -28.653 28.597 1.00 38.18 25 ASP B N 1
ATOM 5111 C CA . ASP B 1 25 ? 2.532 -28.791 28.244 1.00 50.47 25 ASP B CA 1
ATOM 5112 C C . ASP B 1 25 ? 1.685 -27.531 28.452 1.00 48.92 25 ASP B C 1
ATOM 5113 O O . ASP B 1 25 ? 0.504 -27.516 28.108 1.00 52.37 25 ASP B O 1
ATOM 5118 N N . ILE B 1 26 ? 2.280 -26.482 29.016 1.00 43.16 26 ILE B N 1
ATOM 5119 C CA . ILE B 1 26 ? 1.567 -25.221 29.214 1.00 32.97 26 ILE B CA 1
ATOM 5120 C C . ILE B 1 26 ? 1.954 -24.310 28.061 1.00 33.87 26 ILE B C 1
ATOM 5121 O O . ILE B 1 26 ? 3.138 -24.171 27.744 1.00 35.85 26 ILE B O 1
ATOM 5126 N N . TYR B 1 27 ? 0.964 -23.689 27.433 1.00 29.53 27 TYR B N 1
ATOM 5127 C CA . TYR B 1 27 ? 1.240 -22.809 26.309 1.00 29.98 27 TYR B CA 1
ATOM 5128 C C . TYR B 1 27 ? 0.558 -21.464 26.390 1.00 26.86 27 TYR B C 1
ATOM 5129 O O . TYR B 1 27 ? -0.128 -21.161 27.364 1.00 25.60 27 TYR B O 1
ATOM 5138 N N . ASN B 1 28 ? 0.775 -20.664 25.347 1.00 31.97 28 ASN B N 1
ATOM 5139 C CA . ASN B 1 28 ? 0.196 -19.329 25.215 1.00 29.32 28 ASN B CA 1
ATOM 5140 C C . ASN B 1 28 ? 0.442 -18.400 26.408 1.00 22.98 28 ASN B C 1
ATOM 5141 O O . ASN B 1 28 ? -0.472 -18.097 27.175 1.00 22.20 28 ASN B O 1
ATOM 5146 N N . TYR B 1 29 ? 1.683 -17.942 26.545 1.00 23.60 29 TYR B N 1
ATOM 5147 C CA . TYR B 1 29 ? 2.071 -17.048 27.627 1.00 21.92 29 TYR B CA 1
ATOM 5148 C C . TYR B 1 29 ? 1.841 -15.610 27.155 1.00 32.40 29 TYR B C 1
ATOM 5149 O O . TYR B 1 29 ? 2.786 -14.909 26.781 1.00 25.22 29 TYR B O 1
ATOM 5158 N N . SER B 1 30 ? 0.588 -15.171 27.201 1.00 26.81 30 SER B N 1
ATOM 5159 C CA . SER B 1 30 ? 0.215 -13.853 26.712 1.00 29.75 30 SER B CA 1
ATOM 5160 C C . SER B 1 30 ? 0.046 -12.740 27.725 1.00 25.97 30 SER B C 1
ATOM 5161 O O . SER B 1 30 ? -0.152 -11.595 27.347 1.00 29.15 30 SER B O 1
ATOM 5164 N N . ALA B 1 31 ? 0.110 -13.051 29.008 1.00 26.64 31 ALA B N 1
ATOM 5165 C CA . ALA B 1 31 ? -0.075 -12.008 29.996 1.00 24.62 31 ALA B CA 1
ATOM 5166 C C . ALA B 1 31 ? 1.069 -11.923 30.982 1.00 29.62 31 ALA B C 1
ATOM 5167 O O . ALA B 1 31 ? 1.376 -12.885 31.685 1.00 31.95 31 ALA B O 1
ATOM 5169 N N . LEU B 1 32 ? 1.696 -10.756 31.033 1.00 20.15 32 LEU B N 1
ATOM 5170 C CA . LEU B 1 32 ? 2.813 -10.532 31.935 1.00 19.83 32 LEU B CA 1
ATOM 5171 C C . LEU B 1 32 ? 2.501 -9.370 32.855 1.00 18.41 32 LEU B C 1
ATOM 5172 O O . LEU B 1 32 ? 1.938 -8.362 32.433 1.00 31.33 32 LEU B O 1
ATOM 5177 N N . LEU B 1 33 ? 2.860 -9.522 34.121 1.00 17.00 33 LEU B N 1
ATOM 5178 C CA . LEU B 1 33 ? 2.634 -8.489 35.111 1.00 24.49 33 LEU B CA 1
ATOM 5179 C C . LEU B 1 33 ? 3.790 -8.540 36.100 1.00 33.03 33 LEU B C 1
ATOM 5180 O O . LEU B 1 33 ? 4.154 -9.614 36.590 1.00 33.61 33 LEU B O 1
ATOM 5185 N N . LEU B 1 34 ? 4.373 -7.379 36.381 1.00 33.39 34 LEU B N 1
ATOM 5186 C CA . LEU B 1 34 ? 5.491 -7.292 37.306 1.00 32.02 34 LEU B CA 1
ATOM 5187 C C . LEU B 1 34 ? 4.980 -6.946 38.687 1.00 30.37 34 LEU B C 1
ATOM 5188 O O . LEU B 1 34 ? 4.102 -6.105 38.836 1.00 34.24 34 LEU B O 1
ATOM 5193 N N . SER B 1 35 ? 5.533 -7.606 39.694 1.00 34.80 35 SER B N 1
ATOM 5194 C CA . SER B 1 35 ? 5.135 -7.376 41.067 1.00 41.41 35 SER B CA 1
ATOM 5195 C C . SER B 1 35 ? 5.336 -5.923 41.442 1.00 47.64 35 SER B C 1
ATOM 5196 O O . SER B 1 35 ? 6.338 -5.312 41.084 1.00 51.35 35 SER B O 1
ATOM 5199 N N . GLU B 1 36 ? 4.368 -5.379 42.170 1.00 61.10 36 GLU B N 1
ATOM 5200 C CA . GLU B 1 36 ? 4.403 -3.989 42.608 1.00 64.43 36 GLU B CA 1
ATOM 5201 C C . GLU B 1 36 ? 5.598 -3.738 43.512 1.00 60.44 36 GLU B C 1
ATOM 5202 O O . GLU B 1 36 ? 6.277 -2.725 43.386 1.00 53.27 36 GLU B O 1
ATOM 5208 N N . ASP B 1 37 ? 5.841 -4.672 44.425 1.00 64.33 37 ASP B N 1
ATOM 5209 C CA . ASP B 1 37 ? 6.947 -4.570 45.365 1.00 73.31 37 ASP B CA 1
ATOM 5210 C C . ASP B 1 37 ? 8.019 -5.582 44.998 1.00 70.45 37 ASP B C 1
ATOM 5211 O O . ASP B 1 37 ? 9.065 -5.224 44.458 1.00 76.43 37 ASP B O 1
ATOM 5216 N N . LYS B 1 38 ? 7.744 -6.849 45.289 1.00 64.32 38 LYS B N 1
ATOM 5217 C CA . LYS B 1 38 ? 8.676 -7.929 44.998 1.00 62.42 38 LYS B CA 1
ATOM 5218 C C . LYS B 1 38 ? 9.218 -7.893 43.569 1.00 63.87 38 LYS B C 1
ATOM 5219 O O . LYS B 1 38 ? 8.611 -7.321 42.657 1.00 62.53 38 LYS B O 1
ATOM 5225 N N . ASP B 1 39 ? 10.379 -8.512 43.392 1.00 57.57 39 ASP B N 1
ATOM 5226 C CA . ASP B 1 39 ? 11.017 -8.597 42.094 1.00 45.83 39 ASP B CA 1
ATOM 5227 C C . ASP B 1 39 ? 10.527 -9.909 41.512 1.00 36.91 39 ASP B C 1
ATOM 5228 O O . ASP B 1 39 ? 11.293 -10.852 41.301 1.00 31.44 39 ASP B O 1
ATOM 5233 N N . THR B 1 40 ? 9.223 -9.962 41.279 1.00 28.61 40 THR B N 1
ATOM 5234 C CA . THR B 1 40 ? 8.600 -11.152 40.742 1.00 27.69 40 THR B CA 1
ATOM 5235 C C . THR B 1 40 ? 7.837 -10.825 39.472 1.00 29.34 40 THR B C 1
ATOM 5236 O O . THR B 1 40 ? 7.244 -9.754 39.343 1.00 27.30 40 THR B O 1
ATOM 5240 N N . LEU B 1 41 ? 7.867 -11.750 38.526 1.00 29.59 41 LEU B N 1
ATOM 5241 C CA . LEU B 1 41 ? 7.152 -11.569 37.282 1.00 30.15 41 LEU B CA 1
ATOM 5242 C C . LEU B 1 41 ? 6.043 -12.612 37.234 1.00 32.24 41 LEU B C 1
ATOM 5243 O O . LEU B 1 41 ? 6.302 -13.823 37.266 1.00 30.36 41 LEU B O 1
ATOM 5248 N N . TYR B 1 42 ? 4.807 -12.133 37.171 1.00 26.61 42 TYR B N 1
ATOM 5249 C CA . TYR B 1 42 ? 3.655 -13.017 37.104 1.00 25.81 42 TYR B CA 1
ATOM 5250 C C . TYR B 1 42 ? 3.327 -13.272 35.641 1.00 26.20 42 TYR B C 1
ATOM 5251 O O . TYR B 1 42 ? 3.217 -12.341 34.843 1.00 27.51 42 TYR B O 1
ATOM 5260 N N . ILE B 1 43 ? 3.176 -14.539 35.287 1.00 22.87 43 ILE B N 1
ATOM 5261 C CA . ILE B 1 43 ? 2.887 -14.911 33.913 1.00 22.04 43 ILE B CA 1
ATOM 5262 C C . ILE B 1 43 ? 1.570 -15.680 33.816 1.00 32.53 43 ILE B C 1
ATOM 5263 O O . ILE B 1 43 ? 1.375 -16.679 34.497 1.00 33.95 43 ILE B O 1
ATOM 5268 N N . GLY B 1 44 ? 0.663 -15.203 32.973 1.00 27.23 44 GLY B N 1
ATOM 5269 C CA . GLY B 1 44 ? -0.600 -15.885 32.786 1.00 24.23 44 GLY B CA 1
ATOM 5270 C C . GLY B 1 44 ? -0.549 -16.562 31.434 1.00 30.86 44 GLY B C 1
ATOM 5271 O O . GLY B 1 44 ? -0.413 -15.896 30.406 1.00 37.95 44 GLY B O 1
ATOM 5272 N N . ALA B 1 45 ? -0.624 -17.887 31.432 1.00 29.54 45 ALA B N 1
ATOM 5273 C CA . ALA B 1 45 ? -0.586 -18.656 30.196 1.00 27.01 45 ALA B CA 1
ATOM 5274 C C . ALA B 1 45 ? -1.954 -19.288 30.019 1.00 27.23 45 ALA B C 1
ATOM 5275 O O . ALA B 1 45 ? -2.923 -18.853 30.638 1.00 32.28 45 ALA B O 1
ATOM 5277 N N . ARG B 1 46 ? -2.046 -20.299 29.169 1.00 29.52 46 ARG B N 1
ATOM 5278 C CA . ARG B 1 46 ? -3.316 -20.971 28.969 1.00 28.17 46 ARG B CA 1
ATOM 5279 C C . ARG B 1 46 ? -3.499 -22.016 30.076 1.00 35.30 46 ARG B C 1
ATOM 5280 O O . ARG B 1 46 ? -2.782 -23.017 30.112 1.00 34.67 46 ARG B O 1
ATOM 5288 N N . GLU B 1 47 ? -4.450 -21.754 30.977 1.00 33.55 47 GLU B N 1
ATOM 5289 C CA . GLU B 1 47 ? -4.784 -22.623 32.112 1.00 41.99 47 GLU B CA 1
ATOM 5290 C C . GLU B 1 47 ? -3.831 -22.534 33.306 1.00 40.89 47 GLU B C 1
ATOM 5291 O O . GLU B 1 47 ? -3.912 -23.353 34.219 1.00 45.35 47 GLU B O 1
ATOM 5297 N N . ALA B 1 48 ? -2.944 -21.541 33.319 1.00 38.69 48 ALA B N 1
ATOM 5298 C CA . ALA B 1 48 ? -1.989 -21.418 34.420 1.00 33.00 48 ALA B CA 1
ATOM 5299 C C . ALA B 1 48 ? -1.510 -20.002 34.701 1.00 30.67 48 ALA B C 1
ATOM 5300 O O . ALA B 1 48 ? -1.596 -19.128 33.853 1.00 31.86 48 ALA B O 1
ATOM 5302 N N . VAL B 1 49 ? -1.005 -19.790 35.910 1.00 28.39 49 VAL B N 1
ATOM 5303 C CA . VAL B 1 49 ? -0.453 -18.502 36.310 1.00 29.18 49 VAL B CA 1
ATOM 5304 C C . VAL B 1 49 ? 0.787 -18.766 37.159 1.00 38.56 49 VAL B C 1
ATOM 5305 O O . VAL B 1 49 ? 0.713 -19.402 38.218 1.00 37.76 49 VAL B O 1
ATOM 5309 N N . PHE B 1 50 ? 1.928 -18.275 36.687 1.00 32.69 50 PHE B N 1
ATOM 5310 C CA . PHE B 1 50 ? 3.178 -18.469 37.391 1.00 25.68 50 PHE B CA 1
ATOM 5311 C C . PHE B 1 50 ? 3.721 -17.195 37.998 1.00 31.19 50 PHE B C 1
ATOM 5312 O O . PHE B 1 50 ? 3.339 -16.086 37.615 1.00 33.43 50 PHE B O 1
ATOM 5320 N N . ALA B 1 51 ? 4.608 -17.377 38.969 1.00 27.13 51 ALA B N 1
ATOM 5321 C CA . ALA B 1 51 ? 5.290 -16.276 39.631 1.00 32.14 51 ALA B CA 1
ATOM 5322 C C . ALA B 1 51 ? 6.736 -16.711 39.495 1.00 37.81 51 ALA B C 1
ATOM 5323 O O . ALA B 1 51 ? 7.086 -17.806 39.923 1.00 38.57 51 ALA B O 1
ATOM 5325 N N . VAL B 1 52 ? 7.563 -15.885 38.860 1.00 37.11 52 VAL B N 1
ATOM 5326 C CA . VAL B 1 52 ? 8.968 -16.223 38.692 1.00 27.22 52 VAL B CA 1
ATOM 5327 C C . VAL B 1 52 ? 9.858 -15.055 39.070 1.00 26.63 52 VAL B C 1
ATOM 5328 O O . VAL B 1 52 ? 9.393 -13.929 39.217 1.00 29.10 52 VAL B O 1
ATOM 5332 N N . ASN B 1 53 ? 11.140 -15.343 39.246 1.00 32.39 53 ASN B N 1
ATOM 5333 C CA . ASN B 1 53 ? 12.123 -14.329 39.614 1.00 32.09 53 ASN B CA 1
ATOM 5334 C C . ASN B 1 53 ? 12.333 -13.380 38.432 1.00 28.92 53 ASN B C 1
ATOM 5335 O O . ASN B 1 53 ? 12.779 -13.799 37.365 1.00 26.10 53 ASN B O 1
ATOM 5340 N N . ALA B 1 54 ? 12.008 -12.107 38.630 1.00 27.54 54 ALA B N 1
ATOM 5341 C CA . ALA B 1 54 ? 12.149 -11.101 37.585 1.00 29.43 54 ALA B CA 1
ATOM 5342 C C . ALA B 1 54 ? 13.604 -10.914 37.154 1.00 33.98 54 ALA B C 1
ATOM 5343 O O . ALA B 1 54 ? 13.874 -10.380 36.074 1.00 31.86 54 ALA B O 1
ATOM 5345 N N . LEU B 1 55 ? 14.534 -11.356 37.999 1.00 36.62 55 LEU B N 1
ATOM 5346 C CA . LEU B 1 55 ? 15.961 -11.238 37.710 1.00 33.91 55 LEU B CA 1
ATOM 5347 C C . LEU B 1 55 ? 16.476 -12.442 36.948 1.00 33.89 55 LEU B C 1
ATOM 5348 O O . LEU B 1 55 ? 17.544 -12.383 36.336 1.00 35.18 55 LEU B O 1
ATOM 5353 N N . ASN B 1 56 ? 15.713 -13.530 37.001 1.00 29.43 56 ASN B N 1
ATOM 5354 C CA . ASN B 1 56 ? 16.054 -14.777 36.318 1.00 37.24 56 ASN B CA 1
ATOM 5355 C C . ASN B 1 56 ? 14.761 -15.587 36.210 1.00 35.54 56 ASN B C 1
ATOM 5356 O O . ASN B 1 56 ? 14.530 -16.517 36.975 1.00 40.99 56 ASN B O 1
ATOM 5361 N N . ILE B 1 57 ? 13.931 -15.220 35.239 1.00 32.97 57 ILE B N 1
ATOM 5362 C CA . ILE B 1 57 ? 12.633 -15.848 35.015 1.00 27.11 57 ILE B CA 1
ATOM 5363 C C . ILE B 1 57 ? 12.588 -17.372 34.892 1.00 29.47 57 ILE B C 1
ATOM 5364 O O . ILE B 1 57 ? 11.530 -17.972 35.073 1.00 36.20 57 ILE B O 1
ATOM 5369 N N . SER B 1 58 ? 13.711 -18.004 34.574 1.00 35.76 58 SER B N 1
ATOM 5370 C CA . SER B 1 58 ? 13.734 -19.464 34.442 1.00 43.60 58 SER B CA 1
ATOM 5371 C C . SER B 1 58 ? 13.571 -20.122 35.815 1.00 45.99 58 SER B C 1
ATOM 5372 O O . SER B 1 58 ? 13.348 -21.331 35.921 1.00 44.93 58 SER B O 1
ATOM 5375 N N . GLU B 1 59 ? 13.683 -19.310 36.860 1.00 43.48 59 GLU B N 1
ATOM 5376 C CA . GLU B 1 59 ? 13.548 -19.796 38.219 1.00 44.50 59 GLU B CA 1
ATOM 5377 C C . GLU B 1 59 ? 12.149 -19.566 38.762 1.00 41.52 59 GLU B C 1
ATOM 5378 O O . GLU B 1 59 ? 11.827 -18.475 39.246 1.00 36.74 59 GLU B O 1
ATOM 5384 N N . LYS B 1 60 ? 11.336 -20.619 38.677 1.00 38.51 60 LYS B N 1
ATOM 5385 C CA . LYS B 1 60 ? 9.951 -20.625 39.142 1.00 42.38 60 LYS B CA 1
ATOM 5386 C C . LYS B 1 60 ? 9.832 -20.408 40.650 1.00 43.05 60 LYS B C 1
ATOM 5387 O O . LYS B 1 60 ? 10.625 -20.937 41.429 1.00 49.82 60 LYS B O 1
ATOM 5393 N N . GLN B 1 61 ? 8.835 -19.631 41.057 1.00 40.55 61 GLN B N 1
ATOM 5394 C CA . GLN B 1 61 ? 8.620 -19.341 42.466 1.00 38.38 61 GLN B CA 1
ATOM 5395 C C . GLN B 1 61 ? 7.290 -19.918 42.925 1.00 43.31 61 GLN B C 1
ATOM 5396 O O . GLN B 1 61 ? 7.165 -20.396 44.052 1.00 53.26 61 GLN B O 1
ATOM 5402 N N . HIS B 1 62 ? 6.299 -19.876 42.043 1.00 43.10 62 HIS B N 1
ATOM 5403 C CA . HIS B 1 62 ? 4.976 -20.413 42.345 1.00 36.69 62 HIS B CA 1
ATOM 5404 C C . HIS B 1 62 ? 4.296 -20.752 41.048 1.00 40.20 62 HIS B C 1
ATOM 5405 O O . HIS B 1 62 ? 4.741 -20.352 39.968 1.00 31.84 62 HIS B O 1
ATOM 5412 N N . GLU B 1 63 ? 3.198 -21.480 41.169 1.00 41.06 63 GLU B N 1
ATOM 5413 C CA . GLU B 1 63 ? 2.417 -21.871 40.019 1.00 46.61 63 GLU B CA 1
ATOM 5414 C C . GLU B 1 63 ? 1.093 -22.417 40.508 1.00 49.15 63 GLU B C 1
ATOM 5415 O O . GLU B 1 63 ? 1.052 -23.222 41.439 1.00 53.31 63 GLU B O 1
ATOM 5421 N N . VAL B 1 64 ? 0.013 -21.944 39.894 1.00 47.76 64 VAL B N 1
ATOM 5422 C CA . VAL B 1 64 ? -1.334 -22.386 40.226 1.00 37.72 64 VAL B CA 1
ATOM 5423 C C . VAL B 1 64 ? -1.998 -22.675 38.901 1.00 34.39 64 VAL B C 1
ATOM 5424 O O . VAL B 1 64 ? -1.682 -22.035 37.906 1.00 37.00 64 VAL B O 1
ATOM 5428 N N . TYR B 1 65 ? -2.905 -23.641 38.875 1.00 38.47 65 TYR B N 1
ATOM 5429 C CA . TYR B 1 65 ? -3.580 -23.984 37.633 1.00 38.89 65 TYR B CA 1
ATOM 5430 C C . TYR B 1 65 ? -5.072 -23.728 37.700 1.00 39.98 65 TYR B C 1
ATOM 5431 O O . TYR B 1 65 ? -5.661 -23.629 38.774 1.00 43.28 65 TYR B O 1
ATOM 5440 N N . TRP B 1 66 ? -5.675 -23.607 36.532 1.00 36.78 66 TRP B N 1
ATOM 5441 C CA . TRP B 1 66 ? -7.086 -23.341 36.445 1.00 35.92 66 TRP B CA 1
ATOM 5442 C C . TRP B 1 66 ? -7.539 -23.911 35.116 1.00 43.88 66 TRP B C 1
ATOM 5443 O O . TRP B 1 66 ? -7.855 -23.170 34.185 1.00 45.35 66 TRP B O 1
ATOM 5454 N N . LYS B 1 67 ? -7.546 -25.240 35.032 1.00 45.21 67 LYS B N 1
ATOM 5455 C CA . LYS B 1 67 ? -7.958 -25.933 33.816 1.00 49.27 67 LYS B CA 1
ATOM 5456 C C . LYS B 1 67 ? -9.460 -26.156 33.818 1.00 49.85 67 LYS B C 1
ATOM 5457 O O . LYS B 1 67 ? -10.096 -26.159 34.873 1.00 51.70 67 LYS B O 1
ATOM 5463 N N . VAL B 1 68 ? -10.026 -26.338 32.632 1.00 47.68 68 VAL B N 1
ATOM 5464 C CA . VAL B 1 68 ? -11.453 -26.585 32.528 1.00 53.60 68 VAL B CA 1
ATOM 5465 C C . VAL B 1 68 ? -11.662 -28.095 32.547 1.00 58.49 68 VAL B C 1
ATOM 5466 O O . VAL B 1 68 ? -10.955 -28.844 31.865 1.00 57.93 68 VAL B O 1
ATOM 5470 N N . SER B 1 69 ? -12.620 -28.536 33.354 1.00 58.62 69 SER B N 1
ATOM 5471 C CA . SER B 1 69 ? -12.935 -29.955 33.466 1.00 56.57 69 SER B CA 1
ATOM 5472 C C . SER B 1 69 ? -13.249 -30.552 32.094 1.00 55.54 69 SER B C 1
ATOM 5473 O O . SER B 1 69 ? -13.533 -29.824 31.140 1.00 57.63 69 SER B O 1
ATOM 5476 N N . GLU B 1 70 ? -13.192 -31.875 31.992 1.00 55.39 70 GLU B N 1
ATOM 5477 C CA . GLU B 1 70 ? -13.496 -32.549 30.734 1.00 65.97 70 GLU B CA 1
ATOM 5478 C C . GLU B 1 70 ? -14.991 -32.377 30.424 1.00 64.04 70 GLU B C 1
ATOM 5479 O O . GLU B 1 70 ? -15.427 -32.465 29.272 1.00 56.49 70 GLU B O 1
ATOM 5485 N N . ASP B 1 71 ? -15.764 -32.116 31.472 1.00 68.27 71 ASP B N 1
ATOM 5486 C CA . ASP B 1 71 ? -17.200 -31.914 31.353 1.00 71.24 71 ASP B CA 1
ATOM 5487 C C . ASP B 1 71 ? -17.489 -30.683 30.490 1.00 70.09 71 ASP B C 1
ATOM 5488 O O . ASP B 1 71 ? -17.995 -30.806 29.370 1.00 67.99 71 ASP B O 1
ATOM 5493 N N . LYS B 1 72 ? -17.163 -29.502 31.015 1.00 68.75 72 LYS B N 1
ATOM 5494 C CA . LYS B 1 72 ? -17.382 -28.251 30.293 1.00 61.25 72 LYS B CA 1
ATOM 5495 C C . LYS B 1 72 ? -16.569 -28.254 29.000 1.00 55.18 72 LYS B C 1
ATOM 5496 O O . LYS B 1 72 ? -16.937 -27.612 28.017 1.00 54.06 72 LYS B O 1
ATOM 5502 N N . LYS B 1 73 ? -15.459 -28.982 29.008 1.00 48.88 73 LYS B N 1
ATOM 5503 C CA . LYS B 1 73 ? -14.613 -29.086 27.830 1.00 51.54 73 LYS B CA 1
ATOM 5504 C C . LYS B 1 73 ? -15.459 -29.655 26.698 1.00 54.36 73 LYS B C 1
ATOM 5505 O O . LYS B 1 73 ? -15.356 -29.226 25.551 1.00 60.64 73 LYS B O 1
ATOM 5511 N N . ALA B 1 74 ? -16.301 -30.626 27.031 1.00 57.31 74 ALA B N 1
ATOM 5512 C CA . ALA B 1 74 ? -17.163 -31.257 26.040 1.00 56.25 74 ALA B CA 1
ATOM 5513 C C . ALA B 1 74 ? -18.383 -30.384 25.791 1.00 55.73 74 ALA B C 1
ATOM 5514 O O . ALA B 1 74 ? -18.814 -30.205 24.649 1.00 54.96 74 ALA B O 1
ATOM 5516 N N . LYS B 1 75 ? -18.944 -29.845 26.867 1.00 53.57 75 LYS B N 1
ATOM 5517 C CA . LYS B 1 75 ? -20.105 -28.974 26.753 1.00 55.77 75 LYS B CA 1
ATOM 5518 C C . LYS B 1 75 ? -19.768 -27.870 25.741 1.00 56.83 75 LYS B C 1
ATOM 5519 O O . LYS B 1 75 ? -20.607 -27.481 24.922 1.00 54.60 75 LYS B O 1
ATOM 5525 N N . CYS B 1 76 ? -18.525 -27.392 25.798 1.00 59.08 76 CYS B N 1
ATOM 5526 C CA . CYS B 1 76 ? -18.040 -26.338 24.909 1.00 55.36 76 CYS B CA 1
ATOM 5527 C C . CYS B 1 76 ? -17.790 -26.881 23.507 1.00 51.53 76 CYS B C 1
ATOM 5528 O O . CYS B 1 76 ? -18.108 -26.222 22.514 1.00 47.61 76 CYS B O 1
ATOM 5531 N N . ALA B 1 77 ? -17.217 -28.081 23.426 1.00 46.15 77 ALA B N 1
ATOM 5532 C CA . ALA B 1 77 ? -16.945 -28.706 22.133 1.00 56.54 77 ALA B CA 1
ATOM 5533 C C . ALA B 1 77 ? -18.272 -29.029 21.461 1.00 62.99 77 ALA B C 1
ATOM 5534 O O . ALA B 1 77 ? -18.351 -29.200 20.239 1.00 58.67 77 ALA B O 1
ATOM 5536 N N . GLU B 1 78 ? -19.308 -29.116 22.291 1.00 68.04 78 GLU B N 1
ATOM 5537 C CA . GLU B 1 78 ? -20.659 -29.402 21.841 1.00 73.85 78 GLU B CA 1
ATOM 5538 C C . GLU B 1 78 ? -21.234 -28.145 21.207 1.00 72.46 78 GLU B C 1
ATOM 5539 O O . GLU B 1 78 ? -22.260 -28.189 20.526 1.00 76.13 78 GLU B O 1
ATOM 5545 N N . LYS B 1 79 ? -20.557 -27.023 21.434 1.00 66.11 79 LYS B N 1
ATOM 5546 C CA . LYS B 1 79 ? -20.998 -25.748 20.890 1.00 57.22 79 LYS B CA 1
ATOM 5547 C C . LYS B 1 79 ? -20.339 -25.452 19.548 1.00 53.55 79 LYS B C 1
ATOM 5548 O O . LYS B 1 79 ? -20.471 -24.352 19.014 1.00 60.27 79 LYS B O 1
ATOM 5554 N N . GLY B 1 80 ? -19.632 -26.440 19.006 1.00 49.18 80 GLY B N 1
ATOM 5555 C CA . GLY B 1 80 ? -18.984 -26.264 17.720 1.00 50.15 80 GLY B CA 1
ATOM 5556 C C . GLY B 1 80 ? -17.560 -25.756 17.802 1.00 55.23 80 GLY B C 1
ATOM 5557 O O . GLY B 1 80 ? -16.969 -25.390 16.786 1.00 59.93 80 GLY B O 1
ATOM 5558 N N . LYS B 1 81 ? -17.005 -25.735 19.010 1.00 52.90 81 LYS B N 1
ATOM 5559 C CA . LYS B 1 81 ? -15.640 -25.273 19.224 1.00 49.21 81 LYS B CA 1
ATOM 5560 C C . LYS B 1 81 ? -14.681 -26.455 19.305 1.00 54.17 81 LYS B C 1
ATOM 5561 O O . LYS B 1 81 ? -15.096 -27.576 19.595 1.00 60.18 81 LYS B O 1
ATOM 5567 N N . SER B 1 82 ? -13.403 -26.203 19.038 1.00 57.33 82 SER B N 1
ATOM 5568 C CA . SER B 1 82 ? -12.394 -27.256 19.075 1.00 55.31 82 SER B CA 1
ATOM 5569 C C . SER B 1 82 ? -12.009 -27.556 20.526 1.00 53.33 82 SER B C 1
ATOM 5570 O O . SER B 1 82 ? -11.396 -26.735 21.207 1.00 50.60 82 SER B O 1
ATOM 5573 N N . LYS B 1 83 ? -12.390 -28.749 20.977 1.00 60.00 83 LYS B N 1
ATOM 5574 C CA . LYS B 1 83 ? -12.173 -29.221 22.346 1.00 61.93 83 LYS B CA 1
ATOM 5575 C C . LYS B 1 83 ? -10.754 -29.241 22.903 1.00 60.56 83 LYS B C 1
ATOM 5576 O O . LYS B 1 83 ? -10.565 -29.166 24.119 1.00 60.05 83 LYS B O 1
ATOM 5582 N N . GLN B 1 84 ? -9.759 -29.343 22.036 1.00 63.95 84 GLN B N 1
ATOM 5583 C CA . GLN B 1 84 ? -8.380 -29.406 22.507 1.00 73.67 84 GLN B CA 1
ATOM 5584 C C . GLN B 1 84 ? -7.588 -28.102 22.384 1.00 73.54 84 GLN B C 1
ATOM 5585 O O . GLN B 1 84 ? -6.415 -28.047 22.757 1.00 75.79 84 GLN B O 1
ATOM 5591 N N . THR B 1 85 ? -8.215 -27.053 21.864 1.00 67.41 85 THR B N 1
ATOM 5592 C CA . THR B 1 85 ? -7.511 -25.787 21.721 1.00 61.83 85 THR B CA 1
ATOM 5593 C C . THR B 1 85 ? -8.349 -24.571 22.093 1.00 57.82 85 THR B C 1
ATOM 5594 O O . THR B 1 85 ? -7.866 -23.668 22.770 1.00 61.62 85 THR B O 1
ATOM 5598 N N . GLU B 1 86 ? -9.604 -24.550 21.662 1.00 50.37 86 GLU B N 1
ATOM 5599 C CA . GLU B 1 86 ? -10.484 -23.430 21.967 1.00 50.20 86 GLU B CA 1
ATOM 5600 C C . GLU B 1 86 ? -11.179 -23.579 23.317 1.00 47.26 86 GLU B C 1
ATOM 5601 O O . GLU B 1 86 ? -11.388 -22.597 24.020 1.00 45.27 86 GLU B O 1
ATOM 5607 N N . CYS B 1 87 ? -11.535 -24.808 23.679 1.00 50.63 87 CYS B N 1
ATOM 5608 C CA . CYS B 1 87 ? -12.241 -25.055 24.934 1.00 49.89 87 CYS B CA 1
ATOM 5609 C C . CYS B 1 87 ? -11.329 -25.166 26.149 1.00 52.46 87 CYS B C 1
ATOM 5610 O O . CYS B 1 87 ? -11.468 -26.077 26.969 1.00 56.57 87 CYS B O 1
ATOM 5613 N N . LEU B 1 88 ? -10.395 -24.230 26.257 1.00 47.75 88 LEU B N 1
ATOM 5614 C CA . LEU B 1 88 ? -9.471 -24.202 27.379 1.00 37.14 88 LEU B CA 1
ATOM 5615 C C . LEU B 1 88 ? -9.571 -22.836 28.059 1.00 31.96 88 LEU B C 1
ATOM 5616 O O . LEU B 1 88 ? -10.141 -21.897 27.504 1.00 33.43 88 LEU B O 1
ATOM 5621 N N . ASN B 1 89 ? -9.023 -22.727 29.261 1.00 30.88 89 ASN B N 1
ATOM 5622 C CA . ASN B 1 89 ? -9.065 -21.476 30.003 1.00 33.26 89 ASN B CA 1
ATOM 5623 C C . ASN B 1 89 ? -7.858 -20.577 29.742 1.00 37.22 89 ASN B C 1
ATOM 5624 O O . ASN B 1 89 ? -6.838 -20.681 30.426 1.00 35.00 89 ASN B O 1
ATOM 5629 N N . TYR B 1 90 ? -7.981 -19.691 28.756 1.00 35.29 90 TYR B N 1
ATOM 5630 C CA . TYR B 1 90 ? -6.910 -18.753 28.432 1.00 27.15 90 TYR B CA 1
ATOM 5631 C C . TYR B 1 90 ? -7.017 -17.580 29.380 1.00 22.10 90 TYR B C 1
ATOM 5632 O O . TYR B 1 90 ? -8.074 -16.950 29.477 1.00 27.75 90 TYR B O 1
ATOM 5641 N N . ILE B 1 91 ? -5.939 -17.285 30.096 1.00 21.87 91 ILE B N 1
ATOM 5642 C CA . ILE B 1 91 ? -5.969 -16.151 31.003 1.00 26.09 91 ILE B CA 1
ATOM 5643 C C . ILE B 1 91 ? -5.945 -14.903 30.123 1.00 25.77 91 ILE B C 1
ATOM 5644 O O . ILE B 1 91 ? -5.139 -14.794 29.194 1.00 24.61 91 ILE B O 1
ATOM 5649 N N . ARG B 1 92 ? -6.836 -13.965 30.405 1.00 25.81 92 ARG B N 1
ATOM 5650 C CA . ARG B 1 92 ? -6.918 -12.759 29.596 1.00 22.83 92 ARG B CA 1
ATOM 5651 C C . ARG B 1 92 ? -6.749 -11.504 30.434 1.00 23.92 92 ARG B C 1
ATOM 5652 O O . ARG B 1 92 ? -6.403 -10.443 29.914 1.00 34.37 92 ARG B O 1
ATOM 5660 N N . VAL B 1 93 ? -7.002 -11.621 31.732 1.00 22.55 93 VAL B N 1
ATOM 5661 C CA . VAL B 1 93 ? -6.856 -10.488 32.638 1.00 16.91 93 VAL B CA 1
ATOM 5662 C C . VAL B 1 93 ? -5.966 -10.938 33.777 1.00 20.53 93 VAL B C 1
ATOM 5663 O O . VAL B 1 93 ? -6.209 -11.960 34.415 1.00 22.51 93 VAL B O 1
ATOM 5667 N N . LEU B 1 94 ? -4.900 -10.186 33.996 1.00 21.07 94 LEU B N 1
ATOM 5668 C CA . LEU B 1 94 ? -3.956 -10.472 35.062 1.00 17.65 94 LEU B CA 1
ATOM 5669 C C . LEU B 1 94 ? -3.615 -9.104 35.614 1.00 24.87 94 LEU B C 1
ATOM 5670 O O . LEU B 1 94 ? -2.735 -8.411 35.096 1.00 25.78 94 LEU B O 1
ATOM 5675 N N . GLN B 1 95 ? -4.321 -8.714 36.665 1.00 21.53 95 GLN B N 1
ATOM 5676 C CA . GLN B 1 95 ? -4.127 -7.401 37.239 1.00 22.42 95 GLN B CA 1
ATOM 5677 C C . GLN B 1 95 ? -3.897 -7.420 38.732 1.00 25.35 95 GLN B C 1
ATOM 5678 O O . GLN B 1 95 ? -4.305 -8.355 39.419 1.00 29.28 95 GLN B O 1
ATOM 5684 N N . PRO B 1 96 ? -3.221 -6.384 39.253 1.00 28.76 96 PRO B N 1
ATOM 5685 C CA . PRO B 1 96 ? -2.959 -6.297 40.689 1.00 34.32 96 PRO B CA 1
ATOM 5686 C C . PRO B 1 96 ? -4.247 -5.828 41.376 1.00 39.97 96 PRO B C 1
ATOM 5687 O O . PRO B 1 96 ? -4.922 -4.907 40.901 1.00 36.32 96 PRO B O 1
ATOM 5691 N N . LEU B 1 97 ? -4.598 -6.480 42.474 1.00 41.26 97 LEU B N 1
ATOM 5692 C CA . LEU B 1 97 ? -5.793 -6.115 43.221 1.00 46.07 97 LEU B CA 1
ATOM 5693 C C . LEU B 1 97 ? -5.341 -5.454 44.516 1.00 50.96 97 LEU B C 1
ATOM 5694 O O . LEU B 1 97 ? -5.767 -4.354 44.860 1.00 55.08 97 LEU B O 1
ATOM 5699 N N . SER B 1 98 ? -4.459 -6.146 45.224 1.00 51.08 98 SER B N 1
ATOM 5700 C CA . SER B 1 98 ? -3.921 -5.658 46.478 1.00 48.62 98 SER B CA 1
ATOM 5701 C C . SER B 1 98 ? -2.533 -6.255 46.619 1.00 51.02 98 SER B C 1
ATOM 5702 O O . SER B 1 98 ? -2.124 -7.087 45.808 1.00 50.37 98 SER B O 1
ATOM 5705 N N . ALA B 1 99 ? -1.811 -5.838 47.652 1.00 54.44 99 ALA B N 1
ATOM 5706 C CA . ALA B 1 99 ? -0.463 -6.334 47.875 1.00 52.28 99 ALA B CA 1
ATOM 5707 C C . ALA B 1 99 ? -0.444 -7.851 47.913 1.00 50.07 99 ALA B C 1
ATOM 5708 O O . ALA B 1 99 ? 0.522 -8.481 47.488 1.00 57.42 99 ALA B O 1
ATOM 5710 N N . THR B 1 100 ? -1.524 -8.439 48.405 1.00 47.64 100 THR B N 1
ATOM 5711 C CA . THR B 1 100 ? -1.605 -9.886 48.521 1.00 47.01 100 THR B CA 1
ATOM 5712 C C . THR B 1 100 ? -2.546 -10.566 47.518 1.00 45.75 100 THR B C 1
ATOM 5713 O O . THR B 1 100 ? -2.816 -11.768 47.629 1.00 41.72 100 THR B O 1
ATOM 5717 N N . SER B 1 101 ? -3.031 -9.819 46.529 1.00 43.90 101 SER B N 1
ATOM 5718 C CA . SER B 1 101 ? -3.957 -10.405 45.564 1.00 40.18 101 SER B CA 1
ATOM 5719 C C . SER B 1 101 ? -3.898 -9.907 44.113 1.00 34.53 101 SER B C 1
ATOM 5720 O O . SER B 1 101 ? -3.581 -8.750 43.842 1.00 31.12 101 SER B O 1
ATOM 5723 N N . LEU B 1 102 ? -4.217 -10.805 43.187 1.00 30.49 102 LEU B N 1
ATOM 5724 C CA . LEU B 1 102 ? -4.242 -10.479 41.770 1.00 31.05 102 LEU B CA 1
ATOM 5725 C C . LEU B 1 102 ? -5.627 -10.783 41.230 1.00 30.95 102 LEU B C 1
ATOM 5726 O O . LEU B 1 102 ? -6.216 -11.797 41.587 1.00 30.23 102 LEU B O 1
ATOM 5731 N N . TYR B 1 103 ? -6.151 -9.897 40.388 1.00 29.43 103 TYR B N 1
ATOM 5732 C CA . TYR B 1 103 ? -7.454 -10.115 39.774 1.00 26.94 103 TYR B CA 1
ATOM 5733 C C . TYR B 1 103 ? -7.182 -10.870 38.480 1.00 27.10 103 TYR B C 1
ATOM 5734 O O . TYR B 1 103 ? -6.437 -10.388 37.628 1.00 27.61 103 TYR B O 1
ATOM 5743 N N . VAL B 1 104 ? -7.779 -12.049 38.328 1.00 18.25 104 VAL B N 1
ATOM 5744 C CA . VAL B 1 104 ? -7.542 -12.875 37.148 1.00 19.02 104 VAL B CA 1
ATOM 5745 C C . VAL B 1 104 ? -8.803 -13.350 36.441 1.00 25.61 104 VAL B C 1
ATOM 5746 O O . VAL B 1 104 ? -9.735 -13.825 37.079 1.00 35.00 104 VAL B O 1
ATOM 5750 N N . CYS B 1 105 ? -8.828 -13.226 35.117 1.00 24.72 105 CYS B N 1
ATOM 5751 C CA . CYS B 1 105 ? -9.971 -13.673 34.328 1.00 23.58 105 CYS B CA 1
ATOM 5752 C C . CYS B 1 105 ? -9.472 -14.534 33.178 1.00 24.12 105 CYS B C 1
ATOM 5753 O O . CYS B 1 105 ? -8.380 -14.315 32.661 1.00 28.69 105 CYS B O 1
ATOM 5756 N N . GLY B 1 106 ? -10.271 -15.520 32.785 1.00 24.55 106 GLY B N 1
ATOM 5757 C CA . GLY B 1 106 ? -9.886 -16.399 31.692 1.00 24.20 106 GLY B CA 1
ATOM 5758 C C . GLY B 1 106 ? -11.076 -16.742 30.821 1.00 21.47 106 GLY B C 1
ATOM 5759 O O . GLY B 1 106 ? -12.215 -16.673 31.282 1.00 27.82 106 GLY B O 1
ATOM 5760 N N . THR B 1 107 ? -10.825 -17.120 29.571 1.00 21.97 107 THR B N 1
ATOM 5761 C CA . THR B 1 107 ? -11.913 -17.442 28.658 1.00 22.73 107 THR B CA 1
ATOM 5762 C C . THR B 1 107 ? -12.735 -18.614 29.198 1.00 31.72 107 THR B C 1
ATOM 5763 O O . THR B 1 107 ? -13.949 -18.686 28.982 1.00 27.94 107 THR B O 1
ATOM 5767 N N . ASN B 1 108 ? -12.059 -19.527 29.890 1.00 30.78 108 ASN B N 1
ATOM 5768 C CA . ASN B 1 108 ? -12.712 -20.663 30.527 1.00 30.51 108 ASN B CA 1
ATOM 5769 C C . ASN B 1 108 ? -13.714 -21.438 29.668 1.00 31.41 108 ASN B C 1
ATOM 5770 O O . ASN B 1 108 ? -14.889 -21.544 30.020 1.00 36.19 108 ASN B O 1
ATOM 5775 N N . ALA B 1 109 ? -13.249 -21.994 28.558 1.00 28.45 109 ALA B N 1
ATOM 5776 C CA . ALA B 1 109 ? -14.113 -22.756 27.664 1.00 32.46 109 ALA B CA 1
ATOM 5777 C C . ALA B 1 109 ? -15.368 -21.961 27.328 1.00 40.39 109 ALA B C 1
ATOM 5778 O O . ALA B 1 109 ? -16.467 -22.311 27.752 1.00 41.30 109 ALA B O 1
ATOM 5780 N N . PHE B 1 110 ? -15.187 -20.885 26.567 1.00 40.79 110 PHE B N 1
ATOM 5781 C CA . PHE B 1 110 ? -16.278 -20.009 26.154 1.00 31.94 110 PHE B CA 1
ATOM 5782 C C . PHE B 1 110 ? -17.300 -19.705 27.242 1.00 33.90 110 PHE B C 1
ATOM 5783 O O . PHE B 1 110 ? -18.502 -19.717 27.002 1.00 39.57 110 PHE B O 1
ATOM 5791 N N . GLN B 1 111 ? -16.792 -19.402 28.433 1.00 37.06 111 GLN B N 1
ATOM 5792 C CA . GLN B 1 111 ? -17.608 -19.072 29.600 1.00 40.84 111 GLN B CA 1
ATOM 5793 C C . GLN B 1 111 ? -16.750 -18.188 30.509 1.00 39.98 111 GLN B C 1
ATOM 5794 O O . GLN B 1 111 ? -16.390 -18.585 31.620 1.00 34.74 111 GLN B O 1
ATOM 5800 N N . PRO B 1 112 ? -16.433 -16.960 30.051 1.00 40.80 112 PRO B N 1
ATOM 5801 C CA . PRO B 1 112 ? -15.606 -16.020 30.818 1.00 30.52 112 PRO B CA 1
ATOM 5802 C C . PRO B 1 112 ? -15.826 -16.120 32.320 1.00 29.87 112 PRO B C 1
ATOM 5803 O O . PRO B 1 112 ? -16.967 -16.164 32.780 1.00 29.78 112 PRO B O 1
ATOM 5807 N N . ALA B 1 113 ? -14.739 -16.147 33.083 1.00 26.56 113 ALA B N 1
ATOM 5808 C CA . ALA B 1 113 ? -14.834 -16.234 34.535 1.00 26.97 113 ALA B CA 1
ATOM 5809 C C . ALA B 1 113 ? -13.694 -15.450 35.180 1.00 28.40 113 ALA B C 1
ATOM 5810 O O . ALA B 1 113 ? -12.591 -15.387 34.637 1.00 32.76 113 ALA B O 1
ATOM 5812 N N . CYS B 1 114 ? -13.968 -14.846 36.333 1.00 31.76 114 CYS B N 1
ATOM 5813 C CA . CYS B 1 114 ? -12.969 -14.054 37.046 1.00 32.65 114 CYS B CA 1
ATOM 5814 C C . CYS B 1 114 ? -12.836 -14.518 38.486 1.00 35.53 114 CYS B C 1
ATOM 5815 O O . CYS B 1 114 ? -13.817 -14.865 39.142 1.00 37.36 114 CYS B O 1
ATOM 5818 N N . ASP B 1 115 ? -11.609 -14.498 38.980 1.00 34.23 115 ASP B N 1
ATOM 5819 C CA . ASP B 1 115 ? -11.324 -14.934 40.331 1.00 38.69 115 ASP B CA 1
ATOM 5820 C C . ASP B 1 115 ? -10.189 -14.112 40.923 1.00 37.35 115 ASP B C 1
ATOM 5821 O O . ASP B 1 115 ? -9.550 -13.319 40.229 1.00 34.62 115 ASP B O 1
ATOM 5826 N N . HIS B 1 116 ? -9.950 -14.302 42.213 1.00 32.10 116 HIS B N 1
ATOM 5827 C CA . HIS B 1 116 ? -8.879 -13.605 42.895 1.00 36.33 116 HIS B CA 1
ATOM 5828 C C . HIS B 1 116 ? -7.778 -14.614 43.087 1.00 37.63 116 HIS B C 1
ATOM 5829 O O . HIS B 1 116 ? -8.045 -15.799 43.232 1.00 38.23 116 HIS B O 1
ATOM 5836 N N . LEU B 1 117 ? -6.539 -14.150 43.065 1.00 36.97 117 LEU B N 1
ATOM 5837 C CA . LEU B 1 117 ? -5.417 -15.040 43.267 1.00 37.99 117 LEU B CA 1
ATOM 5838 C C . LEU B 1 117 ? -4.701 -14.538 44.499 1.00 43.42 117 LEU B C 1
ATOM 5839 O O . LEU B 1 117 ? -4.033 -13.506 44.453 1.00 46.63 117 LEU B O 1
ATOM 5844 N N . ASN B 1 118 ? -4.888 -15.249 45.611 1.00 44.56 118 ASN B N 1
ATOM 5845 C CA . ASN B 1 118 ? -4.242 -14.903 46.875 1.00 46.18 118 ASN B CA 1
ATOM 5846 C C . ASN B 1 118 ? -2.759 -15.151 46.636 1.00 45.47 118 ASN B C 1
ATOM 5847 O O . ASN B 1 118 ? -2.346 -16.291 46.448 1.00 41.60 118 ASN B O 1
ATOM 5852 N N . LEU B 1 119 ? -1.968 -14.084 46.622 1.00 45.97 119 LEU B N 1
ATOM 5853 C CA . LEU B 1 119 ? -0.535 -14.206 46.380 1.00 48.88 119 LEU B CA 1
ATOM 5854 C C . LEU B 1 119 ? 0.172 -14.935 47.512 1.00 53.67 119 LEU B C 1
ATOM 5855 O O . LEU B 1 119 ? 1.044 -15.774 47.275 1.00 58.74 119 LEU B O 1
ATOM 5860 N N . THR B 1 120 ? -0.212 -14.607 48.742 1.00 59.59 120 THR B N 1
ATOM 5861 C CA . THR B 1 120 ? 0.363 -15.221 49.937 1.00 60.29 120 THR B CA 1
ATOM 5862 C C . THR B 1 120 ? 0.364 -16.741 49.824 1.00 55.66 120 THR B C 1
ATOM 5863 O O . THR B 1 120 ? 1.406 -17.388 49.938 1.00 56.90 120 THR B O 1
ATOM 5867 N N . SER B 1 121 ? -0.817 -17.304 49.609 1.00 51.81 121 SER B N 1
ATOM 5868 C CA . SER B 1 121 ? -0.953 -18.741 49.470 1.00 49.46 121 SER B CA 1
ATOM 5869 C C . SER B 1 121 ? -0.778 -19.113 48.004 1.00 52.77 121 SER B C 1
ATOM 5870 O O . SER B 1 121 ? -0.510 -20.267 47.669 1.00 54.83 121 SER B O 1
ATOM 5873 N N . PHE B 1 122 ? -0.909 -18.110 47.141 1.00 49.19 122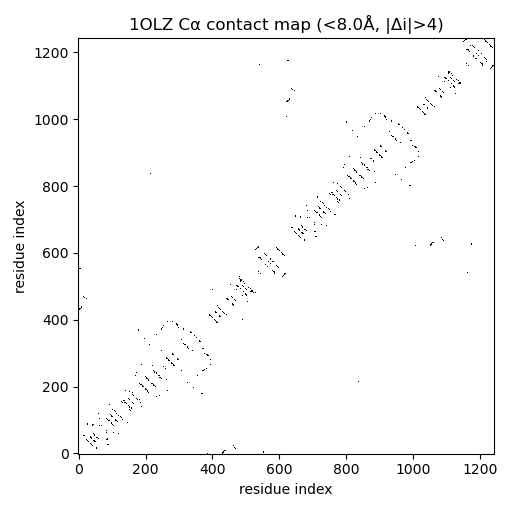 PHE B N 1
ATOM 5874 C CA . PHE B 1 122 ? -0.832 -18.288 45.698 1.00 41.16 122 PHE B CA 1
ATOM 5875 C C . PHE B 1 122 ? -1.823 -19.355 45.288 1.00 35.43 122 PHE B C 1
ATOM 5876 O O . PHE B 1 122 ? -1.502 -20.291 44.556 1.00 33.59 122 PHE B O 1
ATOM 5884 N N . LYS B 1 123 ? -3.042 -19.198 45.777 1.00 33.76 123 LYS B N 1
ATOM 5885 C CA . LYS B 1 123 ? -4.106 -20.131 45.471 1.00 39.77 123 LYS B CA 1
ATOM 5886 C C . LYS B 1 123 ? -5.341 -19.297 45.185 1.00 28.53 123 LYS B C 1
ATOM 5887 O O . LYS B 1 123 ? -5.514 -18.232 45.773 1.00 34.28 123 LYS B O 1
ATOM 5893 N N . PHE B 1 124 ? -6.184 -19.772 44.275 1.00 24.29 124 PHE B N 1
ATOM 5894 C CA . PHE B 1 124 ? -7.407 -19.062 43.926 1.00 32.76 124 PHE B CA 1
ATOM 5895 C C . PHE B 1 124 ? -8.436 -19.123 45.059 1.00 42.54 124 PHE B C 1
ATOM 5896 O O . PHE B 1 124 ? -8.483 -20.097 45.808 1.00 51.33 124 PHE B O 1
ATOM 5904 N N . LEU B 1 125 ? -9.246 -18.072 45.184 1.00 45.61 125 LEU B N 1
ATOM 5905 C CA . LEU B 1 125 ? -10.275 -17.989 46.218 1.00 42.15 125 LEU B CA 1
ATOM 5906 C C . LEU B 1 125 ? -11.571 -18.637 45.751 1.00 47.21 125 LEU B C 1
ATOM 5907 O O . LEU B 1 125 ? -12.581 -18.588 46.452 1.00 54.03 125 LEU B O 1
ATOM 5912 N N . GLY B 1 126 ? -11.544 -19.230 44.562 1.00 49.36 126 GLY B N 1
ATOM 5913 C CA . GLY B 1 126 ? -12.737 -19.860 44.028 1.00 50.10 126 GLY B CA 1
ATOM 5914 C C . GLY B 1 126 ? -13.943 -18.934 44.065 1.00 56.51 126 GLY B C 1
ATOM 5915 O O . GLY B 1 126 ? -15.016 -19.331 44.520 1.00 61.61 126 GLY B O 1
ATOM 5916 N N . LYS B 1 127 ? -13.769 -17.702 43.589 1.00 57.58 127 LYS B N 1
ATOM 5917 C CA . LYS B 1 127 ? -14.850 -16.720 43.569 1.00 50.79 127 LYS B CA 1
ATOM 5918 C C . LYS B 1 127 ? -15.739 -16.857 42.340 1.00 52.56 127 LYS B C 1
ATOM 5919 O O . LYS B 1 127 ? -16.883 -16.404 42.341 1.00 56.18 127 LYS B O 1
ATOM 5925 N N . ASN B 1 128 ? -15.207 -17.473 41.291 1.00 57.52 128 ASN B N 1
ATOM 5926 C CA . ASN B 1 128 ? -15.949 -17.696 40.048 1.00 61.37 128 ASN B CA 1
ATOM 5927 C C . ASN B 1 128 ? -16.967 -16.614 39.613 1.00 56.55 128 ASN B C 1
ATOM 5928 O O . ASN B 1 128 ? -18.126 -16.930 39.327 1.00 49.08 128 ASN B O 1
ATOM 5933 N N . GLU B 1 129 ? -16.545 -15.348 39.556 1.00 48.20 129 GLU B N 1
ATOM 5934 C CA . GLU B 1 129 ? -17.447 -14.280 39.125 1.00 41.63 129 GLU B CA 1
ATOM 5935 C C . GLU B 1 129 ? -17.678 -14.428 37.630 1.00 42.24 129 GLU B C 1
ATOM 5936 O O . GLU B 1 129 ? -16.863 -15.029 36.930 1.00 42.22 129 GLU B O 1
ATOM 5942 N N . ASP B 1 130 ? -18.784 -13.875 37.139 1.00 43.40 130 ASP B N 1
ATOM 5943 C CA . ASP B 1 130 ? -19.089 -13.932 35.712 1.00 42.34 130 ASP B CA 1
ATOM 5944 C C . ASP B 1 130 ? -18.208 -12.877 35.027 1.00 38.67 130 ASP B C 1
ATOM 5945 O O . ASP B 1 130 ? -18.307 -11.681 35.317 1.00 40.97 130 ASP B O 1
ATOM 5950 N N . GLY B 1 131 ? -17.333 -13.330 34.136 1.00 32.85 131 GLY B N 1
ATOM 5951 C CA . GLY B 1 131 ? -16.438 -12.415 33.453 1.00 34.06 131 GLY B CA 1
ATOM 5952 C C . GLY B 1 131 ? -16.966 -11.887 32.135 1.00 30.77 131 GLY B C 1
ATOM 5953 O O . GLY B 1 131 ? -16.204 -11.370 31.324 1.00 23.47 131 GLY B O 1
ATOM 5954 N N . LYS B 1 132 ? -18.268 -12.032 31.913 1.00 23.37 132 LYS B N 1
ATOM 5955 C CA . LYS B 1 132 ? -18.895 -11.552 30.690 1.00 27.28 132 LYS B CA 1
ATOM 5956 C C . LYS B 1 132 ? -18.742 -10.027 30.634 1.00 33.44 132 LYS B C 1
ATOM 5957 O O . LYS B 1 132 ? -19.165 -9.321 31.552 1.00 29.89 132 LYS B O 1
ATOM 5963 N N . GLY B 1 133 ? -18.119 -9.522 29.571 1.00 35.92 133 GLY B N 1
ATOM 5964 C CA . GLY B 1 133 ? -17.926 -8.085 29.453 1.00 36.43 133 GLY B CA 1
ATOM 5965 C C . GLY B 1 133 ? -16.551 -7.624 29.907 1.00 38.18 133 GLY B C 1
ATOM 5966 O O . GLY B 1 133 ? -16.042 -6.612 29.427 1.00 41.42 133 GLY B O 1
ATOM 5967 N N . ARG B 1 134 ? -15.944 -8.363 30.832 1.00 35.89 134 ARG B N 1
ATOM 5968 C CA . ARG B 1 134 ? -14.618 -8.022 31.346 1.00 35.69 134 ARG B CA 1
ATOM 5969 C C . ARG B 1 134 ? -13.549 -8.938 30.750 1.00 32.91 134 ARG B C 1
ATOM 5970 O O . ARG B 1 134 ? -12.350 -8.678 30.863 1.00 32.89 134 ARG B O 1
ATOM 5978 N N . CYS B 1 135 ? -13.993 -10.008 30.105 1.00 24.75 135 CYS B N 1
ATOM 5979 C CA . CYS B 1 135 ? -13.081 -10.964 29.504 1.00 20.45 135 CYS B CA 1
ATOM 5980 C C . CYS B 1 135 ? -13.748 -11.628 28.300 1.00 19.98 135 CYS B C 1
ATOM 5981 O O . CYS B 1 135 ? -14.931 -11.962 28.344 1.00 28.94 135 CYS B O 1
ATOM 5984 N N . PRO B 1 136 ? -13.001 -11.821 27.201 1.00 20.84 136 PRO B N 1
ATOM 5985 C CA . PRO B 1 136 ? -13.578 -12.458 26.009 1.00 25.49 136 PRO B CA 1
ATOM 5986 C C . PRO B 1 136 ? -13.939 -13.943 26.193 1.00 25.78 136 PRO B C 1
ATOM 5987 O O . PRO B 1 136 ? -13.476 -14.597 27.133 1.00 24.16 136 PRO B O 1
ATOM 5991 N N . PHE B 1 137 ? -14.770 -14.455 25.284 1.00 30.27 137 PHE B N 1
ATOM 5992 C CA . PHE B 1 137 ? -15.210 -15.855 25.289 1.00 33.68 137 PHE B CA 1
ATOM 5993 C C . PHE B 1 137 ? -14.217 -16.673 24.459 1.00 29.22 137 PHE B C 1
ATOM 5994 O O . PHE B 1 137 ? -13.755 -17.741 24.861 1.00 32.53 137 PHE B O 1
ATOM 6002 N N . ASP B 1 138 ? -13.913 -16.136 23.286 1.00 29.87 138 ASP B N 1
ATOM 6003 C CA . ASP B 1 138 ? -13.005 -16.748 22.334 1.00 28.59 138 ASP B CA 1
ATOM 6004 C C . ASP B 1 138 ? -11.570 -16.265 22.562 1.00 30.88 138 ASP B C 1
ATOM 6005 O O . ASP B 1 138 ? -11.324 -15.067 22.676 1.00 29.87 138 ASP B O 1
ATOM 6010 N N . PRO B 1 139 ? -10.608 -17.196 22.646 1.00 34.17 139 PRO B N 1
ATOM 6011 C CA . PRO B 1 139 ? -9.207 -16.814 22.859 1.00 33.21 139 PRO B CA 1
ATOM 6012 C C . PRO B 1 139 ? -8.596 -16.103 21.641 1.00 29.81 139 PRO B C 1
ATOM 6013 O O . PRO B 1 139 ? -7.462 -15.633 21.690 1.00 35.38 139 PRO B O 1
ATOM 6017 N N . ALA B 1 140 ? -9.358 -16.026 20.556 1.00 20.55 140 ALA B N 1
ATOM 6018 C CA . ALA B 1 140 ? -8.911 -15.366 19.338 1.00 17.13 140 ALA B CA 1
ATOM 6019 C C . ALA B 1 140 ? -9.474 -13.944 19.245 1.00 25.19 140 ALA B C 1
ATOM 6020 O O . ALA B 1 140 ? -9.102 -13.167 18.366 1.00 26.33 140 ALA B O 1
ATOM 6022 N N . HIS B 1 141 ? -10.375 -13.604 20.151 1.00 25.13 141 HIS B N 1
ATOM 6023 C CA . HIS B 1 141 ? -10.975 -12.280 20.144 1.00 23.97 141 HIS B CA 1
ATOM 6024 C C . HIS B 1 141 ? -10.055 -11.264 20.798 1.00 20.96 141 HIS B C 1
ATOM 6025 O O . HIS B 1 141 ? -9.350 -11.579 21.759 1.00 22.39 141 HIS B O 1
ATOM 6032 N N . SER B 1 142 ? -10.065 -10.045 20.264 1.00 25.38 142 SER B N 1
ATOM 6033 C CA . SER B 1 142 ? -9.244 -8.964 20.794 1.00 18.34 142 SER B CA 1
ATOM 6034 C C . SER B 1 142 ? -9.746 -8.560 22.175 1.00 21.40 142 SER B C 1
ATOM 6035 O O . SER B 1 142 ? -10.941 -8.670 22.483 1.00 17.19 142 SER B O 1
ATOM 6038 N N . TYR B 1 143 ? -8.821 -8.080 23.003 1.00 18.29 143 TYR B N 1
ATOM 6039 C CA . TYR B 1 143 ? -9.148 -7.672 24.360 1.00 13.82 143 TYR B CA 1
ATOM 6040 C C . TYR B 1 143 ? -8.085 -6.743 24.938 1.00 18.57 143 TYR B C 1
ATOM 6041 O O . TYR B 1 143 ? -6.937 -6.756 24.506 1.00 17.60 143 TYR B O 1
ATOM 6050 N N . THR B 1 144 ? -8.482 -5.948 25.925 1.00 18.63 144 THR B N 1
ATOM 6051 C CA . THR B 1 144 ? -7.577 -5.050 26.630 1.00 17.25 144 THR B CA 1
ATOM 6052 C C . THR B 1 144 ? -8.238 -4.621 27.939 1.00 14.51 144 THR B C 1
ATOM 6053 O O . THR B 1 144 ? -9.466 -4.647 28.057 1.00 16.46 144 THR B O 1
ATOM 6057 N N . SER B 1 145 ? -7.428 -4.242 28.923 1.00 11.21 145 SER B N 1
ATOM 6058 C CA . SER B 1 145 ? -7.959 -3.813 30.212 1.00 15.88 145 SER B CA 1
ATOM 6059 C C . SER B 1 145 ? -6.921 -3.136 31.096 1.00 14.68 145 SER B C 1
ATOM 6060 O O . SER B 1 145 ? -5.721 -3.298 30.901 1.00 16.15 145 SER B O 1
ATOM 6063 N N . VAL B 1 146 ? -7.401 -2.365 32.062 1.00 11.49 146 VAL B N 1
ATOM 6064 C CA . VAL B 1 146 ? -6.540 -1.708 33.027 1.00 16.15 146 VAL B CA 1
ATOM 6065 C C . VAL B 1 146 ? -7.314 -1.536 34.331 1.00 17.56 146 VAL B C 1
ATOM 6066 O O . VAL B 1 146 ? -8.493 -1.173 34.337 1.00 16.79 146 VAL B O 1
ATOM 6070 N N . MET B 1 147 ? -6.654 -1.827 35.439 1.00 18.85 147 MET B N 1
ATOM 6071 C CA . MET B 1 147 ? -7.271 -1.676 36.747 1.00 20.15 147 MET B CA 1
ATOM 6072 C C . MET B 1 147 ? -7.017 -0.237 37.197 1.00 20.89 147 MET B C 1
ATOM 6073 O O . MET B 1 147 ? -5.877 0.213 37.213 1.00 24.21 147 MET B O 1
ATOM 6078 N N . VAL B 1 148 ? -8.088 0.482 37.528 1.00 20.24 148 VAL B N 1
ATOM 6079 C CA . VAL B 1 148 ? -8.009 1.865 37.983 1.00 23.73 148 VAL B CA 1
ATOM 6080 C C . VAL B 1 148 ? -8.725 1.983 39.323 1.00 30.65 148 VAL B C 1
ATOM 6081 O O . VAL B 1 148 ? -9.937 1.765 39.410 1.00 25.74 148 VAL B O 1
ATOM 6085 N N . ASP B 1 149 ? -7.975 2.337 40.362 1.00 27.93 149 ASP B N 1
ATOM 6086 C CA . ASP B 1 149 ? -8.548 2.471 41.693 1.00 29.36 149 ASP B CA 1
ATOM 6087 C C . ASP B 1 149 ? -9.467 1.290 42.006 1.00 27.68 149 ASP B C 1
ATOM 6088 O O . ASP B 1 149 ? -10.638 1.470 42.330 1.00 33.15 149 ASP B O 1
ATOM 6093 N N . GLY B 1 150 ? -8.931 0.082 41.881 1.00 23.79 150 GLY B N 1
ATOM 6094 C CA . GLY B 1 150 ? -9.703 -1.106 42.183 1.00 23.71 150 GLY B CA 1
ATOM 6095 C C . GLY B 1 150 ? -10.836 -1.466 41.248 1.00 26.83 150 G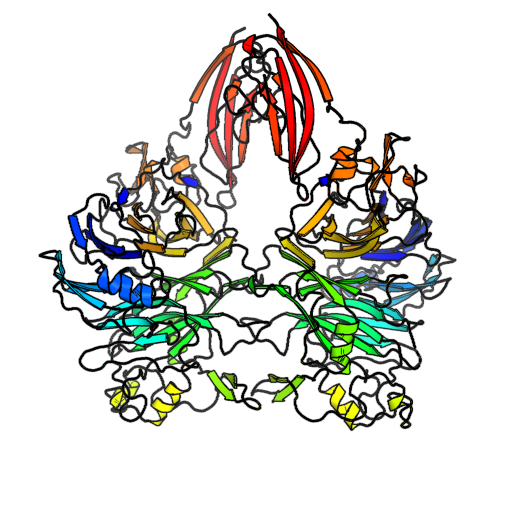LY B C 1
ATOM 6096 O O . GLY B 1 150 ? -11.540 -2.445 41.496 1.00 40.13 150 GLY B O 1
ATOM 6097 N N . GLU B 1 151 ? -11.023 -0.700 40.180 1.00 26.46 151 GLU B N 1
ATOM 6098 C CA . GLU B 1 151 ? -12.087 -0.981 39.207 1.00 24.57 151 GLU B CA 1
ATOM 6099 C C . GLU B 1 151 ? -11.479 -1.363 37.863 1.00 19.89 151 GLU B C 1
ATOM 6100 O O . GLU B 1 151 ? -10.585 -0.682 37.382 1.00 23.31 151 GLU B O 1
ATOM 6106 N N . LEU B 1 152 ? -11.969 -2.428 37.245 1.00 11.19 152 LEU B N 1
ATOM 6107 C CA . LEU B 1 152 ? -11.437 -2.850 35.960 1.00 10.89 152 LEU B CA 1
ATOM 6108 C C . LEU B 1 152 ? -12.139 -2.195 34.775 1.00 17.67 152 LEU B C 1
ATOM 6109 O O . LEU B 1 152 ? -13.367 -2.267 34.635 1.00 15.41 152 LEU B O 1
ATOM 6114 N N . TYR B 1 153 ? -11.349 -1.540 33.930 1.00 21.37 153 TYR B N 1
ATOM 6115 C CA . TYR B 1 153 ? -11.867 -0.906 32.725 1.00 17.27 153 TYR B CA 1
ATOM 6116 C C . TYR B 1 153 ? -11.473 -1.870 31.635 1.00 21.65 153 TYR B C 1
ATOM 6117 O O . TYR B 1 153 ? -10.294 -2.175 31.447 1.00 18.86 153 TYR B O 1
ATOM 6126 N N . SER B 1 154 ? -12.474 -2.364 30.922 1.00 18.69 154 SER B N 1
ATOM 6127 C CA . SER B 1 154 ? -12.242 -3.386 29.929 1.00 13.34 154 SER B CA 1
ATOM 6128 C C . SER B 1 154 ? -12.747 -3.085 28.523 1.00 18.13 154 SER B C 1
ATOM 6129 O O . SER B 1 154 ? -13.815 -2.508 28.343 1.00 17.71 154 SER B O 1
ATOM 6132 N N . GLY B 1 155 ? -11.960 -3.490 27.534 1.00 10.69 155 GLY B N 1
ATOM 6133 C CA . GLY B 1 155 ? -12.340 -3.312 26.145 1.00 12.08 155 GLY B CA 1
ATOM 6134 C C . GLY B 1 155 ? -12.306 -4.688 25.491 1.00 17.20 155 GLY B C 1
ATOM 6135 O O . GLY B 1 155 ? -11.257 -5.311 25.394 1.00 18.71 155 GLY B O 1
ATOM 6136 N N . THR B 1 156 ? -13.451 -5.196 25.063 1.00 16.80 156 THR B N 1
ATOM 6137 C CA . THR B 1 156 ? -13.445 -6.497 24.436 1.00 17.11 156 THR B CA 1
ATOM 6138 C C . THR B 1 156 ? -14.818 -6.829 23.865 1.00 15.86 156 THR B C 1
ATOM 6139 O O . THR B 1 156 ? -15.633 -5.937 23.648 1.00 18.27 156 THR B O 1
ATOM 6143 N N . SER B 1 157 ? -15.044 -8.110 23.599 1.00 19.64 157 SER B N 1
ATOM 6144 C CA . SER B 1 157 ? -16.318 -8.588 23.067 1.00 25.67 157 SER B CA 1
ATOM 6145 C C . SER B 1 157 ? -17.231 -8.993 24.223 1.00 23.64 157 SER B C 1
ATOM 6146 O O . SER B 1 157 ? -16.790 -9.559 25.231 1.00 17.18 157 SER B O 1
ATOM 6149 N N . TYR B 1 158 ? -18.511 -8.696 24.070 1.00 25.50 158 TYR B N 1
ATOM 6150 C CA . TYR B 1 158 ? -19.484 -8.986 25.111 1.00 28.72 158 TYR B CA 1
ATOM 6151 C C . TYR B 1 158 ? -20.114 -10.368 25.000 1.00 29.08 158 TYR B C 1
ATOM 6152 O O . TYR B 1 158 ? -20.605 -10.908 25.985 1.00 30.42 158 TYR B O 1
ATOM 6161 N N . ASN B 1 159 ? -20.077 -10.953 23.811 1.00 26.45 159 ASN B N 1
ATOM 6162 C CA . ASN B 1 159 ? -20.726 -12.234 23.618 1.00 28.54 159 ASN B CA 1
ATOM 6163 C C . ASN B 1 159 ? -19.916 -13.347 22.967 1.00 31.77 159 ASN B C 1
ATOM 6164 O O . ASN B 1 159 ? -18.820 -13.131 22.451 1.00 32.17 159 ASN B O 1
ATOM 6169 N N . PHE B 1 160 ? -20.494 -14.548 22.997 1.00 31.24 160 PHE B N 1
ATOM 6170 C CA . PHE B 1 160 ? -19.893 -15.755 22.436 1.00 32.62 160 PHE B CA 1
ATOM 6171 C C . PHE B 1 160 ? -19.291 -15.572 21.033 1.00 25.16 160 PHE B C 1
ATOM 6172 O O . PHE B 1 160 ? -18.163 -15.995 20.769 1.00 29.55 160 PHE B O 1
ATOM 6180 N N . LEU B 1 161 ? -20.042 -14.943 20.139 1.00 25.51 161 LEU B N 1
ATOM 6181 C CA . LEU B 1 161 ? -19.594 -14.742 18.770 1.00 27.01 161 LEU B CA 1
ATOM 6182 C C . LEU B 1 161 ? -18.669 -13.550 18.600 1.00 34.99 161 LEU B C 1
ATOM 6183 O O . LEU B 1 161 ? -18.016 -13.413 17.566 1.00 35.78 161 LEU B O 1
ATOM 6188 N N . GLY B 1 162 ? -18.628 -12.685 19.609 1.00 34.61 162 GLY B N 1
ATOM 6189 C CA . GLY B 1 162 ? -17.783 -11.504 19.538 1.00 32.74 162 GLY B CA 1
ATOM 6190 C C . GLY B 1 162 ? -18.344 -10.477 18.573 1.00 28.47 162 GLY B C 1
ATOM 6191 O O . GLY B 1 162 ? -17.596 -9.721 17.969 1.00 34.18 162 GLY B O 1
ATOM 6192 N N . SER B 1 163 ? -19.665 -10.451 18.430 1.00 18.36 163 SER B N 1
ATOM 6193 C CA . SER B 1 163 ? -20.330 -9.522 17.527 1.00 25.91 163 SER B CA 1
ATOM 6194 C C . SER B 1 163 ? -20.643 -8.203 18.220 1.00 23.68 163 SER B C 1
ATOM 6195 O O . SER B 1 163 ? -20.788 -7.166 17.573 1.00 30.16 163 SER B O 1
ATOM 6198 N N . GLU B 1 164 ? -20.757 -8.248 19.541 1.00 20.53 164 GLU B N 1
ATOM 6199 C CA . GLU B 1 164 ? -21.054 -7.050 20.313 1.00 23.63 164 GLU B CA 1
ATOM 6200 C C . GLU B 1 164 ? -19.831 -6.535 21.066 1.00 21.56 164 GLU B C 1
ATOM 6201 O O . GLU B 1 164 ? -19.375 -7.153 22.027 1.00 22.86 164 GLU B O 1
ATOM 6207 N N . PRO B 1 165 ? -19.282 -5.396 20.630 1.00 13.52 165 PRO B N 1
ATOM 6208 C CA . PRO B 1 165 ? -18.109 -4.834 21.304 1.00 16.58 165 PRO B CA 1
ATOM 6209 C C . PRO B 1 165 ? -18.534 -4.029 22.521 1.00 19.21 165 PRO B C 1
ATOM 6210 O O . PRO B 1 165 ? -19.642 -3.500 22.574 1.00 19.62 165 PRO B O 1
ATOM 6214 N N . ILE B 1 166 ? -17.647 -3.917 23.496 1.00 14.97 166 ILE B N 1
ATOM 6215 C CA . ILE B 1 166 ? -17.982 -3.182 24.694 1.00 17.96 166 ILE B CA 1
ATOM 6216 C C . ILE B 1 166 ? -16.759 -2.674 25.449 1.00 19.65 166 ILE B C 1
ATOM 6217 O O . ILE B 1 166 ? -15.747 -3.363 25.556 1.00 14.68 166 ILE B O 1
ATOM 6222 N N . ILE B 1 167 ? -16.850 -1.447 25.940 1.00 13.63 167 ILE B N 1
ATOM 6223 C CA . ILE B 1 167 ? -15.804 -0.890 26.776 1.00 12.11 167 ILE B CA 1
ATOM 6224 C C . ILE B 1 167 ? -16.593 -0.594 28.049 1.00 13.95 167 ILE B C 1
ATOM 6225 O O . ILE B 1 167 ? -17.565 0.177 28.040 1.00 14.17 167 ILE B O 1
ATOM 6230 N N . SER B 1 168 ? -16.205 -1.199 29.155 1.00 11.18 168 SER B N 1
ATOM 6231 C CA . SER B 1 168 ? -16.955 -0.940 30.363 1.00 11.83 168 SER B CA 1
ATOM 6232 C C . SER B 1 168 ? -16.167 -0.970 31.642 1.00 16.31 168 SER B C 1
ATOM 6233 O O . SER B 1 168 ? -15.007 -1.408 31.680 1.00 19.05 168 SER B O 1
ATOM 6236 N N . ARG B 1 169 ? -16.834 -0.476 32.684 1.00 15.23 169 ARG B N 1
ATOM 6237 C CA . ARG B 1 169 ? -16.331 -0.473 34.055 1.00 18.63 169 ARG B CA 1
ATOM 6238 C C . ARG B 1 169 ? -17.489 -1.098 34.831 1.00 25.33 169 ARG B C 1
ATOM 6239 O O . ARG B 1 169 ? -18.477 -0.427 35.121 1.00 27.71 169 ARG B O 1
ATOM 6247 N N . ASN B 1 170 ? -17.402 -2.383 35.136 1.00 21.93 170 ASN B N 1
ATOM 6248 C CA . ASN B 1 170 ? -18.493 -2.998 35.882 1.00 43.48 170 ASN B CA 1
ATOM 6249 C C . ASN B 1 170 ? -18.191 -2.928 37.376 1.00 43.55 170 ASN B C 1
ATOM 6250 O O . ASN B 1 170 ? -17.738 -3.899 37.982 1.00 50.51 170 ASN B O 1
ATOM 6255 N N . SER B 1 171 ? -18.423 -1.754 37.952 1.00 40.51 171 SER B N 1
ATOM 6256 C CA . SER B 1 171 ? -18.204 -1.537 39.372 1.00 39.94 171 SER B CA 1
ATOM 6257 C C . SER B 1 171 ? -19.45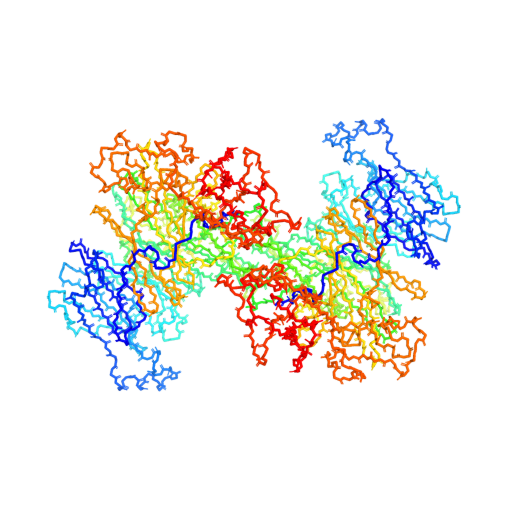1 -1.971 40.133 1.00 46.48 171 SER B C 1
ATOM 6258 O O . SER B 1 171 ? -20.502 -2.218 39.537 1.00 45.17 171 SER B O 1
ATOM 6261 N N . SER B 1 172 ? -19.335 -2.066 41.451 1.00 53.05 172 SER B N 1
ATOM 6262 C CA . SER B 1 172 ? -20.467 -2.466 42.272 1.00 52.11 172 SER B CA 1
ATOM 6263 C C . SER B 1 172 ? -21.501 -1.352 42.346 1.00 46.41 172 SER B C 1
ATOM 6264 O O . SER B 1 172 ? -22.700 -1.617 42.350 1.00 50.70 172 SER B O 1
ATOM 6267 N N . HIS B 1 173 ? -21.037 -0.105 42.394 1.00 41.39 173 HIS B N 1
ATOM 6268 C CA . HIS B 1 173 ? -21.950 1.021 42.499 1.00 37.50 173 HIS B CA 1
ATOM 6269 C C . HIS B 1 173 ? -22.337 1.699 41.199 1.00 43.73 173 HIS B C 1
ATOM 6270 O O . HIS B 1 173 ? -23.522 1.936 40.961 1.00 55.69 173 HIS B O 1
ATOM 6277 N N . SER B 1 174 ? -21.375 2.032 40.352 1.00 38.00 174 SER B N 1
ATOM 6278 C CA . SER B 1 174 ? -21.764 2.685 39.112 1.00 41.16 174 SER B CA 1
ATOM 6279 C C . SER B 1 174 ? -21.174 2.046 37.870 1.00 33.17 174 SER B C 1
ATOM 6280 O O . SER B 1 174 ? -20.265 2.605 37.255 1.00 37.80 174 SER B O 1
ATOM 6283 N N . PRO B 1 175 ? -21.687 0.860 37.485 1.00 29.08 175 PRO B N 1
ATOM 6284 C CA . PRO B 1 175 ? -21.196 0.152 36.296 1.00 27.01 175 PRO B CA 1
ATOM 6285 C C . PRO B 1 175 ? -21.674 0.889 35.049 1.00 29.77 175 PRO B C 1
ATOM 6286 O O . PRO B 1 175 ? -22.856 1.210 34.933 1.00 26.73 175 PRO B O 1
ATOM 6290 N N . LEU B 1 176 ? -20.752 1.174 34.134 1.00 19.83 176 LEU B N 1
ATOM 6291 C CA . LEU B 1 176 ? -21.088 1.878 32.906 1.00 17.42 176 LEU B CA 1
ATOM 6292 C C . LEU B 1 176 ? -20.564 1.071 31.734 1.00 14.06 176 LEU B C 1
ATOM 6293 O O . LEU B 1 176 ? -19.617 0.304 31.882 1.00 13.30 176 LEU B O 1
ATOM 6298 N N . ARG B 1 177 ? -21.205 1.212 30.581 1.00 11.07 177 ARG B N 1
ATOM 6299 C CA . ARG B 1 177 ? -20.748 0.525 29.389 1.00 9.03 177 ARG B CA 1
ATOM 6300 C C . ARG B 1 177 ? -21.011 1.428 28.209 1.00 9.49 177 ARG B C 1
ATOM 6301 O O . ARG B 1 177 ? -21.655 2.466 28.339 1.00 14.69 177 ARG B O 1
ATOM 6309 N N . THR B 1 178 ? -20.477 1.036 27.062 1.00 11.86 178 THR B N 1
ATOM 6310 C CA . THR B 1 178 ? -20.664 1.791 25.844 1.00 10.08 178 THR B CA 1
ATOM 6311 C C . THR B 1 178 ? -22.003 1.373 25.245 1.00 14.06 178 THR B C 1
ATOM 6312 O O . THR B 1 178 ? -22.535 0.297 25.533 1.00 12.39 178 THR B O 1
ATOM 6316 N N . GLU B 1 179 ? -22.524 2.225 24.384 1.00 11.30 179 GLU B N 1
ATOM 6317 C CA . GLU B 1 179 ? -23.750 1.940 23.678 1.00 13.80 179 GLU B CA 1
ATOM 6318 C C . GLU B 1 179 ? -23.389 0.873 22.630 1.00 16.72 179 GLU B C 1
ATOM 6319 O O . GLU B 1 179 ? -22.250 0.832 22.135 1.00 11.39 179 GLU B O 1
ATOM 6325 N N . TYR B 1 180 ? -24.322 -0.027 22.328 1.00 10.35 180 TYR B N 1
ATOM 6326 C CA . TYR B 1 180 ? -24.075 -1.040 21.311 1.00 11.31 180 TYR B CA 1
ATOM 6327 C C . TYR B 1 180 ? -24.644 -0.387 20.067 1.00 17.55 180 TYR B C 1
ATOM 6328 O O . TYR B 1 180 ? -25.778 -0.657 19.661 1.00 20.33 180 TYR B O 1
ATOM 6337 N N . ALA B 1 181 ? -23.836 0.501 19.489 1.00 20.88 181 ALA B N 1
ATOM 6338 C CA . ALA B 1 181 ? -24.203 1.298 18.325 1.00 20.55 181 ALA B CA 1
ATOM 6339 C C . ALA B 1 181 ? -22.991 1.650 17.460 1.00 21.94 181 ALA B C 1
ATOM 6340 O O . ALA B 1 181 ? -21.945 2.060 17.978 1.00 19.07 181 ALA B O 1
ATOM 6342 N N . ILE B 1 182 ? -23.154 1.514 16.147 1.00 15.54 182 ILE B N 1
ATOM 6343 C CA . ILE B 1 182 ? -22.096 1.795 15.183 1.00 15.17 182 ILE B CA 1
ATOM 6344 C C . ILE B 1 182 ? -21.332 3.105 15.434 1.00 16.85 182 ILE B C 1
ATOM 6345 O O . ILE B 1 182 ? -20.104 3.138 15.365 1.00 19.41 182 ILE B O 1
ATOM 6350 N N . PRO B 1 183 ? -22.048 4.199 15.713 1.00 15.99 183 PRO B N 1
ATOM 6351 C CA . PRO B 1 183 ? -21.350 5.465 15.951 1.00 13.25 183 PRO B CA 1
ATOM 6352 C C . PRO B 1 183 ? -20.392 5.437 17.134 1.00 16.92 183 PRO B C 1
ATOM 6353 O O . PRO B 1 183 ? -19.485 6.257 17.204 1.00 16.97 183 PRO B O 1
ATOM 6357 N N . TRP B 1 184 ? -20.609 4.519 18.072 1.00 10.67 184 TRP B N 1
ATOM 6358 C CA . TRP B 1 184 ? -19.736 4.405 19.233 1.00 9.51 184 TRP B CA 1
ATOM 6359 C C . TRP B 1 184 ? -18.576 3.447 18.950 1.00 15.74 184 TRP B C 1
ATOM 6360 O O . TRP B 1 184 ? -17.409 3.812 19.093 1.00 14.35 184 TRP B O 1
ATOM 6371 N N . LEU B 1 185 ? -18.892 2.219 18.552 1.00 10.04 185 LEU B N 1
ATOM 6372 C CA . LEU B 1 185 ? -17.859 1.224 18.236 1.00 13.82 185 LEU B CA 1
ATOM 6373 C C . LEU B 1 185 ? -18.288 0.464 16.984 1.00 19.37 185 LEU B C 1
ATOM 6374 O O . LEU B 1 185 ? -19.396 -0.073 16.934 1.00 17.37 185 LEU B O 1
ATOM 6379 N N . ASN B 1 186 ? -17.425 0.421 15.969 1.00 15.99 186 ASN B N 1
ATOM 6380 C CA . ASN B 1 186 ? -17.765 -0.263 14.718 1.00 12.80 186 ASN B CA 1
ATOM 6381 C C . ASN B 1 186 ? -16.815 -1.411 14.380 1.00 14.42 186 ASN B C 1
ATOM 6382 O O . ASN B 1 186 ? -15.878 -1.251 13.603 1.00 16.70 186 ASN B O 1
ATOM 6387 N N . GLU B 1 187 ? -17.074 -2.579 14.955 1.00 16.31 187 GLU B N 1
ATOM 6388 C CA . GLU B 1 187 ? -16.217 -3.744 14.738 1.00 13.66 187 GLU B CA 1
ATOM 6389 C C . GLU B 1 187 ? -14.779 -3.446 15.164 1.00 17.28 187 GLU B C 1
ATOM 6390 O O . GLU B 1 187 ? -13.845 -3.623 14.389 1.00 19.40 187 GLU B O 1
ATOM 6396 N N . PRO B 1 188 ? -14.583 -3.004 16.409 1.00 11.22 188 PRO B N 1
ATOM 6397 C CA . PRO B 1 188 ? -13.237 -2.688 16.893 1.00 13.26 188 PRO B CA 1
ATOM 6398 C C . PRO B 1 188 ? -12.373 -3.880 17.250 1.00 21.69 188 PRO B C 1
ATOM 6399 O O . PRO B 1 188 ? -12.863 -4.960 17.577 1.00 15.77 188 PRO B O 1
ATOM 6403 N N . SER B 1 189 ? -11.067 -3.656 17.191 1.00 17.10 189 SER B N 1
ATOM 6404 C CA . SER B 1 189 ? -10.074 -4.645 17.558 1.00 13.36 189 SER B CA 1
ATOM 6405 C C . SER B 1 189 ? -9.283 -3.900 18.628 1.00 20.97 189 SER B C 1
ATOM 6406 O O . SER B 1 189 ? -8.569 -2.944 18.316 1.00 12.34 189 SER B O 1
ATOM 6409 N N . PHE B 1 190 ? -9.433 -4.309 19.887 1.00 16.71 190 PHE B N 1
ATOM 6410 C CA . PHE B 1 190 ? -8.762 -3.624 20.995 1.00 18.61 190 PHE B CA 1
ATOM 6411 C C . PHE B 1 190 ? -7.269 -3.878 21.114 1.00 16.93 190 PHE B C 1
ATOM 6412 O O . PHE B 1 190 ? -6.796 -4.995 20.972 1.00 12.58 190 PHE B O 1
ATOM 6420 N N . VAL B 1 191 ? -6.543 -2.803 21.393 1.00 13.24 191 VAL B N 1
ATOM 6421 C CA . VAL B 1 191 ? -5.095 -2.834 21.487 1.00 12.09 191 VAL B CA 1
ATOM 6422 C C . VAL B 1 191 ? -4.516 -2.477 22.863 1.00 15.72 191 VAL B C 1
ATOM 6423 O O . VAL B 1 191 ? -3.676 -3.199 23.404 1.00 21.74 191 VAL B O 1
ATOM 6427 N N . PHE B 1 192 ? -4.980 -1.379 23.444 1.00 9.73 192 PHE B N 1
ATOM 6428 C CA . PHE B 1 192 ? -4.409 -0.933 24.697 1.00 9.36 192 PHE B CA 1
ATOM 6429 C C . PHE B 1 192 ? -5.339 -0.030 25.512 1.00 12.56 192 PHE B C 1
ATOM 6430 O O . PHE B 1 192 ? -6.210 0.652 24.960 1.00 12.77 192 PHE B O 1
ATOM 6438 N N . ALA B 1 193 ? -5.156 -0.036 26.828 1.00 11.04 193 ALA B N 1
ATOM 6439 C CA . ALA B 1 193 ? -5.937 0.812 27.718 1.00 16.04 193 ALA B CA 1
ATOM 6440 C C . ALA B 1 193 ? -5.047 1.252 28.878 1.00 18.78 193 ALA B C 1
ATOM 6441 O O . ALA B 1 193 ? -4.261 0.466 29.400 1.00 10.07 193 ALA B O 1
ATOM 6443 N N . ASP B 1 194 ? -5.140 2.526 29.247 1.00 14.78 194 ASP B N 1
ATOM 6444 C CA . ASP B 1 194 ? -4.371 3.039 30.367 1.00 18.20 194 ASP B CA 1
ATOM 6445 C C . ASP B 1 194 ? -4.938 4.332 30.925 1.00 18.76 194 ASP B C 1
ATOM 6446 O O . ASP B 1 194 ? -5.616 5.076 30.229 1.00 15.19 194 ASP B O 1
ATOM 6451 N N . VAL B 1 195 ? -4.653 4.584 32.198 1.00 16.06 195 VAL B N 1
ATOM 6452 C CA . VAL B 1 195 ? -5.115 5.788 32.870 1.00 21.07 195 VAL B CA 1
ATOM 6453 C C . VAL B 1 195 ? -4.096 6.893 32.724 1.00 21.38 195 VAL B C 1
ATOM 6454 O O . VAL B 1 195 ? -2.890 6.646 32.669 1.00 22.81 195 VAL B O 1
ATOM 6458 N N . ILE B 1 196 ? -4.592 8.117 32.678 1.00 20.76 196 ILE B N 1
ATOM 6459 C CA . ILE B 1 196 ? -3.731 9.283 32.644 1.00 17.89 196 ILE B CA 1
ATOM 6460 C C . ILE B 1 196 ? -4.211 10.086 33.853 1.00 23.68 196 ILE B C 1
ATOM 6461 O O . ILE B 1 196 ? -5.285 10.695 33.820 1.00 24.32 196 ILE B O 1
ATOM 6466 N N . ARG B 1 197 ? -3.436 10.046 34.937 1.00 26.96 197 ARG B N 1
ATOM 6467 C CA . ARG B 1 197 ? -3.795 10.765 36.151 1.00 28.02 197 ARG B CA 1
ATOM 6468 C C . ARG B 1 197 ? -3.723 12.256 35.893 1.00 37.59 197 ARG B C 1
ATOM 6469 O O . ARG B 1 197 ? -2.809 12.728 35.220 1.00 40.95 197 ARG B O 1
ATOM 6477 N N . LYS B 1 198 ? -4.691 12.995 36.426 1.00 43.34 198 LYS B N 1
ATOM 6478 C CA . LYS B 1 198 ? -4.737 14.433 36.222 1.00 56.10 198 LYS B CA 1
ATOM 6479 C C . LYS B 1 198 ? -4.728 15.240 37.520 1.00 69.46 198 LYS B C 1
ATOM 6480 O O . LYS B 1 198 ? -5.036 14.723 38.602 1.00 63.49 198 LYS B O 1
ATOM 6486 N N . SER B 1 199 ? -4.370 16.515 37.381 1.00 81.36 199 SER B N 1
ATOM 6487 C CA . SER B 1 199 ? -4.285 17.476 38.478 1.00 90.10 199 SER B CA 1
ATOM 6488 C C . SER B 1 199 ? -5.624 17.617 39.227 1.00 93.82 199 SER B C 1
ATOM 6489 O O . SER B 1 199 ? -6.450 16.714 39.144 1.00 96.46 199 SER B O 1
ATOM 6492 N N . PRO B 1 200 ? -5.900 18.754 39.921 1.00 98.71 200 PRO B N 1
ATOM 6493 C CA . PRO B 1 200 ? -5.457 20.088 40.344 1.00 100.00 200 PRO B CA 1
ATOM 6494 C C . PRO B 1 200 ? -4.188 20.755 39.825 1.00 100.00 200 PRO B C 1
ATOM 6495 O O . PRO B 1 200 ? -4.297 21.391 38.746 1.00 100.00 200 PRO B O 1
ATOM 6499 N N . GLY B 1 205 ? -9.701 21.520 39.964 1.00 46.43 205 GLY B N 1
ATOM 6500 C CA . GLY B 1 205 ? -9.638 20.027 40.046 1.00 55.08 205 GLY B CA 1
ATOM 6501 C C . GLY B 1 205 ? -10.014 19.326 38.748 1.00 54.83 205 GLY B C 1
ATOM 6502 O O . GLY B 1 205 ? -11.046 19.640 38.156 1.00 59.61 205 GLY B O 1
ATOM 6503 N N . GLU B 1 206 ? -9.184 18.378 38.308 1.00 48.63 206 GLU B N 1
ATOM 6504 C CA . GLU B 1 206 ? -9.438 17.632 37.072 1.00 39.43 206 GLU B CA 1
ATOM 6505 C C . GLU B 1 206 ? -9.490 16.123 37.296 1.00 35.05 206 GLU B C 1
ATOM 6506 O O . GLU B 1 206 ? -8.705 15.566 38.058 1.00 37.28 206 GLU B O 1
ATOM 6512 N N . ASP B 1 207 ? -10.419 15.467 36.612 1.00 22.56 207 ASP B N 1
ATOM 6513 C CA . ASP B 1 207 ? -10.611 14.024 36.729 1.00 23.72 207 ASP B CA 1
ATOM 6514 C C . ASP B 1 207 ? -9.561 13.258 35.944 1.00 21.67 207 ASP B C 1
ATOM 6515 O O . ASP B 1 207 ? -9.008 13.767 34.981 1.00 25.03 207 ASP B O 1
ATOM 6520 N N . ASP B 1 208 ? -9.284 12.033 36.367 1.00 20.36 208 ASP B N 1
ATOM 6521 C CA . ASP B 1 208 ? -8.350 11.186 35.644 1.00 18.37 208 ASP B CA 1
ATOM 6522 C C . ASP B 1 208 ? -9.147 10.723 34.420 1.00 21.83 208 ASP B C 1
ATOM 6523 O O . ASP B 1 208 ? -10.379 10.650 34.480 1.00 17.61 208 ASP B O 1
ATOM 6528 N N . ARG B 1 209 ? -8.466 10.428 33.316 1.00 20.60 209 ARG B N 1
ATOM 6529 C CA . ARG B 1 209 ? -9.147 9.915 32.125 1.00 19.53 209 ARG B CA 1
ATOM 6530 C C . ARG B 1 209 ? -8.597 8.520 31.869 1.00 18.76 209 ARG B C 1
ATOM 6531 O O . ARG B 1 209 ? -7.437 8.232 32.165 1.00 21.57 209 ARG B O 1
ATOM 6539 N N . VAL B 1 210 ? -9.429 7.639 31.347 1.00 12.06 210 VAL B N 1
ATOM 6540 C CA . VAL B 1 210 ? -8.956 6.300 31.033 1.00 12.01 210 VAL B CA 1
ATOM 6541 C C . VAL B 1 210 ? -9.019 6.244 29.526 1.00 14.74 210 VAL B C 1
ATOM 6542 O O . VAL B 1 210 ? -10.099 6.334 28.951 1.00 10.91 210 VAL B O 1
ATOM 6546 N N . TYR B 1 211 ? -7.855 6.118 28.891 1.00 12.97 211 TYR B N 1
ATOM 6547 C CA . TYR B 1 211 ? -7.755 6.092 27.433 1.00 8.94 211 TYR B CA 1
ATOM 6548 C C . TYR B 1 211 ? -7.792 4.691 26.875 1.00 14.35 211 TYR B C 1
ATOM 6549 O O . TYR B 1 211 ? -7.245 3.772 27.479 1.00 12.25 211 TYR B O 1
ATOM 6558 N N . PHE B 1 212 ? -8.427 4.549 25.711 1.00 10.20 212 PHE B N 1
ATOM 6559 C CA . PHE B 1 212 ? -8.541 3.267 25.019 1.00 10.17 212 PHE B CA 1
ATOM 6560 C C . PHE B 1 212 ? -8.064 3.394 23.577 1.00 10.04 212 PHE B C 1
ATOM 6561 O O . PHE B 1 212 ? -8.333 4.389 22.906 1.00 9.97 212 PHE B O 1
ATOM 6569 N N . PHE B 1 213 ? -7.373 2.365 23.111 1.00 8.32 213 PHE B N 1
ATOM 6570 C CA . PHE B 1 213 ? -6.833 2.312 21.762 1.00 8.40 213 PHE B CA 1
ATOM 6571 C C . PHE B 1 213 ? -7.283 1.065 21.030 1.00 12.95 213 PHE B C 1
ATOM 6572 O O . PHE B 1 213 ? -7.153 -0.059 21.526 1.00 10.11 213 PHE B O 1
ATOM 6580 N N . PHE B 1 214 ? -7.801 1.261 19.826 1.00 12.24 214 PHE B N 1
ATOM 6581 C CA . PHE B 1 214 ? -8.285 0.143 19.026 1.00 9.44 214 PHE B CA 1
ATOM 6582 C C . PHE B 1 214 ? -8.356 0.554 17.561 1.00 10.74 214 PHE B C 1
ATOM 6583 O O . PHE B 1 214 ? -8.256 1.724 17.236 1.00 11.82 214 PHE B O 1
ATOM 6591 N N . THR B 1 215 ? -8.502 -0.421 16.678 1.00 9.72 215 THR B N 1
ATOM 6592 C CA . THR B 1 215 ? -8.655 -0.152 15.249 1.00 10.34 215 THR B CA 1
ATOM 6593 C C . THR B 1 215 ? -10.103 -0.553 14.969 1.00 13.77 215 THR B C 1
ATOM 6594 O O . THR B 1 215 ? -10.591 -1.533 15.532 1.00 12.25 215 THR B O 1
ATOM 6598 N N . GLU B 1 216 ? -10.800 0.206 14.138 1.00 11.33 216 GLU B N 1
ATOM 6599 C CA . GLU B 1 216 ? -12.173 -0.152 13.791 1.00 12.25 216 GLU B CA 1
ATOM 6600 C C . GLU B 1 216 ? -12.460 0.230 12.358 1.00 13.59 216 GLU B C 1
ATOM 6601 O O . GLU B 1 216 ? -11.626 0.832 11.685 1.00 15.10 216 GLU B O 1
ATOM 6607 N N . VAL B 1 217 ? -13.644 -0.138 11.890 1.00 14.50 217 VAL B N 1
ATOM 6608 C CA . VAL B 1 217 ? -14.044 0.183 10.539 1.00 13.21 217 VAL B CA 1
ATOM 6609 C C . VAL B 1 217 ? -14.498 1.622 10.576 1.00 15.95 217 VAL B C 1
ATOM 6610 O O . VAL B 1 217 ? -15.358 1.998 11.368 1.00 17.84 217 VAL B O 1
ATOM 6614 N N . SER B 1 218 ? -13.888 2.428 9.721 1.00 12.75 218 SER B N 1
ATOM 6615 C CA . SER B 1 218 ? -14.178 3.839 9.661 1.00 11.48 218 SER B CA 1
ATOM 6616 C C . SER B 1 218 ? -15.557 4.145 9.088 1.00 19.64 218 SER B C 1
ATOM 6617 O O . SER B 1 218 ? -15.989 3.501 8.132 1.00 26.40 218 SER B O 1
ATOM 6620 N N . VAL B 1 219 ? -16.242 5.132 9.667 1.00 22.23 219 VAL B N 1
ATOM 6621 C CA . VAL B 1 219 ? -17.562 5.535 9.175 1.00 17.06 219 VAL B CA 1
ATOM 6622 C C . VAL B 1 219 ? -17.449 6.858 8.404 1.00 22.61 219 VAL B C 1
ATOM 6623 O O . VAL B 1 219 ? -18.319 7.196 7.604 1.00 23.74 219 VAL B O 1
ATOM 6627 N N . GLU B 1 220 ? -16.363 7.593 8.631 1.00 18.61 220 GLU B N 1
ATOM 6628 C CA . GLU B 1 220 ? -16.158 8.880 7.969 1.00 19.46 220 GLU B CA 1
ATOM 6629 C C . GLU B 1 220 ? -15.412 8.786 6.633 1.00 27.82 220 GLU B C 1
ATOM 6630 O O . GLU B 1 220 ? -15.409 9.745 5.859 1.00 31.72 220 GLU B O 1
ATOM 6636 N N . TYR B 1 221 ? -14.794 7.637 6.361 1.00 20.19 221 TYR B N 1
ATOM 6637 C CA . TYR B 1 221 ? -14.063 7.434 5.112 1.00 21.88 221 TYR B CA 1
ATOM 6638 C C . TYR B 1 221 ? -14.816 6.474 4.202 1.00 29.47 221 TYR B C 1
ATOM 6639 O O . TYR B 1 221 ? -15.436 5.518 4.674 1.00 27.40 221 TYR B O 1
ATOM 6648 N N . GLU B 1 222 ? -14.744 6.738 2.896 1.00 33.32 222 GLU B N 1
ATOM 6649 C CA . GLU B 1 222 ? -15.394 5.917 1.868 1.00 37.25 222 GLU B CA 1
ATOM 6650 C C . GLU B 1 222 ? -14.324 5.531 0.851 1.00 34.32 222 GLU B C 1
ATOM 6651 O O . GLU B 1 222 ? -13.646 6.404 0.326 1.00 37.69 222 GLU B O 1
ATOM 6657 N N . PHE B 1 223 ? -14.161 4.240 0.576 1.00 34.97 223 PHE B N 1
ATOM 6658 C CA . PHE B 1 223 ? -13.144 3.804 -0.379 1.00 37.52 223 PHE B CA 1
ATOM 6659 C C . PHE B 1 223 ? -13.600 2.592 -1.182 1.00 29.83 223 PHE B C 1
ATOM 6660 O O . PHE B 1 223 ? -14.725 2.138 -1.023 1.00 33.64 223 PHE B O 1
ATOM 6668 N N . VAL B 1 224 ? -12.732 2.085 -2.054 1.00 32.57 224 VAL B N 1
ATOM 6669 C CA . VAL B 1 224 ? -13.062 0.926 -2.883 1.00 40.78 224 VAL B CA 1
ATOM 6670 C C . VAL B 1 224 ? -13.706 -0.156 -2.012 1.00 44.58 224 VAL B C 1
ATOM 6671 O O . VAL B 1 224 ? -14.697 -0.779 -2.408 1.00 44.49 224 VAL B O 1
ATOM 6675 N N . PHE B 1 225 ? -13.134 -0.387 -0.834 1.00 44.25 225 PHE B N 1
ATOM 6676 C CA . PHE B 1 225 ? -13.707 -1.337 0.107 1.00 38.64 225 PHE B CA 1
ATOM 6677 C C . PHE B 1 225 ? -13.627 -0.724 1.500 1.00 32.81 225 PHE B C 1
ATOM 6678 O O . PHE B 1 225 ? -13.135 0.390 1.645 1.00 30.53 225 PHE B O 1
ATOM 6686 N N . ARG B 1 226 ? -14.128 -1.432 2.507 1.00 29.38 226 ARG B N 1
ATOM 6687 C CA . ARG B 1 226 ? -14.142 -0.932 3.883 1.00 30.83 226 ARG B CA 1
ATOM 6688 C C . ARG B 1 226 ? -12.754 -0.572 4.418 1.00 30.43 226 ARG B C 1
ATOM 6689 O O . ARG B 1 226 ? -11.838 -1.388 4.370 1.00 34.91 226 ARG B O 1
ATOM 6697 N N . VAL B 1 227 ? -12.608 0.644 4.937 1.00 22.74 227 VAL B N 1
ATOM 6698 C CA . VAL B 1 227 ? -11.329 1.091 5.463 1.00 24.43 227 VAL B CA 1
ATOM 6699 C C . VAL B 1 227 ? -11.276 1.100 6.996 1.00 23.88 227 VAL B C 1
ATOM 6700 O O . VAL B 1 227 ? -12.199 1.532 7.680 1.00 21.06 227 VAL B O 1
ATOM 6704 N N . LEU B 1 228 ? -10.174 0.581 7.520 1.00 19.02 228 LEU B N 1
ATOM 6705 C CA . LEU B 1 228 ? -9.946 0.535 8.946 1.00 13.73 228 LEU B CA 1
ATOM 6706 C C . LEU B 1 228 ? -9.294 1.840 9.329 1.00 10.01 228 LEU B C 1
ATOM 6707 O O . LEU B 1 228 ? -8.693 2.502 8.495 1.00 15.30 228 LEU B O 1
ATOM 6712 N N . ILE B 1 229 ? -9.435 2.211 10.591 1.00 10.38 229 ILE B N 1
ATOM 6713 C CA . ILE B 1 229 ? -8.837 3.425 11.085 1.00 11.28 229 ILE B CA 1
ATOM 6714 C C . ILE B 1 229 ? -8.567 3.246 12.569 1.00 15.26 229 ILE B C 1
ATOM 6715 O O . ILE B 1 229 ? -9.390 2.683 13.295 1.00 12.12 229 ILE B O 1
ATOM 6720 N N . PRO B 1 230 ? -7.366 3.638 13.027 1.00 9.64 230 PRO B N 1
ATOM 6721 C CA . PRO B 1 230 ? -7.032 3.515 14.449 1.00 8.92 230 PRO B CA 1
ATOM 6722 C C . PRO B 1 230 ? -7.729 4.619 15.238 1.00 16.42 230 PRO B C 1
ATOM 6723 O O . PRO B 1 230 ? -7.977 5.709 14.707 1.00 10.95 230 PRO B O 1
ATOM 6727 N N . ARG B 1 231 ? -8.046 4.350 16.502 1.00 11.63 231 ARG B N 1
ATOM 6728 C CA . ARG B 1 231 ? -8.687 5.364 17.337 1.00 12.67 231 ARG B CA 1
ATOM 6729 C C . ARG B 1 231 ? -8.049 5.482 18.691 1.00 12.14 231 ARG B C 1
ATOM 6730 O O . ARG B 1 231 ? -7.513 4.514 19.235 1.00 7.88 231 ARG B O 1
ATOM 6738 N N . ILE B 1 232 ? -8.088 6.696 19.217 1.00 9.76 232 ILE B N 1
ATOM 6739 C CA . ILE B 1 232 ? -7.645 6.939 20.563 1.00 10.09 232 ILE B CA 1
ATOM 6740 C C . ILE B 1 232 ? -8.978 7.421 21.135 1.00 8.84 232 ILE B C 1
ATOM 6741 O O . ILE B 1 232 ? -9.678 8.209 20.512 1.00 10.32 232 ILE B O 1
ATOM 6746 N N . ALA B 1 233 ? -9.358 6.915 22.294 1.00 12.11 233 ALA B N 1
ATOM 6747 C CA . ALA B 1 233 ? -10.617 7.319 22.899 1.00 16.00 233 ALA B CA 1
ATOM 6748 C C . ALA B 1 233 ? -10.408 7.422 24.390 1.00 14.96 233 ALA B C 1
ATOM 6749 O O . ALA B 1 233 ? -9.426 6.914 24.913 1.00 20.56 233 ALA B O 1
ATOM 6751 N N . ARG B 1 234 ? -11.309 8.097 25.082 1.00 9.47 234 ARG B N 1
ATOM 6752 C CA . ARG B 1 234 ? -11.178 8.137 26.520 1.00 13.45 234 ARG B CA 1
ATOM 6753 C C . ARG B 1 234 ? -12.505 8.402 27.207 1.00 18.71 234 ARG B C 1
ATOM 6754 O O . ARG B 1 234 ? -13.442 8.899 26.588 1.00 19.91 234 ARG B O 1
ATOM 6762 N N . VAL B 1 235 ? -12.578 8.013 28.478 1.00 13.08 235 VAL B N 1
ATOM 6763 C CA . VAL B 1 235 ? -13.744 8.263 29.308 1.00 15.92 235 VAL B CA 1
ATOM 6764 C C . VAL B 1 235 ? -13.178 8.872 30.576 1.00 17.36 235 VAL B C 1
ATOM 6765 O O . VAL B 1 235 ? -11.964 8.820 30.803 1.00 13.90 235 VAL B O 1
ATOM 6769 N N . CYS B 1 236 ? -14.043 9.467 31.387 1.00 14.28 236 CYS B N 1
ATOM 6770 C CA . CYS B 1 236 ? -13.609 10.075 32.643 1.00 19.10 236 CYS B CA 1
ATOM 6771 C C . CYS B 1 236 ? -13.787 9.064 33.758 1.00 19.54 236 CYS B C 1
ATOM 6772 O O . CYS B 1 236 ? -14.821 8.408 33.836 1.00 14.66 236 CYS B O 1
ATOM 6775 N N . LYS B 1 237 ? -12.788 8.943 34.623 1.00 14.91 237 LYS B N 1
ATOM 6776 C CA . LYS B 1 237 ? -12.862 7.982 35.721 1.00 21.08 237 LYS B CA 1
ATOM 6777 C C . LYS B 1 237 ? -14.050 8.244 36.662 1.00 20.93 237 LYS B C 1
ATOM 6778 O O . LYS B 1 237 ? -14.600 7.309 37.237 1.00 18.16 237 LYS B O 1
ATOM 6784 N N . GLY B 1 238 ? -14.447 9.511 36.794 1.00 16.34 238 GLY B N 1
ATOM 6785 C CA . GLY B 1 238 ? -15.543 9.873 37.676 1.00 16.42 238 GLY B CA 1
ATOM 6786 C C . GLY B 1 238 ? -16.941 9.710 37.103 1.00 16.08 238 GLY B C 1
ATOM 6787 O O . GLY B 1 238 ? -17.930 9.939 37.798 1.00 17.32 238 GLY B O 1
ATOM 6788 N N . ASP B 1 239 ? -17.034 9.323 35.838 1.00 13.86 239 ASP B N 1
ATOM 6789 C CA . ASP B 1 239 ? -18.337 9.131 35.190 1.00 20.77 239 ASP B CA 1
ATOM 6790 C C . ASP B 1 239 ? -19.267 8.243 36.017 1.00 25.32 239 ASP B C 1
ATOM 6791 O O . ASP B 1 239 ? -18.847 7.222 36.579 1.00 18.03 239 ASP B O 1
ATOM 6796 N N . GLN B 1 240 ? -20.540 8.622 36.052 1.00 24.84 240 GLN B N 1
ATOM 6797 C CA . GLN B 1 240 ? -21.552 7.864 36.775 1.00 21.34 240 GLN B CA 1
ATOM 6798 C C . GLN B 1 240 ? -22.756 7.603 35.870 1.00 22.00 240 GLN B C 1
ATOM 6799 O O . GLN B 1 240 ? -23.761 7.046 36.303 1.00 20.40 240 GLN B O 1
ATOM 6805 N N . GLY B 1 241 ? -22.644 8.004 34.608 1.00 24.67 241 GLY B N 1
ATOM 6806 C CA . GLY B 1 241 ? -23.743 7.827 33.678 1.00 13.15 241 GLY B CA 1
ATOM 6807 C C . GLY B 1 241 ? -24.744 8.962 33.784 1.00 14.70 241 GLY B C 1
ATOM 6808 O O . GLY B 1 241 ? -24.580 9.895 34.578 1.00 15.01 241 GLY B O 1
ATOM 6809 N N . GLY B 1 242 ? -25.778 8.900 32.956 1.00 12.37 242 GLY B N 1
ATOM 6810 C CA . GLY B 1 242 ? -26.804 9.920 32.990 1.00 11.92 242 GLY B CA 1
ATOM 6811 C C . GLY B 1 242 ? -27.981 9.474 33.842 1.00 14.48 242 GLY B C 1
ATOM 6812 O O . GLY B 1 242 ? -28.141 8.283 34.144 1.00 17.39 242 GLY B O 1
ATOM 6813 N N . LEU B 1 243 ? -28.816 10.426 34.230 1.00 19.68 243 LEU B N 1
ATOM 6814 C CA . LEU B 1 243 ? -29.978 10.122 35.055 1.00 21.55 243 LEU B CA 1
ATOM 6815 C C . LEU B 1 243 ? -31.169 9.629 34.222 1.00 21.80 243 LEU B C 1
ATOM 6816 O O . LEU B 1 243 ? -31.710 8.543 34.467 1.00 21.64 243 LEU B O 1
ATOM 6821 N N . ARG B 1 244 ? -31.557 10.424 33.229 1.00 14.46 244 ARG B N 1
ATOM 6822 C CA . ARG B 1 244 ? -32.687 10.101 32.367 1.00 21.85 244 ARG B CA 1
ATOM 6823 C C . ARG B 1 244 ? -32.308 9.809 30.908 1.00 25.71 244 ARG B C 1
ATOM 6824 O O . ARG B 1 244 ? -33.165 9.488 30.079 1.00 23.99 244 ARG B O 1
ATOM 6832 N N . THR B 1 245 ? -31.022 9.939 30.605 1.00 18.60 245 THR B N 1
ATOM 6833 C CA . THR B 1 245 ? -30.477 9.674 29.273 1.00 17.79 245 THR B CA 1
ATOM 6834 C C . THR B 1 245 ? -29.142 8.984 29.534 1.00 11.86 245 THR B C 1
ATOM 6835 O O . THR B 1 245 ? -28.481 9.269 30.529 1.00 18.29 245 THR B O 1
ATOM 6839 N N . LEU B 1 246 ? -28.755 8.070 28.658 1.00 19.47 246 LEU B N 1
ATOM 6840 C CA . LEU B 1 246 ? -27.497 7.368 28.829 1.00 15.34 246 LEU B CA 1
ATOM 6841 C C . LEU B 1 246 ? -27.445 6.736 30.216 1.00 18.38 246 LEU B C 1
ATOM 6842 O O . LEU B 1 246 ? -26.413 6.759 30.885 1.00 14.00 246 LEU B O 1
ATOM 6847 N N . GLN B 1 247 ? -28.566 6.176 30.657 1.00 15.06 247 GLN B N 1
ATOM 6848 C CA . GLN B 1 247 ? -28.604 5.521 31.959 1.00 10.04 247 GLN B CA 1
ATOM 6849 C C . GLN B 1 247 ? -27.624 4.366 31.911 1.00 17.15 247 GLN B C 1
ATOM 6850 O O . GLN B 1 247 ? -27.734 3.516 31.037 1.00 22.14 247 GLN B O 1
ATOM 6856 N N . LYS B 1 248 ? -26.676 4.335 32.844 1.00 18.59 248 LYS B N 1
ATOM 6857 C CA . LYS B 1 248 ? -25.702 3.253 32.920 1.00 16.16 248 LYS B CA 1
ATOM 6858 C C . LYS B 1 248 ? -24.763 3.180 31.736 1.00 14.77 248 LYS B C 1
ATOM 6859 O O . LYS B 1 248 ? -24.157 2.141 31.492 1.00 7.39 248 LYS B O 1
ATOM 6865 N N . LYS B 1 249 ? -24.660 4.275 30.992 1.00 10.55 249 LYS B N 1
ATOM 6866 C CA . LYS B 1 249 ? -23.785 4.345 29.827 1.00 8.00 249 LYS B CA 1
ATOM 6867 C C . LYS B 1 249 ? -22.824 5.513 30.087 1.00 16.10 249 LYS B C 1
ATOM 6868 O O . LYS B 1 249 ? -23.159 6.454 30.815 1.00 11.38 249 LYS B O 1
ATOM 6874 N N . TRP B 1 250 ? -21.637 5.458 29.500 1.00 10.71 250 TRP B N 1
ATOM 6875 C CA . TRP B 1 250 ? -20.672 6.547 29.671 1.00 10.74 250 TRP B CA 1
ATOM 6876 C C . TRP B 1 250 ? -21.320 7.852 29.201 1.00 8.49 250 TRP B C 1
ATOM 6877 O O . TRP B 1 250 ? -22.155 7.829 28.300 1.00 8.14 250 TRP B O 1
ATOM 6888 N N . THR B 1 251 ? -20.929 8.982 29.789 1.00 15.23 251 THR B N 1
ATOM 6889 C CA . THR B 1 251 ? -21.444 10.289 29.350 1.00 6.06 251 THR B CA 1
ATOM 6890 C C . THR B 1 251 ? -20.227 11.107 28.916 1.00 16.42 251 THR B C 1
ATOM 6891 O O . THR B 1 251 ? -20.335 12.268 28.483 1.00 8.26 251 THR B O 1
ATOM 6895 N N . SER B 1 252 ? -19.069 10.473 29.034 1.00 17.71 252 SER B N 1
ATOM 6896 C CA . SER B 1 252 ? -17.791 11.081 28.711 1.00 14.74 252 SER B CA 1
ATOM 6897 C C . SER B 1 252 ? -16.997 10.335 27.625 1.00 15.69 252 SER B C 1
ATOM 6898 O O . SER B 1 252 ? -15.794 10.551 27.477 1.00 19.77 252 SER B O 1
ATOM 6901 N N . PHE B 1 253 ? -17.659 9.480 26.855 1.00 7.82 253 PHE B N 1
ATOM 6902 C CA . PHE B 1 253 ? -16.965 8.744 25.812 1.00 11.91 253 PHE B CA 1
ATOM 6903 C C . PHE B 1 253 ? -16.809 9.532 24.509 1.00 18.06 253 PHE B C 1
ATOM 6904 O O . PHE B 1 253 ? -17.786 9.937 23.876 1.00 14.89 253 PHE B O 1
ATOM 6912 N N . LEU B 1 254 ? -15.560 9.753 24.122 1.00 13.16 254 LEU B N 1
ATOM 6913 C CA . LEU B 1 254 ? -15.244 10.467 22.898 1.00 15.54 254 LEU B CA 1
ATOM 6914 C C . LEU B 1 254 ? -14.093 9.741 22.256 1.00 12.66 254 LEU B C 1
ATOM 6915 O O . LEU B 1 254 ? -13.259 9.153 22.942 1.00 13.20 254 LEU B O 1
ATOM 6920 N N . LYS B 1 255 ? -14.026 9.796 20.938 1.00 9.51 255 LYS B N 1
ATOM 6921 C CA . LYS B 1 255 ? -12.956 9.110 20.258 1.00 14.73 255 LYS B CA 1
ATOM 6922 C C . LYS B 1 255 ? -12.510 9.938 19.078 1.00 8.36 255 LYS B C 1
ATOM 6923 O O . LYS B 1 255 ? -13.240 10.814 18.613 1.00 16.06 255 LYS B O 1
ATOM 6929 N N . ALA B 1 256 ? -11.301 9.667 18.601 1.00 11.30 256 ALA B N 1
ATOM 6930 C CA . ALA B 1 256 ? -10.761 10.392 17.457 1.00 14.72 256 ALA B CA 1
ATOM 6931 C C . ALA B 1 256 ? -9.795 9.499 16.692 1.00 7.98 256 ALA B C 1
ATOM 6932 O O . ALA B 1 256 ? -9.248 8.550 17.250 1.00 15.82 256 ALA B O 1
ATOM 6934 N N . ARG B 1 257 ? -9.607 9.805 15.414 1.00 9.52 257 ARG B N 1
ATOM 6935 C CA . ARG B 1 257 ? -8.676 9.075 14.563 1.00 15.52 257 ARG B CA 1
ATOM 6936 C C . ARG B 1 257 ? -7.259 9.341 15.062 1.00 15.75 257 ARG B C 1
ATOM 6937 O O . ARG B 1 257 ? -6.930 10.468 15.442 1.00 12.43 257 ARG B O 1
ATOM 6945 N N . LEU B 1 258 ? -6.442 8.291 15.037 1.00 13.49 258 LEU B N 1
ATOM 6946 C CA . LEU B 1 258 ? -5.037 8.337 15.416 1.00 14.69 258 LEU B CA 1
ATOM 6947 C C . LEU B 1 258 ? -4.329 8.070 14.082 1.00 25.45 258 LEU B C 1
ATOM 6948 O O . LEU B 1 258 ? -4.320 6.935 13.584 1.00 21.47 258 LEU B O 1
ATOM 6953 N N . ILE B 1 259 ? -3.758 9.124 13.500 1.00 16.71 259 ILE B N 1
ATOM 6954 C CA . ILE B 1 259 ? -3.100 9.031 12.206 1.00 21.55 259 ILE B CA 1
ATOM 6955 C C . ILE B 1 259 ? -1.588 8.838 12.227 1.00 20.55 259 ILE B C 1
ATOM 6956 O O . ILE B 1 259 ? -0.876 9.549 12.930 1.00 18.01 259 ILE B O 1
ATOM 6961 N N . CYS B 1 260 ? -1.108 7.867 11.452 1.00 16.03 260 CYS B N 1
ATOM 6962 C CA . CYS B 1 260 ? 0.330 7.642 11.309 1.00 21.12 260 CYS B CA 1
ATOM 6963 C C . CYS B 1 260 ? 0.519 7.508 9.815 1.00 18.19 260 CYS B C 1
ATOM 6964 O O . CYS B 1 260 ? 0.108 6.519 9.216 1.00 16.62 260 CYS B O 1
ATOM 6967 N N . SER B 1 261 ? 1.112 8.526 9.211 1.00 15.56 261 SER B N 1
ATOM 6968 C CA . SER B 1 261 ? 1.323 8.526 7.778 1.00 17.93 261 SER B CA 1
ATOM 6969 C C . SER B 1 261 ? 2.478 9.440 7.377 1.00 19.47 261 SER B C 1
ATOM 6970 O O . SER B 1 261 ? 2.997 10.188 8.190 1.00 18.15 261 SER B O 1
ATOM 6973 N N . ARG B 1 262 ? 2.887 9.330 6.118 1.00 24.70 262 ARG B N 1
ATOM 6974 C CA . ARG B 1 262 ? 3.917 10.174 5.526 1.00 30.41 262 ARG B CA 1
ATOM 6975 C C . ARG B 1 262 ? 3.309 10.457 4.158 1.00 29.11 262 ARG B C 1
ATOM 6976 O O . ARG B 1 262 ? 3.528 9.723 3.193 1.00 30.87 262 ARG B O 1
ATOM 6984 N N . PRO B 1 263 ? 2.514 11.526 4.071 1.00 35.41 263 PRO B N 1
ATOM 6985 C CA . PRO B 1 263 ? 1.825 11.945 2.846 1.00 42.79 263 PRO B CA 1
ATOM 6986 C C . PRO B 1 263 ? 2.717 12.102 1.624 1.00 43.82 263 PRO B C 1
ATOM 6987 O O . PRO B 1 263 ? 2.291 11.838 0.503 1.00 44.90 263 PRO B O 1
ATOM 6991 N N . ASP B 1 264 ? 3.953 12.528 1.852 1.00 50.00 264 ASP B N 1
ATOM 6992 C CA . ASP B 1 264 ? 4.916 12.739 0.779 1.00 54.51 264 ASP B CA 1
ATOM 6993 C C . ASP B 1 264 ? 5.126 11.515 -0.114 1.00 53.02 264 ASP B C 1
ATOM 6994 O O . ASP B 1 264 ? 5.403 11.661 -1.308 1.00 59.59 264 ASP B O 1
ATOM 6999 N N . SER B 1 265 ? 5.000 10.315 0.452 1.00 39.48 265 SER B N 1
ATOM 7000 C CA . SER B 1 265 ? 5.189 9.099 -0.331 1.00 31.83 265 SER B CA 1
ATOM 7001 C C . SER B 1 265 ? 3.952 8.213 -0.344 1.00 27.35 265 SER B C 1
ATOM 7002 O O . SER B 1 265 ? 4.037 7.016 -0.644 1.00 27.35 265 SER B O 1
ATOM 7005 N N . GLY B 1 266 ? 2.806 8.809 -0.027 1.00 20.67 266 GLY B N 1
ATOM 7006 C CA . GLY B 1 266 ? 1.560 8.065 -0.006 1.00 18.09 266 GLY B CA 1
ATOM 7007 C C . GLY B 1 266 ? 1.560 6.894 0.970 1.00 20.99 266 GLY B C 1
ATOM 7008 O O . GLY B 1 266 ? 0.982 5.848 0.672 1.00 26.57 266 GLY B O 1
ATOM 7009 N N . LEU B 1 267 ? 2.197 7.064 2.134 1.00 20.88 267 LEU B N 1
ATOM 7010 C CA . LEU B 1 267 ? 2.257 6.009 3.156 1.00 16.71 267 LEU B CA 1
ATOM 7011 C C . LEU B 1 267 ? 1.230 6.274 4.251 1.00 16.13 267 LEU B C 1
ATOM 7012 O O . LEU B 1 267 ? 1.202 7.356 4.840 1.00 21.17 267 LEU B O 1
ATOM 7017 N N . VAL B 1 268 ? 0.383 5.287 4.518 1.00 19.32 268 VAL B N 1
ATOM 7018 C CA . VAL B 1 268 ? -0.620 5.421 5.566 1.00 14.80 268 VAL B CA 1
ATOM 7019 C C . VAL B 1 268 ? -0.710 4.083 6.284 1.00 17.26 268 VAL B C 1
ATOM 7020 O O . VAL B 1 268 ? -0.894 3.041 5.662 1.00 17.89 268 VAL B O 1
ATOM 7024 N N . PHE B 1 269 ? -0.534 4.128 7.601 1.00 11.82 269 PHE B N 1
ATOM 7025 C CA . PHE B 1 269 ? -0.552 2.942 8.459 1.00 18.19 269 PHE B CA 1
ATOM 7026 C C . PHE B 1 269 ? -1.811 3.029 9.334 1.00 15.54 269 PHE B C 1
ATOM 7027 O O . PHE B 1 269 ? -1.798 3.572 10.451 1.00 12.40 269 PHE B O 1
ATOM 7035 N N . ASN B 1 270 ? -2.903 2.498 8.796 1.00 13.28 270 ASN B N 1
ATOM 7036 C CA . ASN B 1 270 ? -4.192 2.576 9.453 1.00 13.44 270 ASN B CA 1
ATOM 7037 C C . ASN B 1 270 ? -4.598 1.426 10.349 1.00 13.51 270 ASN B C 1
ATOM 7038 O O . ASN B 1 270 ? -5.757 1.343 10.752 1.00 16.29 270 ASN B O 1
ATOM 7043 N N . VAL B 1 271 ? -3.671 0.530 10.656 1.00 15.88 271 VAL B N 1
ATOM 7044 C CA . VAL B 1 271 ? -3.994 -0.572 11.559 1.00 8.34 271 VAL B CA 1
ATOM 7045 C C . VAL B 1 271 ? -3.085 -0.450 12.783 1.00 11.50 271 VAL B C 1
ATOM 7046 O O . VAL B 1 271 ? -1.871 -0.543 12.656 1.00 12.82 271 VAL B O 1
ATOM 7050 N N . LEU B 1 272 ? -3.673 -0.223 13.955 1.00 7.30 272 LEU B N 1
ATOM 7051 C CA . LEU B 1 272 ? -2.908 -0.086 15.199 1.00 6.07 272 LEU B CA 1
ATOM 7052 C C . LEU B 1 272 ? -2.543 -1.465 15.774 1.00 17.08 272 LEU B C 1
ATOM 7053 O O . LEU B 1 272 ? -3.417 -2.308 15.924 1.00 12.69 272 LEU B O 1
ATOM 7058 N N . ARG B 1 273 ? -1.268 -1.691 16.106 1.00 11.94 273 ARG B N 1
ATOM 7059 C CA . ARG B 1 273 ? -0.841 -2.974 16.668 1.00 11.75 273 ARG B CA 1
ATOM 7060 C C . ARG B 1 273 ? -0.540 -2.921 18.154 1.00 14.31 273 ARG B C 1
ATOM 7061 O O . ARG B 1 273 ? -0.837 -3.868 18.878 1.00 19.43 273 ARG B O 1
ATOM 7069 N N . ASP B 1 274 ? 0.050 -1.828 18.622 1.00 10.50 274 ASP B N 1
ATOM 7070 C CA . ASP B 1 274 ? 0.394 -1.718 20.038 1.00 10.78 274 ASP B CA 1
ATOM 7071 C C . ASP B 1 274 ? 0.628 -0.259 20.432 1.00 11.38 274 ASP B C 1
ATOM 7072 O O . ASP B 1 274 ? 0.885 0.582 19.568 1.00 14.91 274 ASP B O 1
ATOM 7077 N N . VAL B 1 275 ? 0.512 0.032 21.731 1.00 7.92 275 VAL B N 1
ATOM 7078 C CA . VAL B 1 275 ? 0.726 1.378 22.254 1.00 13.00 275 VAL B CA 1
ATOM 7079 C C . VAL B 1 275 ? 1.527 1.253 23.548 1.00 17.48 275 VAL B C 1
ATOM 7080 O O . VAL B 1 275 ? 1.363 0.296 24.294 1.00 13.08 275 VAL B O 1
ATOM 7084 N N . PHE B 1 276 ? 2.417 2.208 23.792 1.00 13.51 276 PHE B N 1
ATOM 7085 C CA . PHE B 1 276 ? 3.233 2.221 25.003 1.00 10.46 276 PHE B CA 1
ATOM 7086 C C . PHE B 1 276 ? 3.222 3.651 25.537 1.00 11.74 276 PHE B C 1
ATOM 7087 O O . PHE B 1 276 ? 3.356 4.596 24.757 1.00 8.88 276 PHE B O 1
ATOM 7095 N N . VAL B 1 277 ? 3.058 3.829 26.846 1.00 10.66 277 VAL B N 1
ATOM 7096 C CA . VAL B 1 277 ? 3.034 5.188 27.399 1.00 13.59 277 VAL B CA 1
ATOM 7097 C C . VAL B 1 277 ? 4.371 5.479 28.041 1.00 19.48 277 VAL B C 1
ATOM 7098 O O . VAL B 1 277 ? 4.772 4.794 28.977 1.00 13.50 277 VAL B O 1
ATOM 7102 N N . LEU B 1 278 ? 5.054 6.496 27.517 1.00 16.05 278 LEU B N 1
ATOM 7103 C CA . LEU B 1 278 ? 6.361 6.912 28.001 1.00 19.53 278 LEU B CA 1
ATOM 7104 C C . LEU B 1 278 ? 6.144 8.006 29.047 1.00 22.43 278 LEU B C 1
ATOM 7105 O O . LEU B 1 278 ? 5.720 9.120 28.717 1.00 18.38 278 LEU B O 1
ATOM 7110 N N . ARG B 1 279 ? 6.440 7.696 30.306 1.00 26.64 279 ARG B N 1
ATOM 7111 C CA . ARG B 1 279 ? 6.227 8.660 31.388 1.00 38.94 279 ARG B CA 1
ATOM 7112 C C . ARG B 1 279 ? 7.434 9.402 31.969 1.00 47.57 279 ARG B C 1
ATOM 7113 O O . ARG B 1 279 ? 7.380 10.627 32.098 1.00 57.40 279 ARG B O 1
ATOM 7121 N N . SER B 1 280 ? 8.495 8.680 32.331 1.00 50.23 280 SER B N 1
ATOM 7122 C CA . SER B 1 280 ? 9.722 9.288 32.881 1.00 67.64 280 SER B CA 1
ATOM 7123 C C . SER B 1 280 ? 9.561 10.534 33.780 1.00 72.74 280 SER B C 1
ATOM 7124 O O . SER B 1 280 ? 8.923 11.519 33.399 1.00 78.41 280 SER B O 1
ATOM 7127 N N . PRO B 1 281 ? 10.175 10.513 34.979 1.00 72.26 281 PRO B N 1
ATOM 7128 C CA . PRO B 1 281 ? 10.088 11.641 35.921 1.00 72.76 281 PRO B CA 1
ATOM 7129 C C . PRO B 1 281 ? 10.442 13.015 35.338 1.00 73.87 281 PRO B C 1
ATOM 7130 O O . PRO B 1 281 ? 9.893 14.036 35.766 1.00 68.96 281 PRO B O 1
ATOM 7134 N N . GLY B 1 282 ? 11.356 13.036 34.371 1.00 75.86 282 GLY B N 1
ATOM 7135 C CA . GLY B 1 282 ? 11.756 14.290 33.753 1.00 78.35 282 GLY B CA 1
ATOM 7136 C C . GLY B 1 282 ? 10.840 14.671 32.609 1.00 79.78 282 GLY B C 1
ATOM 7137 O O . GLY B 1 282 ? 11.243 15.352 31.663 1.00 78.25 282 GLY B O 1
ATOM 7138 N N . LEU B 1 283 ? 9.593 14.221 32.709 1.00 82.93 283 LEU B N 1
ATOM 7139 C CA . LEU B 1 283 ? 8.573 14.471 31.700 1.00 76.22 283 LEU B CA 1
ATOM 7140 C C . LEU B 1 283 ? 7.304 14.908 32.404 1.00 73.25 283 LEU B C 1
ATOM 7141 O O . LEU B 1 283 ? 6.724 14.134 33.166 1.00 72.34 283 LEU B O 1
ATOM 7146 N N . LYS B 1 284 ? 6.874 16.141 32.158 1.00 70.26 284 LYS B N 1
ATOM 7147 C CA . LYS B 1 284 ? 5.657 16.648 32.784 1.00 68.11 284 LYS B CA 1
ATOM 7148 C C . LYS B 1 284 ? 4.426 16.057 32.096 1.00 68.02 284 LYS B C 1
ATOM 7149 O O . LYS B 1 284 ? 3.390 15.843 32.736 1.00 70.28 284 LYS B O 1
ATOM 7155 N N . VAL B 1 285 ? 4.549 15.795 30.795 1.00 57.89 285 VAL B N 1
ATOM 7156 C CA . VAL B 1 285 ? 3.461 15.219 30.007 1.00 47.65 285 VAL B CA 1
ATOM 7157 C C . VAL B 1 285 ? 3.891 13.900 29.354 1.00 43.76 285 VAL B C 1
ATOM 7158 O O . VAL B 1 285 ? 4.922 13.829 28.684 1.00 40.68 285 VAL B O 1
ATOM 7162 N N . PRO B 1 286 ? 3.107 12.830 29.553 1.00 37.54 286 PRO B N 1
ATOM 7163 C CA . PRO B 1 286 ? 3.485 11.552 28.943 1.00 30.52 286 PRO B CA 1
ATOM 7164 C C . PRO B 1 286 ? 3.402 11.610 27.422 1.00 24.37 286 PRO B C 1
ATOM 7165 O O . PRO B 1 286 ? 2.767 12.497 26.850 1.00 22.46 286 PRO B O 1
ATOM 7169 N N . VAL B 1 287 ? 4.061 10.657 26.779 1.00 21.57 287 VAL B N 1
ATOM 7170 C CA . VAL B 1 287 ? 4.094 10.571 25.336 1.00 15.77 287 VAL B CA 1
ATOM 7171 C C . VAL B 1 287 ? 3.546 9.213 24.996 1.00 18.42 287 VAL B C 1
ATOM 7172 O O . VAL B 1 287 ? 3.845 8.248 25.686 1.00 20.11 287 VAL B O 1
ATOM 7176 N N . PHE B 1 288 ? 2.742 9.136 23.943 1.00 16.66 288 PHE B N 1
ATOM 7177 C CA . PHE B 1 288 ? 2.193 7.857 23.504 1.00 14.56 288 PHE B CA 1
ATOM 7178 C C . PHE B 1 288 ? 3.008 7.391 22.321 1.00 13.07 288 PHE B C 1
ATOM 7179 O O . PHE B 1 288 ? 3.104 8.108 21.334 1.00 17.21 288 PHE B O 1
ATOM 7187 N N . TYR B 1 289 ? 3.605 6.211 22.400 1.00 3.47 289 TYR B N 1
ATOM 7188 C CA . TYR B 1 289 ? 4.319 5.690 21.246 1.00 6.72 289 TYR B CA 1
ATOM 7189 C C . TYR B 1 289 ? 3.382 4.595 20.743 1.00 21.04 289 TYR B C 1
ATOM 7190 O O . TYR B 1 289 ? 2.910 3.780 21.528 1.00 14.09 289 TYR B O 1
ATOM 7199 N N . ALA B 1 290 ? 3.096 4.581 19.449 1.00 14.53 290 ALA B N 1
ATOM 7200 C CA . ALA B 1 290 ? 2.192 3.584 18.917 1.00 10.67 290 ALA B CA 1
ATOM 7201 C C . ALA B 1 290 ? 2.786 2.929 17.699 1.00 12.62 290 ALA B C 1
ATOM 7202 O O . ALA B 1 290 ? 3.501 3.557 16.926 1.00 15.67 290 ALA B O 1
ATOM 7204 N N . LEU B 1 291 ? 2.465 1.656 17.534 1.00 11.58 291 LEU B N 1
ATOM 7205 C CA . LEU B 1 291 ? 2.959 0.867 16.430 1.00 9.57 291 LEU B CA 1
ATOM 7206 C C . LEU B 1 291 ? 1.816 0.558 15.467 1.00 13.72 291 LEU B C 1
ATOM 7207 O O . LEU B 1 291 ? 0.746 0.115 15.883 1.00 12.79 291 LEU B O 1
ATOM 7212 N N . PHE B 1 292 ? 2.058 0.782 14.180 1.00 10.31 292 PHE B N 1
ATOM 7213 C CA . PHE B 1 292 ? 1.057 0.573 13.143 1.00 10.25 292 PHE B CA 1
ATOM 7214 C C . PHE B 1 292 ? 1.587 -0.228 11.968 1.00 11.05 292 PHE B C 1
ATOM 7215 O O . PHE B 1 292 ? 2.793 -0.325 11.740 1.00 10.81 292 PHE B O 1
ATOM 7223 N N . THR B 1 293 ? 0.650 -0.769 11.197 1.00 10.90 293 THR B N 1
ATOM 7224 C CA . THR B 1 293 ? 0.962 -1.479 9.967 1.00 13.12 293 THR B CA 1
ATOM 7225 C C . THR B 1 293 ? -0.136 -1.023 9.018 1.00 14.30 293 THR B C 1
ATOM 7226 O O . THR B 1 293 ? -1.140 -0.452 9.453 1.00 16.44 293 THR B O 1
ATOM 7230 N N . PRO B 1 294 ? 0.059 -1.199 7.707 1.00 15.07 294 PRO B N 1
ATOM 7231 C CA . PRO B 1 294 ? -0.964 -0.769 6.757 1.00 12.45 294 PRO B CA 1
ATOM 7232 C C . PRO B 1 294 ? -2.003 -1.820 6.450 1.00 18.14 294 PRO B C 1
ATOM 7233 O O . PRO B 1 294 ? -1.729 -3.025 6.501 1.00 20.11 294 PRO B O 1
ATOM 7237 N N . GLN B 1 295 ? -3.207 -1.360 6.142 1.00 21.81 295 GLN B N 1
ATOM 7238 C CA . GLN B 1 295 ? -4.267 -2.275 5.760 1.00 21.91 295 GLN B CA 1
ATOM 7239 C C . GLN B 1 295 ? -4.097 -2.478 4.251 1.00 20.93 295 GLN B C 1
ATOM 7240 O O . GLN B 1 295 ? -4.261 -3.577 3.728 1.00 21.41 295 GLN B O 1
ATOM 7246 N N . LEU B 1 296 ? -3.718 -1.410 3.561 1.00 21.41 296 LEU B N 1
ATOM 7247 C CA . LEU B 1 296 ? -3.586 -1.457 2.112 1.00 24.68 296 LEU B CA 1
ATOM 7248 C C . LEU B 1 296 ? -2.208 -1.750 1.544 1.00 23.40 296 LEU B C 1
ATOM 7249 O O . LEU B 1 296 ? -1.212 -1.162 1.963 1.00 19.11 296 LEU B O 1
ATOM 7254 N N . ASN B 1 297 ? -2.179 -2.665 0.576 1.00 22.09 297 ASN B N 1
ATOM 7255 C CA . ASN B 1 297 ? -0.956 -3.041 -0.130 1.00 26.03 297 ASN B CA 1
ATOM 7256 C C . ASN B 1 297 ? 0.189 -3.363 0.808 1.00 23.60 297 ASN B C 1
ATOM 7257 O O . ASN B 1 297 ? 1.312 -2.913 0.592 1.00 26.13 297 ASN B O 1
ATOM 7262 N N . ASN B 1 298 ? -0.100 -4.159 1.833 1.00 19.98 298 ASN B N 1
ATOM 7263 C CA . ASN B 1 298 ? 0.892 -4.535 2.829 1.00 21.15 298 ASN B CA 1
ATOM 7264 C C . ASN B 1 298 ? 1.776 -5.712 2.482 1.00 21.22 298 ASN B C 1
ATOM 7265 O O . ASN B 1 298 ? 1.384 -6.860 2.650 1.00 28.24 298 ASN B O 1
ATOM 7270 N N . VAL B 1 299 ? 2.982 -5.417 2.029 1.00 19.56 299 VAL B N 1
ATOM 7271 C CA . VAL B 1 299 ? 3.937 -6.448 1.692 1.00 20.26 299 VAL B CA 1
ATOM 7272 C C . VAL B 1 299 ? 4.883 -6.659 2.884 1.00 25.42 299 VAL B C 1
ATOM 7273 O O . VAL B 1 299 ? 5.888 -7.359 2.768 1.00 34.06 299 VAL B O 1
ATOM 7277 N N . GLY B 1 300 ? 4.558 -6.058 4.032 1.00 22.70 300 GLY B N 1
ATOM 7278 C CA . GLY B 1 300 ? 5.406 -6.190 5.219 1.00 23.46 300 GLY B CA 1
ATOM 7279 C C . GLY B 1 300 ? 6.019 -4.844 5.565 1.00 21.48 300 GLY B C 1
ATOM 7280 O O . GLY B 1 300 ? 7.226 -4.635 5.442 1.00 29.30 300 GLY B O 1
ATOM 7281 N N . LEU B 1 301 ? 5.166 -3.924 5.993 1.00 21.22 301 LEU B N 1
ATOM 7282 C CA . LEU B 1 301 ? 5.549 -2.556 6.329 1.00 18.24 301 LEU B CA 1
ATOM 7283 C C . LEU B 1 301 ? 5.103 -2.254 7.758 1.00 18.17 301 LEU B C 1
ATOM 7284 O O . LEU B 1 301 ? 3.998 -2.625 8.139 1.00 20.32 301 LEU B O 1
ATOM 7289 N N . SER B 1 302 ? 5.952 -1.597 8.548 1.00 12.37 302 SER B N 1
ATOM 7290 C CA . SER B 1 302 ? 5.610 -1.243 9.928 1.00 11.09 302 SER B CA 1
ATOM 7291 C C . SER B 1 302 ? 6.072 0.172 10.240 1.00 18.98 302 SER B C 1
ATOM 7292 O O . SER B 1 302 ? 7.035 0.661 9.649 1.00 17.40 302 SER B O 1
ATOM 7295 N N . ALA B 1 303 ? 5.395 0.835 11.168 1.00 13.17 303 ALA B N 1
ATOM 7296 C CA . ALA B 1 303 ? 5.787 2.190 11.518 1.00 12.83 303 ALA B CA 1
ATOM 7297 C C . ALA B 1 303 ? 5.494 2.485 12.976 1.00 16.49 303 ALA B C 1
ATOM 7298 O O . ALA B 1 303 ? 4.596 1.896 13.572 1.00 13.54 303 ALA B O 1
ATOM 7300 N N . VAL B 1 304 ? 6.275 3.388 13.553 1.00 7.57 304 VAL B N 1
ATOM 7301 C CA . VAL B 1 304 ? 6.110 3.796 14.940 1.00 9.61 304 VAL B CA 1
ATOM 7302 C C . VAL B 1 304 ? 5.940 5.295 14.867 1.00 18.43 304 VAL B C 1
ATOM 7303 O O . VAL B 1 304 ? 6.692 5.964 14.171 1.00 12.97 304 VAL B O 1
ATOM 7307 N N . CYS B 1 305 ? 4.943 5.801 15.582 1.00 15.99 305 CYS B N 1
ATOM 7308 C CA . CYS B 1 305 ? 4.627 7.219 15.621 1.00 16.40 305 CYS B CA 1
ATOM 7309 C C . CYS B 1 305 ? 4.567 7.592 17.104 1.00 16.48 305 CYS B C 1
ATOM 7310 O O . CYS B 1 305 ? 4.229 6.764 17.938 1.00 12.11 305 CYS B O 1
ATOM 7313 N N . ALA B 1 306 ? 4.938 8.820 17.447 1.00 12.22 306 ALA B N 1
ATOM 7314 C CA . ALA B 1 306 ? 4.870 9.237 18.839 1.00 11.17 306 ALA B CA 1
ATOM 7315 C C . ALA B 1 306 ? 3.907 10.414 18.899 1.00 19.08 306 ALA B C 1
ATOM 7316 O O . ALA B 1 306 ? 3.911 11.282 18.027 1.00 17.74 306 ALA B O 1
ATOM 7318 N N . TYR B 1 307 ? 3.067 10.431 19.922 1.00 13.93 307 TYR B N 1
ATOM 7319 C CA . TYR B 1 307 ? 2.061 11.468 20.052 1.00 14.96 307 TYR B CA 1
ATOM 7320 C C . TYR B 1 307 ? 2.126 12.188 21.376 1.00 11.64 307 TYR B C 1
ATOM 7321 O O . TYR B 1 307 ? 2.366 11.581 22.417 1.00 23.19 307 TYR B O 1
ATOM 7330 N N . ASN B 1 308 ? 1.888 13.488 21.332 1.00 22.31 308 ASN B N 1
ATOM 7331 C CA . ASN B 1 308 ? 1.889 14.297 22.536 1.00 26.47 308 ASN B CA 1
ATOM 7332 C C . ASN B 1 308 ? 0.500 14.188 23.156 1.00 19.35 308 ASN B C 1
ATOM 7333 O O . ASN B 1 308 ? -0.495 14.410 22.471 1.00 22.01 308 ASN B O 1
ATOM 7338 N N . LEU B 1 309 ? 0.434 13.856 24.438 1.00 19.08 309 LEU B N 1
ATOM 7339 C CA . LEU B 1 309 ? -0.852 13.730 25.106 1.00 20.26 309 LEU B CA 1
ATOM 7340 C C . LEU B 1 309 ? -1.652 15.024 24.991 1.00 23.67 309 LEU B C 1
ATOM 7341 O O . LEU B 1 309 ? -2.862 15.002 24.769 1.00 22.57 309 LEU B O 1
ATOM 7346 N N . SER B 1 310 ? -0.984 16.157 25.133 1.00 17.78 310 SER B N 1
ATOM 7347 C CA . SER B 1 310 ? -1.686 17.428 25.050 1.00 19.24 310 SER B CA 1
ATOM 7348 C C . SER B 1 310 ? -2.356 17.630 23.688 1.00 24.52 310 SER B C 1
ATOM 7349 O O . SER B 1 310 ? -3.352 18.345 23.576 1.00 28.05 310 SER B O 1
ATOM 7352 N N . THR B 1 311 ? -1.811 16.999 22.651 1.00 28.56 311 THR B N 1
ATOM 7353 C CA . THR B 1 311 ? -2.371 17.114 21.305 1.00 21.57 311 THR B CA 1
ATOM 7354 C C . THR B 1 311 ? -3.749 16.458 21.268 1.00 24.16 311 THR B C 1
ATOM 7355 O O . THR B 1 311 ? -4.687 16.986 20.679 1.00 19.76 311 THR B O 1
ATOM 7359 N N . ALA B 1 312 ? -3.873 15.302 21.912 1.00 22.47 312 ALA B N 1
ATOM 7360 C CA . ALA B 1 312 ? -5.145 14.603 21.946 1.00 21.11 312 ALA B CA 1
ATOM 7361 C C . ALA B 1 312 ? -6.117 15.351 22.841 1.00 20.51 312 ALA B C 1
ATOM 7362 O O . ALA B 1 312 ? -7.303 15.445 22.532 1.00 27.34 312 ALA B O 1
ATOM 7364 N N . GLU B 1 313 ? -5.617 15.882 23.951 1.00 19.20 313 GLU B N 1
ATOM 7365 C CA . GLU B 1 313 ? -6.470 16.606 24.874 1.00 21.67 313 GLU B CA 1
ATOM 7366 C C . GLU B 1 313 ? -7.077 17.832 24.208 1.00 22.80 313 GLU B C 1
ATOM 7367 O O . GLU B 1 313 ? -8.248 18.148 24.425 1.00 23.99 313 GLU B O 1
ATOM 7373 N N . GLU B 1 314 ? -6.291 18.507 23.379 1.00 21.60 314 GLU B N 1
ATOM 7374 C CA . GLU B 1 314 ? -6.780 19.686 22.678 1.00 23.26 314 GLU B CA 1
ATOM 7375 C C . GLU B 1 314 ? -7.967 19.316 21.790 1.00 21.55 314 GLU B C 1
ATOM 7376 O O . GLU B 1 314 ? -8.969 20.027 21.736 1.00 27.57 314 GLU B O 1
ATOM 7382 N N . VAL B 1 315 ? -7.850 18.195 21.091 1.00 24.17 315 VAL B N 1
ATOM 7383 C CA . VAL B 1 315 ? -8.907 17.742 20.205 1.00 21.87 315 VAL B CA 1
ATOM 7384 C C . VAL B 1 315 ? -10.191 17.417 20.962 1.00 23.89 315 VAL B C 1
ATOM 7385 O O . VAL B 1 315 ? -11.279 17.817 20.538 1.00 19.73 315 VAL B O 1
ATOM 7389 N N . PHE B 1 316 ? -10.072 16.704 22.079 1.00 21.45 316 PHE B N 1
ATOM 7390 C CA . PHE B 1 316 ? -11.254 16.342 22.856 1.00 25.44 316 PHE B CA 1
ATOM 7391 C C . PHE B 1 316 ? -11.901 17.517 23.588 1.00 23.51 316 PHE B C 1
ATOM 7392 O O . PHE B 1 316 ? -13.117 17.541 23.758 1.00 24.83 316 PHE B O 1
ATOM 7400 N N . SER B 1 317 ? -11.109 18.498 24.013 1.00 20.89 317 SER B N 1
ATOM 7401 C CA . SER B 1 317 ? -11.688 19.635 24.727 1.00 24.63 317 SER B CA 1
ATOM 7402 C C . SER B 1 317 ? -12.058 20.860 23.866 1.00 26.83 317 SER B C 1
ATOM 7403 O O . SER B 1 317 ? -12.881 21.681 24.279 1.00 26.65 317 SER B O 1
ATOM 7406 N N . HIS B 1 318 ? -11.487 20.975 22.669 1.00 24.33 318 HIS B N 1
ATOM 7407 C CA . HIS B 1 318 ? -11.778 22.128 21.816 1.00 25.05 318 HIS B CA 1
ATOM 7408 C C . HIS B 1 318 ? -12.125 21.810 20.376 1.00 21.22 318 HIS B C 1
ATOM 7409 O O . HIS B 1 318 ? -12.543 22.691 19.627 1.00 21.24 318 HIS B O 1
ATOM 7416 N N . GLY B 1 319 ? -11.952 20.561 19.979 1.00 16.18 319 GLY B N 1
ATOM 7417 C CA . GLY B 1 319 ? -12.262 20.210 18.609 1.00 24.56 319 GLY B CA 1
ATOM 7418 C C . GLY B 1 319 ? -13.745 20.154 18.274 1.00 31.15 319 GLY B C 1
ATOM 7419 O O . GLY B 1 319 ? -14.613 20.086 19.154 1.00 24.51 319 GLY B O 1
ATOM 7420 N N . LYS B 1 320 ? -14.028 20.187 16.977 1.00 23.24 320 LYS B N 1
ATOM 7421 C CA . LYS B 1 320 ? -15.387 20.107 16.481 1.00 21.57 320 LYS B CA 1
ATOM 7422 C C . LYS B 1 320 ? -15.765 18.632 16.424 1.00 23.34 320 LYS B C 1
ATOM 7423 O O . LYS B 1 320 ? -14.908 17.776 16.238 1.00 19.89 320 LYS B O 1
ATOM 7429 N N . TYR B 1 321 ? -17.049 18.343 16.584 1.00 18.03 321 TYR B N 1
ATOM 7430 C CA . TYR B 1 321 ? -17.533 16.973 16.523 1.00 21.49 321 TYR B CA 1
ATOM 7431 C C . TYR B 1 321 ? -17.870 16.676 15.070 1.00 22.38 321 TYR B C 1
ATOM 7432 O O . TYR B 1 321 ? -17.896 17.577 14.243 1.00 25.18 321 TYR B O 1
ATOM 7441 N N . MET B 1 322 ? -18.106 15.411 14.752 1.00 23.87 322 MET B N 1
ATOM 7442 C CA . MET B 1 322 ? -18.516 15.057 13.406 1.00 19.24 322 MET B CA 1
ATOM 7443 C C . MET B 1 322 ? -20.025 14.837 13.541 1.00 24.81 322 MET B C 1
ATOM 7444 O O . MET B 1 322 ? -20.555 14.738 14.652 1.00 22.80 322 MET B O 1
ATOM 7449 N N . GLN B 1 323 ? -20.720 14.754 12.421 1.00 27.55 323 GLN B N 1
ATOM 7450 C CA . GLN B 1 323 ? -22.155 14.558 12.467 1.00 28.77 323 GLN B CA 1
ATOM 7451 C C . GLN B 1 323 ? -22.608 13.568 11.413 1.00 27.95 323 GLN B C 1
ATOM 7452 O O . GLN B 1 323 ? -22.221 13.659 10.246 1.00 28.52 323 GLN B O 1
ATOM 7458 N N . SER B 1 324 ? -23.427 12.617 11.843 1.00 27.92 324 SER B N 1
ATOM 7459 C CA . SER B 1 324 ? -23.975 11.628 10.940 1.00 33.07 324 SER B CA 1
ATOM 7460 C C . SER B 1 324 ? -25.113 12.307 10.197 1.00 39.32 324 SER B C 1
ATOM 7461 O O . SER B 1 324 ? -25.892 13.065 10.782 1.00 36.29 324 SER B O 1
ATOM 7464 N N . THR B 1 325 ? -25.197 12.043 8.902 1.00 40.74 325 THR B N 1
ATOM 7465 C CA . THR B 1 325 ? -26.243 12.621 8.083 1.00 50.10 325 THR B CA 1
ATOM 7466 C C . THR B 1 325 ? -26.830 11.499 7.254 1.00 54.78 325 THR B C 1
ATOM 7467 O O . THR B 1 325 ? -26.110 10.806 6.539 1.00 57.59 325 THR B O 1
ATOM 7471 N N . THR B 1 326 ? -28.135 11.291 7.376 1.00 66.32 326 THR B N 1
ATOM 7472 C CA . THR B 1 326 ? -28.789 10.250 6.599 1.00 75.70 326 THR B CA 1
ATOM 7473 C C . THR B 1 326 ? -29.019 10.789 5.183 1.00 78.37 326 THR B C 1
ATOM 7474 O O . THR B 1 326 ? -30.136 11.141 4.805 1.00 73.90 326 THR B O 1
ATOM 7478 N N . VAL B 1 327 ? -27.933 10.867 4.415 1.00 85.63 327 VAL B N 1
ATOM 7479 C CA . VAL B 1 327 ? -27.985 11.357 3.043 1.00 86.72 327 VAL B CA 1
ATOM 7480 C C . VAL B 1 327 ? -28.800 10.387 2.188 1.00 93.38 327 VAL B C 1
ATOM 7481 O O . VAL B 1 327 ? -28.566 9.171 2.203 1.00 93.10 327 VAL B O 1
ATOM 7485 N N . GLU B 1 328 ? -29.765 10.937 1.453 1.00 94.77 328 GLU B N 1
ATOM 7486 C CA . GLU B 1 328 ? -30.642 10.143 0.600 1.00 95.59 328 GLU B CA 1
ATOM 7487 C C . GLU B 1 328 ? -31.523 9.259 1.492 1.00 95.96 328 GLU B C 1
ATOM 7488 O O . GLU B 1 328 ? -32.204 9.767 2.388 1.00 98.81 328 GLU B O 1
ATOM 7494 N N . GLN B 1 329 ? -31.520 7.949 1.266 1.00 93.09 329 GLN B N 1
ATOM 7495 C CA . GLN B 1 329 ? -32.335 7.063 2.093 1.00 92.75 329 GLN B CA 1
ATOM 7496 C C . GLN B 1 329 ? -31.618 5.757 2.431 1.00 92.60 329 GLN B C 1
ATOM 7497 O O . GLN B 1 329 ? -31.272 4.979 1.538 1.00 96.24 329 GLN B O 1
ATOM 7503 N N . SER B 1 330 ? -31.405 5.531 3.728 1.00 85.99 330 SER B N 1
ATOM 7504 C CA . SER B 1 330 ? -30.736 4.329 4.233 1.00 79.95 330 SER B CA 1
ATOM 7505 C C . SER B 1 330 ? -29.210 4.440 4.198 1.00 79.54 330 SER B C 1
ATOM 7506 O O . SER B 1 330 ? -28.501 3.557 4.687 1.00 78.49 330 SER B O 1
ATOM 7509 N N . HIS B 1 331 ? -28.704 5.531 3.633 1.00 78.83 331 HIS B N 1
ATOM 7510 C CA . HIS B 1 331 ? -27.265 5.723 3.534 1.00 77.69 331 HIS B CA 1
ATOM 7511 C C . HIS B 1 331 ? -26.794 6.951 4.317 1.00 70.89 331 HIS B C 1
ATOM 7512 O O . HIS B 1 331 ? -27.067 8.090 3.937 1.00 65.23 331 HIS B O 1
ATOM 7519 N N . THR B 1 332 ? -26.083 6.698 5.415 1.00 67.88 332 THR B N 1
ATOM 7520 C CA . THR B 1 332 ? -25.573 7.755 6.292 1.00 63.63 332 THR B CA 1
ATOM 7521 C C . THR B 1 332 ? -24.101 8.110 6.052 1.00 57.84 332 THR B C 1
ATOM 7522 O O . THR B 1 332 ? -23.239 7.234 5.973 1.00 61.47 332 THR B O 1
ATOM 7526 N N . LYS B 1 333 ? -23.823 9.407 5.946 1.00 51.63 333 LYS B N 1
ATOM 7527 C CA . LYS B 1 333 ? -22.466 9.902 5.735 1.00 47.41 333 LYS B CA 1
ATOM 7528 C C . LYS B 1 333 ? -22.069 10.798 6.911 1.00 40.47 333 LYS B C 1
ATOM 7529 O O . LYS B 1 333 ? -22.897 11.537 7.431 1.00 36.37 333 LYS B O 1
ATOM 7535 N N . TRP B 1 334 ? -20.806 10.735 7.326 1.00 32.12 334 TRP B N 1
ATOM 7536 C CA . TRP B 1 334 ? -20.341 11.550 8.443 1.00 22.77 334 TRP B CA 1
ATOM 7537 C C . TRP B 1 334 ? -19.592 12.781 7.992 1.00 25.78 334 TRP B C 1
ATOM 7538 O O . TRP B 1 334 ? -18.615 12.682 7.250 1.00 22.17 334 TRP B O 1
ATOM 7549 N N . VAL B 1 335 ? -20.053 13.938 8.466 1.00 26.49 335 VAL B N 1
ATOM 7550 C CA . VAL B 1 335 ? -19.455 15.221 8.119 1.00 23.37 335 VAL B CA 1
ATOM 7551 C C . VAL B 1 335 ? -19.119 16.015 9.374 1.00 25.00 335 VAL B C 1
ATOM 7552 O O . VAL B 1 335 ? -19.520 15.649 10.474 1.00 25.86 335 VAL B O 1
ATOM 7556 N N . ARG B 1 336 ? -18.363 17.093 9.209 1.00 20.91 336 ARG B N 1
ATOM 7557 C CA . ARG B 1 336 ? -18.007 17.930 10.337 1.00 24.57 336 ARG B CA 1
ATOM 7558 C C . ARG B 1 336 ? -19.269 18.660 10.786 1.00 33.79 336 ARG B C 1
ATOM 7559 O O . ARG B 1 336 ? -20.119 19.017 9.966 1.00 36.19 336 ARG B O 1
ATOM 7567 N N . TYR B 1 337 ? -19.392 18.868 12.091 1.00 31.97 337 TYR B N 1
ATOM 7568 C CA . TYR B 1 337 ? -20.548 19.545 12.656 1.00 29.15 337 TYR B CA 1
ATOM 7569 C C . TYR B 1 337 ? -20.167 20.985 12.956 1.00 28.46 337 TYR B C 1
ATOM 7570 O O . TYR B 1 337 ? -19.199 21.244 13.671 1.00 31.33 337 TYR B O 1
ATOM 7579 N N . ASN B 1 338 ? -20.932 21.922 12.413 1.00 30.84 338 ASN B N 1
ATOM 7580 C CA . ASN B 1 338 ? -20.650 23.335 12.618 1.00 32.54 338 ASN B CA 1
ATOM 7581 C C . ASN B 1 338 ? -21.716 24.039 13.439 1.00 36.35 338 ASN B C 1
ATOM 7582 O O . ASN B 1 338 ? -21.583 25.225 13.755 1.00 39.53 338 ASN B O 1
ATOM 7587 N N . GLY B 1 339 ? -22.770 23.305 13.782 1.00 34.08 339 GLY B N 1
ATOM 7588 C CA . GLY B 1 339 ? -23.850 23.876 14.566 1.00 32.77 339 GLY B CA 1
ATOM 7589 C C . GLY B 1 339 ? -23.451 24.276 15.976 1.00 34.91 339 GLY B C 1
ATOM 7590 O O . GLY B 1 339 ? -22.265 24.308 16.314 1.00 36.62 339 GLY B O 1
ATOM 7591 N N . PRO B 1 340 ? -24.432 24.577 16.838 1.00 32.26 340 PRO B N 1
ATOM 7592 C CA . PRO B 1 340 ? -24.122 24.970 18.209 1.00 33.15 340 PRO B CA 1
ATOM 7593 C C . PRO B 1 340 ? -23.898 23.737 19.084 1.00 29.72 340 PRO B C 1
ATOM 7594 O O . PRO B 1 340 ? -24.521 22.698 18.874 1.00 26.04 340 PRO B O 1
ATOM 7598 N N . VAL B 1 341 ? -22.998 23.868 20.052 1.00 30.32 341 VAL B N 1
ATOM 7599 C CA . VAL B 1 341 ? -22.660 22.790 20.969 1.00 31.29 341 VAL B CA 1
ATOM 7600 C C . VAL B 1 341 ? -23.273 23.056 22.348 1.00 32.86 341 VAL B C 1
ATOM 7601 O O . VAL B 1 341 ? -23.094 24.127 22.923 1.00 35.12 341 VAL B O 1
ATOM 7605 N N . PRO B 1 342 ? -23.986 22.065 22.898 1.00 30.45 342 PRO B N 1
ATOM 7606 C CA . PRO B 1 342 ? -24.666 22.095 24.202 1.00 27.55 342 PRO B CA 1
ATOM 7607 C C . PRO B 1 342 ? -23.936 22.742 25.383 1.00 30.17 342 PRO B C 1
ATOM 7608 O O . PRO B 1 342 ? -22.704 22.821 25.399 1.00 31.52 342 PRO B O 1
ATOM 7612 N N . LYS B 1 343 ? -24.742 23.162 26.366 1.00 42.06 343 LYS B N 1
ATOM 7613 C CA . LYS B 1 343 ? -24.340 23.818 27.623 1.00 46.92 343 LYS B CA 1
ATOM 7614 C C . LYS B 1 343 ? -22.995 23.338 28.134 1.00 43.97 343 LYS B C 1
ATOM 7615 O O . LYS B 1 343 ? -21.979 23.921 27.753 1.00 54.12 343 LYS B O 1
ATOM 7621 N N . PRO B 1 344 ? -22.950 22.340 29.064 1.00 35.98 344 PRO B N 1
ATOM 7622 C CA . PRO B 1 344 ? -21.587 21.954 29.440 1.00 28.08 344 PRO B CA 1
ATOM 7623 C C . PRO B 1 344 ? -21.166 21.080 28.263 1.00 26.06 344 PRO B C 1
ATOM 7624 O O . PRO B 1 344 ? -21.975 20.312 27.743 1.00 27.76 344 PRO B O 1
ATOM 7628 N N . ARG B 1 345 ? -19.925 21.211 27.824 1.00 25.85 345 ARG B N 1
ATOM 7629 C CA . ARG B 1 345 ? -19.449 20.457 26.680 1.00 25.35 345 ARG B CA 1
ATOM 7630 C C . ARG B 1 345 ? -19.696 18.953 26.693 1.00 25.03 345 ARG B C 1
ATOM 7631 O O . ARG B 1 345 ? -19.307 18.249 27.630 1.00 28.10 345 ARG B O 1
ATOM 7639 N N . PRO B 1 346 ? -20.345 18.434 25.642 1.00 23.01 346 PRO B N 1
ATOM 7640 C CA . PRO B 1 346 ? -20.607 16.994 25.583 1.00 22.50 346 PRO B CA 1
ATOM 7641 C C . PRO B 1 346 ? -19.315 16.167 25.617 1.00 18.29 346 PRO B C 1
ATOM 7642 O O . PRO B 1 346 ? -18.412 16.387 24.824 1.00 20.20 346 PRO B O 1
ATOM 7646 N N . GLY B 1 347 ? -19.228 15.215 26.538 1.00 20.68 347 GLY B N 1
ATOM 7647 C CA . GLY B 1 347 ? -18.042 14.380 26.603 1.00 11.22 347 GLY B CA 1
ATOM 7648 C C . GLY B 1 347 ? -16.990 14.852 27.583 1.00 15.94 347 GLY B C 1
ATOM 7649 O O . GLY B 1 347 ? -16.008 14.151 27.821 1.00 19.61 347 GLY B O 1
ATOM 7650 N N . ALA B 1 348 ? -17.180 16.035 28.154 1.00 21.21 348 ALA B N 1
ATOM 7651 C CA . ALA B 1 348 ? -16.221 16.557 29.115 1.00 21.28 348 ALA B CA 1
ATOM 7652 C C . ALA B 1 348 ? -16.455 15.904 30.470 1.00 30.33 348 ALA B C 1
ATOM 7653 O O . ALA B 1 348 ? -17.551 15.403 30.756 1.00 26.86 348 ALA B O 1
ATOM 7655 N N . CYS B 1 349 ? -15.411 15.890 31.294 1.00 32.92 349 CYS B N 1
ATOM 7656 C CA . CYS B 1 349 ? -15.507 15.346 32.645 1.00 34.71 349 CYS B CA 1
ATOM 7657 C C . CYS B 1 349 ? -16.126 16.453 33.497 1.00 32.95 349 CYS B C 1
ATOM 7658 O O . CYS B 1 349 ? -16.276 17.593 33.045 1.00 27.79 349 CYS B O 1
ATOM 7661 N N . ILE B 1 350 ? -16.485 16.121 34.727 1.00 28.97 350 ILE B N 1
ATOM 7662 C CA . ILE B 1 350 ? -17.048 17.112 35.619 1.00 28.75 350 ILE B CA 1
ATOM 7663 C C . ILE B 1 350 ? -15.846 17.860 36.197 1.00 36.21 350 ILE B C 1
ATOM 7664 O O . ILE B 1 350 ? -15.254 17.435 37.189 1.00 44.28 350 ILE B O 1
ATOM 7669 N N . ASP B 1 351 ? -15.475 18.960 35.547 1.00 36.95 351 ASP B N 1
ATOM 7670 C CA . ASP B 1 351 ? -14.346 19.767 35.986 1.00 45.99 351 ASP B CA 1
ATOM 7671 C C . ASP B 1 351 ? -14.834 21.118 36.526 1.00 48.54 351 ASP B C 1
ATOM 7672 O O . ASP B 1 351 ? -15.957 21.226 37.014 1.00 50.79 351 ASP B O 1
ATOM 7677 N N . SER B 1 352 ? -13.996 22.145 36.427 1.00 54.41 352 SER B N 1
ATOM 7678 C CA . SER B 1 352 ? -14.326 23.477 36.937 1.00 56.10 352 SER B CA 1
ATOM 7679 C C . SER B 1 352 ? -15.548 24.163 36.314 1.00 53.03 352 SER B C 1
ATOM 7680 O O . SER B 1 352 ? -16.458 24.591 37.026 1.00 53.10 352 SER B O 1
ATOM 7683 N N . GLU B 1 353 ? -15.565 24.277 34.991 1.00 50.25 353 GLU B N 1
ATOM 7684 C CA . GLU B 1 353 ? -16.677 24.924 34.300 1.00 52.36 353 GLU B CA 1
ATOM 7685 C C . GLU B 1 353 ? -18.026 24.266 34.584 1.00 54.40 353 GLU B C 1
ATOM 7686 O O . GLU B 1 353 ? -19.073 24.907 34.472 1.00 58.17 353 GLU B O 1
ATOM 7692 N N . ALA B 1 354 ? -18.004 22.986 34.939 1.00 45.67 354 ALA B N 1
ATOM 7693 C CA . ALA B 1 354 ? -19.235 22.267 35.228 1.00 40.42 354 ALA B CA 1
ATOM 7694 C C . ALA B 1 354 ? -19.602 22.455 36.695 1.00 35.38 354 ALA B C 1
ATOM 7695 O O . ALA B 1 354 ? -20.770 22.615 37.040 1.00 33.17 354 ALA B O 1
ATOM 7697 N N . ARG B 1 355 ? -18.596 22.433 37.558 1.00 35.27 355 ARG B N 1
ATOM 7698 C CA . ARG B 1 355 ? -18.820 22.614 38.985 1.00 45.35 355 ARG B CA 1
ATOM 7699 C C . ARG B 1 355 ? -19.368 24.018 39.207 1.00 46.58 355 ARG B C 1
ATOM 7700 O O . ARG B 1 355 ? -20.286 24.232 40.007 1.00 44.85 355 ARG B O 1
ATOM 7708 N N . ALA B 1 356 ? -18.786 24.966 38.479 1.00 52.09 356 ALA B N 1
ATOM 7709 C CA . ALA B 1 356 ? -19.174 26.368 38.555 1.00 54.17 356 ALA B CA 1
ATOM 7710 C C . ALA B 1 356 ? -20.600 26.570 38.043 1.00 54.23 356 ALA B C 1
ATOM 7711 O O . ALA B 1 356 ? -21.182 27.642 38.201 1.00 57.88 356 ALA B O 1
ATOM 7713 N N . ALA B 1 357 ? -21.158 25.538 37.422 1.00 48.38 357 ALA B N 1
ATOM 7714 C CA . ALA B 1 357 ? -22.516 25.619 36.910 1.00 38.32 357 ALA B CA 1
ATOM 7715 C C . ALA B 1 357 ? -23.395 24.783 37.818 1.00 37.89 357 ALA B C 1
ATOM 7716 O O . ALA B 1 357 ? -24.572 24.572 37.540 1.00 39.33 357 ALA B O 1
ATOM 7718 N N . ASN B 1 358 ? -22.795 24.298 38.900 1.00 38.12 358 ASN B N 1
ATOM 7719 C CA . ASN B 1 358 ? -23.490 23.489 39.889 1.00 42.51 358 ASN B CA 1
ATOM 7720 C C . ASN B 1 358 ? -23.779 22.049 39.458 1.00 40.70 358 ASN B C 1
ATOM 7721 O O . ASN B 1 358 ? -24.785 21.458 39.852 1.00 42.67 358 ASN B O 1
ATOM 7726 N N . TYR B 1 359 ? -22.890 21.494 38.640 1.00 36.19 359 TYR B N 1
ATOM 7727 C CA . TYR B 1 359 ? -23.003 20.109 38.199 1.00 33.06 359 TYR B CA 1
ATOM 7728 C C . TYR B 1 359 ? -21.885 19.413 38.944 1.00 31.41 359 TYR B C 1
ATOM 7729 O O . TYR B 1 359 ? -20.719 19.755 38.767 1.00 37.55 359 TYR B O 1
ATOM 7738 N N . THR B 1 360 ? -22.220 18.445 39.780 1.00 27.79 360 THR B N 1
ATOM 7739 C CA . THR B 1 360 ? -21.193 17.759 40.543 1.00 27.91 360 THR B CA 1
ATOM 7740 C C . THR B 1 360 ? -21.080 16.285 40.181 1.00 30.05 360 THR B C 1
ATOM 7741 O O . THR B 1 360 ? -20.239 15.565 40.724 1.00 31.54 360 THR B O 1
ATOM 7745 N N . SER B 1 361 ? -21.932 15.836 39.271 1.00 24.44 361 SER B N 1
ATOM 7746 C CA . SER B 1 361 ? -21.916 14.444 38.861 1.00 21.17 361 SER B CA 1
ATOM 7747 C C . SER B 1 361 ? -22.523 14.358 37.486 1.00 17.63 361 SER B C 1
ATOM 7748 O O . SER B 1 361 ? -23.332 15.207 37.122 1.00 18.28 361 SER B O 1
ATOM 7751 N N . SER B 1 362 ? -22.125 13.343 36.725 1.00 15.97 362 SER B N 1
ATOM 7752 C CA . SER B 1 362 ? -22.656 13.127 35.383 1.00 19.79 362 SER B CA 1
ATOM 7753 C C . SER B 1 362 ? -24.170 12.948 35.448 1.00 21.20 362 SER B C 1
ATOM 7754 O O . SER B 1 362 ? -24.867 13.161 34.458 1.00 18.93 362 SER B O 1
ATOM 7757 N N . LEU B 1 363 ? -24.670 12.546 36.614 1.00 19.65 363 LEU B N 1
ATOM 7758 C CA . LEU B 1 363 ? -26.106 12.360 36.818 1.00 18.63 363 LEU B CA 1
ATOM 7759 C C . LEU B 1 363 ? -26.886 13.688 36.789 1.00 23.92 363 LEU B C 1
ATOM 7760 O O . LEU B 1 363 ? -28.098 13.687 36.633 1.00 32.61 363 LEU B O 1
ATOM 7765 N N . ASN B 1 364 ? -26.184 14.811 36.923 1.00 23.27 364 ASN B N 1
ATOM 7766 C CA . ASN B 1 364 ? -26.807 16.139 36.917 1.00 24.12 364 ASN B CA 1
ATOM 7767 C C . ASN B 1 364 ? -26.685 16.839 35.559 1.00 25.09 364 ASN B C 1
ATOM 7768 O O . ASN B 1 364 ? -27.193 17.949 35.386 1.00 28.09 364 ASN B O 1
ATOM 7773 N N . LEU B 1 365 ? -26.000 16.217 34.603 1.00 21.47 365 LEU B N 1
ATOM 7774 C CA . LEU B 1 365 ? -25.820 16.845 33.293 1.00 16.70 365 LEU B CA 1
ATOM 7775 C C . LEU B 1 365 ? -27.149 16.986 32.556 1.00 20.59 365 LEU B C 1
ATOM 7776 O O . LEU B 1 365 ? -27.987 16.095 32.607 1.00 20.41 365 LEU B O 1
ATOM 7781 N N . PRO B 1 366 ? -27.368 18.123 31.872 1.00 19.01 366 PRO B N 1
ATOM 7782 C CA . PRO B 1 366 ? -28.621 18.328 31.136 1.00 17.75 366 PRO B CA 1
ATOM 7783 C C . PRO B 1 366 ? -28.812 17.279 30.055 1.00 25.67 366 PRO B C 1
ATOM 7784 O O . PRO B 1 366 ? -27.850 16.846 29.419 1.00 27.86 366 PRO B O 1
ATOM 7788 N N . ASP B 1 367 ? -30.058 16.878 29.838 1.00 24.21 367 ASP B N 1
ATOM 7789 C CA . ASP B 1 367 ? -30.363 15.875 28.834 1.00 25.29 367 ASP B CA 1
ATOM 7790 C C . ASP B 1 367 ? -29.906 16.314 27.452 1.00 24.97 367 ASP B C 1
ATOM 7791 O O . ASP B 1 367 ? -29.579 15.483 26.606 1.00 22.79 367 ASP B O 1
ATOM 7796 N N . LYS B 1 368 ? -29.890 17.619 27.215 1.00 18.30 368 LYS B N 1
ATOM 7797 C CA . LYS B 1 368 ? -29.459 18.130 25.918 1.00 24.52 368 LYS B CA 1
ATOM 7798 C C . LYS B 1 368 ? -28.000 17.784 25.675 1.00 22.03 368 LYS B C 1
ATOM 7799 O O . LYS B 1 368 ? -27.609 17.485 24.551 1.00 22.84 368 LYS B O 1
ATOM 7805 N N . THR B 1 369 ? -27.200 17.856 26.735 1.00 20.82 369 THR B N 1
ATOM 7806 C CA . THR B 1 369 ? -25.783 17.529 26.658 1.00 22.46 369 THR B CA 1
ATOM 7807 C C . THR B 1 369 ? -25.627 16.018 26.502 1.00 22.62 369 THR B C 1
ATOM 7808 O O . THR B 1 369 ? -24.806 15.544 25.721 1.00 17.72 369 THR B O 1
ATOM 7812 N N . LEU B 1 370 ? -26.416 15.259 27.254 1.00 17.71 370 LEU B N 1
ATOM 7813 C CA . LEU B 1 370 ? -26.336 13.810 27.178 1.00 15.64 370 LEU B CA 1
ATOM 7814 C C . LEU B 1 370 ? -26.792 13.275 25.815 1.00 16.99 370 LEU B C 1
ATOM 7815 O O . LEU B 1 370 ? -26.153 12.389 25.245 1.00 15.78 370 LEU B O 1
ATOM 7820 N N . GLN B 1 371 ? -27.885 13.806 25.276 1.00 16.22 371 GLN B N 1
ATOM 7821 C CA . GLN B 1 371 ? -28.341 13.323 23.984 1.00 13.36 371 GLN B CA 1
ATOM 7822 C C . GLN B 1 371 ? -27.297 13.640 22.913 1.00 22.74 371 GLN B C 1
ATOM 7823 O O . GLN B 1 371 ? -27.049 12.826 22.021 1.00 22.07 371 GLN B O 1
ATOM 7829 N N . PHE B 1 372 ? -26.674 14.813 23.007 1.00 17.68 372 PHE B N 1
ATOM 7830 C CA . PHE B 1 372 ? -25.659 15.187 22.030 1.00 19.55 372 PHE B CA 1
ATOM 7831 C C . PHE B 1 372 ? -24.485 14.205 22.044 1.00 15.22 372 PHE B C 1
ATOM 7832 O O . PHE B 1 372 ? -24.120 13.646 21.011 1.00 16.26 372 PHE B O 1
ATOM 7840 N N . VAL B 1 373 ? -23.893 13.979 23.210 1.00 15.82 373 VAL B N 1
ATOM 7841 C CA . VAL B 1 373 ? -22.763 13.060 23.267 1.00 14.48 373 VAL B CA 1
ATOM 7842 C C . VAL B 1 373 ? -23.147 11.642 22.818 1.00 16.76 373 VAL B C 1
ATOM 7843 O O . VAL B 1 373 ? -22.337 10.919 22.225 1.00 13.90 373 VAL B O 1
ATOM 7847 N N . LYS B 1 374 ? -24.388 11.245 23.061 1.00 19.71 374 LYS B N 1
ATOM 7848 C CA . LYS B 1 374 ? -24.823 9.905 22.657 1.00 12.97 374 LYS B CA 1
ATOM 7849 C C . LYS B 1 374 ? -24.755 9.771 21.129 1.00 14.70 374 LYS B C 1
ATOM 7850 O O . LYS B 1 374 ? -24.371 8.728 20.592 1.00 14.29 374 LYS B O 1
ATOM 7856 N N . ASP B 1 375 ? -25.092 10.853 20.433 1.00 12.84 375 ASP B N 1
ATOM 7857 C CA . ASP B 1 375 ? -25.098 10.849 18.973 1.00 13.41 375 ASP B CA 1
ATOM 7858 C C . ASP B 1 375 ? -23.824 11.384 18.301 1.00 13.41 375 ASP B C 1
ATOM 7859 O O . ASP B 1 375 ? -23.637 11.221 17.101 1.00 15.28 375 ASP B O 1
ATOM 7864 N N . HIS B 1 376 ? -22.954 12.021 19.070 1.00 13.66 376 HIS B N 1
ATOM 7865 C CA . HIS B 1 376 ? -21.738 12.587 18.501 1.00 16.06 376 HIS B CA 1
ATOM 7866 C C . HIS B 1 376 ? -20.488 12.131 19.227 1.00 18.45 376 HIS B C 1
ATOM 7867 O O . HIS B 1 376 ? -19.784 12.949 19.809 1.00 14.68 376 HIS B O 1
ATOM 7874 N N . PRO B 1 377 ? -20.196 10.825 19.227 1.00 9.20 377 PRO B N 1
ATOM 7875 C CA . PRO B 1 377 ? -18.979 10.404 19.931 1.00 13.34 377 PRO B CA 1
ATOM 7876 C C . PRO B 1 377 ? -17.668 10.620 19.154 1.00 14.12 377 PRO B C 1
ATOM 7877 O O . PRO B 1 377 ? -16.588 10.541 19.734 1.00 11.70 377 PRO B O 1
ATOM 7881 N N . LEU B 1 378 ? -17.766 10.897 17.855 1.00 12.94 378 LEU B N 1
ATOM 7882 C CA . LEU B 1 378 ? -16.586 11.071 17.018 1.00 12.40 378 LEU B CA 1
ATOM 7883 C C . LEU B 1 378 ? -16.165 12.510 16.783 1.00 13.15 378 LEU B C 1
ATOM 7884 O O . LEU B 1 378 ? -16.964 13.345 16.357 1.00 9.27 378 LEU B O 1
ATOM 7889 N N . MET B 1 379 ? -14.888 12.779 17.043 1.00 15.94 379 MET B N 1
ATOM 7890 C CA . MET B 1 379 ? -14.322 14.103 16.863 1.00 11.12 379 MET B CA 1
ATOM 7891 C C . MET B 1 379 ? -13.937 14.310 15.395 1.00 17.67 379 MET B C 1
ATOM 7892 O O . MET B 1 379 ? -13.562 13.363 14.696 1.00 13.07 379 MET B O 1
ATOM 7897 N N . ASP B 1 380 ? -14.012 15.548 14.918 1.00 16.30 380 ASP B N 1
ATOM 7898 C CA . ASP B 1 380 ? -13.701 15.802 13.519 1.00 15.43 380 ASP B CA 1
ATOM 7899 C C . ASP B 1 380 ? -12.219 15.915 13.214 1.00 17.69 380 ASP B C 1
ATOM 7900 O O . ASP B 1 380 ? -11.787 15.582 12.118 1.00 20.70 380 ASP B O 1
ATOM 7905 N N . ASP B 1 381 ? -11.430 16.382 14.171 1.00 18.33 381 ASP B N 1
ATOM 7906 C CA . ASP B 1 381 ? -9.993 16.511 13.936 1.00 19.38 381 ASP B CA 1
ATOM 7907 C C . ASP B 1 381 ? -9.237 15.209 14.193 1.00 19.68 381 ASP B C 1
ATOM 7908 O O . ASP B 1 381 ? -9.691 14.360 14.971 1.00 15.41 381 ASP B O 1
ATOM 7913 N N . SER B 1 382 ? -8.095 15.055 13.524 1.00 14.81 382 SER B N 1
ATOM 7914 C CA . SER B 1 382 ? -7.240 13.882 13.693 1.00 17.35 382 SER B CA 1
ATOM 7915 C C . SER B 1 382 ? -6.212 14.159 14.778 1.00 18.72 382 SER B C 1
ATOM 7916 O O . SER B 1 382 ? -5.779 15.298 14.950 1.00 18.12 382 SER B O 1
ATOM 7919 N N . VAL B 1 383 ? -5.843 13.127 15.534 1.00 17.61 383 VAL B N 1
ATOM 7920 C CA . VAL B 1 383 ? -4.811 13.294 16.548 1.00 19.35 383 VAL B CA 1
ATOM 7921 C C . VAL B 1 383 ? -3.566 12.920 15.741 1.00 22.06 383 VAL B C 1
ATOM 7922 O O . VAL B 1 383 ? -3.439 11.799 15.243 1.00 19.65 383 VAL B O 1
ATOM 7926 N N . THR B 1 384 ? -2.674 13.887 15.561 1.00 22.56 384 THR B N 1
ATOM 7927 C CA . THR B 1 384 ? -1.487 13.675 14.748 1.00 18.88 384 THR B CA 1
ATOM 7928 C C . THR B 1 384 ? -0.189 13.572 15.542 1.00 18.89 384 THR B C 1
ATOM 7929 O O . THR B 1 384 ? -0.054 14.152 16.627 1.00 17.92 384 THR B O 1
ATOM 7933 N N . PRO B 1 385 ? 0.794 12.836 14.988 1.00 18.40 385 PRO B N 1
ATOM 7934 C CA . PRO B 1 385 ? 2.093 12.627 15.630 1.00 25.24 385 PRO B CA 1
ATOM 7935 C C . PRO B 1 385 ? 2.982 13.850 15.756 1.00 24.86 385 PRO B C 1
ATOM 7936 O O . PRO B 1 385 ? 2.784 14.859 15.082 1.00 27.26 385 PRO B O 1
ATOM 7940 N N . ILE B 1 386 ? 3.954 13.739 16.655 1.00 26.45 386 ILE B N 1
ATOM 7941 C CA . ILE B 1 386 ? 4.934 14.782 16.885 1.00 25.46 386 ILE B CA 1
ATOM 7942 C C . ILE B 1 386 ? 5.721 14.878 15.575 1.00 28.05 386 ILE B C 1
ATOM 7943 O O . ILE B 1 386 ? 6.286 13.875 15.115 1.00 31.16 386 ILE B O 1
ATOM 7948 N N . ASP B 1 387 ? 5.727 16.069 14.970 1.00 35.25 387 ASP B N 1
ATOM 7949 C CA . ASP B 1 387 ? 6.433 16.331 13.698 1.00 31.30 387 ASP B CA 1
ATOM 7950 C C . ASP B 1 387 ? 5.647 15.881 12.493 1.00 31.41 387 ASP B C 1
ATOM 7951 O O . ASP B 1 387 ? 6.147 15.906 11.377 1.00 36.47 387 ASP B O 1
ATOM 7956 N N . ASN B 1 388 ? 4.422 15.444 12.728 1.00 23.84 388 ASN B N 1
ATOM 7957 C CA . ASN B 1 388 ? 3.556 14.988 11.661 1.00 32.96 388 ASN B CA 1
ATOM 7958 C C . ASN B 1 388 ? 4.100 13.857 10.800 1.00 32.28 388 ASN B C 1
ATOM 7959 O O . ASN B 1 388 ? 3.675 13.677 9.655 1.00 35.40 388 ASN B O 1
ATOM 7964 N N . ARG B 1 389 ? 5.031 13.084 11.343 1.00 26.76 389 ARG B N 1
ATOM 7965 C CA . ARG B 1 389 ? 5.567 11.953 10.601 1.00 19.40 389 ARG B CA 1
ATOM 7966 C C . ARG B 1 389 ? 5.989 10.872 11.575 1.00 17.25 389 ARG B C 1
ATOM 7967 O O . ARG B 1 389 ? 6.225 11.140 12.753 1.00 19.95 389 ARG B O 1
ATOM 7975 N N . PRO B 1 390 ? 6.087 9.629 11.094 1.00 12.80 390 PRO B N 1
ATOM 7976 C CA . PRO B 1 390 ? 6.488 8.515 11.956 1.00 20.81 390 PRO B CA 1
ATOM 7977 C C . PRO B 1 390 ? 7.915 8.681 12.481 1.00 23.86 390 PRO B C 1
ATOM 7978 O O . PRO B 1 390 ? 8.727 9.367 11.875 1.00 25.82 390 PRO B O 1
ATOM 7982 N N . ARG B 1 391 ? 8.206 8.045 13.609 1.00 24.57 391 ARG B N 1
ATOM 7983 C CA . ARG B 1 391 ? 9.535 8.085 14.207 1.00 19.99 391 ARG B CA 1
ATOM 7984 C C . ARG B 1 391 ? 10.365 7.062 13.454 1.00 19.51 391 ARG B C 1
ATOM 7985 O O . ARG B 1 391 ? 11.583 7.168 13.364 1.00 21.37 391 ARG B O 1
ATOM 7993 N N . LEU B 1 392 ? 9.690 6.076 12.885 1.00 16.05 392 LEU B N 1
ATOM 7994 C CA . LEU B 1 392 ? 10.400 5.017 12.205 1.00 14.75 392 LEU B CA 1
ATOM 7995 C C . LEU B 1 392 ? 9.487 4.283 11.246 1.00 13.88 392 LEU B C 1
ATOM 7996 O O . LEU B 1 392 ? 8.348 3.979 11.593 1.00 20.44 392 LEU B O 1
ATOM 8001 N N . ILE B 1 393 ? 9.973 4.016 10.036 1.00 13.50 393 ILE B N 1
ATOM 8002 C CA . ILE B 1 393 ? 9.205 3.260 9.044 1.00 10.20 393 ILE B CA 1
ATOM 8003 C C . ILE B 1 393 ? 10.125 2.157 8.590 1.00 13.93 393 ILE B C 1
ATOM 8004 O O . ILE B 1 393 ? 11.234 2.411 8.128 1.00 14.70 393 ILE B O 1
ATOM 8009 N N . LYS B 1 394 ? 9.676 0.921 8.721 1.00 15.70 394 LYS B N 1
ATOM 8010 C CA . LYS B 1 394 ? 10.516 -0.191 8.348 1.00 18.46 394 LYS B CA 1
ATOM 8011 C C . LYS B 1 394 ? 9.877 -1.092 7.317 1.00 24.49 394 LYS B C 1
ATOM 8012 O O . LYS B 1 394 ? 8.711 -1.463 7.435 1.00 23.77 394 LYS B O 1
ATOM 8018 N N . LYS B 1 395 ? 10.663 -1.443 6.307 1.00 24.36 395 LYS B N 1
ATOM 8019 C CA . LYS B 1 395 ? 10.220 -2.322 5.239 1.00 24.08 395 LYS B CA 1
ATOM 8020 C C . LYS B 1 395 ? 10.643 -3.758 5.549 1.00 24.62 395 LYS B C 1
ATOM 8021 O O . LYS B 1 395 ? 11.584 -4.005 6.306 1.00 27.62 395 LYS B O 1
ATOM 8027 N N . ASP B 1 396 ? 9.925 -4.705 4.970 1.00 23.07 396 ASP B N 1
ATOM 8028 C CA . ASP B 1 396 ? 10.225 -6.116 5.136 1.00 24.66 396 ASP B CA 1
ATOM 8029 C C . ASP B 1 396 ? 10.211 -6.643 6.563 1.00 25.60 396 ASP B C 1
ATOM 8030 O O . ASP B 1 396 ? 10.934 -7.584 6.892 1.00 27.69 396 ASP B O 1
ATOM 8035 N N . VAL B 1 397 ? 9.381 -6.052 7.411 1.00 24.05 397 VAL B N 1
ATOM 8036 C CA . VAL B 1 397 ? 9.272 -6.535 8.778 1.00 22.46 397 VAL B CA 1
ATOM 8037 C C . VAL B 1 397 ? 7.876 -6.277 9.322 1.00 24.43 397 VAL B C 1
ATOM 8038 O O . VAL B 1 397 ? 7.259 -5.249 9.027 1.00 24.69 397 VAL B O 1
ATOM 8042 N N . ASN B 1 398 ? 7.362 -7.235 10.083 1.00 21.87 398 ASN B N 1
ATOM 8043 C CA . ASN B 1 398 ? 6.054 -7.081 10.697 1.00 21.15 398 ASN B CA 1
ATOM 8044 C C . ASN B 1 398 ? 6.238 -7.012 12.216 1.00 17.07 398 ASN B C 1
ATOM 8045 O O . ASN B 1 398 ? 6.375 -8.032 12.886 1.00 17.07 398 ASN B O 1
ATOM 8050 N N . TYR B 1 399 ? 6.276 -5.782 12.731 1.00 16.21 399 TYR B N 1
ATOM 8051 C CA . TYR B 1 399 ? 6.461 -5.504 14.158 1.00 11.41 399 TYR B CA 1
ATOM 8052 C C . TYR B 1 399 ? 5.158 -5.792 14.875 1.00 15.02 399 TYR B C 1
ATOM 8053 O O . TYR B 1 399 ? 4.102 -5.451 14.355 1.00 15.97 399 TYR B O 1
ATOM 8062 N N . THR B 1 400 ? 5.232 -6.393 16.064 1.00 12.03 400 THR B N 1
ATOM 8063 C CA . THR B 1 400 ? 4.038 -6.736 16.833 1.00 15.08 400 THR B CA 1
ATOM 8064 C C . THR B 1 400 ? 3.814 -5.955 18.124 1.00 19.13 400 THR B C 1
ATOM 8065 O O . THR B 1 400 ? 2.669 -5.665 18.476 1.00 16.47 400 THR B O 1
ATOM 8069 N N . GLN B 1 401 ? 4.897 -5.640 18.836 1.00 14.89 401 GLN B N 1
ATOM 8070 C CA . GLN B 1 401 ? 4.828 -4.936 20.121 1.00 11.04 401 GLN B CA 1
ATOM 8071 C C . GLN B 1 401 ? 5.914 -3.873 20.247 1.00 11.32 401 GLN B C 1
ATOM 8072 O O . GLN B 1 401 ? 6.911 -3.889 19.521 1.00 12.95 401 GLN B O 1
ATOM 8078 N N . ILE B 1 402 ? 5.719 -2.947 21.175 1.00 16.59 402 ILE B N 1
ATOM 8079 C CA . ILE B 1 402 ? 6.703 -1.904 21.391 1.00 11.78 402 ILE B CA 1
ATOM 8080 C C . ILE B 1 402 ? 6.774 -1.435 22.840 1.00 13.89 402 ILE B C 1
ATOM 8081 O O . ILE B 1 402 ? 5.756 -1.329 23.513 1.00 15.37 402 ILE B O 1
ATOM 8086 N N . VAL B 1 403 ? 7.993 -1.199 23.321 1.00 12.00 403 VAL B N 1
ATOM 8087 C CA . VAL B 1 403 ? 8.221 -0.642 24.652 1.00 11.06 403 VAL B CA 1
ATOM 8088 C C . VAL B 1 403 ? 9.324 0.391 24.401 1.00 12.35 403 VAL B C 1
ATOM 8089 O O . VAL B 1 403 ? 10.149 0.241 23.488 1.00 12.77 403 VAL B O 1
ATOM 8093 N N . VAL B 1 404 ? 9.317 1.456 25.180 1.00 13.41 404 VAL B N 1
ATOM 8094 C CA . VAL B 1 404 ? 10.293 2.515 24.993 1.00 8.40 404 VAL B CA 1
ATOM 8095 C C . VAL B 1 404 ? 10.971 2.860 26.294 1.00 14.86 404 VAL B C 1
ATOM 8096 O O . VAL B 1 404 ? 10.316 2.983 27.330 1.00 16.06 404 VAL B O 1
ATOM 8100 N N . ASP B 1 405 ? 12.288 3.006 26.249 1.00 15.35 405 ASP B N 1
ATOM 8101 C CA . ASP B 1 405 ? 13.036 3.359 27.441 1.00 9.33 405 ASP B CA 1
ATOM 8102 C C . ASP B 1 405 ? 13.772 4.658 27.182 1.00 13.10 405 ASP B C 1
ATOM 8103 O O . ASP B 1 405 ? 14.529 4.763 26.227 1.00 17.98 405 ASP B O 1
ATOM 8108 N N . ARG B 1 406 ? 13.535 5.660 28.020 1.00 17.25 406 ARG B N 1
ATOM 8109 C CA . ARG B 1 406 ? 14.211 6.943 27.858 1.00 22.29 406 ARG B CA 1
ATOM 8110 C C . ARG B 1 406 ? 15.510 6.912 28.658 1.00 24.31 406 ARG B C 1
ATOM 8111 O O . ARG B 1 406 ? 15.480 6.927 29.888 1.00 34.09 406 ARG B O 1
ATOM 8119 N N . THR B 1 407 ? 16.640 6.866 27.954 1.00 21.50 407 THR B N 1
ATOM 8120 C CA . THR B 1 407 ? 17.954 6.811 28.589 1.00 18.08 407 THR B CA 1
ATOM 8121 C C . THR B 1 407 ? 18.855 8.009 28.230 1.00 26.40 407 THR B C 1
ATOM 8122 O O . THR B 1 407 ? 18.660 8.692 27.214 1.00 20.90 407 THR B O 1
ATOM 8126 N N . GLN B 1 408 ? 19.834 8.274 29.086 1.00 21.05 408 GLN B N 1
ATOM 8127 C CA . GLN B 1 408 ? 20.741 9.391 28.876 1.00 26.71 408 GLN B CA 1
ATOM 8128 C C . GLN B 1 408 ? 22.146 8.907 28.488 1.00 22.07 408 GLN B C 1
ATOM 8129 O O . GLN B 1 408 ? 22.751 8.123 29.214 1.00 31.10 408 GLN B O 1
ATOM 8135 N N . ALA B 1 409 ? 22.663 9.358 27.348 1.00 18.62 409 ALA B N 1
ATOM 8136 C CA . ALA B 1 409 ? 24.009 8.954 26.935 1.00 17.34 409 ALA B CA 1
ATOM 8137 C C . ALA B 1 409 ? 25.043 9.594 27.859 1.00 19.15 409 ALA B C 1
ATOM 8138 O O . ALA B 1 409 ? 24.710 10.435 28.687 1.00 20.33 409 ALA B O 1
ATOM 8140 N N . LEU B 1 410 ? 26.298 9.187 27.719 1.00 19.65 410 LEU B N 1
ATOM 8141 C CA . LEU B 1 410 ? 27.372 9.719 28.552 1.00 20.61 410 LEU B CA 1
ATOM 8142 C C . LEU B 1 410 ? 27.522 11.248 28.462 1.00 21.50 410 LEU B C 1
ATOM 8143 O O . LEU B 1 410 ? 27.835 11.912 29.451 1.00 27.00 410 LEU B O 1
ATOM 8148 N N . ASP B 1 411 ? 27.302 11.801 27.274 1.00 24.09 411 ASP B N 1
ATOM 8149 C CA . ASP B 1 411 ? 27.416 13.243 27.067 1.00 27.15 411 ASP B CA 1
ATOM 8150 C C . ASP B 1 411 ? 26.159 14.011 27.495 1.00 33.17 411 ASP B C 1
ATOM 8151 O O . ASP B 1 411 ? 26.063 15.224 27.287 1.00 32.00 411 ASP B O 1
ATOM 8156 N N . GLY B 1 412 ? 25.196 13.297 28.080 1.00 30.60 412 GLY B N 1
ATOM 8157 C CA . GLY B 1 412 ? 23.979 13.933 28.548 1.00 27.97 412 GLY B CA 1
ATOM 8158 C C . GLY B 1 412 ? 22.801 13.904 27.592 1.00 31.50 412 GLY B C 1
ATOM 8159 O O . GLY B 1 412 ? 21.677 14.195 27.993 1.00 35.42 412 GLY B O 1
ATOM 8160 N N . THR B 1 413 ? 23.043 13.560 26.333 1.00 25.98 413 THR B N 1
ATOM 8161 C CA . THR B 1 413 ? 21.972 13.512 25.351 1.00 20.62 413 THR B CA 1
ATOM 8162 C C . THR B 1 413 ? 20.975 12.425 25.734 1.00 25.87 413 THR B C 1
ATOM 8163 O O . THR B 1 413 ? 21.360 11.313 26.110 1.00 14.20 413 THR B O 1
ATOM 8167 N N . VAL B 1 414 ? 19.689 12.750 25.652 1.00 27.94 414 VAL B N 1
ATOM 8168 C CA . VAL B 1 414 ? 18.656 11.781 26.002 1.00 32.73 414 VAL B CA 1
ATOM 8169 C C . VAL B 1 414 ? 18.086 11.116 24.753 1.00 24.36 414 VAL B C 1
ATOM 8170 O O . VAL B 1 414 ? 17.781 11.776 23.766 1.00 22.60 414 VAL B O 1
ATOM 8174 N N . TYR B 1 415 ? 17.967 9.795 24.802 1.00 18.95 415 TYR B N 1
ATOM 8175 C CA . TYR B 1 415 ? 17.443 9.027 23.671 1.00 20.37 415 TYR B CA 1
ATOM 8176 C C . TYR B 1 415 ? 16.230 8.208 24.080 1.00 23.54 415 TYR B C 1
ATOM 8177 O O . TYR B 1 415 ? 16.193 7.636 25.170 1.00 18.34 415 TYR B O 1
ATOM 8186 N N . ASP B 1 416 ? 15.232 8.158 23.208 1.00 20.73 416 ASP B N 1
ATOM 8187 C CA . ASP B 1 416 ? 14.070 7.329 23.477 1.00 19.07 416 ASP B CA 1
ATOM 8188 C C . ASP B 1 416 ? 14.396 6.061 22.701 1.00 17.88 416 ASP B C 1
ATOM 8189 O O . ASP B 1 416 ? 14.298 6.046 21.473 1.00 15.36 416 ASP B O 1
ATOM 8194 N N . VAL B 1 417 ? 14.819 5.008 23.401 1.00 12.58 417 VAL B N 1
ATOM 8195 C CA . VAL B 1 417 ? 15.162 3.761 22.725 1.00 11.20 417 VAL B CA 1
ATOM 8196 C C . VAL B 1 417 ? 13.911 2.918 22.543 1.00 14.01 417 VAL B C 1
ATOM 8197 O O . VAL B 1 417 ? 13.253 2.549 23.515 1.00 13.80 417 VAL B O 1
ATOM 8201 N N . MET B 1 418 ? 13.594 2.633 21.284 1.00 14.40 418 MET B N 1
ATOM 8202 C CA . MET B 1 418 ? 12.423 1.848 20.924 1.00 11.72 418 MET B CA 1
ATOM 8203 C C . MET B 1 418 ? 12.786 0.382 20.824 1.00 11.98 418 MET B C 1
ATOM 8204 O O . MET B 1 418 ? 13.666 0.017 20.060 1.00 16.08 418 MET B O 1
ATOM 8209 N N . PHE B 1 419 ? 12.137 -0.445 21.632 1.00 10.78 419 PHE B N 1
ATOM 8210 C CA . PHE B 1 419 ? 12.355 -1.881 21.568 1.00 3.96 419 PHE B CA 1
ATOM 8211 C C . PHE B 1 419 ? 11.098 -2.431 20.873 1.00 11.43 419 PHE B C 1
ATOM 8212 O O . PHE B 1 419 ? 10.008 -2.360 21.427 1.00 11.93 419 PHE B O 1
ATOM 8220 N N . VAL B 1 420 ? 11.241 -2.948 19.657 1.00 14.06 420 VAL B N 1
ATOM 8221 C CA . VAL B 1 420 ? 10.080 -3.453 18.932 1.00 18.22 420 VAL B CA 1
ATOM 8222 C C . VAL B 1 420 ? 10.265 -4.911 18.552 1.00 16.01 420 VAL B C 1
ATOM 8223 O O . VAL B 1 420 ? 11.287 -5.279 17.991 1.00 16.85 420 VAL B O 1
ATOM 8227 N N . SER B 1 421 ? 9.267 -5.737 18.848 1.00 11.94 421 SER B N 1
ATOM 8228 C CA . SER B 1 421 ? 9.354 -7.162 18.541 1.00 13.58 421 SER B CA 1
ATOM 8229 C C . SER B 1 421 ? 8.724 -7.478 17.190 1.00 22.19 421 SER B C 1
ATOM 8230 O O . SER B 1 421 ? 7.911 -6.698 16.683 1.00 17.86 421 SER B O 1
ATOM 8233 N N . THR B 1 422 ? 9.085 -8.627 16.611 1.00 21.37 422 THR B N 1
ATOM 8234 C CA . THR B 1 422 ? 8.551 -9.004 15.307 1.00 13.82 422 THR B CA 1
ATOM 8235 C C . THR B 1 422 ? 7.691 -10.260 15.339 1.00 19.08 422 THR B C 1
ATOM 8236 O O . THR B 1 422 ? 7.703 -11.019 16.312 1.00 13.00 422 THR B O 1
ATOM 8240 N N . ASP B 1 423 ? 6.940 -10.475 14.265 1.00 15.92 423 ASP B N 1
ATOM 8241 C CA . ASP B 1 423 ? 6.066 -11.635 14.193 1.00 22.22 423 ASP B CA 1
ATOM 8242 C C . ASP B 1 423 ? 6.861 -12.920 13.986 1.00 29.44 423 ASP B C 1
ATOM 8243 O O . ASP B 1 423 ? 6.273 -13.983 13.803 1.00 24.56 423 ASP B O 1
ATOM 8248 N N . ARG B 1 424 ? 8.190 -12.829 14.021 1.00 23.77 424 ARG B N 1
ATOM 8249 C CA . ARG B 1 424 ? 9.019 -14.013 13.847 1.00 23.15 424 ARG B CA 1
ATOM 8250 C C . ARG B 1 424 ? 9.885 -14.268 15.075 1.00 29.94 424 ARG B C 1
ATOM 8251 O O . ARG B 1 424 ? 10.860 -15.021 15.017 1.00 22.38 424 ARG B O 1
ATOM 8259 N N . GLY B 1 425 ? 9.519 -13.628 16.185 1.00 23.61 425 GLY B N 1
ATOM 8260 C CA . GLY B 1 425 ? 10.226 -13.819 17.439 1.00 20.21 425 GLY B CA 1
ATOM 8261 C C . GLY B 1 425 ? 11.524 -13.072 17.682 1.00 19.47 425 GLY B C 1
ATOM 8262 O O . GLY B 1 425 ? 12.322 -13.485 18.519 1.00 17.85 425 GLY B O 1
ATOM 8263 N N . ALA B 1 426 ? 11.740 -11.976 16.967 1.00 14.25 426 ALA B N 1
ATOM 8264 C CA . ALA B 1 426 ? 12.954 -11.192 17.139 1.00 18.63 426 ALA B CA 1
ATOM 8265 C C . ALA B 1 426 ? 12.660 -9.857 17.805 1.00 19.44 426 ALA B C 1
ATOM 8266 O O . ALA B 1 426 ? 11.512 -9.433 17.906 1.00 14.90 426 ALA B O 1
ATOM 8268 N N . LEU B 1 427 ? 13.717 -9.204 18.267 1.00 16.17 427 LEU B N 1
ATOM 8269 C CA . LEU B 1 427 ? 13.606 -7.915 18.924 1.00 14.73 427 LEU B CA 1
ATOM 8270 C C . LEU B 1 427 ? 14.606 -6.974 18.261 1.00 17.04 427 LEU B C 1
ATOM 8271 O O . LEU B 1 427 ? 15.749 -7.351 17.990 1.00 13.81 427 LEU B O 1
ATOM 8276 N N . HIS B 1 428 ? 14.149 -5.763 17.976 1.00 19.41 428 HIS B N 1
ATOM 8277 C CA . HIS B 1 428 ? 14.967 -4.746 17.336 1.00 13.28 428 HIS B CA 1
ATOM 8278 C C . HIS B 1 428 ? 15.098 -3.610 18.329 1.00 16.49 428 HIS B C 1
ATOM 8279 O O . HIS B 1 428 ? 14.139 -3.302 19.032 1.00 15.74 428 HIS B O 1
ATOM 8286 N N . LYS B 1 429 ? 16.279 -2.995 18.393 1.00 11.71 429 LYS B N 1
ATOM 8287 C CA . LYS B 1 429 ? 16.502 -1.869 19.291 1.00 7.55 429 LYS B CA 1
ATOM 8288 C C . LYS B 1 429 ? 16.820 -0.701 18.382 1.00 12.55 429 LYS B C 1
ATOM 8289 O O . LYS B 1 429 ? 17.826 -0.733 17.677 1.00 14.88 429 LYS B O 1
ATOM 8295 N N . ALA B 1 430 ? 15.983 0.331 18.395 1.00 11.69 430 ALA B N 1
ATOM 8296 C CA . ALA B 1 430 ? 16.211 1.464 17.508 1.00 9.33 430 ALA B CA 1
ATOM 8297 C C . ALA B 1 430 ? 16.152 2.834 18.163 1.00 12.56 430 ALA B C 1
ATOM 8298 O O . ALA B 1 430 ? 15.457 3.035 19.152 1.00 15.53 430 ALA B O 1
ATOM 8300 N N . ILE B 1 431 ? 16.894 3.782 17.601 1.00 11.21 431 ILE B N 1
ATOM 8301 C CA . ILE B 1 431 ? 16.882 5.140 18.125 1.00 9.18 431 ILE B CA 1
ATOM 8302 C C . ILE B 1 431 ? 16.835 6.128 16.979 1.00 14.42 431 ILE B C 1
ATOM 8303 O O . ILE B 1 431 ? 17.095 5.781 15.834 1.00 20.59 431 ILE B O 1
ATOM 8308 N N . SER B 1 432 ? 16.488 7.363 17.308 1.00 22.76 432 SER B N 1
ATOM 8309 C CA . SER B 1 432 ? 16.449 8.456 16.348 1.00 31.15 432 SER B CA 1
ATOM 8310 C C . SER B 1 432 ? 17.824 9.080 16.521 1.00 35.35 432 SER B C 1
ATOM 8311 O O . SER B 1 432 ? 18.148 9.591 17.593 1.00 34.70 432 SER B O 1
ATOM 8314 N N . LEU B 1 433 ? 18.631 9.041 15.474 1.00 40.71 433 LEU B N 1
ATOM 8315 C CA . LEU B 1 433 ? 19.983 9.557 15.570 1.00 45.96 433 LEU B CA 1
ATOM 8316 C C . LEU B 1 433 ? 20.358 10.488 14.420 1.00 52.50 433 LEU B C 1
ATOM 8317 O O . LEU B 1 433 ? 20.532 10.041 13.287 1.00 61.36 433 LEU B O 1
ATOM 8322 N N . GLU B 1 434 ? 20.486 11.781 14.719 1.00 60.27 434 GLU B N 1
ATOM 8323 C CA . GLU B 1 434 ? 20.865 12.787 13.722 1.00 63.45 434 GLU B CA 1
ATOM 8324 C C . GLU B 1 434 ? 20.006 12.736 12.468 1.00 65.96 434 GLU B C 1
ATOM 8325 O O . GLU B 1 434 ? 20.503 12.434 11.381 1.00 61.78 434 GLU B O 1
ATOM 8331 N N . HIS B 1 435 ? 18.719 13.036 12.621 1.00 69.78 435 HIS B N 1
ATOM 8332 C CA . HIS B 1 435 ? 17.792 13.022 11.494 1.00 73.74 435 HIS B CA 1
ATOM 8333 C C . HIS B 1 435 ? 17.942 11.755 10.647 1.00 70.05 435 HIS B C 1
ATOM 8334 O O . HIS B 1 435 ? 18.240 11.824 9.454 1.00 69.02 435 HIS B O 1
ATOM 8341 N N . ALA B 1 436 ? 17.732 10.606 11.291 1.00 61.63 436 ALA B N 1
ATOM 8342 C CA . ALA B 1 436 ? 17.802 9.280 10.668 1.00 44.86 436 ALA B CA 1
ATOM 8343 C C . ALA B 1 436 ? 17.569 8.233 11.759 1.00 37.20 436 ALA B C 1
ATOM 8344 O O . ALA B 1 436 ? 17.800 8.492 12.940 1.00 36.46 436 ALA B O 1
ATOM 8346 N N . VAL B 1 437 ? 17.097 7.056 11.373 1.00 33.61 437 VAL B N 1
ATOM 8347 C CA . VAL B 1 437 ? 16.861 6.007 12.352 1.00 24.21 437 VAL B CA 1
ATOM 8348 C C . VAL B 1 437 ? 18.056 5.063 12.366 1.00 27.05 437 VAL B C 1
ATOM 8349 O O . VAL B 1 437 ? 18.564 4.663 11.316 1.00 22.36 437 VAL B O 1
ATOM 8353 N N . HIS B 1 438 ? 18.509 4.719 13.565 1.00 19.89 438 HIS B N 1
ATOM 8354 C CA . HIS B 1 438 ? 19.630 3.816 13.717 1.00 15.51 438 HIS B CA 1
ATOM 8355 C C . HIS B 1 438 ? 19.150 2.590 14.487 1.00 18.23 438 HIS B C 1
ATOM 8356 O O . HIS B 1 438 ? 18.852 2.685 15.674 1.00 17.61 438 HIS B O 1
ATOM 8363 N N . ILE B 1 439 ? 19.039 1.453 13.802 1.00 12.11 439 ILE B N 1
ATOM 8364 C CA . ILE B 1 439 ? 18.644 0.218 14.465 1.00 15.56 439 ILE B CA 1
ATOM 8365 C C . ILE B 1 439 ? 19.933 -0.428 14.948 1.00 13.18 439 ILE B C 1
ATOM 8366 O O . ILE B 1 439 ? 20.705 -1.014 14.178 1.00 19.54 439 ILE B O 1
ATOM 8371 N N . ILE B 1 440 ? 20.165 -0.281 16.241 1.00 10.73 440 ILE B N 1
ATOM 8372 C CA . ILE B 1 440 ? 21.357 -0.791 16.879 1.00 5.74 440 ILE B CA 1
ATOM 8373 C C . ILE B 1 440 ? 21.587 -2.265 16.657 1.00 18.32 440 ILE B C 1
ATOM 8374 O O . ILE B 1 440 ? 22.666 -2.674 16.249 1.00 16.26 440 ILE B O 1
ATOM 8379 N N . GLU B 1 441 ? 20.571 -3.075 16.907 1.00 11.28 441 GLU B N 1
ATOM 8380 C CA . GLU B 1 441 ? 20.760 -4.506 16.756 1.00 13.68 441 GLU B CA 1
ATOM 8381 C C . GLU B 1 441 ? 19.444 -5.235 16.681 1.00 13.53 441 GLU B C 1
ATOM 8382 O O . GLU B 1 441 ? 18.386 -4.645 16.862 1.00 10.81 441 GLU B O 1
ATOM 8388 N N . GLU B 1 442 ? 19.534 -6.534 16.417 1.00 21.19 442 GLU B N 1
ATOM 8389 C CA . GLU B 1 442 ? 18.372 -7.398 16.356 1.00 22.60 442 GLU B CA 1
ATOM 8390 C C . GLU B 1 442 ? 18.789 -8.688 17.054 1.00 22.62 442 GLU B C 1
ATOM 8391 O O . GLU B 1 442 ? 19.896 -9.190 16.852 1.00 20.25 442 GLU B O 1
ATOM 8397 N N . THR B 1 443 ? 17.906 -9.203 17.897 1.00 26.91 443 THR B N 1
ATOM 8398 C CA . THR B 1 443 ? 18.172 -10.427 18.642 1.00 23.02 443 THR B CA 1
ATOM 8399 C C . THR B 1 443 ? 17.041 -11.411 18.430 1.00 21.17 443 THR B C 1
ATOM 8400 O O . THR B 1 443 ? 15.877 -11.032 18.488 1.00 22.62 443 THR B O 1
ATOM 8404 N N . GLN B 1 444 ? 17.376 -12.672 18.197 1.00 16.80 444 GLN B N 1
ATOM 8405 C CA . GLN B 1 444 ? 16.352 -13.685 18.003 1.00 17.54 444 GLN B CA 1
ATOM 8406 C C . GLN B 1 444 ? 15.947 -14.182 19.384 1.00 20.65 444 GLN B C 1
ATOM 8407 O O . GLN B 1 444 ? 16.623 -15.021 19.951 1.00 25.46 444 GLN B O 1
ATOM 8413 N N . LEU B 1 445 ? 14.856 -13.653 19.935 1.00 21.89 445 LEU B N 1
ATOM 8414 C CA . LEU B 1 445 ? 14.407 -14.066 21.264 1.00 26.02 445 LEU B CA 1
ATOM 8415 C C . LEU B 1 445 ? 13.880 -15.501 21.307 1.00 32.36 445 LEU B C 1
ATOM 8416 O O . LEU B 1 445 ? 14.159 -16.246 22.247 1.00 30.94 445 LEU B O 1
ATOM 8421 N N . PHE B 1 446 ? 13.099 -15.874 20.295 1.00 32.29 446 PHE B N 1
ATOM 8422 C CA . PHE B 1 446 ? 12.511 -17.206 20.229 1.00 28.41 446 PHE B CA 1
ATOM 8423 C C . PHE B 1 446 ? 13.089 -17.991 19.062 1.00 25.70 446 PHE B C 1
ATOM 8424 O O . PHE B 1 446 ? 12.903 -17.622 17.904 1.00 24.66 446 PHE B O 1
ATOM 8432 N N . GLN B 1 447 ? 13.799 -19.073 19.378 1.00 36.93 447 GLN B N 1
ATOM 8433 C CA . GLN B 1 447 ? 14.415 -19.916 18.356 1.00 37.44 447 GLN B CA 1
ATOM 8434 C C . GLN B 1 447 ? 13.361 -20.622 17.512 1.00 29.79 447 GLN B C 1
ATOM 8435 O O . GLN B 1 447 ? 13.642 -21.034 16.394 1.00 36.46 447 GLN B O 1
ATOM 8441 N N . ASP B 1 448 ? 12.152 -20.770 18.041 1.00 30.29 448 ASP B N 1
ATOM 8442 C CA . ASP B 1 448 ? 11.093 -21.418 17.278 1.00 36.38 448 ASP B CA 1
ATOM 8443 C C . ASP B 1 448 ? 10.419 -20.434 16.321 1.00 37.39 448 ASP B C 1
ATOM 8444 O O . ASP B 1 448 ? 9.470 -20.788 15.624 1.00 43.02 448 ASP B O 1
ATOM 8449 N N . PHE B 1 449 ? 10.920 -19.202 16.293 1.00 35.76 449 PHE B N 1
ATOM 8450 C CA . PHE B 1 449 ? 10.393 -18.156 15.415 1.00 31.38 449 PHE B CA 1
ATOM 8451 C C . PHE B 1 449 ? 8.930 -17.793 15.677 1.00 31.21 449 PHE B C 1
ATOM 8452 O O . PHE B 1 449 ? 8.242 -17.288 14.790 1.00 28.99 449 PHE B O 1
ATOM 8460 N N . GLU B 1 450 ? 8.467 -18.060 16.894 1.00 26.10 450 GLU B N 1
ATOM 8461 C CA . GLU B 1 450 ? 7.101 -17.760 17.298 1.00 24.78 450 GLU B CA 1
ATOM 8462 C C . GLU B 1 450 ? 6.918 -16.238 17.435 1.00 27.91 450 GLU B C 1
ATOM 8463 O O . GLU B 1 450 ? 7.797 -15.534 17.932 1.00 28.24 450 GLU B O 1
ATOM 8469 N N . PRO B 1 451 ? 5.788 -15.708 16.960 1.00 27.71 451 PRO B N 1
ATOM 8470 C CA . PRO B 1 451 ? 5.566 -14.268 17.072 1.00 20.09 451 PRO B CA 1
ATOM 8471 C C . PRO B 1 451 ? 5.542 -13.810 18.515 1.00 25.30 451 PRO B C 1
ATOM 8472 O O . PRO B 1 451 ? 5.011 -14.495 19.397 1.00 17.30 451 PRO B O 1
ATOM 8476 N N . VAL B 1 452 ? 6.131 -12.646 18.761 1.00 23.38 452 VAL B N 1
ATOM 8477 C CA . VAL B 1 452 ? 6.142 -12.089 20.102 1.00 18.06 452 VAL B CA 1
ATOM 8478 C C . VAL B 1 452 ? 4.772 -11.439 20.277 1.00 22.32 452 VAL B C 1
ATOM 8479 O O . VAL B 1 452 ? 4.408 -10.499 19.555 1.00 26.31 452 VAL B O 1
ATOM 8483 N N . GLN B 1 453 ? 4.016 -11.951 21.241 1.00 23.17 453 GLN B N 1
ATOM 8484 C CA . GLN B 1 453 ? 2.672 -11.470 21.505 1.00 26.14 453 GLN B CA 1
ATOM 8485 C C . GLN B 1 453 ? 2.607 -10.324 22.485 1.00 27.33 453 GLN B C 1
ATOM 8486 O O . GLN B 1 453 ? 1.816 -9.397 22.304 1.00 31.50 453 GLN B O 1
ATOM 8492 N N . THR B 1 454 ? 3.424 -10.390 23.531 1.00 23.76 454 THR B N 1
ATOM 8493 C CA . THR B 1 454 ? 3.422 -9.349 24.549 1.00 19.27 454 THR B CA 1
ATOM 8494 C C . THR B 1 454 ? 4.840 -8.933 24.929 1.00 18.48 454 THR B C 1
ATOM 8495 O O . THR B 1 454 ? 5.754 -9.748 24.955 1.00 20.82 454 THR B O 1
ATOM 8499 N N . LEU B 1 455 ? 5.014 -7.651 25.208 1.00 18.36 455 LEU B N 1
ATOM 8500 C CA . LEU B 1 455 ? 6.321 -7.123 25.560 1.00 12.38 455 LEU B CA 1
ATOM 8501 C C . LEU B 1 455 ? 6.183 -6.268 26.809 1.00 20.87 455 LEU B C 1
ATOM 8502 O O . LEU B 1 455 ? 5.277 -5.443 26.909 1.00 24.93 455 LEU B O 1
ATOM 8507 N N . LEU B 1 456 ? 7.079 -6.470 27.765 1.00 19.96 456 LEU B N 1
ATOM 8508 C CA . LEU B 1 456 ? 7.036 -5.713 29.005 1.00 21.96 456 LEU B CA 1
ATOM 8509 C C . LEU B 1 456 ? 8.422 -5.170 29.345 1.00 22.53 456 LEU B C 1
ATOM 8510 O O . LEU B 1 456 ? 9.422 -5.859 29.164 1.00 24.30 456 LEU B O 1
ATOM 8515 N N . LEU B 1 457 ? 8.479 -3.931 29.822 1.00 19.20 457 LEU B N 1
ATOM 8516 C CA . LEU B 1 457 ? 9.752 -3.322 30.190 1.00 24.07 457 LEU B CA 1
ATOM 8517 C C . LEU B 1 457 ? 9.778 -3.086 31.699 1.00 31.38 457 LEU B C 1
ATOM 8518 O O . LEU B 1 457 ? 8.894 -2.417 32.235 1.00 31.94 457 LEU B O 1
ATOM 8523 N N . SER B 1 458 ? 10.778 -3.652 32.376 1.00 36.08 458 SER B N 1
ATOM 8524 C CA . SER B 1 458 ? 10.918 -3.517 33.829 1.00 47.56 458 SER B CA 1
ATOM 8525 C C . SER B 1 458 ? 11.424 -2.135 34.217 1.00 59.00 458 SER B C 1
ATOM 8526 O O . SER B 1 458 ? 12.294 -1.583 33.547 1.00 62.39 458 SER B O 1
ATOM 8529 N N . SER B 1 459 ? 10.888 -1.596 35.313 1.00 71.93 459 SER B N 1
ATOM 8530 C CA . SER B 1 459 ? 11.250 -0.264 35.806 1.00 80.27 459 SER B CA 1
ATOM 8531 C C . SER B 1 459 ? 12.616 -0.169 36.504 1.00 84.04 459 SER B C 1
ATOM 8532 O O . SER B 1 459 ? 12.901 -0.894 37.470 1.00 79.60 459 SER B O 1
ATOM 8535 N N . LYS B 1 460 ? 13.436 0.753 36.000 1.00 85.62 460 LYS B N 1
ATOM 8536 C CA . LYS B 1 460 ? 14.789 1.010 36.492 1.00 87.03 460 LYS B CA 1
ATOM 8537 C C . LYS B 1 460 ? 15.035 0.659 37.952 1.00 88.12 460 LYS B C 1
ATOM 8538 O O . LYS B 1 460 ? 14.452 1.252 38.858 1.00 91.73 460 LYS B O 1
ATOM 8544 N N . LYS B 1 461 ? 15.917 -0.310 38.161 1.00 87.02 461 LYS B N 1
ATOM 8545 C CA . LYS B 1 461 ? 16.283 -0.764 39.494 1.00 86.00 461 LYS B CA 1
ATOM 8546 C C . LYS B 1 461 ? 17.666 -1.391 39.373 1.00 83.79 461 LYS B C 1
ATOM 8547 O O . LYS B 1 461 ? 17.911 -2.490 39.867 1.00 84.90 461 LYS B O 1
ATOM 8553 N N . GLY B 1 462 ? 18.567 -0.673 38.707 1.00 82.23 462 GLY B N 1
ATOM 8554 C CA . GLY B 1 462 ? 19.913 -1.173 38.494 1.00 81.60 462 GLY B CA 1
ATOM 8555 C C . GLY B 1 462 ? 19.935 -1.908 37.169 1.00 78.64 462 GLY B C 1
ATOM 8556 O O . GLY B 1 462 ? 19.977 -1.289 36.105 1.00 76.83 462 GLY B O 1
ATOM 8557 N N . ASN B 1 463 ? 19.901 -3.234 37.228 1.00 76.91 463 ASN B N 1
ATOM 8558 C CA . ASN B 1 463 ? 19.885 -4.042 36.016 1.00 76.00 463 ASN B CA 1
ATOM 8559 C C . ASN B 1 463 ? 18.441 -4.084 35.535 1.00 72.07 463 ASN B C 1
ATOM 8560 O O . ASN B 1 463 ? 17.547 -4.535 36.258 1.00 75.39 463 ASN B O 1
ATOM 8565 N N . ARG B 1 464 ? 18.203 -3.610 34.321 1.00 60.45 464 ARG B N 1
ATOM 8566 C CA . ARG B 1 464 ? 16.849 -3.604 33.793 1.00 45.61 464 ARG B CA 1
ATOM 8567 C C . ARG B 1 464 ? 16.690 -4.649 32.695 1.00 40.48 464 ARG B C 1
ATOM 8568 O O . ARG B 1 464 ? 17.671 -5.094 32.095 1.00 35.02 464 ARG B O 1
ATOM 8576 N N . PHE B 1 465 ? 15.453 -5.054 32.438 1.00 31.66 465 PHE B N 1
ATOM 8577 C CA . PHE B 1 465 ? 15.199 -6.057 31.414 1.00 29.66 465 PHE B CA 1
ATOM 8578 C C . PHE B 1 465 ? 13.913 -5.821 30.647 1.00 27.03 465 PHE B C 1
ATOM 8579 O O . PHE B 1 465 ? 13.088 -4.981 31.016 1.00 26.50 465 PHE B O 1
ATOM 8587 N N . VAL B 1 466 ? 13.764 -6.604 29.582 1.00 26.78 466 VAL B N 1
ATOM 8588 C CA . VAL B 1 466 ? 12.588 -6.603 28.727 1.00 22.19 466 VAL B CA 1
ATOM 8589 C C . VAL B 1 466 ? 12.115 -8.058 28.675 1.00 23.16 466 VAL B C 1
ATOM 8590 O O . VAL B 1 466 ? 12.928 -8.957 28.485 1.00 22.51 466 VAL B O 1
ATOM 8594 N N . TYR B 1 467 ? 10.819 -8.295 28.862 1.00 19.26 467 TYR B N 1
ATOM 8595 C CA . TYR B 1 467 ? 10.294 -9.655 28.817 1.00 17.76 467 TYR B CA 1
ATOM 8596 C C . TYR B 1 467 ? 9.348 -9.811 27.638 1.00 20.92 467 TYR B C 1
ATOM 8597 O O . TYR B 1 467 ? 8.492 -8.959 27.401 1.00 20.31 467 TYR B O 1
ATOM 8606 N N . ALA B 1 468 ? 9.509 -10.907 26.906 1.00 15.58 468 ALA B N 1
ATOM 8607 C CA . ALA B 1 468 ? 8.692 -11.187 25.737 1.00 15.52 468 ALA B CA 1
ATOM 8608 C C . ALA B 1 468 ? 7.964 -12.510 25.923 1.00 25.45 468 ALA B C 1
ATOM 8609 O O . ALA B 1 468 ? 8.572 -13.501 26.309 1.00 23.28 468 ALA B O 1
ATOM 8611 N N . GLY B 1 469 ? 6.664 -12.518 25.652 1.00 20.48 469 GLY B N 1
ATOM 8612 C CA . GLY B 1 469 ? 5.892 -13.741 25.785 1.00 23.82 469 GLY B CA 1
ATOM 8613 C C . GLY B 1 469 ? 5.358 -14.157 24.432 1.00 19.88 469 GLY B C 1
ATOM 8614 O O . GLY B 1 469 ? 4.999 -13.316 23.615 1.00 21.44 469 GLY B O 1
ATOM 8615 N N . SER B 1 470 ? 5.326 -15.459 24.185 1.00 20.81 470 SER B N 1
ATOM 8616 C CA . SER B 1 470 ? 4.827 -15.992 22.928 1.00 16.41 470 SER B CA 1
ATOM 8617 C C . SER B 1 470 ? 4.068 -17.272 23.233 1.00 22.57 470 SER B C 1
ATOM 8618 O O . SER B 1 470 ? 3.919 -17.661 24.390 1.00 21.71 470 SER B O 1
ATOM 8621 N N . ASN B 1 471 ? 3.588 -17.929 22.191 1.00 21.06 471 ASN B N 1
ATOM 8622 C CA . ASN B 1 471 ? 2.868 -19.171 22.376 1.00 23.08 471 ASN B CA 1
ATOM 8623 C C . ASN B 1 471 ? 3.764 -20.219 23.054 1.00 27.12 471 ASN B C 1
ATOM 8624 O O . ASN B 1 471 ? 3.301 -21.001 23.882 1.00 36.12 471 ASN B O 1
ATOM 8629 N N . SER B 1 472 ? 5.055 -20.203 22.723 1.00 27.27 472 SER B N 1
ATOM 8630 C CA . SER B 1 472 ? 6.008 -21.175 23.252 1.00 25.43 472 SER B CA 1
ATOM 8631 C C . SER B 1 472 ? 6.653 -20.875 24.593 1.00 25.36 472 SER B C 1
ATOM 8632 O O . SER B 1 472 ? 7.217 -21.770 25.217 1.00 30.75 472 SER B O 1
ATOM 8635 N N . GLY B 1 473 ? 6.594 -19.628 25.044 1.00 27.98 473 GLY B N 1
ATOM 8636 C CA . GLY B 1 473 ? 7.189 -19.305 26.328 1.00 17.33 473 GLY B CA 1
ATOM 8637 C C . GLY B 1 473 ? 7.445 -17.832 26.558 1.00 19.49 473 GLY B C 1
ATOM 8638 O O . GLY B 1 473 ? 6.938 -16.983 25.829 1.00 28.96 473 GLY B O 1
ATOM 8639 N N . VAL B 1 474 ? 8.219 -17.536 27.597 1.00 22.51 474 VAL B N 1
ATOM 8640 C CA . VAL B 1 474 ? 8.592 -16.171 27.967 1.00 19.73 474 VAL B CA 1
ATOM 8641 C C . VAL B 1 474 ? 10.118 -16.067 27.913 1.00 31.68 474 VAL B C 1
ATOM 8642 O O . VAL B 1 474 ? 10.822 -16.969 28.372 1.00 28.08 474 VAL B O 1
ATOM 8646 N N . VAL B 1 475 ? 10.629 -14.979 27.343 1.00 29.11 475 VAL B N 1
ATOM 8647 C CA . VAL B 1 475 ? 12.073 -14.768 27.263 1.00 21.74 475 VAL B CA 1
ATOM 8648 C C . VAL B 1 475 ? 12.409 -13.478 27.988 1.00 20.82 475 VAL B C 1
ATOM 8649 O O . VAL B 1 475 ? 11.612 -12.540 28.024 1.00 23.74 475 VAL B O 1
ATOM 8653 N N . GLN B 1 476 ? 13.589 -13.446 28.588 1.00 24.44 476 GLN B N 1
ATOM 8654 C CA . GLN B 1 476 ? 14.046 -12.277 29.317 1.00 15.97 476 GLN B CA 1
ATOM 8655 C C . GLN B 1 476 ? 15.335 -11.802 28.652 1.00 28.20 476 GLN B C 1
ATOM 8656 O O . GLN B 1 476 ? 16.239 -12.606 28.419 1.00 30.15 476 GLN B O 1
ATOM 8662 N N . ALA B 1 477 ? 15.422 -10.511 28.331 1.00 20.90 477 ALA B N 1
ATOM 8663 C CA . ALA B 1 477 ? 16.628 -9.979 27.694 1.00 17.15 477 ALA B CA 1
ATOM 8664 C C . ALA B 1 477 ? 17.035 -8.670 28.349 1.00 19.82 477 ALA B C 1
ATOM 8665 O O . ALA B 1 477 ? 16.185 -7.903 28.793 1.00 20.66 477 ALA B O 1
ATOM 8667 N N . PRO B 1 478 ? 18.344 -8.385 28.405 1.00 23.44 478 PRO B N 1
ATOM 8668 C CA . PRO B 1 478 ? 18.809 -7.141 29.017 1.00 20.11 478 PRO B CA 1
ATOM 8669 C C . PRO B 1 478 ? 18.616 -6.052 27.977 1.00 24.04 478 PRO B C 1
ATOM 8670 O O . PRO B 1 478 ? 18.400 -6.355 26.808 1.00 25.87 478 PRO B O 1
ATOM 8674 N N . LEU B 1 479 ? 18.701 -4.796 28.392 1.00 20.39 479 LEU B N 1
ATOM 8675 C CA . LEU B 1 479 ? 18.520 -3.696 27.462 1.00 18.52 479 LEU B CA 1
ATOM 8676 C C . LEU B 1 479 ? 19.679 -3.530 26.474 1.00 20.27 479 LEU B C 1
ATOM 8677 O O . LEU B 1 479 ? 19.556 -2.824 25.480 1.00 21.97 479 LEU B O 1
ATOM 8682 N N . ALA B 1 480 ? 20.801 -4.187 26.739 1.00 20.64 480 ALA B N 1
ATOM 8683 C CA . ALA B 1 480 ? 21.955 -4.106 25.846 1.00 23.10 480 ALA B CA 1
ATOM 8684 C C . ALA B 1 480 ? 22.864 -5.297 26.096 1.00 20.16 480 ALA B C 1
ATOM 8685 O O . ALA B 1 480 ? 22.784 -5.926 27.152 1.00 25.34 480 ALA B O 1
ATOM 8687 N N . PHE B 1 481 ? 23.720 -5.609 25.125 1.00 21.89 481 PHE B N 1
ATOM 8688 C CA . PHE B 1 481 ? 24.668 -6.724 25.250 1.00 25.49 481 PHE B CA 1
ATOM 8689 C C . PHE B 1 481 ? 26.084 -6.157 25.129 1.00 25.37 481 PHE B C 1
ATOM 8690 O O . PHE B 1 481 ? 26.927 -6.704 24.420 1.00 19.74 481 PHE B O 1
ATOM 8698 N N . CYS B 1 482 ? 26.327 -5.062 25.844 1.00 20.87 482 CYS B N 1
ATOM 8699 C CA . CYS B 1 482 ? 27.602 -4.363 25.799 1.00 31.39 482 CYS B CA 1
ATOM 8700 C C . CYS B 1 482 ? 28.816 -5.272 25.861 1.00 29.40 482 CYS B C 1
ATOM 8701 O O . CYS B 1 482 ? 29.811 -5.042 25.173 1.00 28.92 482 CYS B O 1
ATOM 8704 N N . GLY B 1 483 ? 28.728 -6.314 26.674 1.00 26.87 483 GLY B N 1
ATOM 8705 C CA . GLY B 1 483 ? 29.842 -7.231 26.799 1.00 27.63 483 GLY B CA 1
ATOM 8706 C C . GLY B 1 483 ? 30.229 -7.964 25.528 1.00 27.02 483 GLY B C 1
ATOM 8707 O O . GLY B 1 483 ? 31.315 -8.524 25.452 1.00 31.40 483 GLY B O 1
ATOM 8708 N N . LYS B 1 484 ? 29.357 -7.969 24.527 1.00 28.92 484 LYS B N 1
ATOM 8709 C CA . LYS B 1 484 ? 29.649 -8.665 23.281 1.00 18.91 484 LYS B CA 1
ATOM 8710 C C . LYS B 1 484 ? 30.561 -7.883 22.329 1.00 26.69 484 LYS B C 1
ATOM 8711 O O . LYS B 1 484 ? 31.082 -8.444 21.367 1.00 30.89 484 LYS B O 1
ATOM 8717 N N . HIS B 1 485 ? 30.747 -6.592 22.585 1.00 19.14 485 HIS B N 1
ATOM 8718 C CA . HIS B 1 485 ? 31.629 -5.787 21.751 1.00 23.87 485 HIS B CA 1
ATOM 8719 C C . HIS B 1 485 ? 33.040 -5.981 22.282 1.00 23.86 485 HIS B C 1
ATOM 8720 O O . HIS B 1 485 ? 33.353 -5.536 23.380 1.00 22.27 485 HIS B O 1
ATOM 8727 N N . GLY B 1 486 ? 33.872 -6.660 21.492 1.00 30.42 486 GLY B N 1
ATOM 8728 C CA . GLY B 1 486 ? 35.241 -6.959 21.887 1.00 29.51 486 GLY B CA 1
ATOM 8729 C C . GLY B 1 486 ? 36.255 -5.829 21.983 1.00 23.28 486 GLY B C 1
ATOM 8730 O O . GLY B 1 486 ? 37.138 -5.879 22.844 1.00 31.94 486 GLY B O 1
ATOM 8731 N N . THR B 1 487 ? 36.142 -4.819 21.121 1.00 22.55 487 THR B N 1
ATOM 8732 C CA . THR B 1 487 ? 37.078 -3.698 21.122 1.00 18.12 487 THR B CA 1
ATOM 8733 C C . THR B 1 487 ? 36.390 -2.354 21.307 1.00 20.64 487 THR B C 1
ATOM 8734 O O . THR B 1 487 ? 35.181 -2.233 21.135 1.00 16.77 487 THR B O 1
ATOM 8738 N N . CYS B 1 488 ? 37.176 -1.336 21.642 1.00 15.03 488 CYS B N 1
ATOM 8739 C CA . CYS B 1 488 ? 36.643 -0.005 21.850 1.00 19.24 488 CYS B CA 1
ATOM 8740 C C . CYS B 1 488 ? 36.007 0.467 20.552 1.00 22.87 488 CYS B C 1
ATOM 8741 O O . CYS B 1 488 ? 34.982 1.129 20.563 1.00 30.46 488 CYS B O 1
ATOM 8744 N N . GLU B 1 489 ? 36.613 0.115 19.427 1.00 24.55 489 GLU B N 1
ATOM 8745 C CA . GLU B 1 489 ? 36.074 0.520 18.140 1.00 25.52 489 GLU B CA 1
ATOM 8746 C C . GLU B 1 489 ? 34.692 -0.107 17.946 1.00 27.13 489 GLU B C 1
ATOM 8747 O O . GLU B 1 489 ? 33.760 0.556 17.511 1.00 22.33 489 GLU B O 1
ATOM 8753 N N . ASP B 1 490 ? 34.568 -1.394 18.257 1.00 21.19 490 ASP B N 1
ATOM 8754 C CA . ASP B 1 490 ? 33.285 -2.077 18.112 1.00 25.36 490 ASP B CA 1
ATOM 8755 C C . ASP B 1 490 ? 32.252 -1.390 19.003 1.00 20.56 490 ASP B C 1
ATOM 8756 O O . ASP B 1 490 ? 31.139 -1.087 18.574 1.00 20.13 490 ASP B O 1
ATOM 8761 N N . CYS B 1 491 ? 32.649 -1.152 20.247 1.00 17.77 491 CYS B N 1
ATOM 8762 C CA . CYS B 1 491 ? 31.809 -0.524 21.253 1.00 16.37 491 CYS B CA 1
ATOM 8763 C C . CYS B 1 491 ? 31.309 0.859 20.809 1.00 19.47 491 CYS B C 1
ATOM 8764 O O . CYS B 1 491 ? 30.114 1.164 20.916 1.00 21.73 491 CYS B O 1
ATOM 8767 N N . VAL B 1 492 ? 32.209 1.684 20.277 1.00 22.74 492 VAL B N 1
ATOM 8768 C CA . VAL B 1 492 ? 31.851 3.033 19.826 1.00 18.37 492 VAL B CA 1
ATOM 8769 C C . VAL B 1 492 ? 31.050 3.054 18.525 1.00 18.65 492 VAL B C 1
ATOM 8770 O O . VAL B 1 492 ? 30.117 3.844 18.367 1.00 17.95 492 VAL B O 1
ATOM 8774 N N . LEU B 1 493 ? 31.429 2.187 17.597 1.00 12.19 493 LEU B N 1
ATOM 8775 C CA . LEU B 1 493 ? 30.761 2.082 16.309 1.00 16.13 493 LEU B CA 1
ATOM 8776 C C . LEU B 1 493 ? 29.305 1.660 16.445 1.00 20.12 493 LEU B C 1
ATOM 8777 O O . LEU B 1 493 ? 28.481 2.011 15.611 1.00 12.98 493 LEU B O 1
ATOM 8782 N N . ALA B 1 494 ? 29.006 0.893 17.490 1.00 18.38 494 ALA B N 1
ATOM 8783 C CA . ALA B 1 494 ? 27.652 0.407 17.742 1.00 15.33 494 ALA B CA 1
ATOM 8784 C C . ALA B 1 494 ? 26.669 1.550 17.949 1.00 18.22 494 ALA B C 1
ATOM 8785 O O . ALA B 1 494 ? 25.474 1.408 17.695 1.00 17.27 494 ALA B O 1
ATOM 8787 N N . ARG B 1 495 ? 27.174 2.687 18.412 1.00 13.40 495 ARG B N 1
ATOM 8788 C CA . ARG B 1 495 ? 26.323 3.837 18.657 1.00 4.10 495 ARG B CA 1
ATOM 8789 C C . ARG B 1 495 ? 25.090 3.412 19.471 1.00 18.11 495 ARG B C 1
ATOM 8790 O O . ARG B 1 495 ? 23.949 3.699 19.109 1.00 14.77 495 ARG B O 1
ATOM 8798 N N . ASP B 1 496 ? 25.351 2.705 20.570 1.00 13.32 496 ASP B N 1
ATOM 8799 C CA . ASP B 1 496 ? 24.320 2.245 21.490 1.00 13.15 496 ASP B CA 1
ATOM 8800 C C . ASP B 1 496 ? 24.448 3.120 22.745 1.00 13.92 496 ASP B C 1
ATOM 8801 O O . ASP B 1 496 ? 25.471 3.092 23.434 1.00 14.35 496 ASP B O 1
ATOM 8806 N N . PRO B 1 497 ? 23.396 3.885 23.079 1.00 22.84 497 PRO B N 1
ATOM 8807 C CA . PRO B 1 497 ? 23.454 4.769 24.253 1.00 14.83 497 PRO B CA 1
ATOM 8808 C C . PRO B 1 497 ? 23.677 4.073 25.592 1.00 20.15 497 PRO B C 1
ATOM 8809 O O . PRO B 1 497 ? 24.027 4.718 26.583 1.00 12.76 497 PRO B O 1
ATOM 8813 N N . TYR B 1 498 ? 23.488 2.759 25.616 1.00 12.17 498 TYR B N 1
ATOM 8814 C CA . TYR B 1 498 ? 23.680 2.000 26.837 1.00 9.60 498 TYR B CA 1
ATOM 8815 C C . TYR B 1 498 ? 25.127 1.575 27.037 1.00 18.16 498 TYR B C 1
ATOM 8816 O O . TYR B 1 498 ? 25.528 1.291 28.163 1.00 17.53 498 TYR B O 1
ATOM 8825 N N . CYS B 1 499 ? 25.896 1.511 25.952 1.00 17.47 499 CYS B N 1
ATOM 8826 C CA . CYS B 1 499 ? 27.279 1.022 26.017 1.00 16.63 499 CYS B CA 1
ATOM 8827 C C . CYS B 1 499 ? 28.385 2.053 25.882 1.00 17.62 499 CYS B C 1
ATOM 8828 O O . CYS B 1 499 ? 28.285 2.977 25.077 1.00 18.29 499 CYS B O 1
ATOM 8831 N N . ALA B 1 500 ? 29.445 1.865 26.667 1.00 13.53 500 ALA B N 1
ATOM 8832 C CA . ALA B 1 500 ? 30.616 2.738 26.649 1.00 9.91 500 ALA B CA 1
ATOM 8833 C C . ALA B 1 500 ? 31.851 1.882 26.886 1.00 14.75 500 ALA B C 1
ATOM 8834 O O . ALA B 1 500 ? 31.763 0.812 27.496 1.00 18.39 500 ALA B O 1
ATOM 8836 N N . TRP B 1 501 ? 33.001 2.313 26.379 1.00 15.20 501 TRP B N 1
ATOM 8837 C CA . TRP B 1 501 ? 34.219 1.532 26.597 1.00 19.53 501 TRP B CA 1
ATOM 8838 C C . TRP B 1 501 ? 34.897 1.948 27.913 1.00 20.25 501 TRP B C 1
ATOM 8839 O O . TRP B 1 501 ? 35.031 3.137 28.221 1.00 17.63 501 TRP B O 1
ATOM 8850 N N . SER B 1 502 ? 35.314 0.949 28.683 1.00 22.42 502 SER B N 1
ATOM 8851 C CA . SER B 1 502 ? 35.987 1.165 29.955 1.00 17.54 502 SER B CA 1
ATOM 8852 C C . SER B 1 502 ? 37.497 0.962 29.765 1.00 13.31 502 SER B C 1
ATOM 8853 O O . SER B 1 502 ? 37.964 -0.167 29.729 1.00 11.23 502 SER B O 1
ATOM 8856 N N . PRO B 1 503 ? 38.271 2.044 29.595 1.00 15.55 503 PRO B N 1
ATOM 8857 C CA . PRO B 1 503 ? 39.716 1.828 29.417 1.00 19.80 503 PRO B CA 1
ATOM 8858 C C . PRO B 1 503 ? 40.384 1.007 30.535 1.00 27.93 503 PRO B C 1
ATOM 8859 O O . PRO B 1 503 ? 41.182 0.104 30.259 1.00 29.41 503 PRO B O 1
ATOM 8863 N N . PRO B 1 504 ? 40.067 1.301 31.808 1.00 29.55 504 PRO B N 1
ATOM 8864 C CA . PRO B 1 504 ? 40.669 0.554 32.919 1.00 34.20 504 PRO B CA 1
ATOM 8865 C C . PRO B 1 504 ? 40.550 -0.966 32.838 1.00 33.12 504 PRO B C 1
ATOM 8866 O O . PRO B 1 504 ? 41.504 -1.688 33.102 1.00 37.50 504 PRO B O 1
ATOM 8870 N N . THR B 1 505 ? 39.376 -1.454 32.475 1.00 30.56 505 THR B N 1
ATOM 8871 C CA . THR B 1 505 ? 39.154 -2.886 32.400 1.00 25.49 505 THR B CA 1
ATOM 8872 C C . THR B 1 505 ? 39.269 -3.441 30.984 1.00 27.66 505 THR B C 1
ATOM 8873 O O . THR B 1 505 ? 39.265 -4.656 30.789 1.00 23.55 505 THR B O 1
ATOM 8877 N N . ALA B 1 506 ? 39.381 -2.543 30.006 1.00 22.46 506 ALA B N 1
ATOM 8878 C CA . ALA B 1 506 ? 39.481 -2.907 28.592 1.00 24.46 506 ALA B CA 1
ATOM 8879 C C . ALA B 1 506 ? 38.255 -3.715 28.151 1.00 25.20 506 ALA B C 1
ATOM 8880 O O . ALA B 1 506 ? 38.375 -4.742 27.481 1.00 34.24 506 ALA B O 1
ATOM 8882 N N . THR B 1 507 ? 37.073 -3.241 28.542 1.00 24.33 507 THR B N 1
ATOM 8883 C CA . THR B 1 507 ? 35.816 -3.902 28.195 1.00 20.46 507 THR B CA 1
ATOM 8884 C C . THR B 1 507 ? 34.728 -2.880 27.875 1.00 18.30 507 THR B C 1
ATOM 8885 O O . THR B 1 507 ? 34.801 -1.718 28.304 1.00 20.94 507 THR B O 1
ATOM 8889 N N . CYS B 1 508 ? 33.736 -3.313 27.099 1.00 14.14 508 CYS B N 1
ATOM 8890 C CA . CYS B 1 508 ? 32.614 -2.463 26.737 1.00 16.43 508 CYS B CA 1
ATOM 8891 C C . CYS B 1 508 ? 31.599 -2.758 27.840 1.00 17.78 508 CYS B C 1
ATOM 8892 O O . CYS B 1 508 ? 31.243 -3.908 28.071 1.00 16.58 508 CYS B O 1
ATOM 8895 N N . VAL B 1 509 ? 31.148 -1.720 28.531 1.00 18.21 509 VAL B N 1
ATOM 8896 C CA . VAL B 1 509 ? 30.245 -1.892 29.663 1.00 16.19 509 VAL B CA 1
ATOM 8897 C C . VAL B 1 509 ? 28.939 -1.134 29.571 1.00 17.89 509 VAL B C 1
ATOM 8898 O O . VAL B 1 509 ? 28.826 -0.173 28.807 1.00 15.10 509 VAL B O 1
ATOM 8902 N N . ALA B 1 510 ? 27.963 -1.562 30.378 1.00 18.14 510 ALA B N 1
ATOM 8903 C CA . ALA B 1 510 ? 26.665 -0.898 30.426 1.00 20.04 510 ALA B CA 1
ATOM 8904 C C . ALA B 1 510 ? 26.897 0.355 31.250 1.00 23.79 510 ALA B C 1
ATOM 8905 O O . ALA B 1 510 ? 27.165 0.295 32.444 1.00 25.45 510 ALA B O 1
ATOM 8907 N N . LEU B 1 511 ? 26.830 1.486 30.569 1.00 23.33 511 LEU B N 1
ATOM 8908 C CA . LEU B 1 511 ? 27.030 2.802 31.143 1.00 28.95 511 LEU B CA 1
ATOM 8909 C C . LEU B 1 511 ? 26.469 2.994 32.549 1.00 34.92 511 LEU B C 1
ATOM 8910 O O . LEU B 1 511 ? 27.108 3.618 33.397 1.00 34.66 511 LEU B O 1
ATOM 8915 N N . HIS B 1 512 ? 25.292 2.447 32.818 1.00 34.89 512 HIS B N 1
ATOM 8916 C CA . HIS B 1 512 ? 24.692 2.664 34.122 1.00 44.79 512 HIS B CA 1
ATOM 8917 C C . HIS B 1 512 ? 24.817 1.557 35.173 1.00 46.99 512 HIS B C 1
ATOM 8918 O O . HIS B 1 512 ? 24.289 1.692 36.277 1.00 54.32 512 HIS B O 1
ATOM 8925 N N . GLN B 1 513 ? 25.527 0.479 34.852 1.00 45.14 513 GLN B N 1
ATOM 8926 C CA . GLN B 1 513 ? 25.713 -0.619 35.803 1.00 42.36 513 GLN B CA 1
ATOM 8927 C C . GLN B 1 513 ? 27.199 -0.901 36.100 1.00 43.65 513 GLN B C 1
ATOM 8928 O O . GLN B 1 513 ? 27.533 -1.834 36.832 1.00 48.38 513 GLN B O 1
ATOM 8934 N N . THR B 1 514 ? 28.081 -0.081 35.540 1.00 32.63 514 THR B N 1
ATOM 8935 C CA . THR B 1 514 ? 29.519 -0.251 35.709 1.00 27.33 514 THR B CA 1
ATOM 8936 C C . THR B 1 514 ? 30.055 0.505 36.928 1.00 31.78 514 THR B C 1
ATOM 8937 O O . THR B 1 514 ? 29.498 1.527 37.339 1.00 34.44 514 THR B O 1
ATOM 8941 N N . GLU B 1 515 ? 31.133 -0.014 37.510 1.00 31.82 515 GLU B N 1
ATOM 8942 C CA . GLU B 1 515 ? 31.778 0.619 38.658 1.00 33.72 515 GLU B CA 1
ATOM 8943 C C . GLU B 1 515 ? 32.988 1.374 38.140 1.00 29.55 515 GLU B C 1
ATOM 8944 O O . GLU B 1 515 ? 33.720 1.989 38.905 1.00 29.15 515 GLU B O 1
ATOM 8950 N N . SER B 1 516 ? 33.188 1.295 36.827 1.00 26.91 516 SER B N 1
ATOM 8951 C CA . SER B 1 516 ? 34.284 1.955 36.137 1.00 24.44 516 SER B CA 1
ATOM 8952 C C . SER B 1 516 ? 34.020 3.468 36.161 1.00 26.78 516 SER B C 1
ATOM 8953 O O . SER B 1 516 ? 32.938 3.921 35.796 1.00 29.90 516 SER B O 1
ATOM 8956 N N . PRO B 1 517 ? 35.000 4.267 36.613 1.00 26.55 517 PRO B N 1
ATOM 8957 C CA . PRO B 1 517 ? 34.824 5.725 36.665 1.00 20.84 517 PRO B CA 1
ATOM 8958 C C . PRO B 1 517 ? 34.154 6.245 35.398 1.00 21.78 517 PRO B C 1
ATOM 8959 O O . PRO B 1 517 ? 34.682 6.083 34.305 1.00 20.60 517 PRO B O 1
ATOM 8963 N N . SER B 1 518 ? 33.001 6.885 35.550 1.00 22.41 518 SER B N 1
ATOM 8964 C CA . SER B 1 518 ? 32.259 7.372 34.395 1.00 26.28 518 SER B CA 1
ATOM 8965 C C . SER B 1 518 ? 32.954 8.436 33.540 1.00 24.54 518 SER B C 1
ATOM 8966 O O . SER B 1 518 ? 32.809 8.450 32.321 1.00 26.35 518 SER B O 1
ATOM 8969 N N . ARG B 1 519 ? 33.719 9.325 34.153 1.00 29.55 519 ARG B N 1
ATOM 8970 C CA . ARG B 1 519 ? 34.392 10.354 33.364 1.00 30.49 519 ARG B CA 1
ATOM 8971 C C . ARG B 1 519 ? 35.554 9.792 32.523 1.00 27.67 519 ARG B C 1
ATOM 8972 O O . ARG B 1 519 ? 36.037 10.461 31.611 1.00 28.65 519 ARG B O 1
ATOM 8980 N N . GLY B 1 520 ? 35.980 8.561 32.823 1.00 20.29 520 GLY B N 1
ATOM 8981 C CA . GLY B 1 520 ? 37.043 7.928 32.060 1.00 17.79 520 GLY B CA 1
ATOM 8982 C C . GLY B 1 520 ? 36.472 7.101 30.915 1.00 21.98 520 GLY B C 1
ATOM 8983 O O . GLY B 1 520 ? 37.179 6.743 29.974 1.00 20.09 520 GLY B O 1
ATOM 8984 N N . LEU B 1 521 ? 35.179 6.799 30.998 1.00 19.81 521 LEU B N 1
ATOM 8985 C CA . LEU B 1 521 ? 34.486 6.013 29.981 1.00 17.43 521 LEU B CA 1
ATOM 8986 C C . LEU B 1 521 ? 34.519 6.658 28.598 1.00 15.61 521 LEU B C 1
ATOM 8987 O O . LEU B 1 521 ? 34.543 7.876 28.468 1.00 17.48 521 LEU B O 1
ATOM 8992 N N . ILE B 1 522 ? 34.500 5.830 27.561 1.00 12.22 522 ILE B N 1
ATOM 8993 C CA . ILE B 1 522 ? 34.514 6.340 26.198 1.00 11.62 522 ILE B CA 1
ATOM 8994 C C . ILE B 1 522 ? 33.231 5.963 25.448 1.00 17.19 522 ILE B C 1
ATOM 8995 O O . ILE B 1 522 ? 32.843 4.792 25.386 1.00 9.25 522 ILE B O 1
ATOM 9000 N N . GLN B 1 523 ? 32.567 6.971 24.895 1.00 9.74 523 GLN B N 1
ATOM 9001 C CA . GLN B 1 523 ? 31.352 6.774 24.120 1.00 14.34 523 GLN B CA 1
ATOM 9002 C C . GLN B 1 523 ? 31.211 7.943 23.162 1.00 12.98 523 GLN B C 1
ATOM 9003 O O . GLN B 1 523 ? 31.330 9.094 23.564 1.00 19.37 523 GLN B O 1
ATOM 9009 N N . GLU B 1 524 ? 30.971 7.634 21.893 1.00 23.72 524 GLU B N 1
ATOM 9010 C CA . GLU B 1 524 ? 30.804 8.652 20.862 1.00 21.95 524 GLU B CA 1
ATOM 9011 C C . GLU B 1 524 ? 29.595 8.246 20.027 1.00 22.19 524 GLU B C 1
ATOM 9012 O O . GLU B 1 524 ? 29.684 7.339 19.196 1.00 18.61 524 GLU B O 1
ATOM 9018 N N . MET B 1 525 ? 28.461 8.898 20.252 1.00 22.72 525 MET B N 1
ATOM 9019 C CA . MET B 1 525 ? 27.253 8.535 19.516 1.00 18.17 525 MET B CA 1
ATOM 9020 C C . MET B 1 525 ? 27.371 8.911 18.046 1.00 18.73 525 MET B C 1
ATOM 9021 O O . MET B 1 525 ? 26.568 8.482 17.225 1.00 21.64 525 MET B O 1
ATOM 9026 N N . SER B 1 526 ? 28.382 9.710 17.712 1.00 19.36 526 SER B N 1
ATOM 9027 C CA . SER B 1 526 ? 28.621 10.083 16.325 1.00 16.11 526 SER B CA 1
ATOM 9028 C C . SER B 1 526 ? 29.306 8.901 15.644 1.00 14.06 526 SER B C 1
ATOM 9029 O O . SER B 1 526 ? 29.432 8.863 14.420 1.00 19.63 526 SER B O 1
ATOM 9032 N N . GLY B 1 527 ? 29.747 7.936 16.451 1.00 25.32 527 GLY B N 1
ATOM 9033 C CA . GLY B 1 527 ? 30.399 6.745 15.931 1.00 19.21 527 GLY B CA 1
ATOM 9034 C C . GLY B 1 527 ? 31.887 6.895 15.638 1.00 25.38 527 GLY B C 1
ATOM 9035 O O . GLY B 1 527 ? 32.512 5.963 15.127 1.00 21.70 527 GLY B O 1
ATOM 9036 N N . ASP B 1 528 ? 32.453 8.061 15.948 1.00 22.98 528 ASP B N 1
ATOM 9037 C CA . ASP B 1 528 ? 33.886 8.326 15.727 1.00 27.22 528 ASP B CA 1
ATOM 9038 C C . ASP B 1 528 ? 34.758 7.653 16.806 1.00 21.03 528 ASP B C 1
ATOM 9039 O O . ASP B 1 528 ? 34.830 8.123 17.943 1.00 27.05 528 ASP B O 1
ATOM 9044 N N . ALA B 1 529 ? 35.427 6.563 16.444 1.00 20.44 529 ALA B N 1
ATOM 9045 C CA . ALA B 1 529 ? 36.252 5.828 17.396 1.00 23.01 529 ALA B CA 1
ATOM 9046 C C . ALA B 1 529 ? 37.722 6.287 17.506 1.00 26.39 529 ALA B C 1
ATOM 9047 O O . ALA B 1 529 ? 38.548 5.602 18.101 1.00 32.82 529 ALA B O 1
ATOM 9049 N N . SER B 1 530 ? 38.036 7.451 16.953 1.00 20.33 530 SER B N 1
ATOM 9050 C CA . SER B 1 530 ? 39.393 8.003 16.993 1.00 25.47 530 SER B CA 1
ATOM 9051 C C . SER B 1 530 ? 40.082 7.931 18.354 1.00 27.37 530 SER B C 1
ATOM 9052 O O . SER B 1 530 ? 41.241 7.521 18.450 1.00 31.44 530 SER B O 1
ATOM 9055 N N . VAL B 1 531 ? 39.368 8.352 19.397 1.00 20.82 531 VAL B N 1
ATOM 9056 C CA . VAL B 1 531 ? 39.900 8.389 20.761 1.00 14.14 531 VAL B CA 1
ATOM 9057 C C . VAL B 1 531 ? 40.202 7.036 21.376 1.00 18.88 531 VAL B C 1
ATOM 9058 O O . VAL B 1 531 ? 40.913 6.952 22.372 1.00 22.83 531 VAL B O 1
ATOM 9062 N N . CYS B 1 532 ? 39.663 5.977 20.794 1.00 15.28 532 CYS B N 1
ATOM 9063 C CA . CYS B 1 532 ? 39.870 4.648 21.351 1.00 16.43 532 CYS B CA 1
ATOM 9064 C C . CYS B 1 532 ? 41.317 4.234 21.605 1.00 25.98 532 CYS B C 1
ATOM 9065 O O . CYS B 1 532 ? 42.191 4.433 20.758 1.00 25.59 532 CYS B O 1
ATOM 9068 N N . PRO B 1 533 ? 41.594 3.666 22.788 1.00 22.63 533 PRO B N 1
ATOM 9069 C CA . PRO B 1 533 ? 42.962 3.224 23.085 1.00 24.78 533 PRO B CA 1
ATOM 9070 C C . PRO B 1 533 ? 43.265 1.921 22.332 1.00 25.94 533 PRO B C 1
ATOM 9071 O O . PRO B 1 533 ? 42.355 1.252 21.837 1.00 26.49 533 PRO B O 1
ATOM 9075 N N . ASP B 1 534 ? 44.544 1.589 22.216 1.00 17.81 534 ASP B N 1
ATOM 9076 C CA . ASP B 1 534 ? 44.981 0.343 21.598 1.00 13.98 534 ASP B CA 1
ATOM 9077 C C . ASP B 1 534 ? 44.234 -0.137 20.369 1.00 22.48 534 ASP B C 1
ATOM 9078 O O . ASP B 1 534 ? 43.828 -1.296 20.309 1.00 14.76 534 ASP B O 1
ATOM 9083 N N . LYS B 1 535 ? 44.091 0.746 19.386 1.00 23.07 535 LYS B N 1
ATOM 9084 C CA . LYS B 1 535 ? 43.395 0.419 18.161 1.00 26.39 535 LYS B CA 1
ATOM 9085 C C . LYS B 1 535 ? 43.963 -0.783 17.419 1.00 32.33 535 LYS B C 1
ATOM 9086 O O . LYS B 1 535 ? 43.294 -1.316 16.546 1.00 34.91 535 LYS B O 1
ATOM 9092 N N . SER B 1 536 ? 45.187 -1.213 17.717 1.00 29.18 536 SER B N 1
ATOM 9093 C CA . SER B 1 536 ? 45.677 -2.403 17.038 1.00 31.72 536 SER B CA 1
ATOM 9094 C C . SER B 1 536 ? 44.816 -3.491 17.663 1.00 46.21 536 SER B C 1
ATOM 9095 O O . SER B 1 536 ? 45.232 -4.247 18.541 1.00 40.36 536 SER B O 1
ATOM 9098 N N . LYS B 1 537 ? 43.568 -3.484 17.194 1.00 68.94 537 LYS B N 1
ATOM 9099 C CA . LYS B 1 537 ? 42.469 -4.355 17.588 1.00 73.32 537 LYS B CA 1
ATOM 9100 C C . LYS B 1 537 ? 42.854 -5.646 18.294 1.00 74.82 537 LYS B C 1
ATOM 9101 O O . LYS B 1 537 ? 43.511 -5.613 19.339 1.00 74.06 537 LYS B O 1
ATOM 9107 N N . GLY B 1 538 ? 42.441 -6.779 17.732 1.00 78.21 538 GLY B N 1
ATOM 9108 C CA . GLY B 1 538 ? 42.753 -8.044 18.368 1.00 79.36 538 GLY B CA 1
ATOM 9109 C C . GLY B 1 538 ? 43.103 -9.214 17.472 1.00 75.55 538 GLY B C 1
ATOM 9110 O O . GLY B 1 538 ? 44.203 -9.760 17.574 1.00 79.44 538 GLY B O 1
ATOM 9111 N N . SER B 1 539 ? 42.177 -9.604 16.600 1.00 69.96 539 SER B N 1
ATOM 9112 C CA . SER B 1 539 ? 42.387 -10.747 15.715 1.00 64.06 539 SER B CA 1
ATOM 9113 C C . SER B 1 539 ? 43.660 -10.683 14.878 1.00 61.31 539 SER B C 1
ATOM 9114 O O . SER B 1 539 ? 43.757 -9.905 13.919 1.00 53.35 539 SER B O 1
ATOM 9117 N N . TYR B 1 540 ? 44.630 -11.518 15.246 1.00 59.81 540 TYR B N 1
ATOM 9118 C CA . TYR B 1 540 ? 45.911 -11.587 14.545 1.00 63.17 540 TYR B CA 1
ATOM 9119 C C . TYR B 1 540 ? 46.288 -13.045 14.313 1.00 62.97 540 TYR B C 1
ATOM 9120 O O . TYR B 1 540 ? 46.405 -13.823 15.264 1.00 60.88 540 TYR B O 1
ATOM 9129 N N . ARG B 1 541 ? 46.490 -13.412 13.051 1.00 63.86 541 ARG B N 1
ATOM 9130 C CA . ARG B 1 541 ? 46.838 -14.790 12.731 1.00 70.80 541 ARG B CA 1
ATOM 9131 C C . ARG B 1 541 ? 48.149 -14.994 11.981 1.00 70.39 541 ARG B C 1
ATOM 9132 O O . ARG B 1 541 ? 48.569 -14.170 11.161 1.00 65.21 541 ARG B O 1
ATOM 9140 N N . GLN B 1 542 ? 48.767 -16.133 12.279 1.00 76.15 542 GLN B N 1
ATOM 9141 C CA . GLN B 1 542 ? 50.039 -16.572 11.710 1.00 80.36 542 GLN B CA 1
ATOM 9142 C C . GLN B 1 542 ? 49.751 -17.728 10.760 1.00 79.08 542 GLN B C 1
ATOM 9143 O O . GLN B 1 542 ? 49.002 -18.644 11.113 1.00 77.00 542 GLN B O 1
ATOM 9149 N N . HIS B 1 543 ? 50.347 -17.705 9.569 1.00 78.89 543 HIS B N 1
ATOM 9150 C CA . HIS B 1 543 ? 50.088 -18.776 8.611 1.00 79.62 543 HIS B CA 1
ATOM 9151 C C . HIS B 1 543 ? 51.286 -19.500 7.988 1.00 77.48 543 HIS B C 1
ATOM 9152 O O . HIS B 1 543 ? 52.099 -18.911 7.264 1.00 64.56 543 HIS B O 1
ATOM 9159 N N . PHE B 1 544 ? 51.363 -20.797 8.295 1.00 82.32 544 PHE B N 1
ATOM 9160 C CA . PHE B 1 544 ? 52.394 -21.705 7.790 1.00 84.06 544 PHE B CA 1
ATOM 9161 C C . PHE B 1 544 ? 51.722 -22.436 6.632 1.00 82.95 544 PHE B C 1
ATOM 9162 O O . PHE B 1 544 ? 50.992 -23.406 6.858 1.00 80.59 544 PHE B O 1
ATOM 9170 N N . PHE B 1 545 ? 51.955 -21.990 5.401 1.00 79.87 545 PHE B N 1
ATOM 9171 C CA . PHE B 1 545 ? 51.306 -22.645 4.271 1.00 80.71 545 PHE B CA 1
ATOM 9172 C C . PHE B 1 545 ? 52.217 -23.212 3.185 1.00 81.15 545 PHE B C 1
ATOM 9173 O O . PHE B 1 545 ? 53.105 -22.535 2.675 1.00 76.46 545 PHE B O 1
ATOM 9181 N N . LYS B 1 546 ? 51.972 -24.474 2.837 1.00 81.06 546 LYS B N 1
ATOM 9182 C CA . LYS B 1 546 ? 52.746 -25.174 1.817 1.00 78.99 546 LYS B CA 1
ATOM 9183 C C . LYS B 1 546 ? 52.713 -24.460 0.469 1.00 76.20 546 LYS B C 1
ATOM 9184 O O . LYS B 1 546 ? 51.855 -23.616 0.218 1.00 72.53 546 LYS B O 1
ATOM 9190 N N . HIS B 1 547 ? 53.656 -24.803 -0.398 1.00 77.01 547 HIS B N 1
ATOM 9191 C CA . HIS B 1 547 ? 53.712 -24.198 -1.717 1.00 76.83 547 HIS B CA 1
ATOM 9192 C C . HIS B 1 547 ? 52.651 -24.823 -2.614 1.00 80.37 547 HIS B C 1
ATOM 9193 O O . HIS B 1 547 ? 52.307 -25.998 -2.459 1.00 78.47 547 HIS B O 1
ATOM 9200 N N . GLY B 1 548 ? 52.126 -24.029 -3.544 1.00 83.33 548 GLY B N 1
ATOM 9201 C CA . GLY B 1 548 ? 51.110 -24.521 -4.460 1.00 87.69 548 GLY B CA 1
ATOM 9202 C C . GLY B 1 548 ? 49.754 -24.761 -3.820 1.00 88.93 548 GLY B C 1
ATOM 9203 O O . GLY B 1 548 ? 48.762 -24.992 -4.516 1.00 91.65 548 GLY B O 1
ATOM 9204 N N . GLY B 1 549 ? 49.711 -24.706 -2.493 1.00 87.53 549 GLY B N 1
ATOM 9205 C CA . GLY B 1 549 ? 48.465 -24.921 -1.782 1.00 85.26 549 GLY B CA 1
ATOM 9206 C C . GLY B 1 549 ? 47.457 -23.795 -1.941 1.00 84.98 549 GLY B C 1
ATOM 9207 O O . GLY B 1 549 ? 47.659 -22.851 -2.713 1.00 80.53 549 GLY B O 1
ATOM 9208 N N . THR B 1 550 ? 46.364 -23.899 -1.194 1.00 85.60 550 THR B N 1
ATOM 9209 C CA . THR B 1 550 ? 45.298 -22.907 -1.234 1.00 84.20 550 THR B CA 1
ATOM 9210 C C . THR B 1 550 ? 44.833 -22.622 0.200 1.00 85.00 550 THR B C 1
ATOM 9211 O O . THR B 1 550 ? 44.470 -23.540 0.941 1.00 85.65 550 THR B O 1
ATOM 9215 N N . ALA B 1 551 ? 44.857 -21.347 0.588 1.00 84.34 551 ALA B N 1
ATOM 9216 C CA . ALA B 1 551 ? 44.452 -20.944 1.935 1.00 81.65 551 ALA B CA 1
ATOM 9217 C C . ALA B 1 551 ? 43.299 -19.934 1.972 1.00 77.78 551 ALA B C 1
ATOM 9218 O O . ALA B 1 551 ? 43.193 -19.048 1.117 1.00 70.73 551 ALA B O 1
ATOM 9220 N N . GLU B 1 552 ? 42.438 -20.083 2.975 1.00 74.41 552 GLU B N 1
ATOM 9221 C CA . GLU B 1 552 ? 41.295 -19.194 3.158 1.00 70.70 552 GLU B CA 1
ATOM 9222 C C . GLU B 1 552 ? 41.602 -18.270 4.327 1.00 63.04 552 GLU B C 1
ATOM 9223 O O . GLU B 1 552 ? 41.919 -18.727 5.426 1.00 59.97 552 GLU B O 1
ATOM 9229 N N . LEU B 1 553 ? 41.518 -16.969 4.094 1.00 53.93 553 LEU B N 1
ATOM 9230 C CA . LEU B 1 553 ? 41.798 -16.022 5.157 1.00 52.49 553 LEU B CA 1
ATOM 9231 C C . LEU B 1 553 ? 40.500 -15.495 5.759 1.00 52.03 553 LEU B C 1
ATOM 9232 O O . LEU B 1 553 ? 39.828 -14.643 5.171 1.00 50.95 553 LEU B O 1
ATOM 9237 N N . LYS B 1 554 ? 40.166 -16.016 6.939 1.00 49.30 554 LYS B N 1
ATOM 9238 C CA . LYS B 1 554 ? 38.952 -15.648 7.666 1.00 52.48 554 LYS B CA 1
ATOM 9239 C C . LYS B 1 554 ? 38.871 -14.180 8.088 1.00 52.56 554 LYS B C 1
ATOM 9240 O O . LYS B 1 554 ? 39.797 -13.640 8.694 1.00 50.95 554 LYS B O 1
ATOM 9246 N N . CYS B 1 555 ? 37.751 -13.540 7.768 1.00 51.17 555 CYS B N 1
ATOM 9247 C CA . CYS B 1 555 ? 37.535 -12.147 8.146 1.00 58.67 555 CYS B CA 1
ATOM 9248 C C . CYS B 1 555 ? 36.145 -12.010 8.775 1.00 59.00 555 CYS B C 1
ATOM 9249 O O . CYS B 1 555 ? 35.128 -12.188 8.100 1.00 54.04 555 CYS B O 1
ATOM 9252 N N . SER B 1 556 ? 36.109 -11.695 10.070 1.00 61.50 556 SER B N 1
ATOM 9253 C CA . SER B 1 556 ? 34.846 -11.563 10.798 1.00 61.63 556 SER B CA 1
ATOM 9254 C C . SER B 1 556 ? 34.569 -10.173 11.350 1.00 59.27 556 SER B C 1
ATOM 9255 O O . SER B 1 556 ? 35.421 -9.559 11.985 1.00 65.28 556 SER B O 1
ATOM 9258 N N . GLN B 1 557 ? 33.362 -9.685 11.107 1.00 53.89 557 GLN B N 1
ATOM 9259 C CA . GLN B 1 557 ? 32.941 -8.387 11.613 1.00 57.49 557 GLN B CA 1
ATOM 9260 C C . GLN B 1 557 ? 31.432 -8.459 11.725 1.00 49.04 557 GLN B C 1
ATOM 9261 O O . GLN B 1 557 ? 30.778 -9.093 10.902 1.00 42.06 557 GLN B O 1
ATOM 9267 N N . LYS B 1 558 ? 30.879 -7.812 12.743 1.00 46.48 558 LYS B N 1
ATOM 9268 C CA . LYS B 1 558 ? 29.446 -7.870 12.958 1.00 45.33 558 LYS B CA 1
ATOM 9269 C C . LYS B 1 558 ? 28.570 -6.865 12.202 1.00 33.73 558 LYS B C 1
ATOM 9270 O O . LYS B 1 558 ? 27.373 -7.080 12.078 1.00 41.94 558 LYS B O 1
ATOM 9276 N N . SER B 1 559 ? 29.148 -5.794 11.673 1.00 27.64 559 SER B N 1
ATOM 9277 C CA . SER B 1 559 ? 28.345 -4.804 10.968 1.00 23.64 559 SER B CA 1
ATOM 9278 C C . SER B 1 559 ? 27.720 -5.280 9.658 1.00 28.74 559 SER B C 1
ATOM 9279 O O . SER B 1 559 ? 28.416 -5.539 8.673 1.00 21.42 559 SER B O 1
ATOM 9282 N N . ASN B 1 560 ? 26.393 -5.371 9.656 1.00 28.23 560 ASN B N 1
ATOM 9283 C CA . ASN B 1 560 ? 25.634 -5.789 8.479 1.00 22.66 560 ASN B CA 1
ATOM 9284 C C . ASN B 1 560 ? 25.653 -4.664 7.463 1.00 26.93 560 ASN B C 1
ATOM 9285 O O . ASN B 1 560 ? 25.235 -4.844 6.323 1.00 31.53 560 ASN B O 1
ATOM 9290 N N . LEU B 1 561 ? 26.108 -3.494 7.890 1.00 18.49 561 LEU B N 1
ATOM 9291 C CA . LEU B 1 561 ? 26.147 -2.337 7.010 1.00 25.75 561 LEU B CA 1
ATOM 9292 C C . LEU B 1 561 ? 27.565 -2.049 6.506 1.00 25.29 561 LEU B C 1
ATOM 9293 O O . LEU B 1 561 ? 27.784 -1.147 5.702 1.00 30.37 561 LEU B O 1
ATOM 9298 N N . ALA B 1 562 ? 28.532 -2.822 6.964 1.00 25.50 562 ALA B N 1
ATOM 9299 C CA . ALA B 1 562 ? 29.898 -2.570 6.542 1.00 28.50 562 ALA B CA 1
ATOM 9300 C C . ALA B 1 562 ? 30.296 -3.270 5.253 1.00 36.60 562 ALA B C 1
ATOM 9301 O O . ALA B 1 562 ? 29.839 -4.373 4.943 1.00 35.42 562 ALA B O 1
ATOM 9303 N N . ARG B 1 563 ? 31.158 -2.595 4.505 1.00 45.00 563 ARG B N 1
ATOM 9304 C CA . ARG B 1 563 ? 31.712 -3.107 3.262 1.00 47.96 563 ARG B CA 1
ATOM 9305 C C . ARG B 1 563 ? 33.133 -3.491 3.652 1.00 43.50 563 ARG B C 1
ATOM 9306 O O . ARG B 1 563 ? 33.942 -2.626 3.978 1.00 43.27 563 ARG B O 1
ATOM 9314 N N . VAL B 1 564 ? 33.438 -4.779 3.656 1.00 36.27 564 VAL B N 1
ATOM 9315 C CA . VAL B 1 564 ? 34.777 -5.183 4.030 1.00 42.58 564 VAL B CA 1
ATOM 9316 C C . VAL B 1 564 ? 35.610 -5.519 2.801 1.00 48.68 564 VAL B C 1
ATOM 9317 O O . VAL B 1 564 ? 35.100 -6.067 1.825 1.00 50.15 564 VAL B O 1
ATOM 9321 N N . 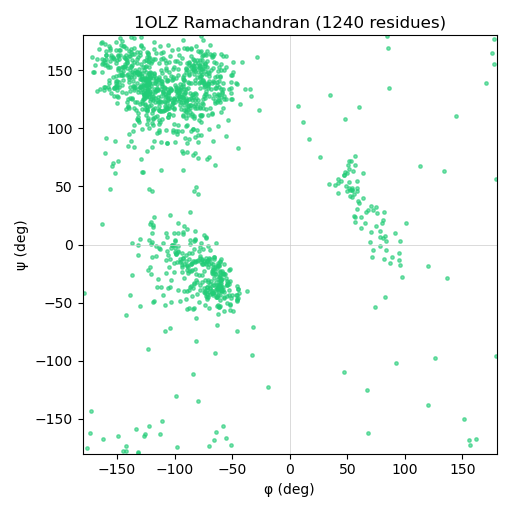PHE B 1 565 ? 36.887 -5.152 2.842 1.00 49.71 565 PHE B N 1
ATOM 9322 C CA . PHE B 1 565 ? 37.802 -5.431 1.741 1.00 52.99 565 PHE B CA 1
ATOM 9323 C C . PHE B 1 565 ? 39.173 -5.798 2.298 1.00 54.93 565 PHE B C 1
ATOM 9324 O O . PHE B 1 565 ? 39.426 -5.641 3.496 1.00 48.59 565 PHE B O 1
ATOM 9332 N N . TRP B 1 566 ? 40.052 -6.291 1.428 1.00 55.82 566 TRP B N 1
ATOM 9333 C CA . TRP B 1 566 ? 41.390 -6.695 1.841 1.00 45.64 566 TRP B CA 1
ATOM 9334 C C . TRP B 1 566 ? 42.513 -5.831 1.298 1.00 47.51 566 TRP B C 1
ATOM 9335 O O . TRP B 1 566 ? 42.416 -5.265 0.212 1.00 50.99 566 TRP B O 1
ATOM 9346 N N . LYS B 1 567 ? 43.587 -5.749 2.072 1.00 54.54 567 LYS B N 1
ATOM 9347 C CA . LYS B 1 567 ? 44.760 -4.973 1.704 1.00 56.30 567 LYS B CA 1
ATOM 9348 C C . LYS B 1 567 ? 45.963 -5.910 1.672 1.00 59.30 567 LYS B C 1
ATOM 9349 O O . LYS B 1 567 ? 46.024 -6.894 2.418 1.00 54.16 567 LYS B O 1
ATOM 9355 N N . PHE B 1 568 ? 46.911 -5.609 0.793 1.00 63.69 568 PHE B N 1
ATOM 9356 C CA . PHE B 1 568 ? 48.116 -6.415 0.678 1.00 67.69 568 PHE B CA 1
ATOM 9357 C C . PHE B 1 568 ? 49.318 -5.495 0.595 1.00 63.73 568 PHE B C 1
ATOM 9358 O O . PHE B 1 568 ? 49.299 -4.505 -0.136 1.00 60.72 568 PHE B O 1
ATOM 9366 N N . GLN B 1 569 ? 50.358 -5.825 1.351 1.00 66.75 569 GLN B N 1
ATOM 9367 C CA . GLN B 1 569 ? 51.572 -5.018 1.376 1.00 77.47 569 GLN B CA 1
ATOM 9368 C C . GLN B 1 569 ? 51.263 -3.564 1.021 1.00 80.35 569 GLN B C 1
ATOM 9369 O O . GLN B 1 569 ? 51.529 -3.120 -0.097 1.00 82.04 569 GLN B O 1
ATOM 9375 N N . ASN B 1 570 ? 50.672 -2.845 1.972 1.00 83.86 570 ASN B N 1
ATOM 9376 C CA . ASN B 1 570 ? 50.322 -1.432 1.809 1.00 85.28 570 ASN B CA 1
ATOM 9377 C C . ASN B 1 570 ? 49.118 -1.138 0.916 1.00 80.94 570 ASN B C 1
ATOM 9378 O O . ASN B 1 570 ? 48.188 -0.447 1.335 1.00 75.85 570 ASN B O 1
ATOM 9383 N N . GLY B 1 571 ? 49.138 -1.663 -0.307 1.00 81.18 571 GLY B N 1
ATOM 9384 C CA . GLY B 1 571 ? 48.056 -1.411 -1.244 1.00 80.93 571 GLY B CA 1
ATOM 9385 C C . GLY B 1 571 ? 46.842 -2.305 -1.101 1.00 82.81 571 GLY B C 1
ATOM 9386 O O . GLY B 1 571 ? 46.948 -3.460 -0.675 1.00 82.38 571 GLY B O 1
ATOM 9387 N N . VAL B 1 572 ? 45.680 -1.763 -1.459 1.00 81.30 572 VAL B N 1
ATOM 9388 C CA . VAL B 1 572 ? 44.433 -2.512 -1.382 1.00 74.17 572 VAL B CA 1
ATOM 9389 C C . VAL B 1 572 ? 44.384 -3.507 -2.536 1.00 67.26 572 VAL B C 1
ATOM 9390 O O . VAL B 1 572 ? 44.459 -3.139 -3.709 1.00 61.22 572 VAL B O 1
ATOM 9394 N N . LEU B 1 573 ? 44.277 -4.778 -2.181 1.00 67.00 573 LEU B N 1
ATOM 9395 C CA . LEU B 1 573 ? 44.237 -5.850 -3.159 1.00 67.90 573 LEU B CA 1
ATOM 9396 C C . LEU B 1 573 ? 42.866 -5.976 -3.817 1.00 69.12 573 LEU B C 1
ATOM 9397 O O . LEU B 1 573 ? 41.878 -5.411 -3.342 1.00 70.29 573 LEU B O 1
ATOM 9402 N N . LYS B 1 574 ? 42.817 -6.719 -4.916 1.00 71.72 574 LYS B N 1
ATOM 9403 C CA . LYS B 1 574 ? 41.576 -6.937 -5.641 1.00 70.84 574 LYS B CA 1
ATOM 9404 C C . LYS B 1 574 ? 41.328 -8.431 -5.701 1.00 70.65 574 LYS B C 1
ATOM 9405 O O . LYS B 1 574 ? 41.935 -9.134 -6.509 1.00 70.90 574 LYS B O 1
ATOM 9411 N N . ALA B 1 575 ? 40.450 -8.912 -4.826 1.00 72.43 575 ALA B N 1
ATOM 9412 C CA . ALA B 1 575 ? 40.108 -10.326 -4.786 1.00 74.69 575 ALA B CA 1
ATOM 9413 C C . ALA B 1 575 ? 39.417 -10.672 -6.096 1.00 79.17 575 ALA B C 1
ATOM 9414 O O . ALA B 1 575 ? 38.216 -10.956 -6.138 1.00 76.24 575 ALA B O 1
ATOM 9416 N N . GLU B 1 576 ? 40.203 -10.628 -7.164 1.00 87.82 576 GLU B N 1
ATOM 9417 C CA . GLU B 1 576 ? 39.738 -10.921 -8.506 1.00 91.53 576 GLU B CA 1
ATOM 9418 C C . GLU B 1 576 ? 40.473 -12.139 -9.045 1.00 94.81 576 GLU B C 1
ATOM 9419 O O . GLU B 1 576 ? 41.684 -12.291 -8.840 1.00 91.11 576 GLU B O 1
ATOM 9425 N N . SER B 1 577 ? 39.732 -13.002 -9.734 1.00 98.97 577 SER B N 1
ATOM 9426 C CA . SER B 1 577 ? 40.312 -14.196 -10.327 1.00 100.00 577 SER B CA 1
ATOM 9427 C C . SER B 1 577 ? 41.390 -13.741 -11.312 1.00 100.00 577 SER B C 1
ATOM 9428 O O . SER B 1 577 ? 41.429 -12.572 -11.710 1.00 100.00 577 SER B O 1
ATOM 9431 N N . PRO B 1 578 ? 42.269 -14.662 -11.731 1.00 99.56 578 PRO B N 1
ATOM 9432 C CA . PRO B 1 578 ? 42.261 -16.066 -11.312 1.00 99.11 578 PRO B CA 1
ATOM 9433 C C . PRO B 1 578 ? 43.043 -16.384 -10.032 1.00 98.39 578 PRO B C 1
ATOM 9434 O O . PRO B 1 578 ? 42.962 -17.503 -9.519 1.00 99.17 578 PRO B O 1
ATOM 9438 N N . LYS B 1 579 ? 43.775 -15.404 -9.506 1.00 96.42 579 LYS B N 1
ATOM 9439 C CA . LYS B 1 579 ? 44.591 -15.618 -8.309 1.00 95.95 579 LYS B CA 1
ATOM 9440 C C . LYS B 1 579 ? 43.905 -15.533 -6.945 1.00 95.89 579 LYS B C 1
ATOM 9441 O O . LYS B 1 579 ? 44.420 -16.071 -5.965 1.00 92.43 579 LYS B O 1
ATOM 9447 N N . TYR B 1 580 ? 42.758 -14.863 -6.871 1.00 97.29 580 TYR B N 1
ATOM 9448 C CA . TYR B 1 580 ? 42.048 -14.728 -5.598 1.00 93.29 580 TYR B CA 1
ATOM 9449 C C . TYR B 1 580 ? 40.619 -15.272 -5.634 1.00 95.65 580 TYR B C 1
ATOM 9450 O O . TYR B 1 580 ? 40.295 -16.134 -6.453 1.00 98.53 580 TYR B O 1
ATOM 9459 N N . GLY B 1 581 ? 39.772 -14.768 -4.736 1.00 96.22 581 GLY B N 1
ATOM 9460 C CA . GLY B 1 581 ? 38.387 -15.211 -4.672 1.00 96.04 581 GLY B CA 1
ATOM 9461 C C . GLY B 1 581 ? 37.859 -15.257 -3.248 1.00 92.85 581 GLY B C 1
ATOM 9462 O O . GLY B 1 581 ? 38.268 -16.104 -2.454 1.00 92.65 581 GLY B O 1
ATOM 9463 N N . LEU B 1 582 ? 36.940 -14.353 -2.925 1.00 87.94 582 LEU B N 1
ATOM 9464 C CA . LEU B 1 582 ? 36.377 -14.282 -1.581 1.00 85.77 582 LEU B CA 1
ATOM 9465 C C . LEU B 1 582 ? 35.286 -15.309 -1.311 1.00 82.80 582 LEU B C 1
ATOM 9466 O O . LEU B 1 582 ? 34.257 -15.327 -1.983 1.00 79.93 582 LEU B O 1
ATOM 9471 N N . MET B 1 583 ? 35.515 -16.154 -0.310 1.00 85.38 583 MET B N 1
ATOM 9472 C CA . MET B 1 583 ? 34.554 -17.184 0.056 1.00 90.25 583 MET B CA 1
ATOM 9473 C C . MET B 1 583 ? 33.268 -16.588 0.609 1.00 95.85 583 MET B C 1
ATOM 9474 O O . MET B 1 583 ? 33.134 -16.388 1.820 1.00 95.80 583 MET B O 1
ATOM 9479 N N . GLY B 1 584 ? 32.329 -16.309 -0.293 1.00 100.00 584 GLY B N 1
ATOM 9480 C CA . GLY B 1 584 ? 31.042 -15.754 0.088 1.00 100.00 584 GLY B CA 1
ATOM 9481 C C . GLY B 1 584 ? 31.089 -14.524 0.975 1.00 100.00 584 GLY B C 1
ATOM 9482 O O . GLY B 1 584 ? 30.760 -14.599 2.162 1.00 98.79 584 GLY B O 1
ATOM 9483 N N . ARG B 1 585 ? 31.488 -13.392 0.398 1.00 97.63 585 ARG B N 1
ATOM 9484 C CA . ARG B 1 585 ? 31.566 -12.138 1.138 1.00 95.14 585 ARG B CA 1
ATOM 9485 C C . ARG B 1 585 ? 32.300 -12.327 2.466 1.00 93.48 585 ARG B C 1
ATOM 9486 O O . ARG B 1 585 ? 31.754 -12.938 3.387 1.00 93.46 585 ARG B O 1
ATOM 9494 N N . LYS B 1 586 ? 33.528 -11.805 2.548 1.00 84.60 586 LYS B N 1
ATOM 9495 C CA . LYS B 1 586 ? 34.379 -11.881 3.745 1.00 77.66 586 LYS B CA 1
ATOM 9496 C C . LYS B 1 586 ? 35.758 -12.463 3.446 1.00 72.99 586 LYS B C 1
ATOM 9497 O O . LYS B 1 586 ? 36.664 -11.766 2.990 1.00 70.43 586 LYS B O 1
ATOM 9503 N N . ASN B 1 587 ? 35.892 -13.757 3.723 1.00 67.88 587 ASN B N 1
ATOM 9504 C CA . ASN B 1 587 ? 37.131 -14.504 3.542 1.00 67.42 587 ASN B CA 1
ATOM 9505 C C . ASN B 1 587 ? 37.782 -14.371 2.181 1.00 66.22 587 ASN B C 1
ATOM 9506 O O . ASN B 1 587 ? 37.115 -14.458 1.156 1.00 69.40 587 ASN B O 1
ATOM 9511 N N . LEU B 1 588 ? 39.096 -14.172 2.185 1.00 64.02 588 LEU B N 1
ATOM 9512 C CA . LEU B 1 588 ? 39.861 -14.059 0.952 1.00 60.24 588 LEU B CA 1
ATOM 9513 C C . LEU B 1 588 ? 40.585 -15.375 0.743 1.00 58.36 588 LEU B C 1
ATOM 9514 O O . LEU B 1 588 ? 41.177 -15.921 1.671 1.00 58.05 588 LEU B O 1
ATOM 9519 N N . LEU B 1 589 ? 40.510 -15.897 -0.473 1.00 59.43 589 LEU B N 1
ATOM 9520 C CA . LEU B 1 589 ? 41.199 -17.132 -0.805 1.00 57.63 589 LEU B CA 1
ATOM 9521 C C . LEU B 1 589 ? 42.332 -16.724 -1.723 1.00 59.21 589 LEU B C 1
ATOM 9522 O O . LEU B 1 589 ? 42.143 -15.899 -2.615 1.00 55.13 589 LEU B O 1
ATOM 9527 N N . ILE B 1 590 ? 43.514 -17.276 -1.486 1.00 72.39 590 ILE B N 1
ATOM 9528 C CA . ILE B 1 590 ? 44.672 -16.981 -2.324 1.00 79.73 590 ILE B CA 1
ATOM 9529 C C . ILE B 1 590 ? 45.012 -18.292 -3.028 1.00 84.45 590 ILE B C 1
ATOM 9530 O O . ILE B 1 590 ? 45.573 -19.213 -2.425 1.00 88.34 590 ILE B O 1
ATOM 9535 N N . PHE B 1 591 ? 44.645 -18.377 -4.304 1.00 85.39 591 PHE B N 1
ATOM 9536 C CA . PHE B 1 591 ? 44.871 -19.584 -5.088 1.00 85.11 591 PHE B CA 1
ATOM 9537 C C . PHE B 1 591 ? 46.317 -19.765 -5.538 1.00 87.38 591 PHE B C 1
ATOM 9538 O O . PHE B 1 591 ? 47.005 -18.798 -5.891 1.00 86.73 591 PHE B O 1
ATOM 9546 N N . ASN B 1 592 ? 46.767 -21.017 -5.510 1.00 89.77 592 ASN B N 1
ATOM 9547 C CA . ASN B 1 592 ? 48.126 -21.363 -5.914 1.00 91.67 592 ASN B CA 1
ATOM 9548 C C . ASN B 1 592 ? 49.138 -20.586 -5.096 1.00 87.16 592 ASN B C 1
ATOM 9549 O O . ASN B 1 592 ? 49.738 -19.616 -5.571 1.00 87.06 592 ASN B O 1
ATOM 9554 N N . LEU B 1 593 ? 49.327 -21.021 -3.859 1.00 79.46 593 LEU B N 1
ATOM 9555 C CA . LEU B 1 593 ? 50.256 -20.357 -2.976 1.00 74.65 593 LEU B CA 1
ATOM 9556 C C . LEU B 1 593 ? 51.644 -20.274 -3.589 1.00 75.68 593 LEU B C 1
ATOM 9557 O O . LEU B 1 593 ? 52.449 -21.202 -3.488 1.00 75.08 593 LEU B O 1
ATOM 9562 N N . SER B 1 594 ? 51.900 -19.149 -4.247 1.00 76.06 594 SER B N 1
ATOM 9563 C CA . SER B 1 594 ? 53.185 -18.890 -4.873 1.00 76.69 594 SER B CA 1
ATOM 9564 C C . SER B 1 594 ? 54.114 -18.441 -3.750 1.00 79.02 594 SER B C 1
ATOM 9565 O O . SER B 1 594 ? 54.137 -19.052 -2.679 1.00 75.00 594 SER B O 1
ATOM 9568 N N . GLU B 1 595 ? 54.873 -17.375 -3.986 1.00 84.37 595 GLU B N 1
ATOM 9569 C CA . GLU B 1 595 ? 55.775 -16.860 -2.967 1.00 89.01 595 GLU B CA 1
ATOM 9570 C C . GLU B 1 595 ? 55.728 -15.344 -2.881 1.00 89.52 595 GLU B C 1
ATOM 9571 O O . GLU B 1 595 ? 56.015 -14.763 -1.831 1.00 88.86 595 GLU B O 1
ATOM 9577 N N . GLY B 1 596 ? 55.372 -14.704 -3.991 1.00 91.42 596 GLY B N 1
ATOM 9578 C CA . GLY B 1 596 ? 55.256 -13.258 -3.990 1.00 92.71 596 GLY B CA 1
ATOM 9579 C C . GLY B 1 596 ? 53.968 -12.953 -3.254 1.00 93.47 596 GLY B C 1
ATOM 9580 O O . GLY B 1 596 ? 53.610 -11.797 -3.019 1.00 92.23 596 GLY B O 1
ATOM 9581 N N . ASP B 1 597 ? 53.274 -14.030 -2.892 1.00 95.38 597 ASP B N 1
ATOM 9582 C CA . ASP B 1 597 ? 52.009 -13.969 -2.171 1.00 97.14 597 ASP B CA 1
ATOM 9583 C C . ASP B 1 597 ? 52.231 -13.997 -0.654 1.00 97.72 597 ASP B C 1
ATOM 9584 O O . ASP B 1 597 ? 51.295 -13.792 0.121 1.00 100.00 597 ASP B O 1
ATOM 9589 N N . SER B 1 598 ? 53.467 -14.247 -0.231 1.00 94.87 598 SER B N 1
ATOM 9590 C CA . SER B 1 598 ? 53.777 -14.308 1.195 1.00 91.27 598 SER B CA 1
ATOM 9591 C C . SER B 1 598 ? 53.809 -12.921 1.827 1.00 90.00 598 SER B C 1
ATOM 9592 O O . SER B 1 598 ? 54.321 -11.973 1.234 1.00 89.42 598 SER B O 1
ATOM 9595 N N . GLY B 1 599 ? 53.255 -12.811 3.033 1.00 89.10 599 GLY B N 1
ATOM 9596 C CA . GLY B 1 599 ? 53.233 -11.531 3.718 1.00 85.97 599 GLY B CA 1
ATOM 9597 C C . GLY B 1 599 ? 52.078 -11.322 4.685 1.00 84.08 599 GLY B C 1
ATOM 9598 O O . GLY B 1 599 ? 51.561 -12.269 5.287 1.00 80.90 599 GLY B O 1
ATOM 9599 N N . VAL B 1 600 ? 51.676 -10.063 4.832 1.00 80.05 600 VAL B N 1
ATOM 9600 C CA . VAL B 1 600 ? 50.594 -9.697 5.734 1.00 77.06 600 VAL B CA 1
ATOM 9601 C C . VAL B 1 600 ? 49.360 -9.265 4.959 1.00 73.69 600 VAL B C 1
ATOM 9602 O O . VAL B 1 600 ? 49.441 -8.442 4.044 1.00 70.56 600 VAL B O 1
ATOM 9606 N N . TYR B 1 601 ? 48.218 -9.826 5.344 1.00 71.63 601 TYR B N 1
ATOM 9607 C CA . TYR B 1 601 ? 46.944 -9.524 4.711 1.00 63.68 601 TYR B CA 1
ATOM 9608 C C . TYR B 1 601 ? 46.014 -8.812 5.680 1.00 59.62 601 TYR B C 1
ATOM 9609 O O . TYR B 1 601 ? 45.730 -9.313 6.769 1.00 60.50 601 TYR B O 1
ATOM 9618 N N . GLN B 1 602 ? 45.548 -7.637 5.272 1.00 58.65 602 GLN B N 1
ATOM 9619 C CA . GLN B 1 602 ? 44.666 -6.821 6.102 1.00 59.17 602 GLN B CA 1
ATOM 9620 C C . GLN B 1 602 ? 43.208 -6.820 5.638 1.00 59.06 602 GLN B C 1
ATOM 9621 O O . GLN B 1 602 ? 42.928 -6.608 4.457 1.00 58.72 602 GLN B O 1
ATOM 9627 N N . CYS B 1 603 ? 42.282 -7.059 6.567 1.00 56.16 603 CYS B N 1
ATOM 9628 C CA . CYS B 1 603 ? 40.860 -7.032 6.240 1.00 48.18 603 CYS B CA 1
ATOM 9629 C C . CYS B 1 603 ? 40.232 -5.820 6.907 1.00 42.46 603 CYS B C 1
ATOM 9630 O O . CYS B 1 603 ? 40.071 -5.790 8.124 1.00 41.20 603 CYS B O 1
ATOM 9633 N N . LEU B 1 604 ? 39.886 -4.821 6.103 1.00 38.87 604 LEU B N 1
ATOM 9634 C CA . LEU B 1 604 ? 39.287 -3.594 6.614 1.00 42.48 604 LEU B CA 1
ATOM 9635 C C . LEU B 1 604 ? 37.792 -3.557 6.378 1.00 43.85 604 LEU B C 1
ATOM 9636 O O . LEU B 1 604 ? 37.295 -4.029 5.355 1.00 38.80 604 LEU B O 1
ATOM 9641 N N . SER B 1 605 ? 37.086 -2.969 7.333 1.00 41.44 605 SER B N 1
ATOM 9642 C CA . SER B 1 605 ? 35.646 -2.829 7.254 1.00 38.18 605 SER B CA 1
ATOM 9643 C C . SER B 1 605 ? 35.364 -1.336 7.082 1.00 39.59 605 SER B C 1
ATOM 9644 O O . SER B 1 605 ? 35.792 -0.517 7.896 1.00 40.15 605 SER B O 1
ATOM 9647 N N . GLU B 1 606 ? 34.664 -0.978 6.013 1.00 35.86 606 GLU B N 1
ATOM 9648 C CA . GLU B 1 606 ? 34.345 0.423 5.749 1.00 39.36 606 GLU B CA 1
ATOM 9649 C C . GLU B 1 606 ? 32.884 0.670 6.118 1.00 42.14 606 GLU B C 1
ATOM 9650 O O . GLU B 1 606 ? 32.008 -0.110 5.748 1.00 41.17 606 GLU B O 1
ATOM 9656 N N . GLU B 1 607 ? 32.631 1.752 6.852 1.00 34.57 607 GLU B N 1
ATOM 9657 C CA . GLU B 1 607 ? 31.278 2.087 7.291 1.00 37.22 607 GLU B CA 1
ATOM 9658 C C . GLU B 1 607 ? 31.058 3.591 7.311 1.00 39.96 607 GLU B C 1
ATOM 9659 O O . GLU B 1 607 ? 31.952 4.354 7.673 1.00 34.81 607 GLU B O 1
ATOM 9665 N N . ARG B 1 608 ? 29.864 4.021 6.922 1.00 41.33 608 ARG B N 1
ATOM 9666 C CA . ARG B 1 608 ? 29.548 5.440 6.950 1.00 53.75 608 ARG B CA 1
ATOM 9667 C C . ARG B 1 608 ? 28.959 5.651 8.337 1.00 53.47 608 ARG B C 1
ATOM 9668 O O . ARG B 1 608 ? 27.993 4.985 8.702 1.00 47.88 608 ARG B O 1
ATOM 9676 N N . VAL B 1 609 ? 29.537 6.566 9.110 1.00 56.07 609 VAL B N 1
ATOM 9677 C CA . VAL B 1 609 ? 29.069 6.797 10.474 1.00 62.38 609 VAL B CA 1
ATOM 9678 C C . VAL B 1 609 ? 28.353 8.123 10.743 1.00 73.61 609 VAL B C 1
ATOM 9679 O O . VAL B 1 609 ? 27.941 8.394 11.873 1.00 79.38 609 VAL B O 1
ATOM 9683 N N . LYS B 1 610 ? 28.198 8.940 9.708 1.00 78.06 610 LYS B N 1
ATOM 9684 C CA . LYS B 1 610 ? 27.519 10.234 9.817 1.00 82.71 610 LYS B CA 1
ATOM 9685 C C . LYS B 1 610 ? 27.604 10.821 8.423 1.00 86.70 610 LYS B C 1
ATOM 9686 O O . LYS B 1 610 ? 26.778 10.525 7.555 1.00 90.02 610 LYS B O 1
ATOM 9692 N N . ASN B 1 611 ? 28.611 11.660 8.218 1.00 87.17 611 ASN B N 1
ATOM 9693 C CA . ASN B 1 611 ? 28.879 12.254 6.917 1.00 85.03 611 ASN B CA 1
ATOM 9694 C C . ASN B 1 611 ? 30.252 11.664 6.616 1.00 81.37 611 ASN B C 1
ATOM 9695 O O . ASN B 1 611 ? 30.772 11.749 5.501 1.00 85.22 611 ASN B O 1
ATOM 9700 N N . LYS B 1 612 ? 30.805 11.033 7.649 1.00 72.47 612 LYS B N 1
ATOM 9701 C CA . LYS B 1 612 ? 32.122 10.414 7.612 1.00 64.32 612 LYS B CA 1
ATOM 9702 C C . LYS B 1 612 ? 32.115 8.934 7.235 1.00 57.57 612 LYS B C 1
ATOM 9703 O O . LYS B 1 612 ? 31.213 8.183 7.613 1.00 59.06 612 LYS B O 1
ATOM 9709 N N . THR B 1 613 ? 33.126 8.528 6.472 1.00 47.76 613 THR B N 1
ATOM 9710 C CA . THR B 1 613 ? 33.287 7.131 6.085 1.00 48.45 613 THR B CA 1
ATOM 9711 C C . THR B 1 613 ? 34.491 6.678 6.910 1.00 49.44 613 THR B C 1
ATOM 9712 O O . THR B 1 613 ? 35.548 7.316 6.892 1.00 47.63 613 THR B O 1
ATOM 9716 N N . VAL B 1 614 ? 34.328 5.588 7.646 1.00 39.88 614 VAL B N 1
ATOM 9717 C CA . VAL B 1 614 ? 35.394 5.115 8.507 1.00 31.98 614 VAL B CA 1
ATOM 9718 C C . VAL B 1 614 ? 35.858 3.706 8.226 1.00 32.10 614 VAL B C 1
ATOM 9719 O O . VAL B 1 614 ? 35.123 2.882 7.673 1.00 28.50 614 VAL B O 1
ATOM 9723 N N . PHE B 1 615 ? 37.090 3.436 8.640 1.00 31.86 615 PHE B N 1
ATOM 9724 C CA . PHE B 1 615 ? 37.708 2.142 8.431 1.00 34.40 615 PHE B CA 1
ATOM 9725 C C . PHE B 1 615 ? 38.192 1.524 9.720 1.00 32.40 615 PHE B C 1
ATOM 9726 O O . PHE B 1 615 ? 38.710 2.201 10.604 1.00 34.03 615 PHE B O 1
ATOM 9734 N N . GLN B 1 616 ? 38.019 0.218 9.810 1.00 32.24 616 GLN B N 1
ATOM 9735 C CA . GLN B 1 616 ? 38.433 -0.522 10.970 1.00 34.85 616 GLN B CA 1
ATOM 9736 C C . GLN B 1 616 ? 39.132 -1.762 10.457 1.00 37.48 616 GLN B C 1
ATOM 9737 O O . GLN B 1 616 ? 38.639 -2.428 9.542 1.00 38.57 616 GLN B O 1
ATOM 9743 N N . VAL B 1 617 ? 40.299 -2.051 11.018 1.00 38.72 617 VAL B N 1
ATOM 9744 C CA . VAL B 1 617 ? 41.039 -3.240 10.624 1.00 39.11 617 VAL B CA 1
ATOM 9745 C C . VAL B 1 617 ? 40.336 -4.365 11.365 1.00 34.86 617 VAL B C 1
ATOM 9746 O O . VAL B 1 617 ? 40.432 -4.491 12.582 1.00 32.57 617 VAL B O 1
ATOM 9750 N N . VAL B 1 618 ? 39.597 -5.165 10.614 1.00 38.21 618 VAL B N 1
ATOM 9751 C CA . VAL B 1 618 ? 38.837 -6.256 11.186 1.00 36.73 618 VAL B CA 1
ATOM 9752 C C . VAL B 1 618 ? 39.690 -7.493 11.401 1.00 44.64 618 VAL B C 1
ATOM 9753 O O . VAL B 1 618 ? 39.476 -8.249 12.349 1.00 46.60 618 VAL B O 1
ATOM 9757 N N . ALA B 1 619 ? 40.662 -7.700 10.524 1.00 47.78 619 ALA B N 1
ATOM 9758 C CA . ALA B 1 619 ? 41.524 -8.861 10.651 1.00 49.16 619 ALA B CA 1
ATOM 9759 C C . ALA B 1 619 ? 42.916 -8.620 10.093 1.00 49.65 619 ALA B C 1
ATOM 9760 O O . ALA B 1 619 ? 43.096 -7.962 9.062 1.00 41.84 619 ALA B O 1
ATOM 9762 N N . LYS B 1 620 ? 43.903 -9.151 10.801 1.00 55.16 620 LYS B N 1
ATOM 9763 C CA . LYS B 1 620 ? 45.288 -9.033 10.383 1.00 61.40 620 LYS B CA 1
ATOM 9764 C C . LYS B 1 620 ? 45.786 -10.449 10.153 1.00 62.56 620 LYS B C 1
ATOM 9765 O O . LYS B 1 620 ? 45.634 -11.320 11.019 1.00 58.55 620 LYS B O 1
ATOM 9771 N N . HIS B 1 621 ? 46.360 -10.682 8.976 1.00 60.54 621 HIS B N 1
ATOM 9772 C CA . HIS B 1 621 ? 46.868 -12.002 8.633 1.00 57.12 621 HIS B CA 1
ATOM 9773 C C . HIS B 1 621 ? 48.291 -11.958 8.111 1.00 55.29 621 HIS B C 1
ATOM 9774 O O . HIS B 1 621 ? 48.589 -11.299 7.114 1.00 45.21 621 HIS B O 1
ATOM 9781 N N . VAL B 1 622 ? 49.171 -12.665 8.808 1.00 59.25 622 VAL B N 1
ATOM 9782 C CA . VAL B 1 622 ? 50.568 -12.739 8.417 1.00 66.15 622 VAL B CA 1
ATOM 9783 C C . VAL B 1 622 ? 50.851 -14.189 8.049 1.00 69.57 622 VAL B C 1
ATOM 9784 O O . VAL B 1 622 ? 50.853 -15.076 8.906 1.00 67.52 622 VAL B O 1
ATOM 9788 N N . LEU B 1 623 ? 51.072 -14.426 6.761 1.00 76.10 623 LEU B N 1
ATOM 9789 C CA . LEU B 1 623 ? 51.334 -15.772 6.273 1.00 80.48 623 LEU B CA 1
ATOM 9790 C C . LEU B 1 623 ? 52.617 -15.863 5.465 1.00 80.88 623 LEU B C 1
ATOM 9791 O O . LEU B 1 623 ? 53.040 -14.904 4.815 1.00 78.00 623 LEU B O 1
ATOM 9796 N N . GLU B 1 624 ? 53.228 -17.038 5.519 1.00 84.10 624 GLU B N 1
ATOM 9797 C CA . GLU B 1 624 ? 54.445 -17.312 4.782 1.00 88.89 624 GLU B CA 1
ATOM 9798 C C . GLU B 1 624 ? 54.320 -18.752 4.310 1.00 90.69 624 GLU B C 1
ATOM 9799 O O . GLU B 1 624 ? 54.232 -19.683 5.123 1.00 86.74 624 GLU B O 1
ATOM 9805 N N . VAL B 1 625 ? 54.277 -18.920 2.991 1.00 91.54 625 VAL B N 1
ATOM 9806 C CA . VAL B 1 625 ? 54.162 -20.240 2.392 1.00 90.09 625 VAL B CA 1
ATOM 9807 C C . VAL B 1 625 ? 55.546 -20.872 2.222 1.00 90.13 625 VAL B C 1
ATOM 9808 O O . VAL B 1 625 ? 56.381 -20.386 1.458 1.00 84.18 625 VAL B O 1
ATOM 9812 N N . LYS B 1 626 ? 55.777 -21.956 2.958 1.00 94.32 626 LYS B N 1
ATOM 9813 C CA . LYS B 1 626 ? 57.053 -22.662 2.921 1.00 98.42 626 LYS B CA 1
ATOM 9814 C C . LYS B 1 626 ? 57.352 -23.289 1.563 1.00 99.95 626 LYS B C 1
ATOM 9815 O O . LYS B 1 626 ? 56.567 -24.089 1.046 1.00 100.00 626 LYS B O 1
ATOM 9821 N N . VAL B 1 627 ? 58.496 -22.918 0.994 1.00 98.65 627 VAL B N 1
ATOM 9822 C CA . VAL B 1 627 ? 58.924 -23.446 -0.295 1.00 98.08 627 VAL B CA 1
ATOM 9823 C C . VAL B 1 627 ? 59.607 -24.807 -0.097 1.00 100.00 627 VAL B C 1
ATOM 9824 O O . VAL B 1 627 ? 60.055 -25.081 1.040 1.00 100.00 627 VAL B O 1
ATOM 9828 N N . VAL B 1 628 ? 59.678 -25.586 -1.074 1.00 100.00 628 VAL B N 1
#

Sequence (1242 aa):
FAPIPRITWEHREVHLVQFHEPDIYNYSALLLSEDKDTLYIGAREAVFAVNALNISEKQHEVYWKVSEDKKAKCAEKGKSKQTECLNYIRVLQPLSATSLYVCGTNAFQPACDHLNLTSFKFLGKNEDGKGRCPFDPAHSYTSVMVDGELYSGTSYNFLGSEPIISRNSSHSPLRTEYAIPWLNEPSFVFADVIRKSPGEDDRVYFFFTEVSVEYEFVFRVLIPRIARVCKGDQGGLRTLQKKWTSFLKARLICSRPDSGLVFNVLRDVFVLRSPGLKVPVFYALFTPQLNNVGLSAVCAYNLSTAEEVFSHGKYMQSTTVEQSHTKWVRYNGPVPKPRPGACIDSEARAANYTSSLNLPDKTLQFVKDHPLMDDSVTPIDNRPRLIKKDVNYTQIVVDRTQALDGTVYDVMFVSTDRGALHKAISLEHAVHIIEETQLFQDFEPVQTLLLSSKKGNRFVYAGSNSGVVQAPLAFCGKHGTCEDCVLARDPYCAWSPPTATCVALHQTESPSRGLIQEMSGDASVCPDKSKGSYRQHFFKHGGTAELKCSQKSNLARVFWKFQNGVLKAESPKYGLMGRKNLLIFNLSEGDSGVYQCLSEERVKNKTVFQVVAKHVLEVKVFAPIPRITWEHREVHLVQFHEPDIYNYSALLLSEDKDTLYIGAREAVFAVNALNISEKQHEVYWKVSEDKKAKCAEKGKSKQTECLNYIRVLQPLSATSLYVCGTNAFQPACDHLNLTSFKFLGKNEDGKGRCPFDPAHSYTSVMVDGELYSGTSYNFLGSEPIISRNSSHSPLRTEYAIPWLNEPSFVFADVIRKSPGEDDRVYFFFTEVSVEYEFVFRVLIPRIARVCKGDQGGLRTLQKKWTSFLKARLICSRPDSGLVFNVLRDVFVLRSPGLKVPVFYALFTPQLNNVGLSAVCAYNLSTAEEVFSHGKYMQSTTVEQSHTKWVRYNGPVPKPRPGACIDSEARAANYTSSLNLPDKTLQFVKDHPLMDDSVTPIDNRPRLIKKDVNYTQIVVDRTQALDGTVYDVMFVSTDRGALHKAISLEHAVHIIEETQLFQDFEPVQTLLLSSKKGNRFVYAGSNSGVVQAPLAFCGKHGTCEDCVLARDPYCAWSPPTATCVALHQTESPSRGLIQEMSGDASVCPDKSKGSYRQHFFKHGGTAELKCSQKSNLARVFWKFQNGVLKAESPKYGLMGRKNLLIFNLSEGDSGVYQCLSEERVKNKTVFQVVAKHVLEVKV

CATH classification: 2.130.10.10 (+2 more: 3.30.1680.10, 2.60.40.10)